Protein AF-0000000082277942 (afdb_homodimer)

Nearest PDB structures (foldseek):
  8jg7-assembly1_E  TM=9.351E-01  e=1.694E-49  Arabidopsis thaliana
  8jij-assembly1_A-2  TM=9.578E-01  e=2.338E-48  Camellia sinensis
  8jik-assembly1_A-2  TM=9.596E-01  e=1.525E-47  Camellia sinensis
  7erv-assembly1_A-2  TM=9.373E-01  e=4.997E-37  Photobacterium phosphoreum
  7eru-assembly1_A-2  TM=9.383E-01  e=1.460E-35  Photobacterium phosphoreum

InterPro domains:
  IPR002129 Pyridoxal phosphate-dependent decarboxylase, major domain [PF00282] (257-456)
  IPR051151 Group II amino acid decarboxylase [PTHR46101] (115-521)

Foldseek 3Di:
DDPPPPDPDDPDDDDDPPPPPDPDDPDDDPPDDDDDDDDDPDDPPPDPPDDPDDPDDPDDDPPDPDDDDPDDDPPVPPPPPPVVVVVVPPPPPVCQFDQPVCLVFLVLQLLPFDDPVNLVVLDQDPVLVVCQDPLQVDDDPDPVSVVVHDDPVSNVVSVVSVCSQQSNQAFAAQFFSSGHDPVCVVVVVFPAWDFFFLVDDDPDDRYQSVLFVVLLVVLQVLQPHDPPFKGKGKFQALLQLLLLQVVLQCLLFVQEEEEEEPQADCSNVVSCVVSVHHYDHAYADLLREGDLVRVLVVCLVPVVGFYEYEFECQGSFRGDGYDPVSNVVSCVVSVPDLSRYAYEYRCAACSLLQSLDPPRDRDHVVDSHFKYKYWCRGQLNDPGTMIMIMGGVVSLVVSCVVVCVVVDSRSGDPRIDRRSSSVRSSVSCVSCDPVNSSSQSSSLLSLLVVLVVLCVVLPWQWDHDNSFSKIKTFDQPDVVLCSSNVWDDDQGITITRRGSSDGNSSSVVNSVVSSVSCVVPNGDDAPDCPGSSVSSPDCSRVDPPDDD/DDPPPPPPDDDPDDDPDDDCPDDDDPDDDDDDDDDDDDDDDDDDPPDPPDDPDDPDDDDDDPPDDPPDDPDDDPPVPPPPPPVVVVVVPPPPPVCQFDQPVCLVFLPLQLLPFDDPVNLVVLDQDPVLVVCQDPLQVDDDPDPVSVVVHDDPVSNVVSVVSVCSQQSNQAFAAQFFNSGHDPVCVVVVVFPAWDFFFLVDDDPDDRYQSVLFVVLLVVLQVVQPHDPPFKGKGKFQALLQLLLLQVVLQCLLFVQEEEEEEPQADCSNVVSCVVSVHHYDHAYADLQREGDLVRVLVVCLVPVVGFYEYEFECQGSFRGDGYDPVSNVVSCVVSVPDLSRYAYEYRCQACSLQQSLDPPRDRDHVVDSHFKYKYWCRGQLNDPGTMIMIMGGPVSLVVSCVVCCVVVDSRSGDPRIDRRSSSVRSSVSCVSCDPVNSSSQSSSLLSLLVLLVVLCVVLPWQWDHDNSFSKIKTFDQPDVVLCSSNVWDDDQGITITRRGSSDGNSSSVVNSVVSSVSCVVPNGDDAPDCPGSSVSSPDCSRVDPPDDD

Structure (mmCIF, N/CA/C/O backbone):
data_AF-0000000082277942-model_v1
#
loop_
_entity.id
_entity.type
_entity.pdbx_description
1 polymer 'Histidine decarboxylase'
#
loop_
_atom_site.group_PDB
_atom_site.id
_atom_site.type_symbol
_atom_site.label_atom_id
_atom_site.label_alt_id
_atom_site.label_comp_id
_atom_site.label_asym_id
_atom_site.label_entity_id
_atom_site.label_seq_id
_atom_site.pdbx_PDB_ins_code
_atom_site.Cartn_x
_atom_site.Cartn_y
_atom_site.Cartn_z
_atom_site.occupancy
_atom_site.B_iso_or_equiv
_atom_site.auth_seq_id
_atom_site.auth_comp_id
_atom_site.auth_asym_id
_atom_site.auth_atom_id
_atom_site.pdbx_PDB_model_num
ATOM 1 N N . MET A 1 1 ? 43.969 -21.328 -6.621 1 18.58 1 MET A N 1
ATOM 2 C CA . MET A 1 1 ? 42.906 -22.328 -6.828 1 18.58 1 MET A CA 1
ATOM 3 C C . MET A 1 1 ? 42.5 -22.953 -5.504 1 18.58 1 MET A C 1
ATOM 5 O O . MET A 1 1 ? 41.625 -23.828 -5.477 1 18.58 1 MET A O 1
ATOM 9 N N . PRO A 1 2 ? 43.094 -22.75 -4.332 1 21.66 2 PRO A N 1
ATOM 10 C CA . PRO A 1 2 ? 43.031 -23.688 -3.207 1 21.66 2 PRO A CA 1
ATOM 11 C C . PRO A 1 2 ? 41.656 -23.734 -2.551 1 21.66 2 PRO A C 1
ATOM 13 O O . PRO A 1 2 ? 41 -22.688 -2.4 1 21.66 2 PRO A O 1
ATOM 16 N N . ILE A 1 3 ? 40.938 -24.953 -2.627 1 21.59 3 ILE A N 1
ATOM 17 C CA . ILE A 1 3 ? 39.656 -25.609 -2.438 1 21.59 3 ILE A CA 1
ATOM 18 C C . ILE A 1 3 ? 39.344 -25.719 -0.945 1 21.59 3 ILE A C 1
ATOM 20 O O . ILE A 1 3 ? 40 -26.484 -0.23 1 21.59 3 ILE A O 1
ATOM 24 N N . MET A 1 4 ? 39.25 -24.578 -0.197 1 21.27 4 MET A N 1
ATOM 25 C CA . MET A 1 4 ? 39.125 -24.594 1.259 1 21.27 4 MET A CA 1
ATOM 26 C C . MET A 1 4 ? 37.938 -25.453 1.711 1 21.27 4 MET A C 1
ATOM 28 O O . MET A 1 4 ? 36.812 -25.25 1.246 1 21.27 4 MET A O 1
ATOM 32 N N . SER A 1 5 ? 38.156 -26.75 2.18 1 19.95 5 SER A N 1
ATOM 33 C CA . SER A 1 5 ? 37.469 -27.953 2.631 1 19.95 5 SER A CA 1
ATOM 34 C C . SER A 1 5 ? 36.594 -27.672 3.857 1 19.95 5 SER A C 1
ATOM 36 O O . SER A 1 5 ? 37.125 -27.359 4.934 1 19.95 5 SER A O 1
ATOM 38 N N . PHE A 1 6 ? 35.469 -26.875 3.744 1 20.92 6 PHE A N 1
ATOM 39 C CA . PHE A 1 6 ? 34.5 -26.469 4.762 1 20.92 6 PHE A CA 1
ATOM 40 C C . PHE A 1 6 ? 33.875 -27.672 5.445 1 20.92 6 PHE A C 1
ATOM 42 O O . PHE A 1 6 ? 33.375 -28.578 4.781 1 20.92 6 PHE A O 1
ATOM 49 N N . SER A 1 7 ? 34.406 -28.109 6.668 1 18.55 7 SER A N 1
ATOM 50 C CA . SER A 1 7 ? 34.188 -29.234 7.559 1 18.55 7 SER A CA 1
ATOM 51 C C . SER A 1 7 ? 32.75 -29.312 8.023 1 18.55 7 SER A C 1
ATOM 53 O O . SER A 1 7 ? 32.219 -28.359 8.609 1 18.55 7 SER A O 1
ATOM 55 N N . TRP A 1 8 ? 31.797 -30.188 7.461 1 17.86 8 TRP A N 1
ATOM 56 C CA . TRP A 1 8 ? 30.391 -30.562 7.406 1 17.86 8 TRP A CA 1
ATOM 57 C C . TRP A 1 8 ? 29.922 -31.125 8.742 1 17.86 8 TRP A C 1
ATOM 59 O O . TRP A 1 8 ? 28.719 -31.312 8.961 1 17.86 8 TRP A O 1
ATOM 69 N N . GLN A 1 9 ? 30.812 -31.594 9.703 1 16.83 9 GLN A N 1
ATOM 70 C CA . GLN A 1 9 ? 30.406 -32.875 10.242 1 16.83 9 GLN A CA 1
ATOM 71 C C . GLN A 1 9 ? 29.281 -32.719 11.258 1 16.83 9 GLN A C 1
ATOM 73 O O . GLN A 1 9 ? 28.531 -33.688 11.508 1 16.83 9 GLN A O 1
ATOM 78 N N . ARG A 1 10 ? 29.219 -31.766 12.195 1 18.59 10 ARG A N 1
ATOM 79 C CA . ARG A 1 10 ? 28.969 -32.281 13.539 1 18.59 10 ARG A CA 1
ATOM 80 C C . ARG A 1 10 ? 27.484 -32.594 13.742 1 18.59 10 ARG A C 1
ATOM 82 O O . ARG A 1 10 ? 26.812 -31.922 14.531 1 18.59 10 ARG A O 1
ATOM 89 N N . LEU A 1 11 ? 26.656 -32.812 12.734 1 17.61 11 LEU A N 1
ATOM 90 C CA . LEU A 1 11 ? 25.234 -32.562 12.938 1 17.61 11 LEU A CA 1
ATOM 91 C C . LEU A 1 11 ? 24.609 -33.625 13.812 1 17.61 11 LEU A C 1
ATOM 93 O O . LEU A 1 11 ? 23.406 -33.594 14.078 1 17.61 11 LEU A O 1
ATOM 97 N N . PHE A 1 12 ? 25.281 -34.844 13.977 1 17.38 12 PHE A N 1
ATOM 98 C CA . PHE A 1 12 ? 24.328 -35.906 13.93 1 17.38 12 PHE A CA 1
ATOM 99 C C . PHE A 1 12 ? 23.469 -35.938 15.195 1 17.38 12 PHE A C 1
ATOM 101 O O . PHE A 1 12 ? 22.25 -36 15.125 1 17.38 12 PHE A O 1
ATOM 108 N N . GLN A 1 13 ? 24 -36.469 16.453 1 16.55 13 GLN A N 1
ATOM 109 C CA . GLN A 1 13 ? 23.438 -37.719 16.938 1 16.55 13 GLN A CA 1
ATOM 110 C C . GLN A 1 13 ? 22.25 -37.469 17.859 1 16.55 13 GLN A C 1
ATOM 112 O O . GLN A 1 13 ? 21.219 -38.156 17.734 1 16.55 13 GLN A O 1
ATOM 117 N N . GLU A 1 14 ? 22.375 -36.906 19.125 1 18.05 14 GLU A N 1
ATOM 118 C CA . GLU A 1 14 ? 21.969 -37.812 20.203 1 18.05 14 GLU A CA 1
ATOM 119 C C . GLU A 1 14 ? 20.453 -37.844 20.344 1 18.05 14 GLU A C 1
ATOM 121 O O . GLU A 1 14 ? 19.75 -36.938 19.906 1 18.05 14 GLU A O 1
ATOM 126 N N . PRO A 1 15 ? 19.922 -38.719 21.375 1 17.92 15 PRO A N 1
ATOM 127 C CA . PRO A 1 15 ? 18.891 -39.75 21.656 1 17.92 15 PRO A CA 1
ATOM 128 C C . PRO A 1 15 ? 17.562 -39.125 22.078 1 17.92 15 PRO A C 1
ATOM 130 O O . PRO A 1 15 ? 17.5 -37.938 22.438 1 17.92 15 PRO A O 1
ATOM 133 N N . PHE A 1 16 ? 16.547 -39.875 22.078 1 18.89 16 PHE A N 1
ATOM 134 C CA . PHE A 1 16 ? 15.094 -40.031 22.109 1 18.89 16 PHE A CA 1
ATOM 135 C C . PHE A 1 16 ? 14.547 -39.688 23.5 1 18.89 16 PHE A C 1
ATOM 137 O O . PHE A 1 16 ? 13.352 -39.844 23.75 1 18.89 16 PHE A O 1
ATOM 144 N N . GLY A 1 17 ? 15.336 -38.812 24.312 1 16.94 17 GLY A N 1
ATOM 145 C CA . GLY A 1 17 ? 14.945 -39.094 25.672 1 16.94 17 GLY A CA 1
ATOM 146 C C . GLY A 1 17 ? 13.445 -39 25.906 1 16.94 17 GLY A C 1
ATOM 147 O O . GLY A 1 17 ? 12.734 -38.344 25.141 1 16.94 17 GLY A O 1
ATOM 148 N N . THR A 1 18 ? 12.914 -39.906 26.672 1 18.59 18 THR A N 1
ATOM 149 C CA . THR A 1 18 ? 11.719 -40.625 27.141 1 18.59 18 THR A CA 1
ATOM 150 C C . THR A 1 18 ? 10.805 -39.656 27.906 1 18.59 18 THR A C 1
ATOM 152 O O . THR A 1 18 ? 11.125 -39.281 29.031 1 18.59 18 THR A O 1
ATOM 155 N N . LEU A 1 19 ? 10.68 -38.406 27.328 1 17.08 19 LEU A N 1
ATOM 156 C CA . LEU A 1 19 ? 10.055 -37.5 28.281 1 17.08 19 LEU A CA 1
ATOM 157 C C . LEU A 1 19 ? 8.758 -38.094 28.828 1 17.08 19 LEU A C 1
ATOM 159 O O . LEU A 1 19 ? 7.871 -38.469 28.062 1 17.08 19 LEU A O 1
ATOM 163 N N . THR A 1 20 ? 8.883 -38.688 30 1 17.78 20 THR A N 1
ATOM 164 C CA . THR A 1 20 ? 7.98 -39.406 30.891 1 17.78 20 THR A CA 1
ATOM 165 C C . THR A 1 20 ? 6.77 -38.531 31.234 1 17.78 20 THR A C 1
ATOM 167 O O . THR A 1 20 ? 6.91 -37.469 31.844 1 17.78 20 THR A O 1
ATOM 170 N N . VAL A 1 21 ? 6.023 -38.188 30.203 1 17.78 21 VAL A N 1
ATOM 171 C CA . VAL A 1 21 ? 4.945 -37.25 30.469 1 17.78 21 VAL A CA 1
ATOM 172 C C . VAL A 1 21 ? 4.066 -37.781 31.609 1 17.78 21 VAL A C 1
ATOM 174 O O . VAL A 1 21 ? 3.557 -38.875 31.562 1 17.78 21 VAL A O 1
ATOM 177 N N . PRO A 1 22 ? 4.391 -37.281 32.719 1 17.12 22 PRO A N 1
ATOM 178 C CA . PRO A 1 22 ? 3.768 -37.75 33.969 1 17.12 22 PRO A CA 1
ATOM 179 C C . PRO A 1 22 ? 2.242 -37.781 33.906 1 17.12 22 PRO A C 1
ATOM 181 O O . PRO A 1 22 ? 1.652 -37.062 33.094 1 17.12 22 PRO A O 1
ATOM 184 N N . VAL A 1 23 ? 1.701 -38.844 34.375 1 18.73 23 VAL A N 1
ATOM 185 C CA . VAL A 1 23 ? 0.407 -39.531 34.469 1 18.73 23 VAL A CA 1
ATOM 186 C C . VAL A 1 23 ? -0.547 -38.656 35.312 1 18.73 23 VAL A C 1
ATOM 188 O O . VAL A 1 23 ? -0.674 -38.875 36.531 1 18.73 23 VAL A O 1
ATOM 191 N N . VAL A 1 24 ? -0.475 -37.281 35 1 15.62 24 VAL A N 1
ATOM 192 C CA . VAL A 1 24 ? -1.139 -36.594 36.094 1 15.62 24 VAL A CA 1
ATOM 193 C C . VAL A 1 24 ? -2.504 -37.219 36.375 1 15.62 24 VAL A C 1
ATOM 195 O O . VAL A 1 24 ? -3.152 -37.719 35.469 1 15.62 24 VAL A O 1
ATOM 198 N N . LYS A 1 25 ? -2.854 -37.156 37.625 1 16.44 25 LYS A N 1
ATOM 199 C CA . LYS A 1 25 ? -3.691 -37.656 38.688 1 16.44 25 LYS A CA 1
ATOM 200 C C . LYS A 1 25 ? -5.141 -37.219 38.531 1 16.44 25 LYS A C 1
ATOM 202 O O . LYS A 1 25 ? -5.934 -37.312 39.469 1 16.44 25 LYS A O 1
ATOM 207 N N . ARG A 1 26 ? -5.613 -37.062 37.156 1 16.31 26 ARG A N 1
ATOM 208 C CA . ARG A 1 26 ? -6.824 -36.25 37.25 1 16.31 26 ARG A CA 1
ATOM 209 C C . ARG A 1 26 ? -7.797 -36.844 38.25 1 16.31 26 ARG A C 1
ATOM 211 O O . ARG A 1 26 ? -8.016 -38.031 38.281 1 16.31 26 ARG A O 1
ATOM 218 N N . GLY A 1 27 ? -7.938 -36.094 39.281 1 16.28 27 GLY A N 1
ATOM 219 C CA . GLY A 1 27 ? -8.711 -36.188 40.531 1 16.28 27 GLY A CA 1
ATOM 220 C C . GLY A 1 27 ? -10.18 -36.469 40.281 1 16.28 27 GLY A C 1
ATOM 221 O O . GLY A 1 27 ? -10.695 -36.219 39.188 1 16.28 27 GLY A O 1
ATOM 222 N N . HIS A 1 28 ? -10.789 -37.281 41.094 1 16.86 28 HIS A N 1
ATOM 223 C CA . HIS A 1 28 ? -11.953 -38.125 41.344 1 16.86 28 HIS A CA 1
ATOM 224 C C . HIS A 1 28 ? -13.227 -37.281 41.438 1 16.86 28 HIS A C 1
ATOM 226 O O . HIS A 1 28 ? -14.32 -37.844 41.531 1 16.86 28 HIS A O 1
ATOM 232 N N . SER A 1 29 ? -13.133 -35.875 41.375 1 16.64 29 SER A N 1
ATOM 233 C CA . SER A 1 29 ? -14.148 -35.469 42.312 1 16.64 29 SER A CA 1
ATOM 234 C C . SER A 1 29 ? -15.547 -35.875 41.875 1 16.64 29 SER A C 1
ATOM 236 O O . SER A 1 29 ? -15.812 -35.938 40.656 1 16.64 29 SER A O 1
ATOM 238 N N . THR A 1 30 ? -16.359 -36.375 42.781 1 17.94 30 THR A N 1
ATOM 239 C CA . THR A 1 30 ? -17.594 -37.094 43.031 1 17.94 30 THR A CA 1
ATOM 240 C C . THR A 1 30 ? -18.812 -36.25 42.688 1 17.94 30 THR A C 1
ATOM 242 O O . THR A 1 30 ? -19.953 -36.656 42.969 1 17.94 30 THR A O 1
ATOM 245 N N . LEU A 1 31 ? -18.766 -35.438 41.625 1 17.06 31 LEU A N 1
ATOM 246 C CA . LEU A 1 31 ? -19.844 -34.469 41.625 1 17.06 31 LEU A CA 1
ATOM 247 C C . LEU A 1 31 ? -21.203 -35.156 41.688 1 17.06 31 LEU A C 1
ATOM 249 O O . LEU A 1 31 ? -21.422 -36.156 41 1 17.06 31 LEU A O 1
ATOM 253 N N . ALA A 1 32 ? -22 -34.781 42.656 1 17.83 32 ALA A N 1
ATOM 254 C CA . ALA A 1 32 ? -23.266 -35.219 43.25 1 17.83 32 ALA A CA 1
ATOM 255 C C . ALA A 1 32 ? -24.406 -35.125 42.25 1 17.83 32 ALA A C 1
ATOM 257 O O . ALA A 1 32 ? -24.375 -34.312 41.344 1 17.83 32 ALA A O 1
ATOM 258 N N . PRO A 1 33 ? -25.438 -35.969 42.312 1 18.19 33 PRO A N 1
ATOM 259 C CA . PRO A 1 33 ? -26.484 -36.531 41.469 1 18.19 33 PRO A CA 1
ATOM 260 C C . PRO A 1 33 ? -27.609 -35.531 41.188 1 18.19 33 PRO A C 1
ATOM 262 O O . PRO A 1 33 ? -28.547 -35.844 40.438 1 18.19 33 PRO A O 1
ATOM 265 N N . SER A 1 34 ? -27.359 -34.188 41.25 1 16.97 34 SER A N 1
ATOM 266 C CA . SER A 1 34 ? -28.625 -33.594 41.656 1 16.97 34 SER A CA 1
ATOM 267 C C . SER A 1 34 ? -29.734 -33.875 40.656 1 16.97 34 SER A C 1
ATOM 269 O O . SER A 1 34 ? -29.469 -34 39.438 1 16.97 34 SER A O 1
ATOM 271 N N . ASN A 1 35 ? -30.984 -34.125 41.125 1 16.84 35 ASN A N 1
ATOM 272 C CA . ASN A 1 35 ? -32.281 -34.75 40.906 1 16.84 35 ASN A CA 1
ATOM 273 C C . ASN A 1 35 ? -33.031 -34.094 39.75 1 16.84 35 ASN A C 1
ATOM 275 O O . ASN A 1 35 ? -33.094 -34.656 38.656 1 16.84 35 ASN A O 1
ATOM 279 N N . ASP A 1 36 ? -34.156 -33.344 40 1 17.12 36 ASP A N 1
ATOM 280 C CA . ASP A 1 36 ? -35.562 -33.719 39.812 1 17.12 36 ASP A CA 1
ATOM 281 C C . ASP A 1 36 ? -36.156 -33 38.625 1 17.12 36 ASP A C 1
ATOM 283 O O . ASP A 1 36 ? -37.25 -33.312 38.156 1 17.12 36 ASP A O 1
ATOM 287 N N . SER A 1 37 ? -35.562 -31.797 38.188 1 18.14 37 SER A N 1
ATOM 288 C CA . SER A 1 37 ? -36.625 -30.828 37.906 1 18.14 37 SER A CA 1
ATOM 289 C C . SER A 1 37 ? -37.375 -31.156 36.625 1 18.14 37 SER A C 1
ATOM 291 O O . SER A 1 37 ? -36.781 -31.062 35.531 1 18.14 37 SER A O 1
ATOM 293 N N . ASP A 1 38 ? -38.375 -32.062 36.625 1 17.42 38 ASP A N 1
ATOM 294 C CA . ASP A 1 38 ? -39.125 -32.75 35.594 1 17.42 38 ASP A CA 1
ATOM 295 C C . ASP A 1 38 ? -39.75 -31.75 34.625 1 17.42 38 ASP A C 1
ATOM 297 O O . ASP A 1 38 ? -39.594 -31.875 33.406 1 17.42 38 ASP A O 1
ATOM 301 N N . SER A 1 39 ? -41 -31.203 34.969 1 17.45 39 SER A N 1
ATOM 302 C CA . SER A 1 39 ? -42.25 -31.562 34.344 1 17.45 39 SER A CA 1
ATOM 303 C C . SER A 1 39 ? -42.625 -30.562 33.25 1 17.45 39 SER A C 1
ATOM 305 O O . SER A 1 39 ? -43.219 -30.938 32.219 1 17.45 39 SER A O 1
ATOM 307 N N . GLU A 1 40 ? -42.594 -29.203 33.5 1 18.27 40 GLU A N 1
ATOM 308 C CA . GLU A 1 40 ? -43.844 -28.484 33.281 1 18.27 40 GLU A CA 1
ATOM 309 C C . GLU A 1 40 ? -43.969 -28.078 31.812 1 18.27 40 GLU A C 1
ATOM 311 O O . GLU A 1 40 ? -44.781 -27.219 31.469 1 18.27 40 GLU A O 1
ATOM 316 N N . ASP A 1 41 ? -43.156 -28.578 30.875 1 18.53 41 ASP A N 1
ATOM 317 C CA . ASP A 1 41 ? -43.062 -27.734 29.688 1 18.53 41 ASP A CA 1
ATOM 318 C C . ASP A 1 41 ? -44.312 -27.828 28.844 1 18.53 41 ASP A C 1
ATOM 320 O O . ASP A 1 41 ? -44.25 -27.672 27.609 1 18.53 41 ASP A O 1
ATOM 324 N N . GLU A 1 42 ? -45.438 -28.312 29.438 1 17.84 42 GLU A N 1
ATOM 325 C CA . GLU A 1 42 ? -46.5 -28.797 28.562 1 17.84 42 GLU A CA 1
ATOM 326 C C . GLU A 1 42 ? -46.812 -27.797 27.453 1 17.84 42 GLU A C 1
ATOM 328 O O . GLU A 1 42 ? -46.875 -28.156 26.281 1 17.84 42 GLU A O 1
ATOM 333 N N . GLU A 1 43 ? -47.812 -26.875 27.781 1 18.14 43 GLU A N 1
ATOM 334 C CA . GLU A 1 43 ? -49.125 -26.688 27.141 1 18.14 43 GLU A CA 1
ATOM 335 C C . GLU A 1 43 ? -49.031 -25.688 26 1 18.14 43 GLU A C 1
ATOM 337 O O . GLU A 1 43 ? -49.844 -25.703 25.094 1 18.14 43 GLU A O 1
ATOM 342 N N . GLU A 1 44 ? -48.125 -24.656 26.156 1 18.84 44 GLU A N 1
ATOM 343 C CA . GLU A 1 44 ? -48.656 -23.453 25.531 1 18.84 44 GLU A CA 1
ATOM 344 C C . GLU A 1 44 ? -48.625 -23.547 24.016 1 18.84 44 GLU A C 1
ATOM 346 O O . GLU A 1 44 ? -47.75 -22.969 23.375 1 18.84 44 GLU A O 1
ATOM 351 N N . ILE A 1 45 ? -48.594 -24.797 23.422 1 18.8 45 ILE A N 1
ATOM 352 C CA . ILE A 1 45 ? -48.375 -25.016 21.984 1 18.8 45 ILE A CA 1
ATOM 353 C C . ILE A 1 45 ? -49.469 -24.266 21.203 1 18.8 45 ILE A C 1
ATOM 355 O O . ILE A 1 45 ? -49.219 -23.812 20.078 1 18.8 45 ILE A O 1
ATOM 359 N N . LEU A 1 46 ? -50.781 -24.406 21.719 1 18.36 46 LEU A N 1
ATOM 360 C CA . LEU A 1 46 ? -51.875 -24.641 20.781 1 18.36 46 LEU A CA 1
ATOM 361 C C . LEU A 1 46 ? -52.156 -23.375 19.984 1 18.36 46 LEU A C 1
ATOM 363 O O . LEU A 1 46 ? -52.5 -23.453 18.797 1 18.36 46 LEU A O 1
ATOM 367 N N . GLN A 1 47 ? -52.219 -22.172 20.719 1 18.06 47 GLN A N 1
ATOM 368 C CA . GLN A 1 47 ? -53.25 -21.25 20.328 1 18.06 47 GLN A CA 1
ATOM 369 C C . GLN A 1 47 ? -52.969 -20.609 18.969 1 18.06 47 GLN A C 1
ATOM 371 O O . GLN A 1 47 ? -53.656 -19.672 18.547 1 18.06 47 GLN A O 1
ATOM 376 N N . ALA A 1 48 ? -51.812 -20.875 18.328 1 17.98 48 ALA A N 1
ATOM 377 C CA . ALA A 1 48 ? -51.5 -19.984 17.219 1 17.98 48 ALA A CA 1
ATOM 378 C C . ALA A 1 48 ? -52.5 -20.156 16.078 1 17.98 48 ALA A C 1
ATOM 380 O O . ALA A 1 48 ? -52.156 -19.906 14.914 1 17.98 48 ALA A O 1
ATOM 381 N N . GLN A 1 49 ? -53.656 -20.859 16.312 1 17.22 49 GLN A N 1
ATOM 382 C CA . GLN A 1 49 ? -54.562 -21.266 15.227 1 17.22 49 GLN A CA 1
ATOM 383 C C . GLN A 1 49 ? -55 -20.062 14.383 1 17.22 49 GLN A C 1
ATOM 385 O O . GLN A 1 49 ? -55.344 -20.219 13.211 1 17.22 49 GLN A O 1
ATOM 390 N N . LYS A 1 50 ? -55.5 -18.953 15.172 1 18.12 50 LYS A N 1
ATOM 391 C CA . LYS A 1 50 ? -56.75 -18.359 14.719 1 18.12 50 LYS A CA 1
ATOM 392 C C . LYS A 1 50 ? -56.625 -17.797 13.305 1 18.12 50 LYS A C 1
ATOM 394 O O . LYS A 1 50 ? -57.469 -18.047 12.445 1 18.12 50 LYS A O 1
ATOM 399 N N . ASP A 1 51 ? -56.219 -16.547 13.156 1 17.83 51 ASP A N 1
ATOM 400 C CA . ASP A 1 51 ? -57.062 -15.617 12.398 1 17.83 51 ASP A CA 1
ATOM 401 C C . ASP A 1 51 ? -56.719 -15.672 10.906 1 17.83 51 ASP A C 1
ATOM 403 O O . ASP A 1 51 ? -57.094 -14.773 10.148 1 17.83 51 ASP A O 1
ATOM 407 N N . VAL A 1 52 ? -55.938 -16.625 10.43 1 18.45 52 VAL A N 1
ATOM 408 C CA . VAL A 1 52 ? -55.469 -16.422 9.062 1 18.45 52 VAL A CA 1
ATOM 409 C C . VAL A 1 52 ? -56.625 -16.516 8.094 1 18.45 52 VAL A C 1
ATOM 411 O O . VAL A 1 52 ? -56.438 -16.594 6.883 1 18.45 52 VAL A O 1
ATOM 414 N N . VAL A 1 53 ? -57.938 -16.594 8.641 1 17.47 53 VAL A N 1
ATOM 415 C CA . VAL A 1 53 ? -58.906 -17.172 7.73 1 17.47 53 VAL A CA 1
ATOM 416 C C . VAL A 1 53 ? -59 -16.344 6.457 1 17.47 53 VAL A C 1
ATOM 418 O O . VAL A 1 53 ? -59.062 -16.891 5.352 1 17.47 53 VAL A O 1
ATOM 421 N N . ASN A 1 54 ? -59.375 -15.047 6.633 1 16.77 54 ASN A N 1
ATOM 422 C CA . ASN A 1 54 ? -60.562 -14.664 5.879 1 16.77 54 ASN A CA 1
ATOM 423 C C . ASN A 1 54 ? -60.281 -14.555 4.387 1 16.77 54 ASN A C 1
ATOM 425 O O . ASN A 1 54 ? -61.188 -14.641 3.564 1 16.77 54 ASN A O 1
ATOM 429 N N . LEU A 1 55 ? -59.25 -13.664 4.062 1 18.28 55 LEU A N 1
ATOM 430 C CA . LEU A 1 55 ? -59.656 -12.859 2.916 1 18.28 55 LEU A CA 1
ATOM 431 C C . LEU A 1 55 ? -59.75 -13.727 1.662 1 18.28 55 LEU A C 1
ATOM 433 O O . LEU A 1 55 ? -58.75 -14.227 1.157 1 18.28 55 LEU A O 1
ATOM 437 N N . GLN A 1 56 ? -60.844 -14.469 1.446 1 16.42 56 GLN A N 1
ATOM 438 C CA . GLN A 1 56 ? -61.406 -15.445 0.513 1 16.42 56 GLN A CA 1
ATOM 439 C C . GLN A 1 56 ? -61.188 -15.008 -0.933 1 16.42 56 GLN A C 1
ATOM 441 O O . GLN A 1 56 ? -60.656 -15.766 -1.751 1 16.42 56 GLN A O 1
ATOM 446 N N . ARG A 1 57 ? -62.344 -14.383 -1.575 1 17.23 57 ARG A N 1
ATOM 447 C CA . ARG A 1 57 ? -63.156 -14.875 -2.672 1 17.23 57 ARG A CA 1
ATOM 448 C C . ARG A 1 57 ? -62.688 -14.328 -4.012 1 17.23 57 ARG A C 1
ATOM 450 O O . ARG A 1 57 ? -63.188 -14.711 -5.066 1 17.23 57 ARG A O 1
ATOM 457 N N . LEU A 1 58 ? -62.125 -13.094 -4.023 1 18.41 58 LEU A N 1
ATOM 458 C CA . LEU A 1 58 ? -62.562 -12.352 -5.195 1 18.41 58 LEU A CA 1
ATOM 459 C C . LEU A 1 58 ? -62.125 -13.039 -6.48 1 18.41 58 LEU A C 1
ATOM 461 O O . LEU A 1 58 ? -60.938 -12.992 -6.836 1 18.41 58 LEU A O 1
ATOM 465 N N . ASN A 1 59 ? -62.719 -14.25 -6.852 1 17.19 59 ASN A N 1
ATOM 466 C CA . ASN A 1 59 ? -62.406 -15.297 -7.82 1 17.19 59 ASN A CA 1
ATOM 467 C C . ASN A 1 59 ? -62.438 -14.766 -9.25 1 17.19 59 ASN A C 1
ATOM 469 O O . ASN A 1 59 ? -61.75 -15.289 -10.125 1 17.19 59 ASN A O 1
ATOM 473 N N . THR A 1 60 ? -63.625 -14.008 -9.648 1 16.83 60 THR A N 1
ATOM 474 C CA . THR A 1 60 ? -64.375 -14.609 -10.742 1 16.83 60 THR A CA 1
ATOM 475 C C . THR A 1 60 ? -63.625 -14.453 -12.062 1 16.83 60 THR A C 1
ATOM 477 O O . THR A 1 60 ? -63.406 -15.438 -12.789 1 16.83 60 THR A O 1
ATOM 480 N N . PRO A 1 61 ? -64.125 -13.414 -12.922 1 18.72 61 PRO A N 1
ATOM 481 C CA . PRO A 1 61 ? -64.75 -13.664 -14.242 1 18.72 61 PRO A CA 1
ATOM 482 C C . PRO A 1 61 ? -63.688 -13.672 -15.352 1 18.72 61 PRO A C 1
ATOM 484 O O . PRO A 1 61 ? -64 -14.008 -16.5 1 18.72 61 PRO A O 1
ATOM 487 N N . LEU A 1 62 ? -62.594 -12.953 -15.117 1 19.11 62 LEU A N 1
ATOM 488 C CA . LEU A 1 62 ? -62.094 -12.336 -16.344 1 19.11 62 LEU A CA 1
ATOM 489 C C . LEU A 1 62 ? -61.688 -13.391 -17.359 1 19.11 62 LEU A C 1
ATOM 491 O O . LEU A 1 62 ? -60.562 -13.93 -17.297 1 19.11 62 LEU A O 1
ATOM 495 N N . GLN A 1 63 ? -62.5 -14.461 -17.531 1 18.16 63 GLN A N 1
ATOM 496 C CA . GLN A 1 63 ? -62.219 -15.664 -18.297 1 18.16 63 GLN A CA 1
ATOM 497 C C . GLN A 1 63 ? -61.875 -15.328 -19.734 1 18.16 63 GLN A C 1
ATOM 499 O O . GLN A 1 63 ? -60.969 -15.922 -20.312 1 18.16 63 GLN A O 1
ATOM 504 N N . HIS A 1 64 ? -62.844 -14.648 -20.453 1 18.94 64 HIS A N 1
ATOM 505 C CA . HIS A 1 64 ? -63.312 -15.188 -21.719 1 18.94 64 HIS A CA 1
ATOM 506 C C . HIS A 1 64 ? -62.281 -14.938 -22.828 1 18.94 64 HIS A C 1
ATOM 508 O O . HIS A 1 64 ? -62.219 -15.672 -23.812 1 18.94 64 HIS A O 1
ATOM 514 N N . HIS A 1 65 ? -61.969 -13.648 -23.031 1 20.92 65 HIS A N 1
ATOM 515 C CA . HIS A 1 65 ? -61.781 -13.242 -24.406 1 20.92 65 HIS A CA 1
ATOM 516 C C . HIS A 1 65 ? -60.594 -13.977 -25.047 1 20.92 65 HIS A C 1
ATOM 518 O O . HIS A 1 65 ? -59.438 -13.773 -24.641 1 20.92 65 HIS A O 1
ATOM 524 N N . GLN A 1 66 ? -60.75 -15.273 -25.609 1 18.84 66 GLN A N 1
ATOM 525 C CA . GLN A 1 66 ? -60.25 -16.578 -26.047 1 18.84 66 GLN A CA 1
ATOM 526 C C . GLN A 1 66 ? -59.156 -16.438 -27.078 1 18.84 66 GLN A C 1
ATOM 528 O O . GLN A 1 66 ? -58.062 -16.984 -26.922 1 18.84 66 GLN A O 1
ATOM 533 N N . GLN A 1 67 ? -59.406 -16.859 -28.516 1 18.53 67 GLN A N 1
ATOM 534 C CA . GLN A 1 67 ? -59.062 -17.953 -29.422 1 18.53 67 GLN A CA 1
ATOM 535 C C . GLN A 1 67 ? -58.031 -17.5 -30.453 1 18.53 67 GLN A C 1
ATOM 537 O O . GLN A 1 67 ? -57.125 -18.234 -30.781 1 18.53 67 GLN A O 1
ATOM 542 N N . GLN A 1 68 ? -58.438 -16.531 -31.391 1 20.95 68 GLN A N 1
ATOM 543 C CA . GLN A 1 68 ? -58.344 -16.734 -32.844 1 20.95 68 GLN A CA 1
ATOM 544 C C . GLN A 1 68 ? -56.938 -16.531 -33.312 1 20.95 68 GLN A C 1
ATOM 546 O O . GLN A 1 68 ? -56.531 -17.078 -34.344 1 20.95 68 GLN A O 1
ATOM 551 N N . PHE A 1 69 ? -56.344 -15.438 -32.938 1 22.52 69 PHE A N 1
ATOM 552 C CA . PHE A 1 69 ? -55.469 -14.852 -33.938 1 22.52 69 PHE A CA 1
ATOM 553 C C . PHE A 1 69 ? -54.219 -15.695 -34.125 1 22.52 69 PHE A C 1
ATOM 555 O O . PHE A 1 69 ? -53.25 -15.242 -34.75 1 22.52 69 PHE A O 1
ATOM 562 N N . PHE A 1 70 ? -54.094 -16.906 -33.5 1 21.86 70 PHE A N 1
ATOM 563 C CA . PHE A 1 70 ? -52.781 -17.484 -33.438 1 21.86 70 PHE A CA 1
ATOM 564 C C . PHE A 1 70 ? -52.344 -17.969 -34.812 1 21.86 70 PHE A C 1
ATOM 566 O O . PHE A 1 70 ? -51.312 -18.625 -34.969 1 21.86 70 PHE A O 1
ATOM 573 N N . LYS A 1 71 ? -53.375 -18.172 -35.75 1 21.92 71 LYS A N 1
ATOM 574 C CA . LYS A 1 71 ? -53.156 -19.328 -36.594 1 21.92 71 LYS A CA 1
ATOM 575 C C . LYS A 1 71 ? -51.906 -19.156 -37.438 1 21.92 71 LYS A C 1
ATOM 577 O O . LYS A 1 71 ? -51.156 -20.109 -37.625 1 21.92 71 LYS A O 1
ATOM 582 N N . ASN A 1 72 ? -51.969 -18.25 -38.344 1 21.94 72 ASN A N 1
ATOM 583 C CA . ASN A 1 72 ? -51.531 -18.688 -39.656 1 21.94 72 ASN A CA 1
ATOM 584 C C . ASN A 1 72 ? -50.031 -18.812 -39.75 1 21.94 72 ASN A C 1
ATOM 586 O O . ASN A 1 72 ? -49.5 -19.531 -40.625 1 21.94 72 ASN A O 1
ATOM 590 N N . HIS A 1 73 ? -49.281 -17.672 -39.531 1 23.88 73 HIS A N 1
ATOM 591 C CA . HIS A 1 73 ? -48.125 -17.625 -40.406 1 23.88 73 HIS A CA 1
ATOM 592 C C . HIS A 1 73 ? -47.031 -18.578 -39.938 1 23.88 73 HIS A C 1
ATOM 594 O O . HIS A 1 73 ? -46.719 -18.609 -38.75 1 23.88 73 HIS A O 1
ATOM 600 N N . PRO A 1 74 ? -46.75 -19.734 -40.562 1 22.77 74 PRO A N 1
ATOM 601 C CA . PRO A 1 74 ? -45.875 -20.828 -40.156 1 22.77 74 PRO A CA 1
ATOM 602 C C . PRO A 1 74 ? -44.469 -20.359 -39.844 1 22.77 74 PRO A C 1
ATOM 604 O O . PRO A 1 74 ? -43.781 -19.859 -40.719 1 22.77 74 PRO A O 1
ATOM 607 N N . ILE A 1 75 ? -44.219 -19.406 -38.906 1 26.86 75 ILE A N 1
ATOM 608 C CA . ILE A 1 75 ? -42.875 -18.875 -38.906 1 26.86 75 ILE A CA 1
ATOM 609 C C . ILE A 1 75 ? -41.875 -20.031 -38.781 1 26.86 75 ILE A C 1
ATOM 611 O O . ILE A 1 75 ? -41.969 -20.844 -37.875 1 26.86 75 ILE A O 1
ATOM 615 N N . ASP A 1 76 ? -41.344 -20.516 -39.906 1 25.33 76 ASP A N 1
ATOM 616 C CA . ASP A 1 76 ? -40.375 -21.609 -39.938 1 25.33 76 ASP A CA 1
ATOM 617 C C . ASP A 1 76 ? -39.281 -21.406 -38.906 1 25.33 76 ASP A C 1
ATOM 619 O O . ASP A 1 76 ? -38.562 -20.391 -38.938 1 25.33 76 ASP A O 1
ATOM 623 N N . PRO A 1 77 ? -39.375 -21.844 -37.688 1 26.55 77 PRO A N 1
ATOM 624 C CA . PRO A 1 77 ? -38.5 -21.562 -36.531 1 26.55 77 PRO A CA 1
ATOM 625 C C . PRO A 1 77 ? -37.062 -22 -36.781 1 26.55 77 PRO A C 1
ATOM 627 O O . PRO A 1 77 ? -36.312 -22.203 -35.844 1 26.55 77 PRO A O 1
ATOM 630 N N . THR A 1 78 ? -36.688 -22.312 -38.031 1 26.72 78 THR A N 1
ATOM 631 C CA . THR A 1 78 ? -35.438 -23.047 -38 1 26.72 78 THR A CA 1
ATOM 632 C C . THR A 1 78 ? -34.312 -22.203 -37.375 1 26.72 78 THR A C 1
ATOM 634 O O . THR A 1 78 ? -34 -21.125 -37.875 1 26.72 78 THR A O 1
ATOM 637 N N . PRO A 1 79 ? -34.219 -22.25 -36.156 1 27.77 79 PRO A N 1
ATOM 638 C CA . PRO A 1 79 ? -33.25 -21.312 -35.594 1 27.77 79 PRO A CA 1
ATOM 639 C C . PRO A 1 79 ? -31.891 -21.344 -36.312 1 27.77 79 PRO A C 1
ATOM 641 O O . PRO A 1 79 ? -31.5 -22.375 -36.844 1 27.77 79 PRO A O 1
ATOM 644 N N . PRO A 1 80 ? -31.516 -20.266 -37 1 28.64 80 PRO A N 1
ATOM 645 C CA . PRO A 1 80 ? -30.25 -20.391 -37.719 1 28.64 80 PRO A CA 1
ATOM 646 C C . PRO A 1 80 ? -29.141 -21.031 -36.875 1 28.64 80 PRO A C 1
ATOM 648 O O . PRO A 1 80 ? -29.188 -20.969 -35.656 1 28.64 80 PRO A O 1
ATOM 651 N N . SER A 1 81 ? -28.594 -22.188 -37.344 1 25.75 81 SER A N 1
ATOM 652 C CA . SER A 1 81 ? -27.531 -22.969 -36.719 1 25.75 81 SER A CA 1
ATOM 653 C C . SER A 1 81 ? -26.375 -22.062 -36.281 1 25.75 81 SER A C 1
ATOM 655 O O . SER A 1 81 ? -25.703 -21.453 -37.094 1 25.75 81 SER A O 1
ATOM 657 N N . SER A 1 82 ? -26.594 -21.281 -35.281 1 27.48 82 SER A N 1
ATOM 658 C CA . SER A 1 82 ? -25.703 -20.344 -34.625 1 27.48 82 SER A CA 1
ATOM 659 C C . SER A 1 82 ? -24.344 -20.969 -34.344 1 27.48 82 SER A C 1
ATOM 661 O O . SER A 1 82 ? -23.578 -20.469 -33.531 1 27.48 82 SER A O 1
ATOM 663 N N . ASN A 1 83 ? -24.141 -22.172 -35 1 26.47 83 ASN A N 1
ATOM 664 C CA . ASN A 1 83 ? -22.906 -22.906 -34.688 1 26.47 83 ASN A CA 1
ATOM 665 C C . ASN A 1 83 ? -21.672 -22.109 -35.094 1 26.47 83 ASN A C 1
ATOM 667 O O . ASN A 1 83 ? -20.547 -22.625 -35.031 1 26.47 83 ASN A O 1
ATOM 671 N N . SER A 1 84 ? -21.891 -21.125 -35.969 1 27.16 84 SER A N 1
ATOM 672 C CA . SER A 1 84 ? -20.688 -20.641 -36.656 1 27.16 84 SER A CA 1
ATOM 673 C C . SER A 1 84 ? -19.766 -19.906 -35.688 1 27.16 84 SER A C 1
ATOM 675 O O . SER A 1 84 ? -18.594 -19.656 -36.031 1 27.16 84 SER A O 1
ATOM 677 N N . ILE A 1 85 ? -20.359 -19.297 -34.719 1 28.42 85 ILE A N 1
ATOM 678 C CA . ILE A 1 85 ? -19.438 -18.438 -33.969 1 28.42 85 ILE A CA 1
ATOM 679 C C . ILE A 1 85 ? -18.484 -19.281 -33.156 1 28.42 85 ILE A C 1
ATOM 681 O O . ILE A 1 85 ? -17.453 -18.797 -32.688 1 28.42 85 ILE A O 1
ATOM 685 N N . LEU A 1 86 ? -18.906 -20.562 -32.844 1 28.84 86 LEU A N 1
ATOM 686 C CA . LEU A 1 86 ? -18.031 -21.453 -32.094 1 28.84 86 LEU A CA 1
ATOM 687 C C . LEU A 1 86 ? -16.875 -21.953 -32.969 1 28.84 86 LEU A C 1
ATOM 689 O O . LEU A 1 86 ? -15.914 -22.547 -32.469 1 28.84 86 LEU A O 1
ATOM 693 N N . ASP A 1 87 ? -17.109 -22.062 -34.281 1 27.44 87 ASP A N 1
ATOM 694 C CA . ASP A 1 87 ? -16.109 -22.672 -35.156 1 27.44 87 ASP A CA 1
ATOM 695 C C . ASP A 1 87 ? -14.836 -21.812 -35.188 1 27.44 87 ASP A C 1
ATOM 697 O O . ASP A 1 87 ? -13.742 -22.328 -35.438 1 27.44 87 ASP A O 1
ATOM 701 N N . ASP A 1 88 ? -15.055 -20.516 -35.281 1 28.78 88 ASP A N 1
ATOM 702 C CA . ASP A 1 88 ? -13.836 -19.75 -35.5 1 28.78 88 ASP A CA 1
ATOM 703 C C . ASP A 1 88 ? -12.914 -19.797 -34.281 1 28.78 88 ASP A C 1
ATOM 705 O O . ASP A 1 88 ? -11.844 -19.188 -34.281 1 28.78 88 ASP A O 1
ATOM 709 N N . LEU A 1 89 ? -13.453 -20.203 -33.188 1 29.62 89 LEU A N 1
ATOM 710 C CA . LEU A 1 89 ? -12.555 -20.328 -32.031 1 29.62 89 LEU A CA 1
ATOM 711 C C . LEU A 1 89 ? -11.719 -21.594 -32.125 1 29.62 89 LEU A C 1
ATOM 713 O O . LEU A 1 89 ? -11.242 -22.109 -31.125 1 29.62 89 LEU A O 1
ATOM 717 N N . THR A 1 90 ? -11.789 -22.359 -33.25 1 27.41 90 THR A N 1
ATOM 718 C CA . THR A 1 90 ? -10.859 -23.484 -33.344 1 27.41 90 THR A CA 1
ATOM 719 C C . THR A 1 90 ? -9.414 -23 -33.219 1 27.41 90 THR A C 1
ATOM 721 O O . THR A 1 90 ? -8.875 -22.422 -34.156 1 27.41 90 THR A O 1
ATOM 724 N N . PHE A 1 91 ? -8.992 -22.641 -32.094 1 29.64 91 PHE A N 1
ATOM 725 C CA . PHE A 1 91 ? -7.59 -22.422 -31.781 1 29.64 91 PHE A CA 1
ATOM 726 C C . PHE A 1 91 ? -6.734 -23.578 -32.281 1 29.64 91 PHE A C 1
ATOM 728 O O . PHE A 1 91 ? -6.887 -24.719 -31.844 1 29.64 91 PHE A O 1
ATOM 735 N N . SER A 1 92 ? -6.434 -23.688 -33.625 1 28.73 92 SER A N 1
ATOM 736 C CA . SER A 1 92 ? -5.492 -24.703 -34.125 1 28.73 92 SER A CA 1
ATOM 737 C C . SER A 1 92 ? -4.289 -24.812 -33.188 1 28.73 92 SER A C 1
ATOM 739 O O . SER A 1 92 ? -3.783 -23.812 -32.688 1 28.73 92 SER A O 1
ATOM 741 N N . ARG A 1 93 ? -3.998 -26 -32.594 1 32.72 93 ARG A N 1
ATOM 742 C CA . ARG A 1 93 ? -2.871 -26.484 -31.797 1 32.72 93 ARG A CA 1
ATOM 743 C C . ARG A 1 93 ? -1.558 -25.891 -32.281 1 32.72 93 ARG A C 1
ATOM 745 O O . ARG A 1 93 ? -0.538 -25.969 -31.609 1 32.72 93 ARG A O 1
ATOM 752 N N . GLN A 1 94 ? -1.487 -25.594 -33.594 1 26.91 94 GLN A N 1
ATOM 753 C CA . GLN A 1 94 ? -0.208 -25.109 -34.094 1 26.91 94 GLN A CA 1
ATOM 754 C C . GLN A 1 94 ? 0.091 -23.703 -33.594 1 26.91 94 GLN A C 1
ATOM 756 O O . GLN A 1 94 ? 1.205 -23.203 -33.75 1 26.91 94 GLN A O 1
ATOM 761 N N . LYS A 1 95 ? -0.945 -22.906 -33.25 1 31.94 95 LYS A N 1
ATOM 762 C CA . LYS A 1 95 ? -0.595 -21.547 -32.844 1 31.94 95 LYS A CA 1
ATOM 763 C C . LYS A 1 95 ? -0.392 -21.453 -31.344 1 31.94 95 LYS A C 1
ATOM 765 O O . LYS A 1 95 ? -0.707 -20.438 -30.734 1 31.94 95 LYS A O 1
ATOM 770 N N . ALA A 1 96 ? -0.263 -22.391 -30.547 1 29.48 96 ALA A N 1
ATOM 771 C CA . ALA A 1 96 ? 0.277 -22.562 -29.203 1 29.48 96 ALA A CA 1
ATOM 772 C C . ALA A 1 96 ? 1.672 -21.953 -29.094 1 29.48 96 ALA A C 1
ATOM 774 O O . ALA A 1 96 ? 2.512 -22.141 -29.969 1 29.48 96 ALA A O 1
ATOM 775 N N . GLY A 1 97 ? 1.821 -20.75 -28.312 1 34.12 97 GLY A N 1
ATOM 776 C CA . GLY A 1 97 ? 3.033 -20 -28.031 1 34.12 97 GLY A CA 1
ATOM 777 C C . GLY A 1 97 ? 2.967 -18.562 -28.516 1 34.12 97 GLY A C 1
ATOM 778 O O . GLY A 1 97 ? 3.922 -17.812 -28.344 1 34.12 97 GLY A O 1
ATOM 779 N N . THR A 1 98 ? 2.105 -18.438 -29.469 1 33.84 98 THR A N 1
ATOM 780 C CA . THR A 1 98 ? 2.072 -17.062 -29.953 1 33.84 98 THR A CA 1
ATOM 781 C C . THR A 1 98 ? 1.157 -16.203 -29.078 1 33.84 98 THR A C 1
ATOM 783 O O . THR A 1 98 ? 0.037 -16.609 -28.766 1 33.84 98 THR A O 1
ATOM 786 N N . PRO A 1 99 ? 1.769 -15.25 -28.5 1 39.38 99 PRO A N 1
ATOM 787 C CA . PRO A 1 99 ? 0.923 -14.359 -27.719 1 39.38 99 PRO A CA 1
ATOM 788 C C . PRO A 1 99 ? -0.335 -13.922 -28.453 1 39.38 99 PRO A C 1
ATOM 790 O O . PRO A 1 99 ? -0.356 -13.922 -29.688 1 39.38 99 PRO A O 1
ATOM 793 N N . SER A 1 100 ? -1.488 -14.039 -27.969 1 37 100 SER A N 1
ATOM 794 C CA . SER A 1 100 ? -2.756 -13.602 -28.547 1 37 100 SER A CA 1
ATOM 795 C C . SER A 1 100 ? -2.592 -12.305 -29.328 1 37 100 SER A C 1
ATOM 797 O O . SER A 1 100 ? -1.791 -11.445 -28.938 1 37 100 SER A O 1
ATOM 799 N N . PRO A 1 101 ? -2.881 -12.5 -30.609 1 34.81 101 PRO A N 1
ATOM 800 C CA . PRO A 1 101 ? -2.848 -11.258 -31.391 1 34.81 101 PRO A CA 1
ATOM 801 C C . PRO A 1 101 ? -3.4 -10.062 -30.625 1 34.81 101 PRO A C 1
ATOM 803 O O . PRO A 1 101 ? -3.189 -8.914 -31.016 1 34.81 101 PRO A O 1
ATOM 806 N N . TRP A 1 102 ? -4.379 -10.445 -29.953 1 32.44 102 TRP A N 1
ATOM 807 C CA . TRP A 1 102 ? -4.832 -9.281 -29.203 1 32.44 102 TRP A CA 1
ATOM 808 C C . TRP A 1 102 ? -3.752 -8.805 -28.234 1 32.44 102 TRP A C 1
ATOM 810 O O . TRP A 1 102 ? -4.039 -8.078 -27.281 1 32.44 102 TRP A O 1
ATOM 820 N N . ALA A 1 103 ? -2.76 -9.719 -28.188 1 40.78 103 ALA A N 1
ATOM 821 C CA . ALA A 1 103 ? -1.663 -9.086 -27.469 1 40.78 103 ALA A CA 1
ATOM 822 C C . ALA A 1 103 ? -1.689 -7.57 -27.641 1 40.78 103 ALA A C 1
ATOM 824 O O . ALA A 1 103 ? -1.074 -7.039 -28.562 1 40.78 103 ALA A O 1
ATOM 825 N N . VAL A 1 104 ? -2.799 -7.141 -27.656 1 41.59 104 VAL A N 1
ATOM 826 C CA . VAL A 1 104 ? -3.131 -5.727 -27.797 1 41.59 104 VAL A CA 1
ATOM 827 C C . VAL A 1 104 ? -2.09 -4.879 -27.078 1 41.59 104 VAL A C 1
ATOM 829 O O . VAL A 1 104 ? -1.727 -3.797 -27.547 1 41.59 104 VAL A O 1
ATOM 832 N N . PHE A 1 105 ? -1.54 -5.242 -25.797 1 51.94 105 PHE A N 1
ATOM 833 C CA . PHE A 1 105 ? -1.089 -4.078 -25.047 1 51.94 105 PHE A CA 1
ATOM 834 C C . PHE A 1 105 ? 0.385 -4.207 -24.672 1 51.94 105 PHE A C 1
ATOM 836 O O . PHE A 1 105 ? 0.72 -4.633 -23.562 1 51.94 105 PHE A O 1
ATOM 843 N N . ASP A 1 106 ? 1.076 -4.934 -25.734 1 58.56 106 ASP A N 1
ATOM 844 C CA . ASP A 1 106 ? 2.504 -4.805 -25.453 1 58.56 106 ASP A CA 1
ATOM 845 C C . ASP A 1 106 ? 3.053 -3.484 -25.984 1 58.56 106 ASP A C 1
ATOM 847 O O . ASP A 1 106 ? 3.604 -3.438 -27.094 1 58.56 106 ASP A O 1
ATOM 851 N N . ALA A 1 107 ? 2.873 -2.57 -25.266 1 49.62 107 ALA A N 1
ATOM 852 C CA . ALA A 1 107 ? 3.166 -1.222 -25.734 1 49.62 107 ALA A CA 1
ATOM 853 C C . ALA A 1 107 ? 4.672 -0.995 -25.844 1 49.62 107 ALA A C 1
ATOM 855 O O . ALA A 1 107 ? 5.117 -0.098 -26.562 1 49.62 107 ALA A O 1
ATOM 856 N N . TRP A 1 108 ? 5.406 -1.968 -25.172 1 53.41 108 TRP A N 1
ATOM 857 C CA . TRP A 1 108 ? 6.832 -1.653 -25.203 1 53.41 108 TRP A CA 1
ATOM 858 C C . TRP A 1 108 ? 7.645 -2.869 -25.625 1 53.41 108 TRP A C 1
ATOM 860 O O . TRP A 1 108 ? 8.875 -2.883 -25.5 1 53.41 108 TRP A O 1
ATOM 870 N N . GLY A 1 109 ? 6.938 -3.82 -26.172 1 61.16 109 GLY A N 1
ATOM 871 C CA . GLY A 1 109 ? 7.613 -4.926 -26.844 1 61.16 109 GLY A CA 1
ATOM 872 C C . GLY A 1 109 ? 8.164 -5.957 -25.875 1 61.16 109 GLY A C 1
ATOM 873 O O . GLY A 1 109 ? 9.195 -6.578 -26.141 1 61.16 109 GLY A O 1
ATOM 874 N N . ALA A 1 110 ? 7.543 -6.121 -24.797 1 64.81 110 ALA A N 1
ATOM 875 C CA . ALA A 1 110 ? 8.031 -7.078 -23.797 1 64.81 110 ALA A CA 1
ATOM 876 C C . ALA A 1 110 ? 7.953 -8.508 -24.328 1 64.81 110 ALA A C 1
ATOM 878 O O . ALA A 1 110 ? 8.766 -9.359 -23.969 1 64.81 110 ALA A O 1
ATOM 879 N N . GLY A 1 111 ? 7.078 -8.742 -25.25 1 65.5 111 GLY A N 1
ATOM 880 C CA . GLY A 1 111 ? 6.895 -10.078 -25.797 1 65.5 111 GLY A CA 1
ATOM 881 C C . GLY A 1 111 ? 7.723 -10.336 -27.047 1 65.5 111 GLY A C 1
ATOM 882 O O . GLY A 1 111 ? 7.688 -11.43 -27.609 1 65.5 111 GLY A O 1
ATOM 883 N N . ASN A 1 112 ? 8.516 -9.312 -27.375 1 65.56 112 ASN A N 1
ATOM 884 C CA . ASN A 1 112 ? 9.297 -9.438 -28.609 1 65.56 112 ASN A CA 1
ATOM 885 C C . ASN A 1 112 ? 10.438 -10.438 -28.453 1 65.56 112 ASN A C 1
ATOM 887 O O . ASN A 1 112 ? 10.906 -10.68 -27.344 1 65.56 112 ASN A O 1
ATOM 891 N N . GLU A 1 113 ? 10.727 -11.039 -29.609 1 71.81 113 GLU A N 1
ATOM 892 C CA . GLU A 1 113 ? 11.891 -11.922 -29.641 1 71.81 113 GLU A CA 1
ATOM 893 C C . GLU A 1 113 ? 13.172 -11.156 -29.328 1 71.81 113 GLU A C 1
ATOM 895 O O . GLU A 1 113 ? 13.32 -10 -29.734 1 71.81 113 GLU A O 1
ATOM 900 N N . ILE A 1 114 ? 13.906 -11.758 -28.484 1 69.25 114 ILE A N 1
ATOM 901 C CA . ILE A 1 114 ? 15.195 -11.164 -28.141 1 69.25 114 ILE A CA 1
ATOM 902 C C . ILE A 1 114 ? 16.203 -11.414 -29.266 1 69.25 114 ILE A C 1
ATOM 904 O O . ILE A 1 114 ? 16.547 -12.555 -29.547 1 69.25 114 ILE A O 1
ATOM 908 N N . THR A 1 115 ? 16.344 -10.438 -30.109 1 63.25 115 THR A N 1
ATOM 909 C CA . THR A 1 115 ? 17.359 -10.586 -31.156 1 63.25 115 THR A CA 1
ATOM 910 C C . THR A 1 115 ? 18.719 -10.117 -30.641 1 63.25 115 THR A C 1
ATOM 912 O O . THR A 1 115 ? 18.797 -9.383 -29.656 1 63.25 115 THR A O 1
ATOM 915 N N . ALA A 1 116 ? 19.75 -10.781 -31.172 1 53.94 116 ALA A N 1
ATOM 916 C CA . ALA A 1 116 ? 21.109 -10.391 -30.797 1 53.94 116 ALA A CA 1
ATOM 917 C C . ALA A 1 116 ? 21.281 -8.875 -30.844 1 53.94 116 ALA A C 1
ATOM 919 O O . ALA A 1 116 ? 21.938 -8.289 -29.984 1 53.94 116 ALA A O 1
ATOM 920 N N . ASN A 1 117 ? 20.75 -8.312 -31.766 1 49.75 117 ASN A N 1
ATOM 921 C CA . ASN A 1 117 ? 20.828 -6.863 -31.922 1 49.75 117 ASN A CA 1
ATOM 922 C C . ASN A 1 117 ? 20.109 -6.129 -30.797 1 49.75 117 ASN A C 1
ATOM 924 O O . ASN A 1 117 ? 20.578 -5.09 -30.328 1 49.75 117 ASN A O 1
ATOM 928 N N . GLU A 1 118 ? 19.094 -6.699 -30.359 1 57.41 118 GLU A N 1
ATOM 929 C CA . GLU A 1 118 ? 18.344 -6.062 -29.281 1 57.41 118 GLU A CA 1
ATOM 930 C C . GLU A 1 118 ? 19.094 -6.141 -27.953 1 57.41 118 GLU A C 1
ATOM 932 O O . GLU A 1 118 ? 19.047 -5.199 -27.156 1 57.41 118 GLU A O 1
ATOM 937 N N . LEU A 1 119 ? 19.719 -7.207 -27.859 1 57.84 119 LEU A N 1
ATOM 938 C CA . LEU A 1 119 ? 20.5 -7.379 -26.656 1 57.84 119 LEU A CA 1
ATOM 939 C C . LEU A 1 119 ? 21.656 -6.387 -26.609 1 57.84 119 LEU A C 1
ATOM 941 O O . LEU A 1 119 ? 22.016 -5.871 -25.547 1 57.84 119 LEU A O 1
ATOM 945 N N . LEU A 1 120 ? 22.266 -6.242 -27.75 1 49.47 120 LEU A N 1
ATOM 946 C CA . LEU A 1 120 ? 23.391 -5.309 -27.844 1 49.47 120 LEU A CA 1
ATOM 947 C C . LEU A 1 120 ? 22.906 -3.871 -27.703 1 49.47 120 LEU A C 1
ATOM 949 O O . LEU A 1 120 ? 23.594 -3.047 -27.078 1 49.47 120 LEU A O 1
ATOM 953 N N . HIS A 1 121 ? 21.859 -3.59 -28.25 1 51.91 121 HIS A N 1
ATOM 954 C CA . HIS A 1 121 ? 21.328 -2.229 -28.25 1 51.91 121 HIS A CA 1
ATOM 955 C C . HIS A 1 121 ? 20.875 -1.814 -26.859 1 51.91 121 HIS A C 1
ATOM 957 O O . HIS A 1 121 ? 20.828 -0.623 -26.547 1 51.91 121 HIS A O 1
ATOM 963 N N . HIS A 1 122 ? 20.719 -2.787 -26.031 1 61.09 122 HIS A N 1
ATOM 964 C CA . HIS A 1 122 ? 20.156 -2.375 -24.75 1 61.09 122 HIS A CA 1
ATOM 965 C C . HIS A 1 122 ? 21.234 -2.34 -23.656 1 61.09 122 HIS A C 1
ATOM 967 O O . HIS A 1 122 ? 20.922 -2.24 -22.469 1 61.09 122 HIS A O 1
ATOM 973 N N . THR A 1 123 ? 22.484 -2.326 -24.188 1 70.62 123 THR A N 1
ATOM 974 C CA . THR A 1 123 ? 23.531 -2.189 -23.172 1 70.62 123 THR A CA 1
ATOM 975 C C . THR A 1 123 ? 23.656 -0.738 -22.719 1 70.62 123 THR A C 1
ATOM 977 O O . THR A 1 123 ? 23.734 0.17 -23.547 1 70.62 123 THR A O 1
ATOM 980 N N . LEU A 1 124 ? 23.594 -0.601 -21.469 1 84.19 124 LEU A N 1
ATOM 981 C CA . LEU A 1 124 ? 23.734 0.734 -20.906 1 84.19 124 LEU A CA 1
ATOM 982 C C . LEU A 1 124 ? 25.156 1.248 -21.047 1 84.19 124 LEU A C 1
ATOM 984 O O . LEU A 1 124 ? 26.109 0.544 -20.703 1 84.19 124 LEU A O 1
ATOM 988 N N . SER A 1 125 ? 25.359 2.424 -21.641 1 88.31 125 SER A N 1
ATOM 989 C CA . SER A 1 125 ? 26.672 3.055 -21.688 1 88.31 125 SER A CA 1
ATOM 990 C C . SER A 1 125 ? 27.219 3.332 -20.297 1 88.31 125 SER A C 1
ATOM 992 O O . SER A 1 125 ? 26.469 3.33 -19.312 1 88.31 125 SER A O 1
ATOM 994 N N . HIS A 1 126 ? 28.453 3.463 -20.266 1 90.06 126 HIS A N 1
ATOM 995 C CA . HIS A 1 126 ? 29.078 3.826 -19 1 90.06 126 HIS A CA 1
ATOM 996 C C . HIS A 1 126 ? 28.531 5.141 -18.469 1 90.06 126 HIS A C 1
ATOM 998 O O . HIS A 1 126 ? 28.297 5.281 -17.266 1 90.06 126 HIS A O 1
ATOM 1004 N N . ASP A 1 127 ? 28.344 6.016 -19.391 1 92.12 127 ASP A N 1
ATOM 1005 C CA . ASP A 1 127 ? 27.797 7.312 -19.016 1 92.12 127 ASP A CA 1
ATOM 1006 C C . ASP A 1 127 ? 26.406 7.164 -18.406 1 92.12 127 ASP A C 1
ATOM 1008 O O . ASP A 1 127 ? 26.062 7.844 -17.438 1 92.12 127 ASP A O 1
ATOM 1012 N N . ASP A 1 128 ? 25.609 6.328 -18.984 1 93.38 128 ASP A N 1
ATOM 1013 C CA . ASP A 1 128 ? 24.281 6.082 -18.453 1 93.38 128 ASP A CA 1
ATOM 1014 C C . ASP A 1 128 ? 24.344 5.414 -17.078 1 93.38 128 ASP A C 1
ATOM 1016 O O . ASP A 1 128 ? 23.547 5.738 -16.188 1 93.38 128 ASP A O 1
ATOM 1020 N N . GLN A 1 129 ? 25.25 4.562 -16.906 1 93 129 GLN A N 1
ATOM 1021 C CA . GLN A 1 129 ? 25.406 3.855 -15.641 1 93 129 GLN A CA 1
ATOM 1022 C C . GLN A 1 129 ? 25.797 4.812 -14.516 1 93 129 GLN A C 1
ATOM 1024 O O . GLN A 1 129 ? 25.297 4.703 -13.398 1 93 129 GLN A O 1
ATOM 1029 N N . VAL A 1 130 ? 26.625 5.703 -14.797 1 94.06 130 VAL A N 1
ATOM 1030 C CA . VAL A 1 130 ? 27.109 6.664 -13.805 1 94.06 130 VAL A CA 1
ATOM 1031 C C . VAL A 1 130 ? 25.953 7.547 -13.336 1 94.06 130 VAL A C 1
ATOM 1033 O O . VAL A 1 130 ? 25.891 7.93 -12.164 1 94.06 130 VAL A O 1
ATOM 1036 N N . LYS A 1 131 ? 25.031 7.805 -14.203 1 96.19 131 LYS A N 1
ATOM 1037 C CA . LYS A 1 131 ? 23.906 8.688 -13.906 1 96.19 131 LYS A CA 1
ATOM 1038 C C . LYS A 1 131 ? 22.891 8 -13 1 96.19 131 LYS A C 1
ATOM 1040 O O . LYS A 1 131 ? 22.016 8.656 -12.438 1 96.19 131 LYS A O 1
ATOM 1045 N N . LEU A 1 132 ? 23.047 6.711 -12.836 1 96.19 132 LEU A N 1
ATOM 1046 C CA . LEU A 1 132 ? 22.078 5.965 -12.039 1 96.19 132 LEU A CA 1
ATOM 1047 C C . LEU A 1 132 ? 22.672 5.543 -10.703 1 96.19 132 LEU A C 1
ATOM 1049 O O . LEU A 1 132 ? 22.031 4.836 -9.922 1 96.19 132 LEU A O 1
ATOM 1053 N N . THR A 1 133 ? 23.906 6.027 -10.406 1 95.38 133 THR A N 1
ATOM 1054 C CA . THR A 1 133 ? 24.547 5.727 -9.133 1 95.38 133 THR A CA 1
ATOM 1055 C C . THR A 1 133 ? 23.891 6.5 -7.996 1 95.38 133 THR A C 1
ATOM 1057 O O . THR A 1 133 ? 23.188 7.484 -8.234 1 95.38 133 THR A O 1
ATOM 1060 N N . GLU A 1 134 ? 24.141 6.062 -6.801 1 93.12 134 GLU A N 1
ATOM 1061 C CA . GLU A 1 134 ? 23.594 6.711 -5.609 1 93.12 134 GLU A CA 1
ATOM 1062 C C . GLU A 1 134 ? 24.016 8.18 -5.539 1 93.12 134 GLU A C 1
ATOM 1064 O O . GLU A 1 134 ? 23.234 9.031 -5.121 1 93.12 134 GLU A O 1
ATOM 1069 N N . GLN A 1 135 ? 25.203 8.438 -5.898 1 94.31 135 GLN A N 1
ATOM 1070 C CA . GLN A 1 135 ? 25.734 9.797 -5.863 1 94.31 135 GLN A CA 1
ATOM 1071 C C . GLN A 1 135 ? 25.031 10.68 -6.898 1 94.31 135 GLN A C 1
ATOM 1073 O O . GLN A 1 135 ? 24.766 11.852 -6.633 1 94.31 135 GLN A O 1
ATOM 1078 N N . ALA A 1 136 ? 24.781 10.102 -8.008 1 96.69 136 ALA A N 1
ATOM 1079 C CA . ALA A 1 136 ? 24.188 10.875 -9.102 1 96.69 136 ALA A CA 1
ATOM 1080 C C . ALA A 1 136 ? 22.734 11.219 -8.805 1 96.69 136 ALA A C 1
ATOM 1082 O O . ALA A 1 136 ? 22.266 12.305 -9.141 1 96.69 136 ALA A O 1
ATOM 1083 N N . VAL A 1 137 ? 21.984 10.273 -8.188 1 98 137 VAL A N 1
ATOM 1084 C CA . VAL A 1 137 ? 20.547 10.477 -8.023 1 98 137 VAL A CA 1
ATOM 1085 C C . VAL A 1 137 ? 20.281 11.172 -6.695 1 98 137 VAL A C 1
ATOM 1087 O O . VAL A 1 137 ? 19.125 11.398 -6.332 1 98 137 VAL A O 1
ATOM 1090 N N . LYS A 1 138 ? 21.297 11.562 -5.988 1 97.5 138 LYS A N 1
ATOM 1091 C CA . LYS A 1 138 ? 21.156 12.227 -4.695 1 97.5 138 LYS A CA 1
ATOM 1092 C C . LYS A 1 138 ? 20.266 13.461 -4.809 1 97.5 138 LYS A C 1
ATOM 1094 O O . LYS A 1 138 ? 20.25 14.133 -5.836 1 97.5 138 LYS A O 1
ATOM 1099 N N . ILE A 1 139 ? 19.5 13.742 -3.742 1 98 139 ILE A N 1
ATOM 1100 C CA . ILE A 1 139 ? 18.672 14.945 -3.682 1 98 139 ILE A CA 1
ATOM 1101 C C . ILE A 1 139 ? 19.438 16.062 -2.98 1 98 139 ILE A C 1
ATOM 1103 O O . ILE A 1 139 ? 19.703 15.984 -1.778 1 98 139 ILE A O 1
ATOM 1107 N N . PRO A 1 140 ? 19.734 17.078 -3.686 1 96.19 140 PRO A N 1
ATOM 1108 C CA . PRO A 1 140 ? 20.516 18.156 -3.084 1 96.19 140 PRO A CA 1
ATOM 1109 C C . PRO A 1 140 ? 19.719 18.938 -2.037 1 96.19 140 PRO A C 1
ATOM 1111 O O . PRO A 1 140 ? 18.531 19.188 -2.217 1 96.19 140 PRO A O 1
ATOM 1114 N N . MET A 1 141 ? 20.406 19.344 -0.974 1 94.19 141 MET A N 1
ATOM 1115 C CA . MET A 1 141 ? 19.75 20.125 0.075 1 94.19 141 MET A CA 1
ATOM 1116 C C . MET A 1 141 ? 20.203 21.578 0.025 1 94.19 141 MET A C 1
ATOM 1118 O O . MET A 1 141 ? 19.547 22.453 0.596 1 94.19 141 MET A O 1
ATOM 1122 N N . VAL A 1 142 ? 21.359 21.781 -0.617 1 92.44 142 VAL A N 1
ATOM 1123 C CA . VAL A 1 142 ? 21.891 23.141 -0.771 1 92.44 142 VAL A CA 1
ATOM 1124 C C . VAL A 1 142 ? 22.266 23.391 -2.23 1 92.44 142 VAL A C 1
ATOM 1126 O O . VAL A 1 142 ? 22.422 22.438 -3.006 1 92.44 142 VAL A O 1
ATOM 1129 N N . GLU A 1 143 ? 22.438 24.578 -2.602 1 89.06 143 GLU A N 1
ATOM 1130 C CA . GLU A 1 143 ? 22.688 24.969 -3.986 1 89.06 143 GLU A CA 1
ATOM 1131 C C . GLU A 1 143 ? 24.016 24.406 -4.492 1 89.06 143 GLU A C 1
ATOM 1133 O O . GLU A 1 143 ? 24.125 24.016 -5.656 1 89.06 143 GLU A O 1
ATOM 1138 N N . LYS A 1 144 ? 24.953 24.312 -3.65 1 90.31 144 LYS A N 1
ATOM 1139 C CA . LYS A 1 144 ? 26.266 23.797 -4.039 1 90.31 144 LYS A CA 1
ATOM 1140 C C . LYS A 1 144 ? 26.172 22.344 -4.473 1 90.31 144 LYS A C 1
ATOM 1142 O O . LYS A 1 144 ? 26.859 21.922 -5.406 1 90.31 144 LYS A O 1
ATOM 1147 N N . GLU A 1 145 ? 25.344 21.594 -3.781 1 91.69 145 GLU A N 1
ATOM 1148 C CA . GLU A 1 145 ? 25.141 20.188 -4.121 1 91.69 145 GLU A CA 1
ATOM 1149 C C . GLU A 1 145 ? 24.422 20.047 -5.457 1 91.69 145 GLU A C 1
ATOM 1151 O O . GLU A 1 145 ? 24.641 19.078 -6.188 1 91.69 145 GLU A O 1
ATOM 1156 N N . ARG A 1 146 ? 23.609 21 -5.797 1 90.06 146 ARG A N 1
ATOM 1157 C CA . ARG A 1 146 ? 22.797 20.953 -7.016 1 90.06 146 ARG A CA 1
ATOM 1158 C C . ARG A 1 146 ? 23.688 20.984 -8.258 1 90.06 146 ARG A C 1
ATOM 1160 O O . ARG A 1 146 ? 23.391 20.344 -9.258 1 90.06 146 ARG A O 1
ATOM 1167 N N . HIS A 1 147 ? 24.766 21.609 -8.156 1 90.19 147 HIS A N 1
ATOM 1168 C CA . HIS A 1 147 ? 25.672 21.766 -9.297 1 90.19 147 HIS A CA 1
ATOM 1169 C C . HIS A 1 147 ? 26.547 20.547 -9.484 1 90.19 147 HIS A C 1
ATOM 1171 O O . HIS A 1 147 ? 27.188 20.391 -10.531 1 90.19 147 HIS A O 1
ATOM 1177 N N . THR A 1 148 ? 26.469 19.625 -8.555 1 91.81 148 THR A N 1
ATOM 1178 C CA . THR A 1 148 ? 27.375 18.484 -8.602 1 91.81 148 THR A CA 1
ATOM 1179 C C . THR A 1 148 ? 26.656 17.234 -9.094 1 91.81 148 THR A C 1
ATOM 1181 O O . THR A 1 148 ? 27.266 16.188 -9.305 1 91.81 148 THR A O 1
ATOM 1184 N N . VAL A 1 149 ? 25.359 17.359 -9.273 1 94.94 149 VAL A N 1
ATOM 1185 C CA . VAL A 1 149 ? 24.609 16.188 -9.68 1 94.94 149 VAL A CA 1
ATOM 1186 C C . VAL A 1 149 ? 23.984 16.406 -11.055 1 94.94 149 VAL A C 1
ATOM 1188 O O . VAL A 1 149 ? 23.703 17.547 -11.43 1 94.94 149 VAL A O 1
ATOM 1191 N N . PRO A 1 150 ? 23.734 15.328 -11.852 1 96 150 PRO A N 1
ATOM 1192 C CA . PRO A 1 150 ? 23.109 15.477 -13.164 1 96 150 PRO A CA 1
ATOM 1193 C C . PRO A 1 150 ? 21.672 15.977 -13.078 1 96 150 PRO A C 1
ATOM 1195 O O . PRO A 1 150 ? 21.031 15.844 -12.031 1 96 150 PRO A O 1
ATOM 1198 N N . ALA A 1 151 ? 21.234 16.562 -14.25 1 95.31 151 ALA A N 1
ATOM 1199 C CA . ALA A 1 151 ? 19.859 17.016 -14.352 1 95.31 151 ALA A CA 1
ATOM 1200 C C . ALA A 1 151 ? 18.891 15.844 -14.32 1 95.31 151 ALA A C 1
ATOM 1202 O O . ALA A 1 151 ? 19.234 14.734 -14.75 1 95.31 151 ALA A O 1
ATOM 1203 N N . GLU A 1 152 ? 17.656 16.062 -13.781 1 96 152 GLU A N 1
ATOM 1204 C CA . GLU A 1 152 ? 16.641 15.008 -13.656 1 96 152 GLU A CA 1
ATOM 1205 C C . GLU A 1 152 ? 16.359 14.352 -15 1 96 152 GLU A C 1
ATOM 1207 O O . GLU A 1 152 ? 16.25 13.125 -15.094 1 96 152 GLU A O 1
ATOM 1212 N N . SER A 1 153 ? 16.25 15.141 -16.062 1 96.44 153 SER A N 1
ATOM 1213 C CA . SER A 1 153 ? 15.922 14.609 -17.391 1 96.44 153 SER A CA 1
ATOM 1214 C C . SER A 1 153 ? 16.984 13.633 -17.875 1 96.44 153 SER A C 1
ATOM 1216 O O . SER A 1 153 ? 16.672 12.633 -18.516 1 96.44 153 SER A O 1
ATOM 1218 N N . ASP A 1 154 ? 18.266 13.945 -17.562 1 96.88 154 ASP A N 1
ATOM 1219 C CA . ASP A 1 154 ? 19.359 13.062 -17.953 1 96.88 154 ASP A CA 1
ATOM 1220 C C . ASP A 1 154 ? 19.297 11.734 -17.203 1 96.88 154 ASP A C 1
ATOM 1222 O O . ASP A 1 154 ? 19.531 10.672 -17.766 1 96.88 154 ASP A O 1
ATOM 1226 N N . ILE A 1 155 ? 19.047 11.844 -15.969 1 98 155 ILE A N 1
ATOM 1227 C CA . ILE A 1 155 ? 18.922 10.656 -15.133 1 98 155 ILE A CA 1
ATOM 1228 C C . ILE A 1 155 ? 17.766 9.797 -15.617 1 98 155 ILE A C 1
ATOM 1230 O O . ILE A 1 155 ? 17.891 8.578 -15.75 1 98 155 ILE A O 1
ATOM 1234 N N . LEU A 1 156 ? 16.609 10.414 -15.922 1 98.06 156 LEU A N 1
ATOM 1235 C CA . LEU A 1 156 ? 15.398 9.711 -16.344 1 98.06 156 LEU A CA 1
ATOM 1236 C C . LEU A 1 156 ? 15.602 9.031 -17.688 1 98.06 156 LEU A C 1
ATOM 1238 O O . LEU A 1 156 ? 15.07 7.949 -17.938 1 98.06 156 LEU A O 1
ATOM 1242 N N . HIS A 1 157 ? 16.391 9.688 -18.547 1 97 157 HIS A N 1
ATOM 1243 C CA . HIS A 1 157 ? 16.703 9.078 -19.828 1 97 157 HIS A CA 1
ATOM 1244 C C . HIS A 1 157 ? 17.531 7.809 -19.641 1 97 157 HIS A C 1
ATOM 1246 O O . HIS A 1 157 ? 17.234 6.785 -20.266 1 97 157 HIS A O 1
ATOM 1252 N N . ALA A 1 158 ? 18.547 7.906 -18.828 1 96.81 158 ALA A N 1
ATOM 1253 C CA . ALA A 1 158 ? 19.359 6.73 -18.516 1 96.81 158 ALA A CA 1
ATOM 1254 C C . ALA A 1 158 ? 18.531 5.645 -17.844 1 96.81 158 ALA A C 1
ATOM 1256 O O . ALA A 1 158 ? 18.688 4.457 -18.141 1 96.81 158 ALA A O 1
ATOM 1257 N N . TYR A 1 159 ? 17.672 6.016 -16.969 1 97.44 159 TYR A N 1
ATOM 1258 C CA . TYR A 1 159 ? 16.797 5.098 -16.25 1 97.44 159 TYR A CA 1
ATOM 1259 C C . TYR A 1 159 ? 15.844 4.395 -17.203 1 97.44 159 TYR A C 1
ATOM 1261 O O . TYR A 1 159 ? 15.586 3.193 -17.062 1 97.44 159 TYR A O 1
ATOM 1269 N N . ASP A 1 160 ? 15.242 5.102 -18.141 1 95.81 160 ASP A N 1
ATOM 1270 C CA . ASP A 1 160 ? 14.367 4.52 -19.156 1 95.81 160 ASP A CA 1
ATOM 1271 C C . ASP A 1 160 ? 15.086 3.42 -19.922 1 95.81 160 ASP A C 1
ATOM 1273 O O . ASP A 1 160 ? 14.516 2.35 -20.156 1 95.81 160 ASP A O 1
ATOM 1277 N N . LYS A 1 161 ? 16.328 3.648 -20.297 1 92.62 161 LYS A N 1
ATOM 1278 C CA . LYS A 1 161 ? 17.125 2.656 -21.016 1 92.62 161 LYS A CA 1
ATOM 1279 C C . LYS A 1 161 ? 17.375 1.43 -20.141 1 92.62 161 LYS A C 1
ATOM 1281 O O . LYS A 1 161 ? 17.297 0.296 -20.609 1 92.62 161 LYS A O 1
ATOM 1286 N N . PHE A 1 162 ? 17.703 1.734 -18.969 1 93.38 162 PHE A N 1
ATOM 1287 C CA . PHE A 1 162 ? 17.953 0.661 -18.016 1 93.38 162 PHE A CA 1
ATOM 1288 C C . PHE A 1 162 ? 16.734 -0.232 -17.875 1 93.38 162 PHE A C 1
ATOM 1290 O O . PHE A 1 162 ? 16.844 -1.459 -17.938 1 93.38 162 PHE A O 1
ATOM 1297 N N . LEU A 1 163 ? 15.508 0.343 -17.672 1 93.69 163 LEU A N 1
ATOM 1298 C CA . LEU A 1 163 ? 14.273 -0.41 -17.469 1 93.69 163 LEU A CA 1
ATOM 1299 C C . LEU A 1 163 ? 13.914 -1.197 -18.719 1 93.69 163 LEU A C 1
ATOM 1301 O O . LEU A 1 163 ? 13.367 -2.301 -18.641 1 93.69 163 LEU A O 1
ATOM 1305 N N . GLN A 1 164 ? 14.148 -0.609 -19.828 1 89.5 164 GLN A N 1
ATOM 1306 C CA . GLN A 1 164 ? 13.891 -1.313 -21.094 1 89.5 164 GLN A CA 1
ATOM 1307 C C . GLN A 1 164 ? 14.719 -2.59 -21.188 1 89.5 164 GLN A C 1
ATOM 1309 O O . GLN A 1 164 ? 14.203 -3.648 -21.547 1 89.5 164 GLN A O 1
ATOM 1314 N N . GLN A 1 165 ? 15.953 -2.434 -20.844 1 87.81 165 GLN A N 1
ATOM 1315 C CA . GLN A 1 165 ? 16.859 -3.578 -20.875 1 87.81 165 GLN A CA 1
ATOM 1316 C C . GLN A 1 165 ? 16.422 -4.664 -19.906 1 87.81 165 GLN A C 1
ATOM 1318 O O . GLN A 1 165 ? 16.359 -5.844 -20.266 1 87.81 165 GLN A O 1
ATOM 1323 N N . ARG A 1 166 ? 16.094 -4.297 -18.734 1 90.12 166 ARG A N 1
ATOM 1324 C CA . ARG A 1 166 ? 15.773 -5.262 -17.688 1 90.12 166 ARG A CA 1
ATOM 1325 C C . ARG A 1 166 ? 14.406 -5.895 -17.922 1 90.12 166 ARG A C 1
ATOM 1327 O O . ARG A 1 166 ? 14.18 -7.047 -17.547 1 90.12 166 ARG A O 1
ATOM 1334 N N . SER A 1 167 ? 13.492 -5.207 -18.578 1 88.94 167 SER A N 1
ATOM 1335 C CA . SER A 1 167 ? 12.156 -5.719 -18.844 1 88.94 167 SER A CA 1
ATOM 1336 C C . SER A 1 167 ? 12.18 -6.742 -19.984 1 88.94 167 SER A C 1
ATOM 1338 O O . SER A 1 167 ? 11.289 -7.594 -20.062 1 88.94 167 SER A O 1
ATOM 1340 N N . THR A 1 168 ? 13.148 -6.711 -20.766 1 85.38 168 THR A N 1
ATOM 1341 C CA . THR A 1 168 ? 13.227 -7.582 -21.938 1 85.38 168 THR A CA 1
ATOM 1342 C C . THR A 1 168 ? 13.672 -8.984 -21.531 1 85.38 168 THR A C 1
ATOM 1344 O O . THR A 1 168 ? 13.203 -9.977 -22.094 1 85.38 168 THR A O 1
ATOM 1347 N N . VAL A 1 169 ? 14.57 -9.078 -20.594 1 87.5 169 VAL A N 1
ATOM 1348 C CA . VAL A 1 169 ? 15.102 -10.359 -20.156 1 87.5 169 VAL A CA 1
ATOM 1349 C C . VAL A 1 169 ? 14.703 -10.609 -18.703 1 87.5 169 VAL A C 1
ATOM 1351 O O . VAL A 1 169 ? 15.422 -10.227 -17.781 1 87.5 169 VAL A O 1
ATOM 1354 N N . HIS A 1 170 ? 13.602 -11.195 -18.547 1 88.62 170 HIS A N 1
ATOM 1355 C CA . HIS A 1 170 ? 13.023 -11.422 -17.219 1 88.62 170 HIS A CA 1
ATOM 1356 C C . HIS A 1 170 ? 12.195 -12.703 -17.203 1 88.62 170 HIS A C 1
ATOM 1358 O O . HIS A 1 170 ? 11.219 -12.836 -17.953 1 88.62 170 HIS A O 1
ATOM 1364 N N . LEU A 1 171 ? 12.586 -13.656 -16.25 1 93.38 171 LEU A N 1
ATOM 1365 C CA . LEU A 1 171 ? 11.852 -14.914 -16.234 1 93.38 171 LEU A CA 1
ATOM 1366 C C . LEU A 1 171 ? 11.57 -15.352 -14.789 1 93.38 171 LEU A C 1
ATOM 1368 O O . LEU A 1 171 ? 10.805 -16.297 -14.562 1 93.38 171 LEU A O 1
ATOM 1372 N N . GLY A 1 172 ? 12.07 -14.641 -13.844 1 92.69 172 GLY A N 1
ATOM 1373 C CA . GLY A 1 172 ? 12.078 -15.18 -12.5 1 92.69 172 GLY A CA 1
ATOM 1374 C C . GLY A 1 172 ? 10.922 -14.68 -11.648 1 92.69 172 GLY A C 1
ATOM 1375 O O . GLY A 1 172 ? 10.656 -15.219 -10.57 1 92.69 172 GLY A O 1
ATOM 1376 N N . TYR A 1 173 ? 10.18 -13.703 -12.047 1 93.44 173 TYR A N 1
ATOM 1377 C CA . TYR A 1 173 ? 9.148 -13.086 -11.219 1 93.44 173 TYR A CA 1
ATOM 1378 C C . TYR A 1 173 ? 7.816 -13.047 -11.953 1 93.44 173 TYR A C 1
ATOM 1380 O O . TYR A 1 173 ? 7.777 -12.977 -13.188 1 93.44 173 TYR A O 1
ATOM 1388 N N . PRO A 1 174 ? 6.738 -13.109 -11.188 1 95.38 174 PRO A N 1
ATOM 1389 C CA . PRO A 1 174 ? 5.414 -13.328 -11.773 1 95.38 174 PRO A CA 1
ATOM 1390 C C . PRO A 1 174 ? 4.766 -12.031 -12.258 1 95.38 174 PRO A C 1
ATOM 1392 O O . PRO A 1 174 ? 3.625 -11.734 -11.891 1 95.38 174 PRO A O 1
ATOM 1395 N N . TYR A 1 175 ? 5.426 -11.367 -13.18 1 93.81 175 TYR A N 1
ATOM 1396 C CA . TYR A 1 175 ? 4.871 -10.109 -13.648 1 93.81 175 TYR A CA 1
ATOM 1397 C C . TYR A 1 175 ? 4.516 -10.18 -15.125 1 93.81 175 TYR A C 1
ATOM 1399 O O . TYR A 1 175 ? 5.367 -10.484 -15.961 1 93.81 175 TYR A O 1
ATOM 1407 N N . ASN A 1 176 ? 3.223 -9.922 -15.359 1 93.88 176 ASN A N 1
ATOM 1408 C CA . ASN A 1 176 ? 2.746 -9.766 -16.719 1 93.88 176 ASN A CA 1
ATOM 1409 C C . ASN A 1 176 ? 3.15 -8.414 -17.312 1 93.88 176 ASN A C 1
ATOM 1411 O O . ASN A 1 176 ? 2.67 -7.375 -16.859 1 93.88 176 ASN A O 1
ATOM 1415 N N . LEU A 1 177 ? 3.982 -8.453 -18.312 1 90.12 177 LEU A N 1
ATOM 1416 C CA . LEU A 1 177 ? 4.484 -7.215 -18.891 1 90.12 177 LEU A CA 1
ATOM 1417 C C . LEU A 1 177 ? 3.775 -6.902 -20.203 1 90.12 177 LEU A C 1
ATOM 1419 O O . LEU A 1 177 ? 4.125 -5.938 -20.891 1 90.12 177 LEU A O 1
ATOM 1423 N N . MET A 1 178 ? 2.773 -7.715 -20.453 1 87.94 178 MET A N 1
ATOM 1424 C CA . MET A 1 178 ? 2.006 -7.531 -21.688 1 87.94 178 MET A CA 1
ATOM 1425 C C . MET A 1 178 ? 0.783 -6.656 -21.438 1 87.94 178 MET A C 1
ATOM 1427 O O . MET A 1 178 ? -0.332 -7.164 -21.297 1 87.94 178 MET A O 1
ATOM 1431 N N . TYR A 1 179 ? 0.979 -5.355 -21.438 1 87.56 179 TYR A N 1
ATOM 1432 C CA . TYR A 1 179 ? -0.118 -4.406 -21.266 1 87.56 179 TYR A CA 1
ATOM 1433 C C . TYR A 1 179 ? 0.216 -3.064 -21.906 1 87.56 179 TYR A C 1
ATOM 1435 O O . TYR A 1 179 ? 1.389 -2.746 -22.109 1 87.56 179 TYR A O 1
ATOM 1443 N N . ASP A 1 180 ? -0.816 -2.357 -22.25 1 90.12 180 ASP A N 1
ATOM 1444 C CA . ASP A 1 180 ? -0.735 -0.991 -22.766 1 90.12 180 ASP A CA 1
ATOM 1445 C C . ASP A 1 180 ? -1.749 -0.087 -22.062 1 90.12 180 ASP A C 1
ATOM 1447 O O . ASP A 1 180 ? -2.947 -0.158 -22.344 1 90.12 180 ASP A O 1
ATOM 1451 N N . HIS A 1 181 ? -1.258 0.767 -21.25 1 94.12 181 HIS A N 1
ATOM 1452 C CA . HIS A 1 181 ? -2.125 1.657 -20.484 1 94.12 181 HIS A CA 1
ATOM 1453 C C . HIS A 1 181 ? -1.921 3.111 -20.891 1 94.12 181 HIS A C 1
ATOM 1455 O O . HIS A 1 181 ? -2.113 4.023 -20.078 1 94.12 181 HIS A O 1
ATOM 1461 N N . GLN A 1 182 ? -1.523 3.377 -22.062 1 92.44 182 GLN A N 1
ATOM 1462 C CA . GLN A 1 182 ? -1.189 4.719 -22.531 1 92.44 182 GLN A CA 1
ATOM 1463 C C . GLN A 1 182 ? -2.359 5.676 -22.328 1 92.44 182 GLN A C 1
ATOM 1465 O O . GLN A 1 182 ? -2.158 6.848 -21.984 1 92.44 182 GLN A O 1
ATOM 1470 N N . GLU A 1 183 ? -3.572 5.23 -22.531 1 94.25 183 GLU A N 1
ATOM 1471 C CA . GLU A 1 183 ? -4.762 6.066 -22.391 1 94.25 183 GLU A CA 1
ATOM 1472 C C . GLU A 1 183 ? -4.922 6.578 -20.969 1 94.25 183 GLU A C 1
ATOM 1474 O O . GLU A 1 183 ? -5.637 7.551 -20.719 1 94.25 183 GLU A O 1
ATOM 1479 N N . LEU A 1 184 ? -4.238 5.906 -20.047 1 96.94 184 LEU A N 1
ATOM 1480 C CA . LEU A 1 184 ? -4.453 6.227 -18.641 1 96.94 184 LEU A CA 1
ATOM 1481 C C . LEU A 1 184 ? -3.342 7.121 -18.109 1 96.94 184 LEU A C 1
ATOM 1483 O O . LEU A 1 184 ? -3.469 7.699 -17.031 1 96.94 184 LEU A O 1
ATOM 1487 N N . PHE A 1 185 ? -2.262 7.332 -18.859 1 95.06 185 PHE A N 1
ATOM 1488 C CA . PHE A 1 185 ? -1.063 7.984 -18.344 1 95.06 185 PHE A CA 1
ATOM 1489 C C . PHE A 1 185 ? -1.385 9.383 -17.844 1 95.06 185 PHE A C 1
ATOM 1491 O O . PHE A 1 185 ? -0.896 9.789 -16.781 1 95.06 185 PHE A O 1
ATOM 1498 N N . SER A 1 186 ? -2.266 10.078 -18.484 1 92.88 186 SER A N 1
ATOM 1499 C CA . SER A 1 186 ? -2.521 11.477 -18.172 1 92.88 186 SER A CA 1
ATOM 1500 C C . SER A 1 186 ? -3.305 11.625 -16.875 1 92.88 186 SER A C 1
ATOM 1502 O O . SER A 1 186 ? -3.346 12.711 -16.281 1 92.88 186 SER A O 1
ATOM 1504 N N . PHE A 1 187 ? -3.918 10.602 -16.406 1 95.94 187 PHE A N 1
ATOM 1505 C CA . PHE A 1 187 ? -4.676 10.68 -15.156 1 95.94 187 PHE A CA 1
ATOM 1506 C C . PHE A 1 187 ? -3.742 10.828 -13.961 1 95.94 187 PHE A C 1
ATOM 1508 O O . PHE A 1 187 ? -4.184 11.18 -12.867 1 95.94 187 PHE A O 1
ATOM 1515 N N . MET A 1 188 ? -2.412 10.656 -14.188 1 94.56 188 MET A N 1
ATOM 1516 C CA . MET A 1 188 ? -1.426 10.859 -13.133 1 94.56 188 MET A CA 1
ATOM 1517 C C . MET A 1 188 ? -1.343 12.336 -12.742 1 94.56 188 MET A C 1
ATOM 1519 O O . MET A 1 188 ? -0.726 12.68 -11.734 1 94.56 188 MET A O 1
ATOM 1523 N N . LYS A 1 189 ? -2.016 13.172 -13.445 1 93 189 LYS A N 1
ATOM 1524 C CA . LYS A 1 189 ? -2.035 14.586 -13.078 1 93 189 LYS A CA 1
ATOM 1525 C C . LYS A 1 189 ? -2.992 14.836 -11.914 1 93 189 LYS A C 1
ATOM 1527 O O . LYS A 1 189 ? -2.945 15.898 -11.281 1 93 189 LYS A O 1
ATOM 1532 N N . TYR A 1 190 ? -3.867 13.844 -11.617 1 94.31 190 TYR A N 1
ATOM 1533 C CA . TYR A 1 190 ? -4.832 13.977 -10.531 1 94.31 190 TYR A CA 1
ATOM 1534 C C . TYR A 1 190 ? -4.391 13.18 -9.312 1 94.31 190 TYR A C 1
ATOM 1536 O O . TYR A 1 190 ? -3.779 12.117 -9.445 1 94.31 190 TYR A O 1
ATOM 1544 N N . SER A 1 191 ? -4.656 13.695 -8.133 1 94.69 191 SER A N 1
ATOM 1545 C CA . SER A 1 191 ? -4.453 12.953 -6.887 1 94.69 191 SER A CA 1
ATOM 1546 C C . SER A 1 191 ? -5.625 12.023 -6.602 1 94.69 191 SER A C 1
ATOM 1548 O O . SER A 1 191 ? -6.43 12.281 -5.703 1 94.69 191 SER A O 1
ATOM 1550 N N . ILE A 1 192 ? -5.707 10.945 -7.359 1 96.69 192 ILE A N 1
ATOM 1551 C CA . ILE A 1 192 ? -6.828 10.023 -7.238 1 96.69 192 ILE A CA 1
ATOM 1552 C C . ILE A 1 192 ? -6.633 9.125 -6.02 1 96.69 192 ILE A C 1
ATOM 1554 O O . ILE A 1 192 ? -5.723 8.289 -5.996 1 96.69 192 ILE A O 1
ATOM 1558 N N . ASN A 1 193 ? -7.426 9.297 -5.016 1 95.38 193 ASN A N 1
ATOM 1559 C CA . ASN A 1 193 ? -7.32 8.578 -3.748 1 95.38 193 ASN A CA 1
ATOM 1560 C C . ASN A 1 193 ? -8.656 7.977 -3.332 1 95.38 193 ASN A C 1
ATOM 1562 O O . ASN A 1 193 ? -9.656 8.688 -3.209 1 95.38 193 ASN A O 1
ATOM 1566 N N . ASN A 1 194 ? -8.711 6.656 -3.195 1 94.88 194 ASN A N 1
ATOM 1567 C CA . ASN A 1 194 ? -9.898 5.984 -2.662 1 94.88 194 ASN A CA 1
ATOM 1568 C C . ASN A 1 194 ? -9.82 5.848 -1.144 1 94.88 194 ASN A C 1
ATOM 1570 O O . ASN A 1 194 ? -9.219 4.906 -0.628 1 94.88 194 ASN A O 1
ATOM 1574 N N . LEU A 1 195 ? -10.531 6.656 -0.475 1 91.12 195 LEU A N 1
ATOM 1575 C CA . LEU A 1 195 ? -10.461 6.715 0.981 1 91.12 195 LEU A CA 1
ATOM 1576 C C . LEU A 1 195 ? -11.414 5.711 1.617 1 91.12 195 LEU A C 1
ATOM 1578 O O . LEU A 1 195 ? -12.594 5.664 1.269 1 91.12 195 LEU A O 1
ATOM 1582 N N . GLY A 1 196 ? -10.922 4.863 2.424 1 87.88 196 GLY A N 1
ATOM 1583 C CA . GLY A 1 196 ? -11.734 4.016 3.277 1 87.88 196 GLY A CA 1
ATOM 1584 C C . GLY A 1 196 ? -12.492 2.945 2.51 1 87.88 196 GLY A C 1
ATOM 1585 O O . GLY A 1 196 ? -11.945 2.332 1.59 1 87.88 196 GLY A O 1
ATOM 1586 N N . ASP A 1 197 ? -13.734 2.697 2.943 1 90.25 197 ASP A N 1
ATOM 1587 C CA . ASP A 1 197 ? -14.594 1.646 2.418 1 90.25 197 ASP A CA 1
ATOM 1588 C C . ASP A 1 197 ? -15.117 2.006 1.029 1 90.25 197 ASP A C 1
ATOM 1590 O O . ASP A 1 197 ? -15.711 3.072 0.841 1 90.25 197 ASP A O 1
ATOM 1594 N N . PRO A 1 198 ? -14.93 1.105 0.1 1 92.44 198 PRO A N 1
ATOM 1595 C CA . PRO A 1 198 ? -15.352 1.424 -1.265 1 92.44 198 PRO A CA 1
ATOM 1596 C C . PRO A 1 198 ? -16.859 1.621 -1.382 1 92.44 198 PRO A C 1
ATOM 1598 O O . PRO A 1 198 ? -17.328 2.238 -2.34 1 92.44 198 PRO A O 1
ATOM 1601 N N . TYR A 1 199 ? -17.609 1.165 -0.404 1 90.62 199 TYR A N 1
ATOM 1602 C CA . TYR A 1 199 ? -19.078 1.175 -0.509 1 90.62 199 TYR A CA 1
ATOM 1603 C C . TYR A 1 199 ? -19.672 2.312 0.308 1 90.62 199 TYR A C 1
ATOM 1605 O O . TYR A 1 199 ? -20.891 2.488 0.34 1 90.62 199 TYR A O 1
ATOM 1613 N N . VAL A 1 200 ? -18.812 3.076 0.923 1 83.25 200 VAL A N 1
ATOM 1614 C CA . VAL A 1 200 ? -19.266 4.227 1.703 1 83.25 200 VAL A CA 1
ATOM 1615 C C . VAL A 1 200 ? -18.719 5.512 1.09 1 83.25 200 VAL A C 1
ATOM 1617 O O . VAL A 1 200 ? -17.5 5.688 0.991 1 83.25 200 VAL A O 1
ATOM 1620 N N . ALA A 1 201 ? -19.609 6.336 0.696 1 76.06 201 ALA A N 1
ATOM 1621 C CA . ALA A 1 201 ? -19.219 7.57 0.02 1 76.06 201 ALA A CA 1
ATOM 1622 C C . ALA A 1 201 ? -18.594 8.555 1.002 1 76.06 201 ALA A C 1
ATOM 1624 O O . ALA A 1 201 ? -19.062 8.695 2.135 1 76.06 201 ALA A O 1
ATOM 1625 N N . GLY A 1 202 ? -17.453 9.094 0.639 1 78.5 202 GLY A N 1
ATOM 1626 C CA . GLY A 1 202 ? -16.844 10.211 1.365 1 78.5 202 GLY A CA 1
ATOM 1627 C C . GLY A 1 202 ? -17.016 11.539 0.654 1 78.5 202 GLY A C 1
ATOM 1628 O O . GLY A 1 202 ? -17.688 11.625 -0.374 1 78.5 202 GLY A O 1
ATOM 1629 N N . ASN A 1 203 ? -16.453 12.57 1.277 1 84.81 203 ASN A N 1
ATOM 1630 C CA . ASN A 1 203 ? -16.594 13.906 0.713 1 84.81 203 ASN A CA 1
ATOM 1631 C C . ASN A 1 203 ? -15.461 14.234 -0.248 1 84.81 203 ASN A C 1
ATOM 1633 O O . ASN A 1 203 ? -15.531 15.211 -0.996 1 84.81 203 ASN A O 1
ATOM 1637 N N . TYR A 1 204 ? -14.469 13.391 -0.22 1 89.75 204 TYR A N 1
ATOM 1638 C CA . TYR A 1 204 ? -13.398 13.594 -1.191 1 89.75 204 TYR A CA 1
ATOM 1639 C C . TYR A 1 204 ? -13.844 13.164 -2.586 1 89.75 204 TYR A C 1
ATOM 1641 O O . TYR A 1 204 ? -14.164 12 -2.811 1 89.75 204 TYR A O 1
ATOM 1649 N N . GLY A 1 205 ? -13.742 14.031 -3.52 1 90.12 205 GLY A N 1
ATOM 1650 C CA . GLY A 1 205 ? -14.383 13.797 -4.805 1 90.12 205 GLY A CA 1
ATOM 1651 C C . GLY A 1 205 ? -13.422 13.305 -5.867 1 90.12 205 GLY A C 1
ATOM 1652 O O . GLY A 1 205 ? -13.844 12.867 -6.941 1 90.12 205 GLY A O 1
ATOM 1653 N N . VAL A 1 206 ? -12.164 13.375 -5.648 1 93.5 206 VAL A N 1
ATOM 1654 C CA . VAL A 1 206 ? -11.18 12.906 -6.617 1 93.5 206 VAL A CA 1
ATOM 1655 C C . VAL A 1 206 ? -10.812 11.461 -6.32 1 93.5 206 VAL A C 1
ATOM 1657 O O . VAL A 1 206 ? -9.719 11.172 -5.828 1 93.5 206 VAL A O 1
ATOM 1660 N N . HIS A 1 207 ? -11.766 10.57 -6.652 1 94.88 207 HIS A N 1
ATOM 1661 C CA . HIS A 1 207 ? -11.633 9.148 -6.363 1 94.88 207 HIS A CA 1
ATOM 1662 C C . HIS A 1 207 ? -11.992 8.305 -7.582 1 94.88 207 HIS A C 1
ATOM 1664 O O . HIS A 1 207 ? -12.445 8.836 -8.602 1 94.88 207 HIS A O 1
ATOM 1670 N N . SER A 1 208 ? -11.703 7 -7.496 1 97.56 208 SER A N 1
ATOM 1671 C CA . SER A 1 208 ? -12.047 6.035 -8.539 1 97.56 208 SER A CA 1
ATOM 1672 C C . SER A 1 208 ? -12.875 4.887 -7.977 1 97.56 208 SER A C 1
ATOM 1674 O O . SER A 1 208 ? -12.711 3.734 -8.383 1 97.56 208 SER A O 1
ATOM 1676 N N . ARG A 1 209 ? -13.75 5.141 -7.059 1 95.69 209 ARG A N 1
ATOM 1677 C CA . ARG A 1 209 ? -14.492 4.121 -6.328 1 95.69 209 ARG A CA 1
ATOM 1678 C C . ARG A 1 209 ? -15.383 3.316 -7.266 1 95.69 209 ARG A C 1
ATOM 1680 O O . ARG A 1 209 ? -15.562 2.109 -7.078 1 95.69 209 ARG A O 1
ATOM 1687 N N . GLN A 1 210 ? -16.016 3.996 -8.266 1 96.81 210 GLN A N 1
ATOM 1688 C CA . GLN A 1 210 ? -16.891 3.271 -9.188 1 96.81 210 GLN A CA 1
ATOM 1689 C C . GLN A 1 210 ? -16.125 2.199 -9.945 1 96.81 210 GLN A C 1
ATOM 1691 O O . GLN A 1 210 ? -16.641 1.105 -10.188 1 96.81 210 GLN A O 1
ATOM 1696 N N . PHE A 1 211 ? -14.906 2.523 -10.344 1 98.44 211 PHE A N 1
ATOM 1697 C CA . PHE A 1 211 ? -14.062 1.545 -11.016 1 98.44 211 PHE A CA 1
ATOM 1698 C C . PHE A 1 211 ? -13.633 0.445 -10.055 1 98.44 211 PHE A C 1
ATOM 1700 O O . PHE A 1 211 ? -13.562 -0.727 -10.43 1 98.44 211 PHE A O 1
ATOM 1707 N N . GLU A 1 212 ? -13.328 0.868 -8.805 1 98.19 212 GLU A N 1
ATOM 1708 C CA . GLU A 1 212 ? -12.969 -0.094 -7.766 1 98.19 212 GLU A CA 1
ATOM 1709 C C . GLU A 1 212 ? -14.094 -1.104 -7.539 1 98.19 212 GLU A C 1
ATOM 1711 O O . GLU A 1 212 ? -13.852 -2.312 -7.496 1 98.19 212 GLU A O 1
ATOM 1716 N N . CYS A 1 213 ? -15.266 -0.638 -7.414 1 97.69 213 CYS A N 1
ATOM 1717 C CA . CYS A 1 213 ? -16.422 -1.507 -7.191 1 97.69 213 CYS A CA 1
ATOM 1718 C C . CYS A 1 213 ? -16.641 -2.436 -8.375 1 97.69 213 CYS A C 1
ATOM 1720 O O . CYS A 1 213 ? -17 -3.598 -8.203 1 97.69 213 CYS A O 1
ATOM 1722 N N . ALA A 1 214 ? -16.438 -1.919 -9.578 1 98.5 214 ALA A N 1
ATOM 1723 C CA . ALA A 1 214 ? -16.562 -2.754 -10.773 1 98.5 214 ALA A CA 1
ATOM 1724 C C . ALA A 1 214 ? -15.555 -3.891 -10.75 1 98.5 214 ALA A C 1
ATOM 1726 O O . ALA A 1 214 ? -15.867 -5.02 -11.133 1 98.5 214 ALA A O 1
ATOM 1727 N N . VAL A 1 215 ? -14.336 -3.604 -10.312 1 98.75 215 VAL A N 1
ATOM 1728 C CA . VAL A 1 215 ? -13.281 -4.609 -10.227 1 98.75 215 VAL A CA 1
ATOM 1729 C C . VAL A 1 215 ? -13.664 -5.676 -9.211 1 98.75 215 VAL A C 1
ATOM 1731 O O . VAL A 1 215 ? -13.539 -6.875 -9.477 1 98.75 215 VAL A O 1
ATOM 1734 N N . ILE A 1 216 ? -14.141 -5.246 -8.062 1 98.44 216 ILE A N 1
ATOM 1735 C CA . ILE A 1 216 ? -14.547 -6.172 -7.012 1 98.44 216 ILE A CA 1
ATOM 1736 C C . ILE A 1 216 ? -15.68 -7.062 -7.516 1 98.44 216 ILE A C 1
ATOM 1738 O O . ILE A 1 216 ? -15.656 -8.281 -7.32 1 98.44 216 ILE A O 1
ATOM 1742 N N . ASP A 1 217 ? -16.609 -6.438 -8.188 1 98.19 217 ASP A N 1
ATOM 1743 C CA . ASP A 1 217 ? -17.734 -7.172 -8.734 1 98.19 217 ASP A CA 1
ATOM 1744 C C . ASP A 1 217 ? -17.281 -8.211 -9.75 1 98.19 217 ASP A C 1
ATOM 1746 O O . ASP A 1 217 ? -17.812 -9.32 -9.797 1 98.19 217 ASP A O 1
ATOM 1750 N N . PHE A 1 218 ? -16.406 -7.887 -10.578 1 98.38 218 PHE A N 1
ATOM 1751 C CA . PHE A 1 218 ? -15.883 -8.82 -11.57 1 98.38 218 PHE A CA 1
ATOM 1752 C C . PHE A 1 218 ? -15.359 -10.086 -10.891 1 98.38 218 PHE A C 1
ATOM 1754 O O . PHE A 1 218 ? -15.711 -11.195 -11.281 1 98.38 218 PHE A O 1
ATOM 1761 N N . PHE A 1 219 ? -14.555 -9.938 -9.859 1 98.75 219 PHE A N 1
ATOM 1762 C CA . PHE A 1 219 ? -13.938 -11.086 -9.195 1 98.75 219 PHE A CA 1
ATOM 1763 C C . PHE A 1 219 ? -14.977 -11.867 -8.391 1 98.75 219 PHE A C 1
ATOM 1765 O O . PHE A 1 219 ? -14.898 -13.094 -8.297 1 98.75 219 PHE A O 1
ATOM 1772 N N . ALA A 1 220 ? -15.891 -11.117 -7.754 1 98.56 220 ALA A N 1
ATOM 1773 C CA . ALA A 1 220 ? -16.969 -11.797 -7.059 1 98.56 220 ALA A CA 1
ATOM 1774 C C . ALA A 1 220 ? -17.734 -12.719 -8.008 1 98.56 220 ALA A C 1
ATOM 1776 O O . ALA A 1 220 ? -18.047 -13.859 -7.656 1 98.56 220 ALA A O 1
ATOM 1777 N N . ARG A 1 221 ? -18 -12.242 -9.195 1 97.75 221 ARG A N 1
ATOM 1778 C CA . ARG A 1 221 ? -18.703 -13.039 -10.195 1 97.75 221 ARG A CA 1
ATOM 1779 C C . ARG A 1 221 ? -17.828 -14.18 -10.703 1 97.75 221 ARG A C 1
ATOM 1781 O O . ARG A 1 221 ? -18.297 -15.305 -10.875 1 97.75 221 ARG A O 1
ATOM 1788 N N . LEU A 1 222 ? -16.594 -13.875 -10.93 1 97.88 222 LEU A N 1
ATOM 1789 C CA . LEU A 1 222 ? -15.641 -14.883 -11.398 1 97.88 222 LEU A CA 1
ATOM 1790 C C . LEU A 1 222 ? -15.594 -16.062 -10.445 1 97.88 222 LEU A C 1
ATOM 1792 O O . LEU A 1 222 ? -15.492 -17.219 -10.883 1 97.88 222 LEU A O 1
ATOM 1796 N N . TRP A 1 223 ? -15.656 -15.75 -9.141 1 98.06 223 TRP A N 1
ATOM 1797 C CA . TRP A 1 223 ? -15.539 -16.797 -8.125 1 98.06 223 TRP A CA 1
ATOM 1798 C C . TRP A 1 223 ? -16.906 -17.172 -7.574 1 98.06 223 TRP A C 1
ATOM 1800 O O . TRP A 1 223 ? -17.016 -17.75 -6.488 1 98.06 223 TRP A O 1
ATOM 1810 N N . LYS A 1 224 ? -17.984 -16.797 -8.234 1 97.69 224 LYS A N 1
ATOM 1811 C CA . LYS A 1 224 ? -19.359 -17.297 -8.117 1 97.69 224 LYS A CA 1
ATOM 1812 C C . LYS A 1 224 ? -19.969 -16.906 -6.777 1 97.69 224 LYS A C 1
ATOM 1814 O O . LYS A 1 224 ? -20.625 -17.719 -6.125 1 97.69 224 LYS A O 1
ATOM 1819 N N . MET A 1 225 ? -19.672 -15.734 -6.375 1 97.81 225 MET A N 1
ATOM 1820 C CA . MET A 1 225 ? -20.359 -15.219 -5.195 1 97.81 225 MET A CA 1
ATOM 1821 C C . MET A 1 225 ? -21.75 -14.703 -5.559 1 97.81 225 MET A C 1
ATOM 1823 O O . MET A 1 225 ? -21.969 -14.18 -6.656 1 97.81 225 MET A O 1
ATOM 1827 N N . GLU A 1 226 ? -22.672 -14.828 -4.605 1 95.81 226 GLU A N 1
ATOM 1828 C CA . GLU A 1 226 ? -24 -14.266 -4.793 1 95.81 226 GLU A CA 1
ATOM 1829 C C . GLU A 1 226 ? -23.969 -12.742 -4.715 1 95.81 226 GLU A C 1
ATOM 1831 O O . GLU A 1 226 ? -23.203 -12.172 -3.945 1 95.81 226 GLU A O 1
ATOM 1836 N N . PRO A 1 227 ? -24.891 -12.156 -5.477 1 93.19 227 PRO A N 1
ATOM 1837 C CA . PRO A 1 227 ? -24.969 -10.695 -5.391 1 93.19 227 PRO A CA 1
ATOM 1838 C C . PRO A 1 227 ? -25.219 -10.195 -3.969 1 93.19 227 PRO A C 1
ATOM 1840 O O . PRO A 1 227 ? -25.984 -10.812 -3.221 1 93.19 227 PRO A O 1
ATOM 1843 N N . ASP A 1 228 ? -24.547 -9.18 -3.508 1 92.06 228 ASP A N 1
ATOM 1844 C CA . ASP A 1 228 ? -24.703 -8.469 -2.242 1 92.06 228 ASP A CA 1
ATOM 1845 C C . ASP A 1 228 ? -24.203 -9.32 -1.072 1 92.06 228 ASP A C 1
ATOM 1847 O O . ASP A 1 228 ? -24.484 -9.016 0.088 1 92.06 228 ASP A O 1
ATOM 1851 N N . SER A 1 229 ? -23.547 -10.43 -1.374 1 96.75 229 SER A N 1
ATOM 1852 C CA . SER A 1 229 ? -23.047 -11.297 -0.309 1 96.75 229 SER A CA 1
ATOM 1853 C C . SER A 1 229 ? -21.547 -11.086 -0.081 1 96.75 229 SER A C 1
ATOM 1855 O O . SER A 1 229 ? -20.938 -11.766 0.753 1 96.75 229 SER A O 1
ATOM 1857 N N . TYR A 1 230 ? -21 -10.188 -0.809 1 97.88 230 TYR A N 1
ATOM 1858 C CA . TYR A 1 230 ? -19.547 -10.039 -0.761 1 97.88 230 TYR A CA 1
ATOM 1859 C C . TYR A 1 230 ? -19.156 -8.617 -0.384 1 97.88 230 TYR A C 1
ATOM 1861 O O . TYR A 1 230 ? -19.969 -7.691 -0.503 1 97.88 230 TYR A O 1
ATOM 1869 N N . TRP A 1 231 ? -18.016 -8.531 0.143 1 96.88 231 TRP A N 1
ATOM 1870 C CA . TRP A 1 231 ? -17.328 -7.281 0.418 1 96.88 231 TRP A CA 1
ATOM 1871 C C . TRP A 1 231 ? -15.852 -7.375 0.03 1 96.88 231 TRP A C 1
ATOM 1873 O O . TRP A 1 231 ? -15.242 -8.445 0.142 1 96.88 231 TRP A O 1
ATOM 1883 N N . GLY A 1 232 ? -15.328 -6.352 -0.492 1 97.56 232 GLY A N 1
ATOM 1884 C CA . GLY A 1 232 ? -13.914 -6.336 -0.832 1 97.56 232 GLY A CA 1
ATOM 1885 C C . GLY A 1 232 ? -13.398 -4.949 -1.173 1 97.56 232 GLY A C 1
ATOM 1886 O O . GLY A 1 232 ? -14.141 -3.971 -1.104 1 97.56 232 GLY A O 1
ATOM 1887 N N . TYR A 1 233 ? -12.125 -4.836 -1.485 1 97.56 233 TYR A N 1
ATOM 1888 C CA . TYR A 1 233 ? -11.516 -3.592 -1.938 1 97.56 233 TYR A CA 1
ATOM 1889 C C . TYR A 1 233 ? -10.227 -3.867 -2.703 1 97.56 233 TYR A C 1
ATOM 1891 O O . TYR A 1 233 ? -9.719 -4.992 -2.697 1 97.56 233 TYR A O 1
ATOM 1899 N N . VAL A 1 234 ? -9.797 -2.885 -3.5 1 98.44 234 VAL A N 1
ATOM 1900 C CA . VAL A 1 234 ? -8.508 -2.953 -4.188 1 98.44 234 VAL A CA 1
ATOM 1901 C C . VAL A 1 234 ? -7.383 -2.648 -3.205 1 98.44 234 VAL A C 1
ATOM 1903 O O . VAL A 1 234 ? -7.387 -1.604 -2.549 1 98.44 234 VAL A O 1
ATOM 1906 N N . THR A 1 235 ? -6.488 -3.602 -3.092 1 98.19 235 THR A N 1
ATOM 1907 C CA . THR A 1 235 ? -5.402 -3.521 -2.117 1 98.19 235 THR A CA 1
ATOM 1908 C C . THR A 1 235 ? -4.133 -2.988 -2.768 1 98.19 235 THR A C 1
ATOM 1910 O O . THR A 1 235 ? -4.062 -2.855 -3.992 1 98.19 235 THR A O 1
ATOM 1913 N N . THR A 1 236 ? -3.16 -2.699 -1.925 1 97.5 236 THR A N 1
ATOM 1914 C CA . THR A 1 236 ? -1.881 -2.18 -2.396 1 97.5 236 THR A CA 1
ATOM 1915 C C . THR A 1 236 ? -1.027 -3.299 -2.986 1 97.5 236 THR A C 1
ATOM 1917 O O . THR A 1 236 ? -0.086 -3.039 -3.738 1 97.5 236 THR A O 1
ATOM 1920 N N . SER A 1 237 ? -1.289 -4.516 -2.613 1 96.62 237 SER A N 1
ATOM 1921 C CA . SER A 1 237 ? -0.586 -5.691 -3.117 1 96.62 237 SER A CA 1
ATOM 1922 C C . SER A 1 237 ? -1.282 -6.977 -2.688 1 96.62 237 SER A C 1
ATOM 1924 O O . SER A 1 237 ? -2.268 -6.938 -1.945 1 96.62 237 SER A O 1
ATOM 1926 N N . GLY A 1 238 ? -0.704 -8.078 -3.195 1 96.5 238 GLY A N 1
ATOM 1927 C CA . GLY A 1 238 ? -1.183 -9.367 -2.713 1 96.5 238 GLY A CA 1
ATOM 1928 C C . GLY A 1 238 ? -0.968 -9.562 -1.225 1 96.5 238 GLY A C 1
ATOM 1929 O O . GLY A 1 238 ? -1.78 -10.203 -0.555 1 96.5 238 GLY A O 1
ATOM 1930 N N . THR A 1 239 ? 0.073 -9.008 -0.709 1 96.69 239 THR A N 1
ATOM 1931 C CA . THR A 1 239 ? 0.373 -9.086 0.716 1 96.69 239 THR A CA 1
ATOM 1932 C C . THR A 1 239 ? -0.749 -8.461 1.541 1 96.69 239 THR A C 1
ATOM 1934 O O . THR A 1 239 ? -1.188 -9.039 2.539 1 96.69 239 THR A O 1
ATOM 1937 N N . GLU A 1 240 ? -1.203 -7.32 1.117 1 97.94 240 GLU A N 1
ATOM 1938 C CA . GLU A 1 240 ? -2.297 -6.703 1.862 1 97.94 240 GLU A CA 1
ATOM 1939 C C . GLU A 1 240 ? -3.557 -7.566 1.806 1 97.94 240 GLU A C 1
ATOM 1941 O O . GLU A 1 240 ? -4.32 -7.617 2.771 1 97.94 240 GLU A O 1
ATOM 1946 N N . GLY A 1 241 ? -3.775 -8.203 0.66 1 98.38 241 GLY A N 1
ATOM 1947 C CA . GLY A 1 241 ? -4.898 -9.125 0.579 1 98.38 241 GLY A CA 1
ATOM 1948 C C . GLY A 1 241 ? -4.828 -10.234 1.606 1 98.38 241 GLY A C 1
ATOM 1949 O O . GLY A 1 241 ? -5.828 -10.555 2.25 1 98.38 241 GLY A O 1
ATOM 1950 N N . ASN A 1 242 ? -3.656 -10.828 1.78 1 98.44 242 ASN A N 1
ATOM 1951 C CA . ASN A 1 242 ? -3.455 -11.875 2.777 1 98.44 242 ASN A CA 1
ATOM 1952 C C . ASN A 1 242 ? -3.58 -11.328 4.195 1 98.44 242 ASN A C 1
ATOM 1954 O O . ASN A 1 242 ? -4.215 -11.953 5.051 1 98.44 242 ASN A O 1
ATOM 1958 N N . LEU A 1 243 ? -2.988 -10.148 4.391 1 98.31 243 LEU A N 1
ATOM 1959 C CA . LEU A 1 243 ? -3.08 -9.531 5.711 1 98.31 243 LEU A CA 1
ATOM 1960 C C . LEU A 1 243 ? -4.535 -9.289 6.094 1 98.31 243 LEU A C 1
ATOM 1962 O O . LEU A 1 243 ? -4.945 -9.594 7.215 1 98.31 243 LEU A O 1
ATOM 1966 N N . HIS A 1 244 ? -5.266 -8.773 5.191 1 97.75 244 HIS A N 1
ATOM 1967 C CA . HIS A 1 244 ? -6.66 -8.453 5.488 1 97.75 244 HIS A CA 1
ATOM 1968 C C . HIS A 1 244 ? -7.477 -9.727 5.715 1 97.75 244 HIS A C 1
ATOM 1970 O O . HIS A 1 244 ? -8.289 -9.781 6.641 1 97.75 244 HIS A O 1
ATOM 1976 N N . GLY A 1 245 ? -7.316 -10.703 4.812 1 98.44 245 GLY A N 1
ATOM 1977 C CA . GLY A 1 245 ? -8.047 -11.953 4.969 1 98.44 245 GLY A CA 1
ATOM 1978 C C . GLY A 1 245 ? -7.789 -12.633 6.297 1 98.44 245 GLY A C 1
ATOM 1979 O O . GLY A 1 245 ? -8.727 -13.086 6.957 1 98.44 245 GLY A O 1
ATOM 1980 N N . ILE A 1 246 ? -6.57 -12.672 6.727 1 98.62 246 ILE A N 1
ATOM 1981 C CA . ILE A 1 246 ? -6.195 -13.336 7.969 1 98.62 246 ILE A CA 1
ATOM 1982 C C . ILE A 1 246 ? -6.637 -12.484 9.164 1 98.62 246 ILE A C 1
ATOM 1984 O O . ILE A 1 246 ? -7.059 -13.023 10.188 1 98.62 246 ILE A O 1
ATOM 1988 N N . LEU A 1 247 ? -6.531 -11.164 9.008 1 97.5 247 LEU A N 1
ATOM 1989 C CA . LEU A 1 247 ? -7.027 -10.281 10.055 1 97.5 247 LEU A CA 1
ATOM 1990 C C . LEU A 1 247 ? -8.516 -10.516 10.297 1 97.5 247 LEU A C 1
ATOM 1992 O O . LEU A 1 247 ? -8.961 -10.586 11.445 1 97.5 247 LEU A O 1
ATOM 1996 N N . LEU A 1 248 ? -9.242 -10.57 9.211 1 96.88 248 LEU A N 1
ATOM 1997 C CA . LEU A 1 248 ? -10.68 -10.82 9.305 1 96.88 248 LEU A CA 1
ATOM 1998 C C . LEU A 1 248 ? -10.953 -12.133 10.031 1 96.88 248 LEU A C 1
ATOM 2000 O O . LEU A 1 248 ? -11.836 -12.203 10.891 1 96.88 248 LEU A O 1
ATOM 2004 N N . ALA A 1 249 ? -10.203 -13.164 9.688 1 98.25 249 ALA A N 1
ATOM 2005 C CA . ALA A 1 249 ? -10.336 -14.461 10.336 1 98.25 249 ALA A CA 1
ATOM 2006 C C . ALA A 1 249 ? -10.047 -14.359 11.828 1 98.25 249 ALA A C 1
ATOM 2008 O O . ALA A 1 249 ? -10.797 -14.891 12.656 1 98.25 249 ALA A O 1
ATOM 2009 N N . ARG A 1 250 ? -8.984 -13.68 12.18 1 97.44 250 ARG A N 1
ATOM 2010 C CA . ARG A 1 250 ? -8.562 -13.523 13.562 1 97.44 250 ARG A CA 1
ATOM 2011 C C . ARG A 1 250 ? -9.609 -12.758 14.367 1 97.44 250 ARG A C 1
ATOM 2013 O O . ARG A 1 250 ? -9.859 -13.078 15.531 1 97.44 250 ARG A O 1
ATOM 2020 N N . GLU A 1 251 ? -10.133 -11.727 13.773 1 95.25 251 GLU A N 1
ATOM 2021 C CA . GLU A 1 251 ? -11.156 -10.938 14.469 1 95.25 251 GLU A CA 1
ATOM 2022 C C . GLU A 1 251 ? -12.438 -11.75 14.648 1 95.25 251 GLU A C 1
ATOM 2024 O O . GLU A 1 251 ? -13.148 -11.578 15.648 1 95.25 251 GLU A O 1
ATOM 2029 N N . CYS A 1 252 ? -12.766 -12.602 13.727 1 95.81 252 CYS A N 1
ATOM 2030 C CA . CYS A 1 252 ? -13.922 -13.484 13.844 1 95.81 252 CYS A CA 1
ATOM 2031 C C . CYS A 1 252 ? -13.672 -14.594 14.852 1 95.81 252 CYS A C 1
ATOM 2033 O O . CYS A 1 252 ? -14.602 -15.07 15.508 1 95.81 252 CYS A O 1
ATOM 2035 N N . HIS A 1 253 ? -12.422 -15.039 14.938 1 97.19 253 HIS A N 1
ATOM 2036 C CA . HIS A 1 253 ? -11.992 -16.094 15.852 1 97.19 253 HIS A CA 1
ATOM 2037 C C . HIS A 1 253 ? -10.758 -15.656 16.641 1 97.19 253 HIS A C 1
ATOM 2039 O O . HIS A 1 253 ? -9.656 -16.156 16.391 1 97.19 253 HIS A O 1
ATOM 2045 N N . PRO A 1 254 ? -10.922 -14.82 17.656 1 95.81 254 PRO A N 1
ATOM 2046 C CA . PRO A 1 254 ? -9.789 -14.203 18.344 1 95.81 254 PRO A CA 1
ATOM 2047 C C . PRO A 1 254 ? -8.828 -15.227 18.938 1 95.81 254 PRO A C 1
ATOM 2049 O O . PRO A 1 254 ? -7.637 -14.953 19.078 1 95.81 254 PRO A O 1
ATOM 2052 N N . ASP A 1 255 ? -9.297 -16.438 19.25 1 97.56 255 ASP A N 1
ATOM 2053 C CA . ASP A 1 255 ? -8.445 -17.469 19.844 1 97.56 255 ASP A CA 1
ATOM 2054 C C . ASP A 1 255 ? -8.102 -18.562 18.828 1 97.56 255 ASP A C 1
ATOM 2056 O O . ASP A 1 255 ? -7.645 -19.641 19.188 1 97.56 255 ASP A O 1
ATOM 2060 N N . GLY A 1 256 ? -8.336 -18.266 17.578 1 98.56 256 GLY A N 1
ATOM 2061 C CA . GLY A 1 256 ? -8.086 -19.25 16.531 1 98.56 256 GLY A CA 1
ATOM 2062 C C . GLY A 1 256 ? -6.605 -19.5 16.297 1 98.56 256 GLY A C 1
ATOM 2063 O O . GLY A 1 256 ? -5.777 -18.609 16.531 1 98.56 256 GLY A O 1
ATOM 2064 N N . ILE A 1 257 ? -6.32 -20.703 15.805 1 98.88 257 ILE A N 1
ATOM 2065 C CA . ILE A 1 257 ? -4.969 -21.078 15.414 1 98.88 257 ILE A CA 1
ATOM 2066 C C . ILE A 1 257 ? -4.844 -21.031 13.891 1 98.88 257 ILE A C 1
ATOM 2068 O O . ILE A 1 257 ? -5.695 -21.547 13.172 1 98.88 257 ILE A O 1
ATOM 2072 N N . LEU A 1 258 ? -3.795 -20.344 13.367 1 98.88 258 LEU A N 1
ATOM 2073 C CA . LEU A 1 258 ? -3.537 -20.266 11.938 1 98.88 258 LEU A CA 1
ATOM 2074 C C . LEU A 1 258 ? -2.746 -21.484 11.461 1 98.88 258 LEU A C 1
ATOM 2076 O O . LEU A 1 258 ? -1.666 -21.766 11.984 1 98.88 258 LEU A O 1
ATOM 2080 N N . TYR A 1 259 ? -3.316 -22.266 10.594 1 98.88 259 TYR A N 1
ATOM 2081 C CA . TYR A 1 259 ? -2.65 -23.375 9.938 1 98.88 259 TYR A CA 1
ATOM 2082 C C . TYR A 1 259 ? -2.266 -23.016 8.508 1 98.88 259 TYR A C 1
ATOM 2084 O O . TYR A 1 259 ? -3.098 -22.516 7.742 1 98.88 259 TYR A O 1
ATOM 2092 N N . THR A 1 260 ? -1.02 -23.219 8.141 1 98.44 260 THR A N 1
ATOM 2093 C CA . THR A 1 260 ? -0.575 -22.953 6.781 1 98.44 260 THR A CA 1
ATOM 2094 C C . THR A 1 260 ? 0.6 -23.844 6.406 1 98.44 260 THR A C 1
ATOM 2096 O O . THR A 1 260 ? 1.261 -24.422 7.281 1 98.44 260 THR A O 1
ATOM 2099 N N . SER A 1 261 ? 0.796 -23.969 5.098 1 97.25 261 SER A N 1
ATOM 2100 C CA . SER A 1 261 ? 1.96 -24.688 4.582 1 97.25 261 SER A CA 1
ATOM 2101 C C . SER A 1 261 ? 3.256 -23.969 4.949 1 97.25 261 SER A C 1
ATOM 2103 O O . SER A 1 261 ? 3.293 -22.734 5.016 1 97.25 261 SER A O 1
ATOM 2105 N N . GLN A 1 262 ? 4.312 -24.781 5.098 1 94.44 262 GLN A N 1
ATOM 2106 C CA . GLN A 1 262 ? 5.637 -24.219 5.332 1 94.44 262 GLN A CA 1
ATOM 2107 C C . GLN A 1 262 ? 6.137 -23.453 4.109 1 94.44 262 GLN A C 1
ATOM 2109 O O . GLN A 1 262 ? 7.055 -22.641 4.211 1 94.44 262 GLN A O 1
ATOM 2114 N N . GLU A 1 263 ? 5.504 -23.688 2.99 1 92.56 263 GLU A N 1
ATOM 2115 C CA . GLU A 1 263 ? 5.988 -23.078 1.755 1 92.56 263 GLU A CA 1
ATOM 2116 C C . GLU A 1 263 ? 5.066 -21.938 1.297 1 92.56 263 GLU A C 1
ATOM 2118 O O . GLU A 1 263 ? 5.156 -21.484 0.154 1 92.56 263 GLU A O 1
ATOM 2123 N N . THR A 1 264 ? 4.184 -21.531 2.246 1 95.62 264 THR A N 1
ATOM 2124 C CA . THR A 1 264 ? 3.312 -20.406 1.943 1 95.62 264 THR A CA 1
ATOM 2125 C C . THR A 1 264 ? 4.117 -19.109 1.808 1 95.62 264 THR A C 1
ATOM 2127 O O . THR A 1 264 ? 5.266 -19.047 2.256 1 95.62 264 THR A O 1
ATOM 2130 N N . HIS A 1 265 ? 3.59 -18.156 1.09 1 94 265 HIS A N 1
ATOM 2131 C CA . HIS A 1 265 ? 4.203 -16.844 0.97 1 94 265 HIS A CA 1
ATOM 2132 C C . HIS A 1 265 ? 4.473 -16.234 2.342 1 94 265 HIS A C 1
ATOM 2134 O O . HIS A 1 265 ? 3.66 -16.375 3.258 1 94 265 HIS A O 1
ATOM 2140 N N . TYR A 1 266 ? 5.508 -15.562 2.516 1 91.44 266 TYR A N 1
ATOM 2141 C CA . TYR A 1 266 ? 5.984 -15.07 3.803 1 91.44 266 TYR A CA 1
ATOM 2142 C C . TYR A 1 266 ? 4.988 -14.102 4.422 1 91.44 266 TYR A C 1
ATOM 2144 O O . TYR A 1 266 ? 5.008 -13.867 5.633 1 91.44 266 TYR A O 1
ATOM 2152 N N . SER A 1 267 ? 4.113 -13.477 3.617 1 94.56 267 SER A N 1
ATOM 2153 C CA . SER A 1 267 ? 3.127 -12.531 4.145 1 94.56 267 SER A CA 1
ATOM 2154 C C . SER A 1 267 ? 2.18 -13.219 5.125 1 94.56 267 SER A C 1
ATOM 2156 O O . SER A 1 267 ? 1.64 -12.57 6.023 1 94.56 267 SER A O 1
ATOM 2158 N N . VAL A 1 268 ? 1.978 -14.484 4.988 1 96.5 268 VAL A N 1
ATOM 2159 C CA . VAL A 1 268 ? 1.104 -15.227 5.895 1 96.5 268 VAL A CA 1
ATOM 2160 C C . VAL A 1 268 ? 1.771 -15.359 7.262 1 96.5 268 VAL A C 1
ATOM 2162 O O . VAL A 1 268 ? 1.118 -15.203 8.297 1 96.5 268 VAL A O 1
ATOM 2165 N N . PHE A 1 269 ? 3.02 -15.648 7.273 1 94.25 269 PHE A N 1
ATOM 2166 C CA . PHE A 1 269 ? 3.771 -15.727 8.523 1 94.25 269 PHE A CA 1
ATOM 2167 C C . PHE A 1 269 ? 3.867 -14.352 9.18 1 94.25 269 PHE A C 1
ATOM 2169 O O . PHE A 1 269 ? 3.805 -14.242 10.406 1 94.25 269 PHE A O 1
ATOM 2176 N N . LYS A 1 270 ? 4 -13.344 8.359 1 93.25 270 LYS A N 1
ATOM 2177 C CA . LYS A 1 270 ? 3.961 -11.977 8.875 1 93.25 270 LYS A CA 1
ATOM 2178 C C . LYS A 1 270 ? 2.639 -11.695 9.586 1 93.25 270 LYS A C 1
ATOM 2180 O O . LYS A 1 270 ? 2.621 -11.086 10.656 1 93.25 270 LYS A O 1
ATOM 2185 N N . ALA A 1 271 ? 1.604 -12.07 8.969 1 96.5 271 ALA A N 1
ATOM 2186 C CA . ALA A 1 271 ? 0.285 -11.852 9.555 1 96.5 271 ALA A CA 1
ATOM 2187 C C . ALA A 1 271 ? 0.192 -12.477 10.945 1 96.5 271 ALA A C 1
ATOM 2189 O O . ALA A 1 271 ? -0.284 -11.836 11.891 1 96.5 271 ALA A O 1
ATOM 2190 N N . ALA A 1 272 ? 0.655 -13.711 11.062 1 96.81 272 ALA A N 1
ATOM 2191 C CA . ALA A 1 272 ? 0.62 -14.398 12.352 1 96.81 272 ALA A CA 1
ATOM 2192 C C . ALA A 1 272 ? 1.415 -13.633 13.406 1 96.81 272 ALA A C 1
ATOM 2194 O O . ALA A 1 272 ? 0.965 -13.477 14.547 1 96.81 272 ALA A O 1
ATOM 2195 N N . ARG A 1 273 ? 2.537 -13.195 13 1 94.19 273 ARG A N 1
ATOM 2196 C CA . ARG A 1 273 ? 3.414 -12.453 13.906 1 94.19 273 ARG A CA 1
ATOM 2197 C C . ARG A 1 273 ? 2.807 -11.109 14.281 1 94.19 273 ARG A C 1
ATOM 2199 O O . ARG A 1 273 ? 2.746 -10.75 15.453 1 94.19 273 ARG A O 1
ATOM 2206 N N . TYR A 1 274 ? 2.395 -10.383 13.258 1 95.75 274 TYR A N 1
ATOM 2207 C CA . TYR A 1 274 ? 1.833 -9.055 13.484 1 95.75 274 TYR A CA 1
ATOM 2208 C C . TYR A 1 274 ? 0.615 -9.125 14.398 1 95.75 274 TYR A C 1
ATOM 2210 O O . TYR A 1 274 ? 0.479 -8.328 15.32 1 95.75 274 TYR A O 1
ATOM 2218 N N . TYR A 1 275 ? -0.24 -10.117 14.164 1 97.38 275 TYR A N 1
ATOM 2219 C CA . TYR A 1 275 ? -1.535 -10.172 14.836 1 97.38 275 TYR A CA 1
ATOM 2220 C C . TYR A 1 275 ? -1.469 -11.039 16.078 1 97.38 275 TYR A C 1
ATOM 2222 O O . TYR A 1 275 ? -2.496 -11.32 16.703 1 97.38 275 TYR A O 1
ATOM 2230 N N . ARG A 1 276 ? -0.255 -11.531 16.484 1 97.31 276 ARG A N 1
ATOM 2231 C CA . ARG A 1 276 ? -0.018 -12.375 17.641 1 97.31 276 ARG A CA 1
ATOM 2232 C C . ARG A 1 276 ? -0.96 -13.57 17.656 1 97.31 276 ARG A C 1
ATOM 2234 O O . ARG A 1 276 ? -1.654 -13.82 18.641 1 97.31 276 ARG A O 1
ATOM 2241 N N . MET A 1 277 ? -0.86 -14.312 16.578 1 98.12 277 MET A N 1
ATOM 2242 C CA . MET A 1 277 ? -1.656 -15.531 16.438 1 98.12 277 MET A CA 1
ATOM 2243 C C . MET A 1 277 ? -0.811 -16.766 16.719 1 98.12 277 MET A C 1
ATOM 2245 O O . MET A 1 277 ? 0.396 -16.766 16.469 1 98.12 277 MET A O 1
ATOM 2249 N N . ASP A 1 278 ? -1.513 -17.781 17.281 1 98.25 278 ASP A N 1
ATOM 2250 C CA . ASP A 1 278 ? -0.869 -19.078 17.281 1 98.25 278 ASP A CA 1
ATOM 2251 C C . ASP A 1 278 ? -0.776 -19.656 15.867 1 98.25 278 ASP A C 1
ATOM 2253 O O . ASP A 1 278 ? -1.735 -19.578 15.094 1 98.25 278 ASP A O 1
ATOM 2257 N N . LEU A 1 279 ? 0.405 -20.156 15.555 1 98.31 279 LEU A N 1
ATOM 2258 C CA . LEU A 1 279 ? 0.682 -20.594 14.195 1 98.31 279 LEU A CA 1
ATOM 2259 C C . LEU A 1 279 ? 1.153 -22.047 14.18 1 98.31 279 LEU A C 1
ATOM 2261 O O . LEU A 1 279 ? 1.959 -22.453 15.023 1 98.31 279 LEU A O 1
ATOM 2265 N N . ARG A 1 280 ? 0.554 -22.844 13.328 1 98.56 280 ARG A N 1
ATOM 2266 C CA . ARG A 1 280 ? 1.05 -24.172 13 1 98.56 280 ARG A CA 1
ATOM 2267 C C . ARG A 1 280 ? 1.496 -24.25 11.539 1 98.56 280 ARG A C 1
ATOM 2269 O O . ARG A 1 280 ? 0.664 -24.266 10.633 1 98.56 280 ARG A O 1
ATOM 2276 N N . SER A 1 281 ? 2.76 -24.266 11.352 1 97.5 281 SER A N 1
ATOM 2277 C CA . SER A 1 281 ? 3.346 -24.422 10.023 1 97.5 281 SER A CA 1
ATOM 2278 C C . SER A 1 281 ? 3.461 -25.891 9.633 1 97.5 281 SER A C 1
ATOM 2280 O O . SER A 1 281 ? 4.262 -26.625 10.211 1 97.5 281 SER A O 1
ATOM 2282 N N . ILE A 1 282 ? 2.768 -26.297 8.617 1 98.5 282 ILE A N 1
ATOM 2283 C CA . ILE A 1 282 ? 2.623 -27.703 8.258 1 98.5 282 ILE A CA 1
ATOM 2284 C C . ILE A 1 282 ? 3.623 -28.062 7.156 1 98.5 282 ILE A C 1
ATOM 2286 O O . ILE A 1 282 ? 3.709 -27.375 6.141 1 98.5 282 ILE A O 1
ATOM 2290 N N . PRO A 1 283 ? 4.359 -29.125 7.301 1 96.5 283 PRO A N 1
ATOM 2291 C CA . PRO A 1 283 ? 5.238 -29.578 6.219 1 96.5 283 PRO A CA 1
ATOM 2292 C C . PRO A 1 283 ? 4.484 -29.828 4.914 1 96.5 283 PRO A C 1
ATOM 2294 O O . PRO A 1 283 ? 3.254 -29.906 4.914 1 96.5 283 PRO A O 1
ATOM 2297 N N . THR A 1 284 ? 5.277 -29.969 3.863 1 94.94 284 THR A N 1
ATOM 2298 C CA . THR A 1 284 ? 4.664 -30.078 2.545 1 94.94 284 THR A CA 1
ATOM 2299 C C . THR A 1 284 ? 4.93 -31.438 1.927 1 94.94 284 THR A C 1
ATOM 2301 O O . THR A 1 284 ? 5.848 -32.156 2.342 1 94.94 284 THR A O 1
ATOM 2304 N N . LEU A 1 285 ? 4.023 -31.844 1.026 1 91.75 285 LEU A N 1
ATOM 2305 C CA . LEU A 1 285 ? 4.316 -32.938 0.1 1 91.75 285 LEU A CA 1
ATOM 2306 C C . LEU A 1 285 ? 5.441 -32.531 -0.852 1 91.75 285 LEU A C 1
ATOM 2308 O O . LEU A 1 285 ? 5.789 -31.359 -0.966 1 91.75 285 LEU A O 1
ATOM 2312 N N . PRO A 1 286 ? 6.066 -33.438 -1.533 1 83.69 286 PRO A N 1
ATOM 2313 C CA . PRO A 1 286 ? 7.223 -33.156 -2.383 1 83.69 286 PRO A CA 1
ATOM 2314 C C . PRO A 1 286 ? 6.914 -32.125 -3.465 1 83.69 286 PRO A C 1
ATOM 2316 O O . PRO A 1 286 ? 7.781 -31.328 -3.832 1 83.69 286 PRO A O 1
ATOM 2319 N N . MET A 1 287 ? 5.637 -32.094 -3.863 1 86.25 287 MET A N 1
ATOM 2320 C CA . MET A 1 287 ? 5.297 -31.203 -4.965 1 86.25 287 MET A CA 1
ATOM 2321 C C . MET A 1 287 ? 4.934 -29.812 -4.449 1 86.25 287 MET A C 1
ATOM 2323 O O . MET A 1 287 ? 4.703 -28.906 -5.234 1 86.25 287 MET A O 1
ATOM 2327 N N . GLY A 1 288 ? 4.887 -29.703 -3.184 1 92.44 288 GLY A N 1
ATOM 2328 C CA . GLY A 1 288 ? 4.746 -28.359 -2.621 1 92.44 288 GLY A CA 1
ATOM 2329 C C . GLY A 1 288 ? 3.406 -28.141 -1.941 1 92.44 288 GLY A C 1
ATOM 2330 O O . GLY A 1 288 ? 3.24 -27.188 -1.184 1 92.44 288 GLY A O 1
ATOM 2331 N N . GLU A 1 289 ? 2.453 -29.031 -2.115 1 96.06 289 GLU A N 1
ATOM 2332 C CA . GLU A 1 289 ? 1.172 -28.953 -1.421 1 96.06 289 GLU A CA 1
ATOM 2333 C C . GLU A 1 289 ? 1.339 -29.203 0.076 1 96.06 289 GLU A C 1
ATOM 2335 O O . GLU A 1 289 ? 2.258 -29.906 0.496 1 96.06 289 GLU A O 1
ATOM 2340 N N . ILE A 1 290 ? 0.427 -28.688 0.776 1 98 290 ILE A N 1
ATOM 2341 C CA . ILE A 1 290 ? 0.412 -28.938 2.211 1 98 290 ILE A CA 1
ATOM 2342 C C . ILE A 1 290 ? 0.263 -30.438 2.465 1 98 290 ILE A C 1
ATOM 2344 O O . ILE A 1 290 ? -0.407 -31.141 1.703 1 98 290 ILE A O 1
ATOM 2348 N N . ASN A 1 291 ? 1.007 -30.953 3.48 1 98.31 291 ASN A N 1
ATOM 2349 C CA . ASN A 1 291 ? 0.809 -32.344 3.869 1 98.31 291 ASN A CA 1
ATOM 2350 C C . ASN A 1 291 ? -0.529 -32.531 4.574 1 98.31 291 ASN A C 1
ATOM 2352 O O . ASN A 1 291 ? -0.682 -32.156 5.742 1 98.31 291 ASN A O 1
ATOM 2356 N N . TYR A 1 292 ? -1.418 -33.219 3.936 1 98.5 292 TYR A N 1
ATOM 2357 C CA . TYR A 1 292 ? -2.797 -33.312 4.398 1 98.5 292 TYR A CA 1
ATOM 2358 C C . TYR A 1 292 ? -2.891 -34.156 5.656 1 98.5 292 TYR A C 1
ATOM 2360 O O . TYR A 1 292 ? -3.686 -33.875 6.555 1 98.5 292 TYR A O 1
ATOM 2368 N N . ASP A 1 293 ? -2.092 -35.188 5.758 1 98.5 293 ASP A N 1
ATOM 2369 C CA . ASP A 1 293 ? -2.102 -36.031 6.949 1 98.5 293 ASP A CA 1
ATOM 2370 C C . ASP A 1 293 ? -1.609 -35.281 8.172 1 98.5 293 ASP A C 1
ATOM 2372 O O . ASP A 1 293 ? -2.188 -35.375 9.258 1 98.5 293 ASP A O 1
ATOM 2376 N N . LEU A 1 294 ? -0.614 -34.531 7.941 1 98.75 294 LEU A N 1
ATOM 2377 C CA . LEU A 1 294 ? -0.056 -33.75 9.039 1 98.75 294 LEU A CA 1
ATOM 2378 C C . LEU A 1 294 ? -0.994 -32.625 9.438 1 98.75 294 LEU A C 1
ATOM 2380 O O . LEU A 1 294 ? -1.096 -32.281 10.617 1 98.75 294 LEU A O 1
ATOM 2384 N N . LEU A 1 295 ? -1.654 -32.062 8.461 1 98.81 295 LEU A N 1
ATOM 2385 C CA . LEU A 1 295 ? -2.672 -31.047 8.758 1 98.81 295 LEU A CA 1
ATOM 2386 C C . LEU A 1 295 ? -3.787 -31.656 9.609 1 98.81 295 LEU A C 1
ATOM 2388 O O . LEU A 1 295 ? -4.203 -31.062 10.609 1 98.81 295 LEU A O 1
ATOM 2392 N N . ALA A 1 296 ? -4.242 -32.812 9.227 1 98.81 296 ALA A N 1
ATOM 2393 C CA . ALA A 1 296 ? -5.301 -33.5 9.969 1 98.81 296 ALA A CA 1
ATOM 2394 C C . ALA A 1 296 ? -4.871 -33.75 11.406 1 98.81 296 ALA A C 1
ATOM 2396 O O . ALA A 1 296 ? -5.66 -33.562 12.336 1 98.81 296 ALA A O 1
ATOM 2397 N N . GLN A 1 297 ? -3.674 -34.188 11.555 1 98.75 297 GLN A N 1
ATOM 2398 C CA . GLN A 1 297 ? -3.15 -34.469 12.883 1 98.75 297 GLN A CA 1
ATOM 2399 C C . GLN A 1 297 ? -3.104 -33.219 13.758 1 98.75 297 GLN A C 1
ATOM 2401 O O . GLN A 1 297 ? -3.494 -33.281 14.93 1 98.75 297 GLN A O 1
ATOM 2406 N N . GLU A 1 298 ? -2.604 -32.156 13.172 1 98.69 298 GLU A N 1
ATOM 2407 C CA . GLU A 1 298 ? -2.49 -30.922 13.93 1 98.69 298 GLU A CA 1
ATOM 2408 C C . GLU A 1 298 ? -3.865 -30.375 14.305 1 98.69 298 GLU A C 1
ATOM 2410 O O . GLU A 1 298 ? -4.055 -29.859 15.414 1 98.69 298 GLU A O 1
ATOM 2415 N N . LEU A 1 299 ? -4.785 -30.453 13.391 1 98.75 299 LEU A N 1
ATOM 2416 C CA . LEU A 1 299 ? -6.152 -30.016 13.656 1 98.75 299 LEU A CA 1
ATOM 2417 C C . LEU A 1 299 ? -6.781 -30.844 14.773 1 98.75 299 LEU A C 1
ATOM 2419 O O . LEU A 1 299 ? -7.465 -30.297 15.641 1 98.75 299 LEU A O 1
ATOM 2423 N N . ASP A 1 300 ? -6.539 -32.125 14.734 1 98.5 300 ASP A N 1
ATOM 2424 C CA . ASP A 1 300 ? -7.098 -33.031 15.742 1 98.5 300 ASP A CA 1
ATOM 2425 C C . ASP A 1 300 ? -6.539 -32.719 17.125 1 98.5 300 ASP A C 1
ATOM 2427 O O . ASP A 1 300 ? -7.27 -32.75 18.125 1 98.5 300 ASP A O 1
ATOM 2431 N N . ARG A 1 301 ? -5.312 -32.406 17.203 1 98.19 301 ARG A N 1
ATOM 2432 C CA . ARG A 1 301 ? -4.633 -32.125 18.469 1 98.19 301 ARG A CA 1
ATOM 2433 C C . ARG A 1 301 ? -5.145 -30.828 19.094 1 98.19 301 ARG A C 1
ATOM 2435 O O . ARG A 1 301 ? -5.047 -30.641 20.297 1 98.19 301 ARG A O 1
ATOM 2442 N N . ASN A 1 302 ? -5.688 -29.922 18.234 1 98.19 302 ASN A N 1
ATOM 2443 C CA . ASN A 1 302 ? -6.074 -28.594 18.703 1 98.19 302 ASN A CA 1
ATOM 2444 C C . ASN A 1 302 ? -7.562 -28.328 18.484 1 98.19 302 ASN A C 1
ATOM 2446 O O . ASN A 1 302 ? -7.957 -27.219 18.141 1 98.19 302 ASN A O 1
ATOM 2450 N N . ARG A 1 303 ? -8.391 -29.297 18.703 1 95.62 303 ARG A N 1
ATOM 2451 C CA . ARG A 1 303 ? -9.812 -29.234 18.375 1 95.62 303 ARG A CA 1
ATOM 2452 C C . ARG A 1 303 ? -10.539 -28.219 19.266 1 95.62 303 ARG A C 1
ATOM 2454 O O . ARG A 1 303 ? -11.633 -27.766 18.938 1 95.62 303 ARG A O 1
ATOM 2461 N N . ASP A 1 304 ? -9.977 -27.875 20.344 1 96.56 304 ASP A N 1
ATOM 2462 C CA . ASP A 1 304 ? -10.602 -26.969 21.281 1 96.56 304 ASP A CA 1
ATOM 2463 C C . ASP A 1 304 ? -10.547 -25.516 20.781 1 96.56 304 ASP A C 1
ATOM 2465 O O . ASP A 1 304 ? -11.258 -24.656 21.281 1 96.56 304 ASP A O 1
ATOM 2469 N N . TYR A 1 305 ? -9.75 -25.25 19.797 1 98.25 305 TYR A N 1
ATOM 2470 C CA . TYR A 1 305 ? -9.586 -23.906 19.25 1 98.25 305 TYR A CA 1
ATOM 2471 C C . TYR A 1 305 ? -10.141 -23.828 17.828 1 98.25 305 TYR A C 1
ATOM 2473 O O . TYR A 1 305 ? -10.039 -24.781 17.062 1 98.25 305 TYR A O 1
ATOM 2481 N N . PRO A 1 306 ? -10.734 -22.641 17.484 1 98.69 306 PRO A N 1
ATOM 2482 C CA . PRO A 1 306 ? -11.133 -22.484 16.094 1 98.69 306 PRO A CA 1
ATOM 2483 C C . PRO A 1 306 ? -9.953 -22.609 15.125 1 98.69 306 PRO A C 1
ATOM 2485 O O . PRO A 1 306 ? -8.828 -22.25 15.469 1 98.69 306 PRO A O 1
ATOM 2488 N N . ALA A 1 307 ? -10.258 -23.125 13.945 1 98.88 307 ALA A N 1
ATOM 2489 C CA . ALA A 1 307 ? -9.227 -23.344 12.945 1 98.88 307 ALA A CA 1
ATOM 2490 C C . ALA A 1 307 ? -9.266 -22.266 11.867 1 98.88 307 ALA A C 1
ATOM 2492 O O . ALA A 1 307 ? -10.297 -22.062 11.227 1 98.88 307 ALA A O 1
ATOM 2493 N N . ILE A 1 308 ? -8.227 -21.547 11.719 1 98.94 308 ILE A N 1
ATOM 2494 C CA . ILE A 1 308 ? -8.023 -20.641 10.594 1 98.94 308 ILE A CA 1
ATOM 2495 C C . ILE A 1 308 ? -7.016 -21.25 9.617 1 98.94 308 ILE A C 1
ATOM 2497 O O . ILE A 1 308 ? -5.859 -21.484 9.969 1 98.94 308 ILE A O 1
ATOM 2501 N N . ILE A 1 309 ? -7.418 -21.531 8.391 1 98.94 309 ILE A N 1
ATOM 2502 C CA . ILE A 1 309 ? -6.578 -22.281 7.457 1 98.94 309 ILE A CA 1
ATOM 2503 C C . ILE A 1 309 ? -6.27 -21.406 6.238 1 98.94 309 ILE A C 1
ATOM 2505 O O . ILE A 1 309 ? -7.184 -20.922 5.574 1 98.94 309 ILE A O 1
ATOM 2509 N N . ASN A 1 310 ? -5.012 -21.188 5.973 1 98.88 310 ASN A N 1
ATOM 2510 C CA . ASN A 1 310 ? -4.582 -20.609 4.707 1 98.88 310 ASN A CA 1
ATOM 2511 C C . ASN A 1 310 ? -4.363 -21.672 3.643 1 98.88 310 ASN A C 1
ATOM 2513 O O . ASN A 1 310 ? -3.576 -22.594 3.84 1 98.88 310 ASN A O 1
ATOM 2517 N N . VAL A 1 311 ? -5.055 -21.562 2.582 1 98.75 311 VAL A N 1
ATOM 2518 C CA . VAL A 1 311 ? -4.938 -22.453 1.44 1 98.75 311 VAL A CA 1
ATOM 2519 C C . VAL A 1 311 ? -4.18 -21.766 0.312 1 98.75 311 VAL A C 1
ATOM 2521 O O . VAL A 1 311 ? -4.586 -20.703 -0.153 1 98.75 311 VAL A O 1
ATOM 2524 N N . ASN A 1 312 ? -3.096 -22.359 -0.127 1 98.25 312 ASN A N 1
ATOM 2525 C CA . ASN A 1 312 ? -2.314 -21.781 -1.212 1 98.25 312 ASN A CA 1
ATOM 2526 C C . ASN A 1 312 ? -2.883 -22.156 -2.576 1 98.25 312 ASN A C 1
ATOM 2528 O O . ASN A 1 312 ? -2.984 -23.328 -2.908 1 98.25 312 ASN A O 1
ATOM 2532 N N . ILE A 1 313 ? -3.301 -21.188 -3.293 1 97.81 313 ILE A N 1
ATOM 2533 C CA . ILE A 1 313 ? -3.594 -21.359 -4.711 1 97.81 313 ILE A CA 1
ATOM 2534 C C . ILE A 1 313 ? -2.391 -20.922 -5.543 1 97.81 313 ILE A C 1
ATOM 2536 O O . ILE A 1 313 ? -2.436 -19.891 -6.215 1 97.81 313 ILE A O 1
ATOM 2540 N N . GLY A 1 314 ? -1.347 -21.766 -5.543 1 96.12 314 GLY A N 1
ATOM 2541 C CA . GLY A 1 314 ? -0.051 -21.453 -6.117 1 96.12 314 GLY A CA 1
ATOM 2542 C C . GLY A 1 314 ? 0.954 -20.953 -5.094 1 96.12 314 GLY A C 1
ATOM 2543 O O . GLY A 1 314 ? 0.989 -19.766 -4.777 1 96.12 314 GLY A O 1
ATOM 2544 N N . THR A 1 315 ? 1.806 -21.844 -4.609 1 93.62 315 THR A N 1
ATOM 2545 C CA . THR A 1 315 ? 2.893 -21.406 -3.74 1 93.62 315 THR A CA 1
ATOM 2546 C C . THR A 1 315 ? 3.922 -20.609 -4.523 1 93.62 315 THR A C 1
ATOM 2548 O O . THR A 1 315 ? 4.031 -20.75 -5.742 1 93.62 315 THR A O 1
ATOM 2551 N N . THR A 1 316 ? 4.66 -19.766 -3.889 1 87.12 316 THR A N 1
ATOM 2552 C CA . THR A 1 316 ? 5.535 -18.781 -4.504 1 87.12 316 THR A CA 1
ATOM 2553 C C . THR A 1 316 ? 6.648 -19.453 -5.297 1 87.12 316 THR A C 1
ATOM 2555 O O . THR A 1 316 ? 6.98 -19.031 -6.402 1 87.12 316 THR A O 1
ATOM 2558 N N . VAL A 1 317 ? 7.172 -20.516 -4.789 1 89.5 317 VAL A N 1
ATOM 2559 C CA . VAL A 1 317 ? 8.383 -21.078 -5.371 1 89.5 317 VAL A CA 1
ATOM 2560 C C . VAL A 1 317 ? 8.016 -22.203 -6.332 1 89.5 317 VAL A C 1
ATOM 2562 O O . VAL A 1 317 ? 8.5 -22.25 -7.465 1 89.5 317 VAL A O 1
ATOM 2565 N N . LYS A 1 318 ? 7.078 -23.031 -5.938 1 93.06 318 LYS A N 1
ATOM 2566 C CA . LYS A 1 318 ? 6.82 -24.25 -6.711 1 93.06 318 LYS A CA 1
ATOM 2567 C C . LYS A 1 318 ? 5.516 -24.125 -7.492 1 93.06 318 LYS A C 1
ATOM 2569 O O . LYS A 1 318 ? 5.246 -24.938 -8.383 1 93.06 318 LYS A O 1
ATOM 2574 N N . GLY A 1 319 ? 4.734 -23.156 -7.176 1 95.69 319 GLY A N 1
ATOM 2575 C CA . GLY A 1 319 ? 3.447 -23.031 -7.836 1 95.69 319 GLY A CA 1
ATOM 2576 C C . GLY A 1 319 ? 2.482 -24.156 -7.488 1 95.69 319 GLY A C 1
ATOM 2577 O O . GLY A 1 319 ? 1.652 -24.547 -8.312 1 95.69 319 GLY A O 1
ATOM 2578 N N . ALA A 1 320 ? 2.619 -24.688 -6.32 1 95.69 320 ALA A N 1
ATOM 2579 C CA . ALA A 1 320 ? 1.748 -25.781 -5.898 1 95.69 320 ALA A CA 1
ATOM 2580 C C . ALA A 1 320 ? 0.387 -25.25 -5.449 1 95.69 320 ALA A C 1
ATOM 2582 O O . ALA A 1 320 ? 0.304 -24.219 -4.777 1 95.69 320 ALA A O 1
ATOM 2583 N N . VAL A 1 321 ? -0.647 -25.953 -5.844 1 97.19 321 VAL A N 1
ATOM 2584 C CA . VAL A 1 321 ? -2.008 -25.609 -5.441 1 97.19 321 VAL A CA 1
ATOM 2585 C C . VAL A 1 321 ? -2.512 -26.609 -4.414 1 97.19 321 VAL A C 1
ATOM 2587 O O . VAL A 1 321 ? -2.627 -27.812 -4.707 1 97.19 321 VAL A O 1
ATOM 2590 N N . ASP A 1 322 ? -2.801 -26.141 -3.174 1 97.69 322 ASP A N 1
ATOM 2591 C CA . ASP A 1 322 ? -3.389 -27.016 -2.166 1 97.69 322 ASP A CA 1
ATOM 2592 C C . ASP A 1 322 ? -4.762 -27.516 -2.607 1 97.69 322 ASP A C 1
ATOM 2594 O O . ASP A 1 322 ? -5.535 -26.766 -3.209 1 97.69 322 ASP A O 1
ATOM 2598 N N . ASN A 1 323 ? -5.039 -28.75 -2.305 1 97.06 323 ASN A N 1
ATOM 2599 C CA . ASN A 1 323 ? -6.328 -29.344 -2.65 1 97.06 323 ASN A CA 1
ATOM 2600 C C . ASN A 1 323 ? -7.41 -28.953 -1.643 1 97.06 323 ASN A C 1
ATOM 2602 O O . ASN A 1 323 ? -7.531 -29.578 -0.586 1 97.06 323 ASN A O 1
ATOM 2606 N N . LEU A 1 324 ? -8.219 -27.969 -1.98 1 98.06 324 LEU A N 1
ATOM 2607 C CA . LEU A 1 324 ? -9.258 -27.453 -1.102 1 98.06 324 LEU A CA 1
ATOM 2608 C C . LEU A 1 324 ? -10.25 -28.547 -0.72 1 98.06 324 LEU A C 1
ATOM 2610 O O . LEU A 1 324 ? -10.695 -28.609 0.428 1 98.06 324 LEU A O 1
ATOM 2614 N N . ASP A 1 325 ? -10.602 -29.422 -1.637 1 97.62 325 ASP A N 1
ATOM 2615 C CA . ASP A 1 325 ? -11.562 -30.484 -1.369 1 97.62 325 ASP A CA 1
ATOM 2616 C C . ASP A 1 325 ? -11.039 -31.453 -0.303 1 97.62 325 ASP A C 1
ATOM 2618 O O . ASP A 1 325 ? -11.789 -31.891 0.565 1 97.62 325 ASP A O 1
ATOM 2622 N N . ARG A 1 326 ? -9.766 -31.75 -0.365 1 97.88 326 ARG A N 1
ATOM 2623 C CA . ARG A 1 326 ? -9.172 -32.625 0.638 1 97.88 326 ARG A CA 1
ATOM 2624 C C . ARG A 1 326 ? -9.18 -31.953 2.014 1 97.88 326 ARG A C 1
ATOM 2626 O O . ARG A 1 326 ? -9.406 -32.625 3.025 1 97.88 326 ARG A O 1
ATOM 2633 N N . ILE A 1 327 ? -8.93 -30.688 2.068 1 98.69 327 ILE A N 1
ATOM 2634 C CA . ILE A 1 327 ? -8.945 -29.953 3.326 1 98.69 327 ILE A CA 1
ATOM 2635 C C . ILE A 1 327 ? -10.359 -29.953 3.908 1 98.69 327 ILE A C 1
ATOM 2637 O O . ILE A 1 327 ? -10.539 -30.172 5.105 1 98.69 327 ILE A O 1
ATOM 2641 N N . LEU A 1 328 ? -11.344 -29.734 3.053 1 98.5 328 LEU A N 1
ATOM 2642 C CA . LEU A 1 328 ? -12.734 -29.734 3.492 1 98.5 328 LEU A CA 1
ATOM 2643 C C . LEU A 1 328 ? -13.148 -31.109 3.986 1 98.5 328 LEU A C 1
ATOM 2645 O O . LEU A 1 328 ? -13.898 -31.234 4.957 1 98.5 328 LEU A O 1
ATOM 2649 N N . GLU A 1 329 ? -12.625 -32.156 3.324 1 98.5 329 GLU A N 1
ATOM 2650 C CA . GLU A 1 329 ? -12.883 -33.531 3.76 1 98.5 329 GLU A CA 1
ATOM 2651 C C . GLU A 1 329 ? -12.305 -33.781 5.148 1 98.5 329 GLU A C 1
ATOM 2653 O O . GLU A 1 329 ? -12.93 -34.469 5.973 1 98.5 329 GLU A O 1
ATOM 2658 N N . ILE A 1 330 ? -11.133 -33.281 5.406 1 98.81 330 ILE A N 1
ATOM 2659 C CA . ILE A 1 330 ? -10.484 -33.438 6.703 1 98.81 330 ILE A CA 1
ATOM 2660 C C . ILE A 1 330 ? -11.328 -32.781 7.785 1 98.81 330 ILE A C 1
ATOM 2662 O O . ILE A 1 330 ? -11.562 -33.344 8.844 1 98.81 330 ILE A O 1
ATOM 2666 N N . LEU A 1 331 ? -11.797 -31.547 7.539 1 98.69 331 LEU A N 1
ATOM 2667 C CA . LEU A 1 331 ? -12.625 -30.812 8.492 1 98.69 331 LEU A CA 1
ATOM 2668 C C . LEU A 1 331 ? -13.914 -31.578 8.789 1 98.69 331 LEU A C 1
ATOM 2670 O O . LEU A 1 331 ? -14.352 -31.641 9.945 1 98.69 331 LEU A O 1
ATOM 2674 N N . THR A 1 332 ? -14.5 -32.188 7.785 1 98.38 332 THR A N 1
ATOM 2675 C CA . THR A 1 332 ? -15.711 -32.969 7.941 1 98.38 332 THR A CA 1
ATOM 2676 C C . THR A 1 332 ? -15.43 -34.25 8.75 1 98.38 332 THR A C 1
ATOM 2678 O O . THR A 1 332 ? -16.188 -34.562 9.664 1 98.38 332 THR A O 1
ATOM 2681 N N . ALA A 1 333 ? -14.359 -34.875 8.406 1 98.38 333 ALA A N 1
ATOM 2682 C CA . ALA A 1 333 ? -14 -36.125 9.086 1 98.38 333 ALA A CA 1
ATOM 2683 C C . ALA A 1 333 ? -13.742 -35.906 10.57 1 98.38 333 ALA A C 1
ATOM 2685 O O . ALA A 1 333 ? -14.031 -36.75 11.398 1 98.38 333 ALA A O 1
ATOM 2686 N N . LEU A 1 334 ? -13.227 -34.719 10.883 1 98.31 334 LEU A N 1
ATOM 2687 C CA . LEU A 1 334 ? -12.914 -34.375 12.266 1 98.31 334 LEU A CA 1
ATOM 2688 C C . LEU A 1 334 ? -14.117 -33.75 12.961 1 98.31 334 LEU A C 1
ATOM 2690 O O . LEU A 1 334 ? -14.031 -33.344 14.125 1 98.31 334 LEU A O 1
ATOM 2694 N N . ASP A 1 335 ? -15.242 -33.594 12.273 1 97.69 335 ASP A N 1
ATOM 2695 C CA . ASP A 1 335 ? -16.484 -33.062 12.789 1 97.69 335 ASP A CA 1
ATOM 2696 C C . ASP A 1 335 ? -16.297 -31.641 13.32 1 97.69 335 ASP A C 1
ATOM 2698 O O . ASP A 1 335 ? -16.766 -31.312 14.414 1 97.69 335 ASP A O 1
ATOM 2702 N N . ILE A 1 336 ? -15.484 -30.875 12.633 1 98.19 336 ILE A N 1
ATOM 2703 C CA . ILE A 1 336 ? -15.336 -29.453 12.977 1 98.19 336 ILE A CA 1
ATOM 2704 C C . ILE A 1 336 ? -16.469 -28.656 12.336 1 98.19 336 ILE A C 1
ATOM 2706 O O . ILE A 1 336 ? -16.578 -28.594 11.109 1 98.19 336 ILE A O 1
ATOM 2710 N N . PRO A 1 337 ? -17.266 -28.016 13.078 1 97.44 337 PRO A N 1
ATOM 2711 C CA . PRO A 1 337 ? -18.406 -27.328 12.492 1 97.44 337 PRO A CA 1
ATOM 2712 C C . PRO A 1 337 ? -18.016 -26.062 11.75 1 97.44 337 PRO A C 1
ATOM 2714 O O . PRO A 1 337 ? -16.984 -25.453 12.039 1 97.44 337 PRO A O 1
ATOM 2717 N N . ARG A 1 338 ? -18.875 -25.562 10.914 1 97.5 338 ARG A N 1
ATOM 2718 C CA . ARG A 1 338 ? -18.625 -24.438 10.008 1 97.5 338 ARG A CA 1
ATOM 2719 C C . ARG A 1 338 ? -18.297 -23.172 10.789 1 97.5 338 ARG A C 1
ATOM 2721 O O . ARG A 1 338 ? -17.469 -22.375 10.352 1 97.5 338 ARG A O 1
ATOM 2728 N N . GLU A 1 339 ? -18.859 -23.031 11.914 1 96.5 339 GLU A N 1
ATOM 2729 C CA . GLU A 1 339 ? -18.703 -21.812 12.703 1 96.5 339 GLU A CA 1
ATOM 2730 C C . GLU A 1 339 ? -17.359 -21.781 13.438 1 96.5 339 GLU A C 1
ATOM 2732 O O . GLU A 1 339 ? -16.969 -20.766 13.984 1 96.5 339 GLU A O 1
ATOM 2737 N N . ARG A 1 340 ? -16.625 -22.875 13.281 1 97.94 340 ARG A N 1
ATOM 2738 C CA . ARG A 1 340 ? -15.406 -22.984 14.062 1 97.94 340 ARG A CA 1
ATOM 2739 C C . ARG A 1 340 ? -14.18 -23.031 13.156 1 97.94 340 ARG A C 1
ATOM 2741 O O . ARG A 1 340 ? -13.07 -23.297 13.625 1 97.94 340 ARG A O 1
ATOM 2748 N N . TYR A 1 341 ? -14.383 -22.812 11.93 1 98.56 341 TYR A N 1
ATOM 2749 C CA . TYR A 1 341 ? -13.211 -22.672 11.078 1 98.56 341 TYR A CA 1
ATOM 2750 C C . TYR A 1 341 ? -13.383 -21.547 10.078 1 98.56 341 TYR A C 1
ATOM 2752 O O . TYR A 1 341 ? -14.508 -21.078 9.836 1 98.56 341 TYR A O 1
ATOM 2760 N N . HIS A 1 342 ? -12.344 -21.016 9.602 1 98.81 342 HIS A N 1
ATOM 2761 C CA . HIS A 1 342 ? -12.211 -19.953 8.602 1 98.81 342 HIS A CA 1
ATOM 2762 C C . HIS A 1 342 ? -11.156 -20.312 7.562 1 98.81 342 HIS A C 1
ATOM 2764 O O . HIS A 1 342 ? -10.031 -20.688 7.914 1 98.81 342 HIS A O 1
ATOM 2770 N N . ILE A 1 343 ? -11.555 -20.25 6.289 1 98.94 343 ILE A N 1
ATOM 2771 C CA . ILE A 1 343 ? -10.602 -20.609 5.238 1 98.94 343 ILE A CA 1
ATOM 2772 C C . ILE A 1 343 ? -10.266 -19.359 4.414 1 98.94 343 ILE A C 1
ATOM 2774 O O . ILE A 1 343 ? -11.156 -18.734 3.828 1 98.94 343 ILE A O 1
ATOM 2778 N N . HIS A 1 344 ? -9.047 -18.969 4.41 1 98.94 344 HIS A N 1
ATOM 2779 C CA . HIS A 1 344 ? -8.5 -17.938 3.523 1 98.94 344 HIS A CA 1
ATOM 2780 C C . HIS A 1 344 ? -7.734 -18.578 2.361 1 98.94 344 HIS A C 1
ATOM 2782 O O . HIS A 1 344 ? -6.922 -19.469 2.564 1 98.94 344 HIS A O 1
ATOM 2788 N N . CYS A 1 345 ? -8 -18.109 1.176 1 98.88 345 CYS A N 1
ATOM 2789 C CA . CYS A 1 345 ? -7.297 -18.594 -0.01 1 98.88 345 CYS A CA 1
ATOM 2790 C C . CYS A 1 345 ? -6.328 -17.547 -0.531 1 98.88 345 CYS A C 1
ATOM 2792 O O . CYS A 1 345 ? -6.746 -16.469 -0.98 1 98.88 345 CYS A O 1
ATOM 2794 N N . ASP A 1 346 ? -5.027 -17.859 -0.438 1 98.69 346 ASP A N 1
ATOM 2795 C CA . ASP A 1 346 ? -4.012 -17.016 -1.077 1 98.69 346 ASP A CA 1
ATOM 2796 C C . ASP A 1 346 ? -3.836 -17.406 -2.547 1 98.69 346 ASP A C 1
ATOM 2798 O O . ASP A 1 346 ? -3.15 -18.375 -2.863 1 98.69 346 ASP A O 1
ATOM 2802 N N . GLY A 1 347 ? -4.434 -16.594 -3.393 1 98.25 347 GLY A N 1
ATOM 2803 C CA . GLY A 1 347 ? -4.34 -16.812 -4.824 1 98.25 347 GLY A CA 1
ATOM 2804 C C . GLY A 1 347 ? -3.684 -15.664 -5.57 1 98.25 347 GLY A C 1
ATOM 2805 O O . GLY A 1 347 ? -4.16 -15.25 -6.625 1 98.25 347 GLY A O 1
ATOM 2806 N N . ALA A 1 348 ? -2.578 -15.141 -5.035 1 97.56 348 ALA A N 1
ATOM 2807 C CA . ALA A 1 348 ? -1.947 -13.938 -5.582 1 97.56 348 ALA A CA 1
ATOM 2808 C C . ALA A 1 348 ? -1.716 -14.078 -7.086 1 97.56 348 ALA A C 1
ATOM 2810 O O . ALA A 1 348 ? -2.031 -13.172 -7.855 1 97.56 348 ALA A O 1
ATOM 2811 N N . LEU A 1 349 ? -1.25 -15.172 -7.527 1 97 349 LEU A N 1
ATOM 2812 C CA . LEU A 1 349 ? -1 -15.367 -8.953 1 97 349 LEU A CA 1
ATOM 2813 C C . LEU A 1 349 ? -2.084 -16.234 -9.578 1 97 349 LEU A C 1
ATOM 2815 O O . LEU A 1 349 ? -2.779 -15.789 -10.5 1 97 349 LEU A O 1
ATOM 2819 N N . PHE A 1 350 ? -2.51 -17.328 -9.008 1 97.12 350 PHE A N 1
ATOM 2820 C CA . PHE A 1 350 ? -3.24 -18.375 -9.703 1 97.12 350 PHE A CA 1
ATOM 2821 C C . PHE A 1 350 ? -4.742 -18.203 -9.516 1 97.12 350 PHE A C 1
ATOM 2823 O O . PHE A 1 350 ? -5.535 -18.828 -10.227 1 97.12 350 PHE A O 1
ATOM 2830 N N . ALA A 1 351 ? -5.148 -17.391 -8.586 1 96.88 351 ALA A N 1
ATOM 2831 C CA . ALA A 1 351 ? -6.594 -17.266 -8.391 1 96.88 351 ALA A CA 1
ATOM 2832 C C . ALA A 1 351 ? -7.273 -16.734 -9.648 1 96.88 351 ALA A C 1
ATOM 2834 O O . ALA A 1 351 ? -8.422 -17.094 -9.938 1 96.88 351 ALA A O 1
ATOM 2835 N N . LEU A 1 352 ? -6.582 -15.93 -10.352 1 97.25 352 LEU A N 1
ATOM 2836 C CA . LEU A 1 352 ? -7.125 -15.43 -11.609 1 97.25 352 LEU A CA 1
ATOM 2837 C C . LEU A 1 352 ? -6.973 -16.469 -12.719 1 97.25 352 LEU A C 1
ATOM 2839 O O . LEU A 1 352 ? -7.695 -16.422 -13.719 1 97.25 352 LEU A O 1
ATOM 2843 N N . MET A 1 353 ? -6.125 -17.438 -12.602 1 97.56 353 MET A N 1
ATOM 2844 C CA . MET A 1 353 ? -5.812 -18.406 -13.648 1 97.56 353 MET A CA 1
ATOM 2845 C C . MET A 1 353 ? -6.715 -19.625 -13.539 1 97.56 353 MET A C 1
ATOM 2847 O O . MET A 1 353 ? -7.164 -20.156 -14.555 1 97.56 353 MET A O 1
ATOM 2851 N N . MET A 1 354 ? -7.074 -20.031 -12.383 1 97.06 354 MET A N 1
ATOM 2852 C CA . MET A 1 354 ? -7.668 -21.328 -12.062 1 97.06 354 MET A CA 1
ATOM 2853 C C . MET A 1 354 ? -8.969 -21.547 -12.828 1 97.06 354 MET A C 1
ATOM 2855 O O . MET A 1 354 ? -9.219 -22.625 -13.359 1 97.06 354 MET A O 1
ATOM 2859 N N . PRO A 1 355 ? -9.758 -20.5 -12.93 1 96.31 355 PRO A N 1
ATOM 2860 C CA . PRO A 1 355 ? -11.023 -20.703 -13.625 1 96.31 355 PRO A CA 1
ATOM 2861 C C . PRO A 1 355 ? -10.836 -21.062 -15.102 1 96.31 355 PRO A C 1
ATOM 2863 O O . PRO A 1 355 ? -11.773 -21.547 -15.75 1 96.31 355 PRO A O 1
ATOM 2866 N N . PHE A 1 356 ? -9.641 -20.875 -15.641 1 96.12 356 PHE A N 1
ATOM 2867 C CA . PHE A 1 356 ? -9.453 -21 -17.078 1 96.12 356 PHE A CA 1
ATOM 2868 C C . PHE A 1 356 ? -8.539 -22.172 -17.406 1 96.12 356 PHE A C 1
ATOM 2870 O O . PHE A 1 356 ? -8.219 -22.406 -18.578 1 96.12 356 PHE A O 1
ATOM 2877 N N . ILE A 1 357 ? -8.102 -22.828 -16.406 1 94.81 357 ILE A N 1
ATOM 2878 C CA . ILE A 1 357 ? -7.273 -24.016 -16.594 1 94.81 357 ILE A CA 1
ATOM 2879 C C . ILE A 1 357 ? -8.164 -25.25 -16.734 1 94.81 357 ILE A C 1
ATOM 2881 O O . ILE A 1 357 ? -8.992 -25.516 -15.859 1 94.81 357 ILE A O 1
ATOM 2885 N N . ASP A 1 358 ? -7.918 -26 -17.719 1 87.44 358 ASP A N 1
ATOM 2886 C CA . ASP A 1 358 ? -8.727 -27.188 -17.984 1 87.44 358 ASP A CA 1
ATOM 2887 C C . ASP A 1 358 ? -8.562 -28.219 -16.859 1 87.44 358 ASP A C 1
ATOM 2889 O O . ASP A 1 358 ? -7.449 -28.469 -16.406 1 87.44 358 ASP A O 1
ATOM 2893 N N . ASN A 1 359 ? -9.664 -28.75 -16.375 1 86.12 359 ASN A N 1
ATOM 2894 C CA . ASN A 1 359 ? -9.719 -29.828 -15.391 1 86.12 359 ASN A CA 1
ATOM 2895 C C . ASN A 1 359 ? -9.211 -29.375 -14.023 1 86.12 359 ASN A C 1
ATOM 2897 O O . ASN A 1 359 ? -8.922 -30.203 -13.164 1 86.12 359 ASN A O 1
ATOM 2901 N N . ALA A 1 360 ? -8.984 -28.109 -13.93 1 91.94 360 ALA A N 1
ATOM 2902 C CA . ALA A 1 360 ? -8.617 -27.609 -12.609 1 91.94 360 ALA A CA 1
ATOM 2903 C C . ALA A 1 360 ? -9.781 -27.75 -11.633 1 91.94 360 ALA A C 1
ATOM 2905 O O . ALA A 1 360 ? -10.938 -27.531 -12 1 91.94 360 ALA A O 1
ATOM 2906 N N . PRO A 1 361 ? -9.414 -28.109 -10.406 1 91.31 361 PRO A N 1
ATOM 2907 C CA . PRO A 1 361 ? -10.484 -28.125 -9.406 1 91.31 361 PRO A CA 1
ATOM 2908 C C . PRO A 1 361 ? -11.086 -26.734 -9.18 1 91.31 361 PRO A C 1
ATOM 2910 O O . PRO A 1 361 ? -10.391 -25.719 -9.305 1 91.31 361 PRO A O 1
ATOM 2913 N N . GLU A 1 362 ? -12.328 -26.766 -8.828 1 90.88 362 GLU A N 1
ATOM 2914 C CA . GLU A 1 362 ? -13.023 -25.5 -8.602 1 90.88 362 GLU A CA 1
ATOM 2915 C C . GLU A 1 362 ? -12.586 -24.859 -7.293 1 90.88 362 GLU A C 1
ATOM 2917 O O . GLU A 1 362 ? -12.555 -25.516 -6.246 1 90.88 362 GLU A O 1
ATOM 2922 N N . ILE A 1 363 ? -12.203 -23.703 -7.398 1 93.44 363 ILE A N 1
ATOM 2923 C CA . ILE A 1 363 ? -11.977 -22.844 -6.242 1 93.44 363 ILE A CA 1
ATOM 2924 C C . ILE A 1 363 ? -12.859 -21.609 -6.324 1 93.44 363 ILE A C 1
ATOM 2926 O O . ILE A 1 363 ? -12.586 -20.688 -7.102 1 93.44 363 ILE A O 1
ATOM 2930 N N . SER A 1 364 ? -13.938 -21.594 -5.574 1 96.69 364 SER A N 1
ATOM 2931 C CA . SER A 1 364 ? -14.914 -20.516 -5.582 1 96.69 364 SER A CA 1
ATOM 2932 C C . SER A 1 364 ? -15.664 -20.422 -4.254 1 96.69 364 SER A C 1
ATOM 2934 O O . SER A 1 364 ? -15.5 -21.281 -3.391 1 96.69 364 SER A O 1
ATOM 2936 N N . PHE A 1 365 ? -16.469 -19.438 -4.121 1 98.06 365 PHE A N 1
ATOM 2937 C CA . PHE A 1 365 ? -17.203 -19.203 -2.885 1 98.06 365 PHE A CA 1
ATOM 2938 C C . PHE A 1 365 ? -18.469 -20.062 -2.834 1 98.06 365 PHE A C 1
ATOM 2940 O O . PHE A 1 365 ? -19.25 -19.969 -1.884 1 98.06 365 PHE A O 1
ATOM 2947 N N . GLN A 1 366 ? -18.641 -20.938 -3.855 1 97.12 366 GLN A N 1
ATOM 2948 C CA . GLN A 1 366 ? -19.625 -22 -3.717 1 97.12 366 GLN A CA 1
ATOM 2949 C C . GLN A 1 366 ? -19.203 -23.031 -2.68 1 97.12 366 GLN A C 1
ATOM 2951 O O . GLN A 1 366 ? -20.031 -23.75 -2.139 1 97.12 366 GLN A O 1
ATOM 2956 N N . LYS A 1 367 ? -17.969 -23.125 -2.492 1 97.69 367 LYS A N 1
ATOM 2957 C CA . LYS A 1 367 ? -17.391 -23.875 -1.381 1 97.69 367 LYS A CA 1
ATOM 2958 C C . LYS A 1 367 ? -17.266 -23.016 -0.131 1 97.69 367 LYS A C 1
ATOM 2960 O O . LYS A 1 367 ? -17.359 -21.781 -0.209 1 97.69 367 LYS A O 1
ATOM 2965 N N . PRO A 1 368 ? -17.156 -23.641 1.05 1 97.94 368 PRO A N 1
ATOM 2966 C CA . PRO A 1 368 ? -17.156 -22.859 2.289 1 97.94 368 PRO A CA 1
ATOM 2967 C C . PRO A 1 368 ? -15.828 -22.188 2.572 1 97.94 368 PRO A C 1
ATOM 2969 O O . PRO A 1 368 ? -15.273 -22.328 3.664 1 97.94 368 PRO A O 1
ATOM 2972 N N . ILE A 1 369 ? -15.367 -21.406 1.646 1 98.56 369 ILE A N 1
ATOM 2973 C CA . ILE A 1 369 ? -14.227 -20.531 1.883 1 98.56 369 ILE A CA 1
ATOM 2974 C C . ILE A 1 369 ? -14.703 -19.156 2.324 1 98.56 369 ILE A C 1
ATOM 2976 O O . ILE A 1 369 ? -15.859 -18.797 2.09 1 98.56 369 ILE A O 1
ATOM 2980 N N . ASP A 1 370 ? -13.812 -18.391 2.963 1 98.81 370 ASP A N 1
ATOM 2981 C CA . ASP A 1 370 ? -14.281 -17.188 3.646 1 98.81 370 ASP A CA 1
ATOM 2982 C C . ASP A 1 370 ? -13.656 -15.93 3.035 1 98.81 370 ASP A C 1
ATOM 2984 O O . ASP A 1 370 ? -14.258 -14.852 3.08 1 98.81 370 ASP A O 1
ATOM 2988 N N . SER A 1 371 ? -12.484 -15.992 2.523 1 98.75 371 SER A N 1
ATOM 2989 C CA . SER A 1 371 ? -11.82 -14.867 1.882 1 98.75 371 SER A CA 1
ATOM 2990 C C . SER A 1 371 ? -10.82 -15.336 0.835 1 98.75 371 SER A C 1
ATOM 2992 O O . SER A 1 371 ? -10.336 -16.469 0.896 1 98.75 371 SER A O 1
ATOM 2994 N N . MET A 1 372 ? -10.586 -14.508 -0.147 1 98.62 372 MET A N 1
ATOM 2995 C CA . MET A 1 372 ? -9.625 -14.781 -1.216 1 98.62 372 MET A CA 1
ATOM 2996 C C . MET A 1 372 ? -8.867 -13.516 -1.604 1 98.62 372 MET A C 1
ATOM 2998 O O . MET A 1 372 ? -9.445 -12.43 -1.654 1 98.62 372 MET A O 1
ATOM 3002 N N . ALA A 1 373 ? -7.562 -13.68 -1.831 1 98.62 373 ALA A N 1
ATOM 3003 C CA . ALA A 1 373 ? -6.707 -12.578 -2.273 1 98.62 373 ALA A CA 1
ATOM 3004 C C . ALA A 1 373 ? -6.125 -12.859 -3.654 1 98.62 373 ALA A C 1
ATOM 3006 O O . ALA A 1 373 ? -5.754 -13.992 -3.961 1 98.62 373 ALA A O 1
ATOM 3007 N N . VAL A 1 374 ? -6.062 -11.836 -4.492 1 98.62 374 VAL A N 1
ATOM 3008 C CA . VAL A 1 374 ? -5.453 -11.938 -5.812 1 98.62 374 VAL A CA 1
ATOM 3009 C C . VAL A 1 374 ? -4.652 -10.672 -6.113 1 98.62 374 VAL A C 1
ATOM 3011 O O . VAL A 1 374 ? -5 -9.586 -5.652 1 98.62 374 VAL A O 1
ATOM 3014 N N . SER A 1 375 ? -3.545 -10.82 -6.816 1 98.25 375 SER A N 1
ATOM 3015 C CA . SER A 1 375 ? -2.73 -9.672 -7.211 1 98.25 375 SER A CA 1
ATOM 3016 C C . SER A 1 375 ? -3.143 -9.148 -8.586 1 98.25 375 SER A C 1
ATOM 3018 O O . SER A 1 375 ? -3.465 -9.93 -9.484 1 98.25 375 SER A O 1
ATOM 3020 N N . GLY A 1 376 ? -3.109 -7.848 -8.695 1 97.94 376 GLY A N 1
ATOM 3021 C CA . GLY A 1 376 ? -3.391 -7.227 -9.977 1 97.94 376 GLY A CA 1
ATOM 3022 C C . GLY A 1 376 ? -2.15 -7.027 -10.828 1 97.94 376 GLY A C 1
ATOM 3023 O O . GLY A 1 376 ? -2.24 -6.953 -12.055 1 97.94 376 GLY A O 1
ATOM 3024 N N . HIS A 1 377 ? -0.979 -6.98 -10.211 1 97.06 377 HIS A N 1
ATOM 3025 C CA . HIS A 1 377 ? 0.249 -6.68 -10.938 1 97.06 377 HIS A CA 1
ATOM 3026 C C . HIS A 1 377 ? 0.976 -7.961 -11.344 1 97.06 377 HIS A C 1
ATOM 3028 O O . HIS A 1 377 ? 2.145 -7.914 -11.734 1 97.06 377 HIS A O 1
ATOM 3034 N N . LYS A 1 378 ? 0.371 -9.086 -11.133 1 97.19 378 LYS A N 1
ATOM 3035 C CA . LYS A 1 378 ? 0.943 -10.359 -11.57 1 97.19 378 LYS A CA 1
ATOM 3036 C C . LYS A 1 378 ? 0.297 -10.836 -12.867 1 97.19 378 LYS A C 1
ATOM 3038 O O . LYS A 1 378 ? 0.541 -10.266 -13.93 1 97.19 378 LYS A O 1
ATOM 3043 N N . MET A 1 379 ? -0.699 -11.68 -12.812 1 97.12 379 MET A N 1
ATOM 3044 C CA . MET A 1 379 ? -1.282 -12.258 -14.016 1 97.12 379 MET A CA 1
ATOM 3045 C C . MET A 1 379 ? -1.984 -11.188 -14.852 1 97.12 379 MET A C 1
ATOM 3047 O O . MET A 1 379 ? -1.897 -11.203 -16.078 1 97.12 379 MET A O 1
ATOM 3051 N N . LEU A 1 380 ? -2.686 -10.281 -14.211 1 96.69 380 LEU A N 1
ATOM 3052 C CA . LEU A 1 380 ? -3.48 -9.289 -14.922 1 96.69 380 LEU A CA 1
ATOM 3053 C C . LEU A 1 380 ? -2.58 -8.297 -15.648 1 96.69 380 LEU A C 1
ATOM 305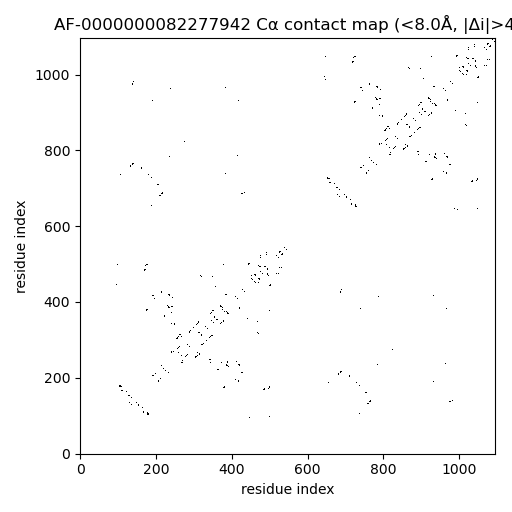5 O O . LEU A 1 380 ? -2.895 -7.867 -16.766 1 96.69 380 LEU A O 1
ATOM 3059 N N . GLY A 1 381 ? -1.537 -7.926 -15.039 1 95 381 GLY A N 1
ATOM 3060 C CA . GLY A 1 381 ? -0.606 -7.012 -15.68 1 95 381 GLY A CA 1
ATOM 3061 C C . GLY A 1 381 ? -0.903 -5.555 -15.375 1 95 381 GLY A C 1
ATOM 3062 O O . GLY A 1 381 ? -1.297 -4.801 -16.266 1 95 381 GLY A O 1
ATOM 3063 N N . CYS A 1 382 ? -0.682 -5.098 -14.227 1 95.56 382 CYS A N 1
ATOM 3064 C CA . CYS A 1 382 ? -0.71 -3.695 -13.836 1 95.56 382 CYS A CA 1
ATOM 3065 C C . CYS A 1 382 ? 0.69 -3.193 -13.5 1 95.56 382 CYS A C 1
ATOM 3067 O O . CYS A 1 382 ? 1.513 -3.941 -12.969 1 95.56 382 CYS A O 1
ATOM 3069 N N . PRO A 1 383 ? 0.983 -1.928 -13.789 1 95.44 383 PRO A N 1
ATOM 3070 C CA . PRO A 1 383 ? 2.357 -1.435 -13.672 1 95.44 383 PRO A CA 1
ATOM 3071 C C . PRO A 1 383 ? 2.758 -1.147 -12.227 1 95.44 383 PRO A C 1
ATOM 3073 O O . PRO A 1 383 ? 3.93 -0.874 -11.945 1 95.44 383 PRO A O 1
ATOM 3076 N N . MET A 1 384 ? 1.854 -1.138 -11.297 1 97.19 384 MET A N 1
ATOM 3077 C CA . MET A 1 384 ? 2.145 -0.962 -9.875 1 97.19 384 MET A CA 1
ATOM 3078 C C . MET A 1 384 ? 1.552 -2.102 -9.055 1 97.19 384 MET A C 1
ATOM 3080 O O . MET A 1 384 ? 0.543 -2.693 -9.445 1 97.19 384 MET A O 1
ATOM 3084 N N . PRO A 1 385 ? 2.219 -2.398 -7.922 1 97.44 385 PRO A N 1
ATOM 3085 C CA . PRO A 1 385 ? 1.597 -3.414 -7.07 1 97.44 385 PRO A CA 1
ATOM 3086 C C . PRO A 1 385 ? 0.162 -3.064 -6.684 1 97.44 385 PRO A C 1
ATOM 3088 O O . PRO A 1 385 ? -0.123 -1.916 -6.332 1 97.44 385 PRO A O 1
ATOM 3091 N N . CYS A 1 386 ? -0.682 -3.971 -6.781 1 98.38 386 CYS A N 1
ATOM 3092 C CA . CYS A 1 386 ? -2.092 -3.875 -6.418 1 98.38 386 CYS A CA 1
ATOM 3093 C C . CYS A 1 386 ? -2.727 -5.258 -6.328 1 98.38 386 CYS A C 1
ATOM 3095 O O . CYS A 1 386 ? -2.102 -6.258 -6.688 1 98.38 386 CYS A O 1
ATOM 3097 N N . GLY A 1 387 ? -3.881 -5.352 -5.812 1 98.38 387 GLY A N 1
ATOM 3098 C CA . GLY A 1 387 ? -4.613 -6.602 -5.664 1 98.38 387 GLY A CA 1
ATOM 3099 C C . GLY A 1 387 ? -6.055 -6.402 -5.23 1 98.38 387 GLY A C 1
ATOM 3100 O O . GLY A 1 387 ? -6.559 -5.277 -5.242 1 98.38 387 GLY A O 1
ATOM 3101 N N . VAL A 1 388 ? -6.727 -7.48 -4.988 1 98.75 388 VAL A N 1
ATOM 3102 C CA . VAL A 1 388 ? -8.102 -7.477 -4.488 1 98.75 388 VAL A CA 1
ATOM 3103 C C . VAL A 1 388 ? -8.211 -8.398 -3.281 1 98.75 388 VAL A C 1
ATOM 3105 O O . VAL A 1 388 ? -7.699 -9.523 -3.299 1 98.75 388 VAL A O 1
ATOM 3108 N N . ALA A 1 389 ? -8.719 -7.898 -2.23 1 98.56 389 ALA A N 1
ATOM 3109 C CA . ALA A 1 389 ? -9.195 -8.719 -1.117 1 98.56 389 ALA A CA 1
ATOM 3110 C C . ALA A 1 389 ? -10.711 -8.891 -1.172 1 98.56 389 ALA A C 1
ATOM 3112 O O . ALA A 1 389 ? -11.453 -7.91 -1.2 1 98.56 389 ALA A O 1
ATOM 3113 N N . LEU A 1 390 ? -11.156 -10.094 -1.247 1 98.62 390 LEU A N 1
ATOM 3114 C CA . LEU A 1 390 ? -12.586 -10.406 -1.33 1 98.62 390 LEU A CA 1
ATOM 3115 C C . LEU A 1 390 ? -13 -11.336 -0.198 1 98.62 390 LEU A C 1
ATOM 3117 O O . LEU A 1 390 ? -12.32 -12.328 0.078 1 98.62 390 LEU A O 1
ATOM 3121 N N . SER A 1 391 ? -14.047 -11.016 0.508 1 98.38 391 SER A N 1
ATOM 3122 C CA . SER A 1 391 ? -14.531 -11.812 1.627 1 98.38 391 SER A CA 1
ATOM 3123 C C . SER A 1 391 ? -16.047 -11.875 1.641 1 98.38 391 SER A C 1
ATOM 3125 O O . SER A 1 391 ? -16.719 -11.078 0.982 1 98.38 391 SER A O 1
ATOM 3127 N N . ARG A 1 392 ? -16.594 -12.836 2.346 1 98.19 392 ARG A N 1
ATOM 3128 C CA . ARG A 1 392 ? -18.016 -12.844 2.631 1 98.19 392 ARG A CA 1
ATOM 3129 C C . ARG A 1 392 ? -18.406 -11.633 3.473 1 98.19 392 ARG A C 1
ATOM 3131 O O . ARG A 1 392 ? -17.781 -11.344 4.484 1 98.19 392 ARG A O 1
ATOM 3138 N N . LYS A 1 393 ? -19.422 -10.984 3.047 1 96.44 393 LYS A N 1
ATOM 3139 C CA . LYS A 1 393 ? -19.875 -9.734 3.656 1 96.44 393 LYS A CA 1
ATOM 3140 C C . LYS A 1 393 ? -20.219 -9.938 5.129 1 96.44 393 LYS A C 1
ATOM 3142 O O . LYS A 1 393 ? -20 -9.047 5.953 1 96.44 393 LYS A O 1
ATOM 3147 N N . GLU A 1 394 ? -20.734 -11.023 5.488 1 94.94 394 GLU A N 1
ATOM 3148 C CA . GLU A 1 394 ? -21.172 -11.312 6.848 1 94.94 394 GLU A CA 1
ATOM 3149 C C . GLU A 1 394 ? -20.016 -11.227 7.84 1 94.94 394 GLU A C 1
ATOM 3151 O O . GLU A 1 394 ? -20.203 -10.805 8.984 1 94.94 394 GLU A O 1
ATOM 3156 N N . HIS A 1 395 ? -18.828 -11.672 7.426 1 94.75 395 HIS A N 1
ATOM 3157 C CA . HIS A 1 395 ? -17.688 -11.602 8.312 1 94.75 395 HIS A CA 1
ATOM 3158 C C . HIS A 1 395 ? -17.281 -10.156 8.594 1 94.75 395 HIS A C 1
ATOM 3160 O O . HIS A 1 395 ? -16.906 -9.82 9.719 1 94.75 395 HIS A O 1
ATOM 3166 N N . VAL A 1 396 ? -17.344 -9.336 7.555 1 92.31 396 VAL A N 1
ATOM 3167 C CA . VAL A 1 396 ? -17 -7.922 7.68 1 92.31 396 VAL A CA 1
ATOM 3168 C C . VAL A 1 396 ? -18 -7.215 8.586 1 92.31 396 VAL A C 1
ATOM 3170 O O . VAL A 1 396 ? -17.609 -6.422 9.445 1 92.31 396 VAL A O 1
ATOM 3173 N N . GLU A 1 397 ? -19.203 -7.477 8.391 1 89.31 397 GLU A N 1
ATOM 3174 C CA . GLU A 1 397 ? -20.266 -6.887 9.211 1 89.31 397 GLU A CA 1
ATOM 3175 C C . GLU A 1 397 ? -20.109 -7.293 10.672 1 89.31 397 GLU A C 1
ATOM 3177 O O . GLU A 1 397 ? -20.328 -6.48 11.57 1 89.31 397 GLU A O 1
ATOM 3182 N N . LYS A 1 398 ? -19.766 -8.477 10.875 1 86.75 398 LYS A N 1
ATOM 3183 C CA . LYS A 1 398 ? -19.562 -8.984 12.227 1 86.75 398 LYS A CA 1
ATOM 3184 C C . LYS A 1 398 ? -18.438 -8.227 12.93 1 86.75 398 LYS A C 1
ATOM 3186 O O . LYS A 1 398 ? -18.562 -7.867 14.102 1 86.75 398 LYS A O 1
ATOM 3191 N N . VAL A 1 399 ? -17.406 -7.988 12.211 1 84.56 399 VAL A N 1
ATOM 3192 C CA . VAL A 1 399 ? -16.234 -7.332 12.789 1 84.56 399 VAL A CA 1
ATOM 3193 C C . VAL A 1 399 ? -16.531 -5.855 13.016 1 84.56 399 VAL A C 1
ATOM 3195 O O . VAL A 1 399 ? -16.109 -5.277 14.023 1 84.56 399 VAL A O 1
ATOM 3198 N N . GLU A 1 400 ? -17.203 -5.207 12.094 1 77.5 400 GLU A N 1
ATOM 3199 C CA . GLU A 1 400 ? -17.578 -3.805 12.242 1 77.5 400 GLU A CA 1
ATOM 3200 C C . GLU A 1 400 ? -18.469 -3.596 13.461 1 77.5 400 GLU A C 1
ATOM 3202 O O . GLU A 1 400 ? -18.359 -2.574 14.141 1 77.5 400 GLU A O 1
ATOM 3207 N N . GLN A 1 401 ? -19.281 -4.395 13.641 1 63.25 401 GLN A N 1
ATOM 3208 C CA . GLN A 1 401 ? -20.203 -4.309 14.773 1 63.25 401 GLN A CA 1
ATOM 3209 C C . GLN A 1 401 ? -19.438 -4.406 16.094 1 63.25 401 GLN A C 1
ATOM 3211 O O . GLN A 1 401 ? -19.812 -3.775 17.094 1 63.25 401 GLN A O 1
ATOM 3216 N N . HIS A 1 402 ? -18.438 -5.082 15.961 1 58.75 402 HIS A N 1
ATOM 3217 C CA . HIS A 1 402 ? -17.656 -5.273 17.172 1 58.75 402 HIS A CA 1
ATOM 3218 C C . HIS A 1 402 ? -16.766 -4.062 17.453 1 58.75 402 HIS A C 1
ATOM 3220 O O . HIS A 1 402 ? -16.5 -3.734 18.609 1 58.75 402 HIS A O 1
ATOM 3226 N N . ILE A 1 403 ? -16.344 -3.355 16.328 1 53.62 403 ILE A N 1
ATOM 3227 C CA . ILE A 1 403 ? -15.375 -2.275 16.469 1 53.62 403 ILE A CA 1
ATOM 3228 C C . ILE A 1 403 ? -16.094 -0.96 16.75 1 53.62 403 ILE A C 1
ATOM 3230 O O . ILE A 1 403 ? -15.516 -0.029 17.297 1 53.62 403 ILE A O 1
ATOM 3234 N N . ASP A 1 404 ? -17.297 -0.651 16.203 1 48.84 404 ASP A N 1
ATOM 3235 C CA . ASP A 1 404 ? -18.016 0.617 16.328 1 48.84 404 ASP A CA 1
ATOM 3236 C C . ASP A 1 404 ? -17.625 1.344 17.609 1 48.84 404 ASP A C 1
ATOM 3238 O O . ASP A 1 404 ? -17.844 2.549 17.75 1 48.84 404 ASP A O 1
ATOM 3242 N N . TYR A 1 405 ? -17 0.689 18.406 1 40.44 405 TYR A N 1
ATOM 3243 C CA . TYR A 1 405 ? -16.656 1.558 19.516 1 40.44 405 TYR A CA 1
ATOM 3244 C C . TYR A 1 405 ? -15.68 2.65 19.094 1 40.44 405 TYR A C 1
ATOM 3246 O O . TYR A 1 405 ? -15.523 3.66 19.781 1 40.44 405 TYR A O 1
ATOM 3254 N N . LEU A 1 406 ? -15.039 2.441 17.953 1 43.34 406 LEU A N 1
ATOM 3255 C CA . LEU A 1 406 ? -13.977 3.396 17.656 1 43.34 406 LEU A CA 1
ATOM 3256 C C . LEU A 1 406 ? -14.414 4.391 16.594 1 43.34 406 LEU A C 1
ATOM 3258 O O . LEU A 1 406 ? -13.625 5.227 16.156 1 43.34 406 LEU A O 1
ATOM 3262 N N . ASN A 1 407 ? -15.672 4.613 16.328 1 42.69 407 ASN A N 1
ATOM 3263 C CA . ASN A 1 407 ? -16.25 5.609 15.43 1 42.69 407 ASN A CA 1
ATOM 3264 C C . ASN A 1 407 ? -15.57 5.605 14.062 1 42.69 407 ASN A C 1
ATOM 3266 O O . ASN A 1 407 ? -15.453 6.652 13.422 1 42.69 407 ASN A O 1
ATOM 3270 N N . THR A 1 408 ? -14.68 4.695 13.758 1 46.56 408 THR A N 1
ATOM 3271 C CA . THR A 1 408 ? -14.07 4.77 12.438 1 46.56 408 THR A CA 1
ATOM 3272 C C . THR A 1 408 ? -14.516 3.596 11.57 1 46.56 408 THR A C 1
ATOM 3274 O O . THR A 1 408 ? -14.461 2.443 12.008 1 46.56 408 THR A O 1
ATOM 3277 N N . ASN A 1 409 ? -15.516 3.797 10.664 1 50.38 409 ASN A N 1
ATOM 3278 C CA . ASN A 1 409 ? -15.867 2.76 9.695 1 50.38 409 ASN A CA 1
ATOM 3279 C C . ASN A 1 409 ? -14.695 2.404 8.797 1 50.38 409 ASN A C 1
ATOM 3281 O O . ASN A 1 409 ? -14.836 2.357 7.57 1 50.38 409 ASN A O 1
ATOM 3285 N N . ASP A 1 410 ? -13.469 2.287 9.289 1 62.53 410 ASP A N 1
ATOM 3286 C CA . ASP A 1 410 ? -12.422 2.004 8.32 1 62.53 410 ASP A CA 1
ATOM 3287 C C . ASP A 1 410 ? -12.148 0.504 8.227 1 62.53 410 ASP A C 1
ATOM 3289 O O . ASP A 1 410 ? -11.367 -0.039 9.016 1 62.53 410 ASP A O 1
A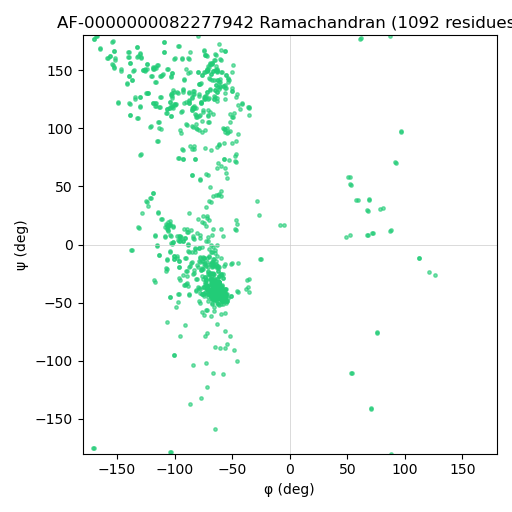TOM 3293 N N . THR A 1 411 ? -12.695 -0.102 7.27 1 78.56 411 THR A N 1
ATOM 3294 C CA . THR A 1 411 ? -12.734 -1.529 6.969 1 78.56 411 THR A CA 1
ATOM 3295 C C . THR A 1 411 ? -11.492 -1.957 6.203 1 78.56 411 THR A C 1
ATOM 3297 O O . THR A 1 411 ? -11.117 -3.131 6.223 1 78.56 411 THR A O 1
ATOM 3300 N N . THR A 1 412 ? -10.773 -0.993 5.676 1 90.06 412 THR A N 1
ATOM 3301 C CA . THR A 1 412 ? -9.562 -1.331 4.938 1 90.06 412 THR A CA 1
ATOM 3302 C C . THR A 1 412 ? -8.328 -1.134 5.805 1 90.06 412 THR A C 1
ATOM 3304 O O . THR A 1 412 ? -8.375 -0.434 6.82 1 90.06 412 THR A O 1
ATOM 3307 N N . ILE A 1 413 ? -7.246 -1.724 5.48 1 93.56 413 ILE A N 1
ATOM 3308 C CA . ILE A 1 413 ? -6.047 -1.657 6.309 1 93.56 413 ILE A CA 1
ATOM 3309 C C . ILE A 1 413 ? -5.383 -0.29 6.148 1 93.56 413 ILE A C 1
ATOM 3311 O O . ILE A 1 413 ? -5.02 0.349 7.141 1 93.56 413 ILE A O 1
ATOM 3315 N N . MET A 1 414 ? -5.246 0.294 4.984 1 92.69 414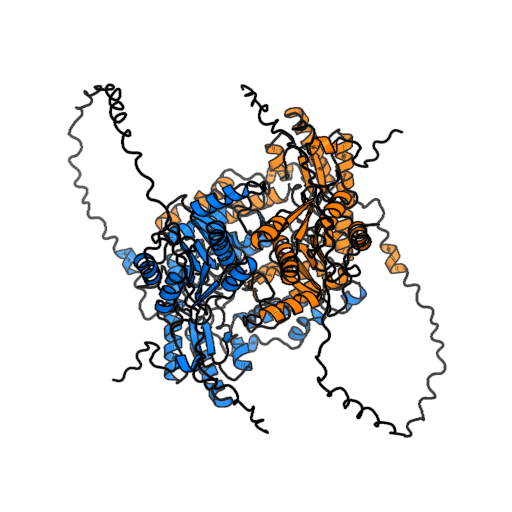 MET A N 1
ATOM 3316 C CA . MET A 1 414 ? -4.391 1.448 4.723 1 92.69 414 MET A CA 1
ATOM 3317 C C . MET A 1 414 ? -5.191 2.746 4.793 1 92.69 414 MET A C 1
ATOM 3319 O O . MET A 1 414 ? -4.617 3.822 4.965 1 92.69 414 MET A O 1
ATOM 3323 N N . GLY A 1 415 ? -6.445 2.793 4.695 1 88.94 415 GLY A N 1
ATOM 3324 C CA . GLY A 1 415 ? -7.238 4.012 4.66 1 88.94 415 GLY A CA 1
ATOM 3325 C C . GLY A 1 415 ? -7.168 4.73 3.324 1 88.94 415 GLY A C 1
ATOM 3326 O O . GLY A 1 415 ? -8.039 4.547 2.469 1 88.94 415 GLY A O 1
ATOM 3327 N N . SER A 1 416 ? -5.941 5.453 3.096 1 93.19 416 SER A N 1
ATOM 3328 C CA . SER A 1 416 ? -5.66 5.969 1.76 1 93.19 416 SER A CA 1
ATOM 3329 C C . SER A 1 416 ? -5.195 4.855 0.824 1 93.19 416 SER A C 1
ATOM 3331 O O . SER A 1 416 ? -4.234 4.145 1.125 1 93.19 416 SER A O 1
ATOM 3333 N N . ARG A 1 417 ? -5.93 4.742 -0.228 1 95.56 417 ARG A N 1
ATOM 3334 C CA . ARG A 1 417 ? -5.602 3.689 -1.186 1 95.56 417 ARG A CA 1
ATOM 3335 C C . ARG A 1 417 ? -5.418 4.262 -2.586 1 95.56 417 ARG A C 1
ATOM 3337 O O . ARG A 1 417 ? -6.047 5.262 -2.941 1 95.56 417 ARG A O 1
ATOM 3344 N N . ASN A 1 418 ? -4.594 3.641 -3.352 1 98 418 ASN A N 1
ATOM 3345 C CA . ASN A 1 418 ? -4.207 4.129 -4.672 1 98 418 ASN A CA 1
ATOM 3346 C C . ASN A 1 418 ? -5.359 4.012 -5.668 1 98 418 ASN A C 1
ATOM 3348 O O . ASN A 1 418 ? -5.625 2.926 -6.191 1 98 418 ASN A O 1
ATOM 3352 N N . GLY A 1 419 ? -5.961 5.168 -5.973 1 97.88 419 GLY A N 1
ATOM 3353 C CA . GLY A 1 419 ? -7.062 5.164 -6.922 1 97.88 419 GLY A CA 1
ATOM 3354 C C . GLY A 1 419 ? -6.637 4.793 -8.328 1 97.88 419 GLY A C 1
ATOM 3355 O O . GLY A 1 419 ? -7.453 4.328 -9.133 1 97.88 419 GLY A O 1
ATOM 3356 N N . GLN A 1 420 ? -5.355 5.02 -8.703 1 97.88 420 GLN A N 1
ATOM 3357 C CA . GLN A 1 420 ? -4.832 4.609 -10 1 97.88 420 GLN A CA 1
ATOM 3358 C C . GLN A 1 420 ? -4.898 3.094 -10.164 1 97.88 420 GLN A C 1
ATOM 3360 O O . GLN A 1 420 ? -5.211 2.598 -11.25 1 97.88 420 GLN A O 1
ATOM 3365 N N . ALA A 1 421 ? -4.613 2.385 -9.133 1 98.31 421 ALA A N 1
ATOM 3366 C CA . ALA A 1 421 ? -4.609 0.925 -9.188 1 98.31 421 ALA A CA 1
ATOM 3367 C C . ALA A 1 421 ? -5.973 0.386 -9.602 1 98.31 421 ALA A C 1
ATOM 3369 O O . ALA A 1 421 ? -6.062 -0.5 -10.453 1 98.31 421 ALA A O 1
ATOM 3370 N N . ALA A 1 422 ? -7.035 0.923 -8.984 1 98.5 422 ALA A N 1
ATOM 3371 C CA . ALA A 1 422 ? -8.391 0.504 -9.328 1 98.5 422 ALA A CA 1
ATOM 3372 C C . ALA A 1 422 ? -8.703 0.803 -10.797 1 98.5 422 ALA A C 1
ATOM 3374 O O . ALA A 1 422 ? -9.297 -0.024 -11.492 1 98.5 422 ALA A O 1
ATOM 3375 N N . LEU A 1 423 ? -8.297 1.972 -11.219 1 98.62 423 LEU A N 1
ATOM 3376 C CA . LEU A 1 423 ? -8.531 2.395 -12.594 1 98.62 423 LEU A CA 1
ATOM 3377 C C . LEU A 1 423 ? -7.793 1.494 -13.57 1 98.62 423 LEU A C 1
ATOM 3379 O O . LEU A 1 423 ? -8.352 1.083 -14.594 1 98.62 423 LEU A O 1
ATOM 3383 N N . TYR A 1 424 ? -6.559 1.173 -13.32 1 98.25 424 TYR A N 1
ATOM 3384 C CA . TYR A 1 424 ? -5.738 0.346 -14.195 1 98.25 424 TYR A CA 1
ATOM 3385 C C . TYR A 1 424 ? -6.258 -1.086 -14.242 1 98.25 424 TYR A C 1
ATOM 3387 O O . TYR A 1 424 ? -6.285 -1.711 -15.305 1 98.25 424 TYR A O 1
ATOM 3395 N N . MET A 1 425 ? -6.637 -1.631 -13.094 1 98.56 425 MET A N 1
ATOM 3396 C CA . MET A 1 425 ? -7.215 -2.971 -13.086 1 98.56 425 MET A CA 1
ATOM 3397 C C . MET A 1 425 ? -8.508 -3.012 -13.891 1 98.56 425 MET A C 1
ATOM 3399 O O . MET A 1 425 ? -8.719 -3.934 -14.68 1 98.56 425 MET A O 1
ATOM 3403 N N . TRP A 1 426 ? -9.328 -1.993 -13.648 1 98.62 426 TRP A N 1
ATOM 3404 C CA . TRP A 1 426 ? -10.578 -1.885 -14.383 1 98.62 426 TRP A CA 1
ATOM 3405 C C . TRP A 1 426 ? -10.336 -1.885 -15.891 1 98.62 426 TRP A C 1
ATOM 3407 O O . TRP A 1 426 ? -10.969 -2.641 -16.625 1 98.62 426 TRP A O 1
ATOM 3417 N N . TYR A 1 427 ? -9.414 -1.067 -16.297 1 97.94 427 TYR A N 1
ATOM 3418 C CA . TYR A 1 427 ? -9.086 -0.904 -17.719 1 97.94 427 TYR A CA 1
ATOM 3419 C C . TYR A 1 427 ? -8.578 -2.209 -18.312 1 97.94 427 TYR A C 1
ATOM 3421 O O . TYR A 1 427 ? -9.023 -2.625 -19.391 1 97.94 427 TYR A O 1
ATOM 3429 N N . SER A 1 428 ? -7.695 -2.891 -17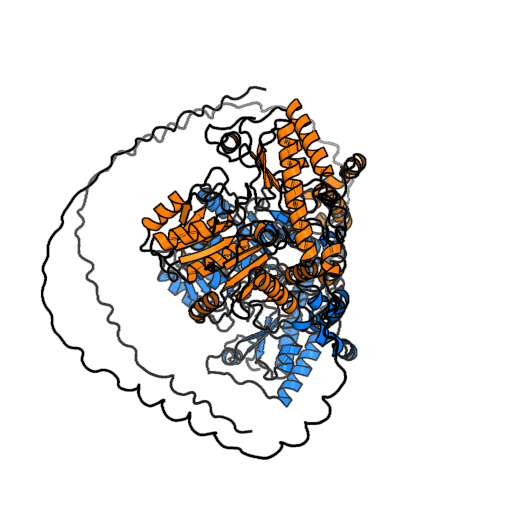.625 1 96.25 428 SER A N 1
ATOM 3430 C CA . SER A 1 428 ? -7.109 -4.137 -18.109 1 96.25 428 SER A CA 1
ATOM 3431 C C . SER A 1 428 ? -8.156 -5.234 -18.219 1 96.25 428 SER A C 1
ATOM 3433 O O . SER A 1 428 ? -8.188 -5.98 -19.203 1 96.25 428 SER A O 1
ATOM 3435 N N . LEU A 1 429 ? -9 -5.328 -17.203 1 97.31 429 LEU A N 1
ATOM 3436 C CA . LEU A 1 429 ? -10.031 -6.363 -17.203 1 97.31 429 LEU A CA 1
ATOM 3437 C C . LEU A 1 429 ? -11.023 -6.141 -18.344 1 97.31 429 LEU A C 1
ATOM 3439 O O . LEU A 1 429 ? -11.445 -7.098 -19 1 97.31 429 LEU A O 1
ATOM 3443 N N . ARG A 1 430 ? -11.391 -4.918 -18.562 1 95.31 430 ARG A N 1
ATOM 3444 C CA . ARG A 1 430 ? -12.336 -4.609 -19.641 1 95.31 430 ARG A CA 1
ATOM 3445 C C . ARG A 1 430 ? -11.711 -4.852 -21 1 95.31 430 ARG A C 1
ATOM 3447 O O . ARG A 1 430 ? -12.367 -5.379 -21.906 1 95.31 430 ARG A O 1
ATOM 3454 N N . LYS A 1 431 ? -10.5 -4.422 -21.141 1 92.69 431 LYS A N 1
ATOM 3455 C CA . LYS A 1 431 ? -9.844 -4.547 -22.438 1 92.69 431 LYS A CA 1
ATOM 3456 C C . LYS A 1 431 ? -9.586 -6.012 -22.797 1 92.69 431 LYS A C 1
ATOM 3458 O O . LYS A 1 431 ? -9.773 -6.426 -23.938 1 92.69 431 LYS A O 1
ATOM 3463 N N . LYS A 1 432 ? -9.172 -6.773 -21.844 1 92.38 432 LYS A N 1
ATOM 3464 C CA . LYS A 1 432 ? -8.891 -8.188 -22.094 1 92.38 432 LYS A CA 1
ATOM 3465 C C . LYS A 1 432 ? -10.18 -8.992 -22.203 1 92.38 432 LYS A C 1
ATOM 3467 O O . LYS A 1 432 ? -10.305 -9.852 -23.078 1 92.38 432 LYS A O 1
ATOM 3472 N N . GLY A 1 433 ? -11.07 -8.68 -21.328 1 92.62 433 GLY A N 1
ATOM 3473 C CA . GLY A 1 433 ? -12.25 -9.523 -21.219 1 92.62 433 GLY A CA 1
ATOM 3474 C C . GLY A 1 433 ? -11.93 -10.953 -20.844 1 92.62 433 GLY A C 1
ATOM 3475 O O . GLY A 1 433 ? -10.766 -11.336 -20.75 1 92.62 433 GLY A O 1
ATOM 3476 N N . ILE A 1 434 ? -12.977 -11.758 -20.672 1 95.06 434 ILE A N 1
ATOM 3477 C CA . ILE A 1 434 ? -12.82 -13.148 -20.266 1 95.06 434 ILE A CA 1
ATOM 3478 C C . ILE A 1 434 ? -12.031 -13.914 -21.328 1 95.06 434 ILE A C 1
ATOM 3480 O O . ILE A 1 434 ? -11.094 -14.648 -21 1 95.06 434 ILE A O 1
ATOM 3484 N N . PRO A 1 435 ? -12.312 -13.703 -22.641 1 93.38 435 PRO A N 1
ATOM 3485 C CA . PRO A 1 435 ? -11.539 -14.43 -23.656 1 93.38 435 PRO A CA 1
ATOM 3486 C C . PRO A 1 435 ? -10.055 -14.078 -23.625 1 93.38 435 PRO A C 1
ATOM 3488 O O . PRO A 1 435 ? -9.203 -14.953 -23.812 1 93.38 435 PRO A O 1
ATOM 3491 N N . GLY A 1 436 ? -9.781 -12.773 -23.438 1 93.19 436 GLY A N 1
ATOM 3492 C CA . GLY A 1 436 ? -8.391 -12.352 -23.375 1 93.19 436 GLY A CA 1
ATOM 3493 C C . GLY A 1 436 ? -7.641 -12.914 -22.188 1 93.19 436 GLY A C 1
ATOM 3494 O O . GLY A 1 436 ? -6.48 -13.312 -22.312 1 93.19 436 GLY A O 1
ATOM 3495 N N . ILE A 1 437 ? -8.281 -13.008 -21.047 1 95.5 437 ILE A N 1
ATOM 3496 C CA . ILE A 1 437 ? -7.68 -13.578 -19.859 1 95.5 437 ILE A CA 1
ATOM 3497 C C . ILE A 1 437 ? -7.426 -15.07 -20.062 1 95.5 437 ILE A C 1
ATOM 3499 O O . ILE A 1 437 ? -6.352 -15.578 -19.734 1 95.5 437 ILE A O 1
ATOM 3503 N N . LYS A 1 438 ? -8.43 -15.758 -20.594 1 95.69 438 LYS A N 1
ATOM 3504 C CA . LYS A 1 438 ? -8.305 -17.188 -20.859 1 95.69 438 LYS A CA 1
ATOM 3505 C C . LYS A 1 438 ? -7.133 -17.469 -21.797 1 95.69 438 LYS A C 1
ATOM 3507 O O . LYS A 1 438 ? -6.352 -18.391 -21.547 1 95.69 438 LYS A O 1
ATOM 3512 N N . ARG A 1 439 ? -6.988 -16.703 -22.812 1 94.5 439 ARG A N 1
ATOM 3513 C CA . ARG A 1 439 ? -5.895 -16.875 -23.766 1 94.5 439 ARG A CA 1
ATOM 3514 C C . ARG A 1 439 ? -4.543 -16.688 -23.094 1 94.5 439 ARG A C 1
ATOM 3516 O O . ARG A 1 439 ? -3.604 -17.438 -23.344 1 94.5 439 ARG A O 1
ATOM 3523 N N . ASP A 1 440 ? -4.449 -15.633 -22.266 1 94.5 440 ASP A N 1
ATOM 3524 C CA . ASP A 1 440 ? -3.209 -15.391 -21.531 1 94.5 440 ASP A CA 1
ATOM 3525 C C . ASP A 1 440 ? -2.85 -16.578 -20.656 1 94.5 440 ASP A C 1
ATOM 3527 O O . ASP A 1 440 ? -1.696 -17.016 -20.625 1 94.5 440 ASP A O 1
ATOM 3531 N N . VAL A 1 441 ? -3.822 -17.094 -19.969 1 96.5 441 VAL A N 1
ATOM 3532 C CA . VAL A 1 441 ? -3.605 -18.188 -19.031 1 96.5 441 VAL A CA 1
ATOM 3533 C C . VAL A 1 441 ? -3.172 -19.438 -19.797 1 96.5 441 VAL A C 1
ATOM 3535 O O . VAL A 1 441 ? -2.195 -20.094 -19.422 1 96.5 441 VAL A O 1
ATOM 3538 N N . MET A 1 442 ? -3.848 -19.766 -20.844 1 95.94 442 MET A N 1
ATOM 3539 C CA . MET A 1 442 ? -3.521 -20.938 -21.656 1 95.94 442 MET A CA 1
ATOM 3540 C C . MET A 1 442 ? -2.117 -20.828 -22.234 1 95.94 442 MET A C 1
ATOM 3542 O O . MET A 1 442 ? -1.369 -21.812 -22.25 1 95.94 442 MET A O 1
ATOM 3546 N N . HIS A 1 443 ? -1.813 -19.656 -22.688 1 94.81 443 HIS A N 1
ATOM 3547 C CA . HIS A 1 443 ? -0.469 -19.406 -23.188 1 94.81 443 HIS A CA 1
ATOM 3548 C C . HIS A 1 443 ? 0.585 -19.703 -22.125 1 94.81 443 HIS A C 1
ATOM 3550 O O . HIS A 1 443 ? 1.589 -20.359 -22.406 1 94.81 443 HIS A O 1
ATOM 3556 N N . CYS A 1 444 ? 0.375 -19.219 -20.938 1 96.56 444 CYS A N 1
ATOM 3557 C CA . CYS A 1 444 ? 1.331 -19.422 -19.859 1 96.56 444 CYS A CA 1
ATOM 3558 C C . CYS A 1 444 ? 1.508 -20.906 -19.562 1 96.56 444 CYS A C 1
ATOM 3560 O O . CYS A 1 444 ? 2.635 -21.375 -19.422 1 96.56 444 CYS A O 1
ATOM 3562 N N . ILE A 1 445 ? 0.412 -21.625 -19.484 1 96.5 445 ILE A N 1
ATOM 3563 C CA . ILE A 1 445 ? 0.435 -23.047 -19.125 1 96.5 445 ILE A CA 1
ATOM 3564 C C . ILE A 1 445 ? 1.146 -23.844 -20.219 1 96.5 445 ILE A C 1
ATOM 3566 O O . ILE A 1 445 ? 2.012 -24.672 -19.922 1 96.5 445 ILE A O 1
ATOM 3570 N N . GLU A 1 446 ? 0.862 -23.594 -21.422 1 96.12 446 GLU A N 1
ATOM 3571 C CA . GLU A 1 446 ? 1.465 -24.297 -22.547 1 96.12 446 GLU A CA 1
ATOM 3572 C C . GLU A 1 446 ? 2.953 -23.984 -22.672 1 96.12 446 GLU A C 1
ATOM 3574 O O . GLU A 1 446 ? 3.764 -24.875 -22.922 1 96.12 446 GLU A O 1
ATOM 3579 N N . THR A 1 447 ? 3.242 -22.734 -22.516 1 96.69 447 THR A N 1
ATOM 3580 C CA . THR A 1 447 ? 4.629 -22.312 -22.625 1 96.69 447 THR A CA 1
ATOM 3581 C C . THR A 1 447 ? 5.461 -22.859 -21.469 1 96.69 447 THR A C 1
ATOM 3583 O O . THR A 1 447 ? 6.637 -23.188 -21.641 1 96.69 447 THR A O 1
ATOM 3586 N N . ALA A 1 448 ? 4.895 -22.969 -20.312 1 97.56 448 ALA A N 1
ATOM 3587 C CA . ALA A 1 448 ? 5.578 -23.594 -19.172 1 97.56 448 ALA A CA 1
ATOM 3588 C C . ALA A 1 448 ? 5.887 -25.062 -19.438 1 97.56 448 ALA A C 1
ATOM 3590 O O . ALA A 1 448 ? 6.969 -25.547 -19.109 1 97.56 448 ALA A O 1
ATOM 3591 N N . ARG A 1 449 ? 4.965 -25.766 -20.047 1 97.12 449 ARG A N 1
ATOM 3592 C CA . ARG A 1 449 ? 5.191 -27.141 -20.438 1 97.12 449 ARG A CA 1
ATOM 3593 C C . ARG A 1 449 ? 6.316 -27.25 -21.453 1 97.12 449 ARG A C 1
ATOM 3595 O O . ARG A 1 449 ? 7.137 -28.172 -21.391 1 97.12 449 ARG A O 1
ATOM 3602 N N . TYR A 1 450 ? 6.25 -26.297 -22.359 1 97.56 450 TYR A N 1
ATOM 3603 C CA . TYR A 1 450 ? 7.316 -26.25 -23.359 1 97.56 450 TYR A CA 1
ATOM 3604 C C . TYR A 1 450 ? 8.68 -26.094 -22.688 1 97.56 450 TYR A C 1
ATOM 3606 O O . TYR A 1 450 ? 9.633 -26.797 -23.047 1 97.56 450 TYR A O 1
ATOM 3614 N N . LEU A 1 451 ? 8.773 -25.234 -21.75 1 98.12 451 LEU A N 1
ATOM 3615 C CA . LEU A 1 451 ? 10.016 -25 -21.016 1 98.12 451 LEU A CA 1
ATOM 3616 C C . LEU A 1 451 ? 10.453 -26.266 -20.281 1 98.12 451 LEU A C 1
ATOM 3618 O O . LEU A 1 451 ? 11.609 -26.672 -20.375 1 98.12 451 LEU A O 1
ATOM 3622 N N . ARG A 1 452 ? 9.555 -26.828 -19.531 1 97.31 452 ARG A N 1
ATOM 3623 C CA . ARG A 1 452 ? 9.875 -28.047 -18.797 1 97.31 452 ARG A CA 1
ATOM 3624 C C . ARG A 1 452 ? 10.398 -29.141 -19.734 1 97.31 452 ARG A C 1
ATOM 3626 O O . ARG A 1 452 ? 11.406 -29.781 -19.422 1 97.31 452 ARG A O 1
ATOM 3633 N N . ASN A 1 453 ? 9.758 -29.328 -20.828 1 97.19 453 ASN A N 1
ATOM 3634 C CA . ASN A 1 453 ? 10.172 -30.344 -21.797 1 97.19 453 ASN A CA 1
ATOM 3635 C C . ASN A 1 453 ? 11.562 -30.047 -22.359 1 97.19 453 ASN A C 1
ATOM 3637 O O . ASN A 1 453 ? 12.383 -30.953 -22.516 1 97.19 453 ASN A O 1
ATOM 3641 N N . LYS A 1 454 ? 11.789 -28.828 -22.672 1 97.38 454 LYS A N 1
ATOM 3642 C CA . LYS A 1 454 ? 13.078 -28.438 -23.234 1 97.38 454 LYS A CA 1
ATOM 3643 C C . LYS A 1 454 ? 14.203 -28.641 -22.219 1 97.38 454 LYS A C 1
ATOM 3645 O O . LYS A 1 454 ? 15.281 -29.109 -22.578 1 97.38 454 LYS A O 1
ATOM 3650 N N . LEU A 1 455 ? 13.984 -28.266 -21.031 1 97.38 455 LEU A N 1
ATOM 3651 C CA . LEU A 1 455 ? 14.969 -28.469 -19.969 1 97.38 455 LEU A CA 1
ATOM 3652 C C . LEU A 1 455 ? 15.258 -29.953 -19.766 1 97.38 455 LEU A C 1
ATOM 3654 O O . LEU A 1 455 ? 16.422 -30.344 -19.625 1 97.38 455 LEU A O 1
ATOM 3658 N N . SER A 1 456 ? 14.25 -30.734 -19.797 1 95.31 456 SER A N 1
ATOM 3659 C CA . SER A 1 456 ? 14.391 -32.188 -19.625 1 95.31 456 SER A CA 1
ATOM 3660 C C . SER A 1 456 ? 15.203 -32.781 -20.75 1 95.31 456 SER A C 1
ATOM 3662 O O . SER A 1 456 ? 16.031 -33.688 -20.531 1 95.31 456 SER A O 1
ATOM 3664 N N . ARG A 1 457 ? 15 -32.344 -21.844 1 96.38 457 ARG A N 1
ATOM 3665 C CA . ARG A 1 457 ? 15.68 -32.875 -23.031 1 96.38 457 ARG A CA 1
ATOM 3666 C C . ARG A 1 457 ? 17.188 -32.625 -22.938 1 96.38 457 ARG A C 1
ATOM 3668 O O . ARG A 1 457 ? 17.984 -33.438 -23.438 1 96.38 457 ARG A O 1
ATOM 3675 N N . VAL A 1 458 ? 17.516 -31.547 -22.312 1 96.38 458 VAL A N 1
ATOM 3676 C CA . VAL A 1 458 ? 18.938 -31.234 -22.266 1 96.38 458 VAL A CA 1
ATOM 3677 C C . VAL A 1 458 ? 19.516 -31.703 -20.938 1 96.38 458 VAL A C 1
ATOM 3679 O O . VAL A 1 458 ? 20.656 -31.391 -20.609 1 96.38 458 VAL A O 1
ATOM 3682 N N . GLY A 1 459 ? 18.75 -32.406 -20.141 1 94 459 GLY A N 1
ATOM 3683 C CA . GLY A 1 459 ? 19.25 -33.062 -18.953 1 94 459 GLY A CA 1
ATOM 3684 C C . GLY A 1 459 ? 19.266 -32.188 -17.719 1 94 459 GLY A C 1
ATOM 3685 O O . GLY A 1 459 ? 19.906 -32.5 -16.719 1 94 459 GLY A O 1
ATOM 3686 N N . ILE A 1 460 ? 18.641 -31.062 -17.781 1 95.25 460 ILE A N 1
ATOM 3687 C CA . ILE A 1 460 ? 18.562 -30.188 -16.609 1 95.25 460 ILE A CA 1
ATOM 3688 C C . ILE A 1 460 ? 17.422 -30.625 -15.711 1 95.25 460 ILE A C 1
ATOM 3690 O O . ILE A 1 460 ? 16.281 -30.797 -16.172 1 95.25 460 ILE A O 1
ATOM 3694 N N . SER A 1 461 ? 17.703 -30.797 -14.438 1 93.62 461 SER A N 1
ATOM 3695 C CA . SER A 1 461 ? 16.672 -31.203 -13.484 1 93.62 461 SER A CA 1
ATOM 3696 C C . SER A 1 461 ? 15.609 -30.109 -13.336 1 93.62 461 SER A C 1
ATOM 3698 O O . SER A 1 461 ? 15.93 -28.953 -13.062 1 93.62 461 SER A O 1
ATOM 3700 N N . CYS A 1 462 ? 14.367 -30.5 -13.555 1 94.62 462 CYS A N 1
ATOM 3701 C CA . CYS A 1 462 ? 13.289 -29.531 -13.43 1 94.62 462 CYS A CA 1
ATOM 3702 C C . CYS A 1 462 ? 11.969 -30.219 -13.133 1 94.62 462 CYS A C 1
ATOM 3704 O O . CYS A 1 462 ? 11.852 -31.438 -13.273 1 94.62 462 CYS A O 1
ATOM 3706 N N . ARG A 1 463 ? 11.039 -29.391 -12.641 1 94.25 463 ARG A N 1
ATOM 3707 C CA . ARG A 1 463 ? 9.695 -29.875 -12.367 1 94.25 463 ARG A CA 1
ATOM 3708 C C . ARG A 1 463 ? 8.656 -28.797 -12.609 1 94.25 463 ARG A C 1
ATOM 3710 O O . ARG A 1 463 ? 8.961 -27.594 -12.484 1 94.25 463 ARG A O 1
ATOM 3717 N N . LEU A 1 464 ? 7.492 -29.234 -12.992 1 96.06 464 LEU A N 1
ATOM 3718 C CA . LEU A 1 464 ? 6.328 -28.391 -13.211 1 96.06 464 LEU A CA 1
ATOM 3719 C C . LEU A 1 464 ? 5.066 -29.047 -12.664 1 96.06 464 LEU A C 1
ATOM 3721 O O . LEU A 1 464 ? 4.727 -30.172 -13.047 1 96.06 464 LEU A O 1
ATOM 3725 N N . ASN A 1 465 ? 4.414 -28.328 -11.727 1 93.5 465 ASN A N 1
ATOM 3726 C CA . ASN A 1 465 ? 3.121 -28.812 -11.258 1 93.5 465 ASN A CA 1
ATOM 3727 C C . ASN A 1 465 ? 2.045 -28.656 -12.328 1 93.5 465 ASN A C 1
ATOM 3729 O O . ASN A 1 465 ? 2.086 -27.734 -13.133 1 93.5 465 ASN A O 1
ATOM 3733 N N . ASP A 1 466 ? 1.052 -29.5 -12.344 1 88.88 466 ASP A N 1
ATOM 3734 C CA . ASP A 1 466 ? 0.056 -29.609 -13.398 1 88.88 466 ASP A CA 1
ATOM 3735 C C . ASP A 1 466 ? -0.73 -28.312 -13.555 1 88.88 466 ASP A C 1
ATOM 3737 O O . ASP A 1 466 ? -1.127 -27.938 -14.664 1 88.88 466 ASP A O 1
ATOM 3741 N N . LEU A 1 467 ? -0.937 -27.641 -12.516 1 92.25 467 LEU A N 1
ATOM 3742 C CA . LEU A 1 467 ? -1.798 -26.453 -12.562 1 92.25 467 LEU A CA 1
ATOM 3743 C C . LEU A 1 467 ? -0.972 -25.172 -12.5 1 92.25 467 LEU A C 1
ATOM 3745 O O . LEU A 1 467 ? -1.51 -24.094 -12.242 1 92.25 467 LEU A O 1
ATOM 3749 N N . SER A 1 468 ? 0.32 -25.328 -12.773 1 95 468 SER A N 1
ATOM 3750 C CA . SER A 1 468 ? 1.215 -24.203 -12.484 1 95 468 SER A CA 1
ATOM 3751 C C . SER A 1 468 ? 1.898 -23.703 -13.75 1 95 468 SER A C 1
ATOM 3753 O O . SER A 1 468 ? 2.008 -24.453 -14.734 1 95 468 SER A O 1
ATOM 3755 N N . SER A 1 469 ? 2.26 -22.438 -13.758 1 96.75 469 SER A N 1
ATOM 3756 C CA . SER A 1 469 ? 3.115 -21.891 -14.797 1 96.75 469 SER A CA 1
ATOM 3757 C C . SER A 1 469 ? 4.531 -21.641 -14.281 1 96.75 469 SER A C 1
ATOM 3759 O O . SER A 1 469 ? 5.32 -20.953 -14.93 1 96.75 469 SER A O 1
ATOM 3761 N N . THR A 1 470 ? 4.801 -22.188 -13.102 1 97.25 470 THR A N 1
ATOM 3762 C CA . THR A 1 470 ? 6.109 -22.016 -12.469 1 97.25 470 THR A CA 1
ATOM 3763 C C . THR A 1 470 ? 6.949 -23.281 -12.648 1 97.25 470 THR A C 1
ATOM 3765 O O . THR A 1 470 ? 6.578 -24.359 -12.164 1 97.25 470 THR A O 1
ATOM 3768 N N . VAL A 1 471 ? 8.062 -23.141 -13.32 1 97.31 471 VAL A N 1
ATOM 3769 C CA . VAL A 1 471 ? 8.984 -24.266 -13.5 1 97.31 471 VAL A CA 1
ATOM 3770 C C . VAL A 1 471 ? 10.141 -24.141 -12.508 1 97.31 471 VAL A C 1
ATOM 3772 O O . VAL A 1 471 ? 10.852 -23.141 -12.5 1 97.31 471 VAL A O 1
ATOM 3775 N N . VAL A 1 472 ? 10.281 -25.172 -11.68 1 96.25 472 VAL A N 1
ATOM 3776 C CA . VAL A 1 472 ? 11.398 -25.234 -10.742 1 96.25 472 VAL A CA 1
ATOM 3777 C C . VAL A 1 472 ? 12.555 -26 -11.367 1 96.25 472 VAL A C 1
ATOM 3779 O O . VAL A 1 472 ? 12.352 -27.047 -12 1 96.25 472 VAL A O 1
ATOM 3782 N N . LEU A 1 473 ? 13.789 -25.469 -11.281 1 96.5 473 LEU A N 1
ATOM 3783 C CA . LEU A 1 473 ? 14.953 -26.125 -11.867 1 96.5 473 LEU A CA 1
ATOM 3784 C C . LEU A 1 473 ? 16.156 -26.016 -10.938 1 96.5 473 LEU A C 1
ATOM 3786 O O . LEU A 1 473 ? 16.125 -25.281 -9.945 1 96.5 473 LEU A O 1
ATOM 3790 N N . GLU A 1 474 ? 17.156 -26.828 -11.258 1 96.19 474 GLU A N 1
ATOM 3791 C CA . GLU A 1 474 ? 18.391 -26.719 -10.492 1 96.19 474 GLU A CA 1
ATOM 3792 C C . GLU A 1 474 ? 18.984 -25.312 -10.633 1 96.19 474 GLU A C 1
ATOM 3794 O O . GLU A 1 474 ? 18.969 -24.734 -11.719 1 96.19 474 GLU A O 1
ATOM 3799 N N . ARG A 1 475 ? 19.406 -24.75 -9.57 1 96.44 475 ARG A N 1
ATOM 3800 C CA . ARG A 1 475 ? 19.969 -23.391 -9.57 1 96.44 475 ARG A CA 1
ATOM 3801 C C . ARG A 1 475 ? 21.25 -23.328 -10.406 1 96.44 475 ARG A C 1
ATOM 3803 O O . ARG A 1 475 ? 22.172 -24.125 -10.203 1 96.44 475 ARG A O 1
ATOM 3810 N N . PRO A 1 476 ? 21.312 -22.391 -11.383 1 96.62 476 PRO A N 1
ATOM 3811 C CA . PRO A 1 476 ? 22.594 -22.203 -12.078 1 96.62 476 PRO A CA 1
ATOM 3812 C C . PRO A 1 476 ? 23.703 -21.719 -11.141 1 96.62 476 PRO A C 1
ATOM 3814 O O . PRO A 1 476 ? 23.438 -20.938 -10.219 1 96.62 476 PRO A O 1
ATOM 3817 N N . LEU A 1 477 ? 24.891 -22.078 -11.414 1 95.81 477 LEU A N 1
ATOM 3818 C CA . LEU A 1 477 ? 26.031 -21.672 -10.602 1 95.81 477 LEU A CA 1
ATOM 3819 C C . LEU A 1 477 ? 26.516 -20.281 -11.008 1 95.81 477 LEU A C 1
ATOM 3821 O O . LEU A 1 477 ? 27.156 -19.594 -10.211 1 95.81 477 LEU A O 1
ATOM 3825 N N . ASP A 1 478 ? 26.25 -19.891 -12.188 1 94.69 478 ASP A N 1
ATOM 3826 C CA . ASP A 1 478 ? 26.703 -18.625 -12.758 1 94.69 478 ASP A CA 1
ATOM 3827 C C . ASP A 1 478 ? 25.812 -17.469 -12.312 1 94.69 478 ASP A C 1
ATOM 3829 O O . ASP A 1 478 ? 24.719 -17.266 -12.852 1 94.69 478 ASP A O 1
ATOM 3833 N N . ASP A 1 479 ? 26.328 -16.609 -11.523 1 91.62 479 ASP A N 1
ATOM 3834 C CA . ASP A 1 479 ? 25.594 -15.469 -11 1 91.62 479 ASP A CA 1
ATOM 3835 C C . ASP A 1 479 ? 25.25 -14.477 -12.109 1 91.62 479 ASP A C 1
ATOM 3837 O O . ASP A 1 479 ? 24.234 -13.789 -12.047 1 91.62 479 ASP A O 1
ATOM 3841 N N . VAL A 1 480 ? 26.125 -14.367 -13.016 1 92.25 480 VAL A N 1
ATOM 3842 C CA . VAL A 1 480 ? 25.891 -13.461 -14.141 1 92.25 480 VAL A CA 1
ATOM 3843 C C . VAL A 1 480 ? 24.641 -13.891 -14.906 1 92.25 480 VAL A C 1
ATOM 3845 O O . VAL A 1 480 ? 23.828 -13.055 -15.297 1 92.25 480 VAL A O 1
ATOM 3848 N N . PHE A 1 481 ? 24.531 -15.25 -15.07 1 94.38 481 PHE A N 1
ATOM 3849 C CA . PHE A 1 481 ? 23.359 -15.805 -15.742 1 94.38 481 PHE A CA 1
ATOM 3850 C C . PHE A 1 481 ? 22.094 -15.547 -14.938 1 94.38 481 PHE A C 1
ATOM 3852 O O . PHE A 1 481 ? 21.062 -15.164 -15.492 1 94.38 481 PHE A O 1
ATOM 3859 N N . ILE A 1 482 ? 22.203 -15.734 -13.648 1 94.12 482 ILE A N 1
ATOM 3860 C CA . ILE A 1 482 ? 21.062 -15.555 -12.75 1 94.12 482 ILE A CA 1
ATOM 3861 C C . ILE A 1 482 ? 20.594 -14.102 -12.805 1 94.12 482 ILE A C 1
ATOM 3863 O O . ILE A 1 482 ? 19.391 -13.844 -12.891 1 94.12 482 ILE A O 1
ATOM 3867 N N . ARG A 1 483 ? 21.469 -13.164 -12.812 1 90.44 483 ARG A N 1
ATOM 3868 C CA . ARG A 1 483 ? 21.125 -11.742 -12.844 1 90.44 483 ARG A CA 1
ATOM 3869 C C . ARG A 1 483 ? 20.578 -11.336 -14.203 1 90.44 483 ARG A C 1
ATOM 3871 O O . ARG A 1 483 ? 19.641 -10.539 -14.289 1 90.44 483 ARG A O 1
ATOM 3878 N N . ARG A 1 484 ? 21.156 -11.898 -15.195 1 90.44 484 ARG A N 1
ATOM 3879 C CA . ARG A 1 484 ? 20.703 -11.578 -16.547 1 90.44 484 ARG A CA 1
ATOM 3880 C C . ARG A 1 484 ? 19.234 -11.938 -16.734 1 90.44 484 ARG A C 1
ATOM 3882 O O . ARG A 1 484 ? 18.438 -11.109 -17.188 1 90.44 484 ARG A O 1
ATOM 3889 N N . TRP A 1 485 ? 18.891 -13.102 -16.297 1 94.38 485 TRP A N 1
ATOM 3890 C CA . TRP A 1 485 ? 17.531 -13.586 -16.516 1 94.38 485 TRP A CA 1
ATOM 3891 C C . TRP A 1 485 ? 16.656 -13.328 -15.305 1 94.38 485 TRP A C 1
ATOM 3893 O O . TRP A 1 485 ? 15.484 -13.711 -15.281 1 94.38 485 TRP A O 1
ATOM 3903 N N . GLN A 1 486 ? 17.219 -12.688 -14.328 1 93.81 486 GLN A N 1
ATOM 3904 C CA . GLN A 1 486 ? 16.516 -12.281 -13.117 1 93.81 486 GLN A CA 1
ATOM 3905 C C . GLN A 1 486 ? 15.797 -13.469 -12.484 1 93.81 486 GLN A C 1
ATOM 3907 O O . GLN A 1 486 ? 14.602 -13.391 -12.172 1 93.81 486 GLN A O 1
ATOM 3912 N N . LEU A 1 487 ? 16.516 -14.547 -12.266 1 94.38 487 LEU A N 1
ATOM 3913 C CA . LEU A 1 487 ? 15.961 -15.758 -11.664 1 94.38 487 LEU A CA 1
ATOM 3914 C C . LEU A 1 487 ? 15.797 -15.586 -10.156 1 94.38 487 LEU A C 1
ATOM 3916 O O . LEU A 1 487 ? 16.625 -14.961 -9.5 1 94.38 487 LEU A O 1
ATOM 3920 N N . ALA A 1 488 ? 14.695 -16.078 -9.703 1 91.06 488 ALA A N 1
ATOM 3921 C CA . ALA A 1 488 ? 14.539 -16.203 -8.258 1 91.06 488 ALA A CA 1
ATOM 3922 C C . ALA A 1 488 ? 15.148 -17.5 -7.758 1 91.06 488 ALA A C 1
ATOM 3924 O O . ALA A 1 488 ? 14.859 -18.578 -8.289 1 91.06 488 ALA A O 1
ATOM 3925 N N . CYS A 1 489 ? 16.016 -17.375 -6.801 1 90.62 489 CYS A N 1
ATOM 3926 C CA . CYS A 1 489 ? 16.734 -18.562 -6.316 1 90.62 489 CYS A CA 1
ATOM 3927 C C . CYS A 1 489 ? 16.469 -18.797 -4.84 1 90.62 489 CYS A C 1
ATOM 3929 O O . CYS A 1 489 ? 16.203 -17.844 -4.094 1 90.62 489 CYS A O 1
ATOM 3931 N N . GLU A 1 490 ? 16.406 -20.016 -4.484 1 87.5 490 GLU A N 1
ATOM 3932 C CA . GLU A 1 490 ? 16.312 -20.484 -3.102 1 87.5 490 GLU A CA 1
ATOM 3933 C C . GLU A 1 490 ? 17.203 -21.703 -2.877 1 87.5 490 GLU A C 1
ATOM 3935 O O . GLU A 1 490 ? 16.906 -22.781 -3.4 1 87.5 490 GLU A O 1
ATOM 3940 N N . GLU A 1 491 ? 18.234 -21.562 -2.129 1 88.88 491 GLU A N 1
ATOM 3941 C CA . GLU A 1 491 ? 19.203 -22.625 -1.886 1 88.88 491 GLU A CA 1
ATOM 3942 C C . GLU A 1 491 ? 19.734 -23.203 -3.197 1 88.88 491 GLU A C 1
ATOM 3944 O O . GLU A 1 491 ? 20.328 -22.484 -3.998 1 88.88 491 GLU A O 1
ATOM 3949 N N . ASP A 1 492 ? 19.344 -24.484 -3.49 1 93.88 492 ASP A N 1
ATOM 3950 C CA . ASP A 1 492 ? 19.953 -25.141 -4.645 1 93.88 492 ASP A CA 1
ATOM 3951 C C . ASP A 1 492 ? 18.969 -25.234 -5.805 1 93.88 492 ASP A C 1
ATOM 3953 O O . ASP A 1 492 ? 19.188 -26 -6.746 1 93.88 492 ASP A O 1
ATOM 3957 N N . ILE A 1 493 ? 17.875 -24.391 -5.703 1 93.88 493 ILE A N 1
ATOM 3958 C CA . ILE A 1 493 ? 16.922 -24.391 -6.805 1 93.88 493 ILE A CA 1
ATOM 3959 C C . ILE A 1 493 ? 16.656 -22.953 -7.262 1 93.88 493 ILE A C 1
ATOM 3961 O O . ILE A 1 493 ? 17.016 -22 -6.562 1 93.88 493 ILE A O 1
ATOM 3965 N N . ALA A 1 494 ? 16.156 -22.828 -8.438 1 95 494 ALA A N 1
ATOM 3966 C CA . ALA A 1 494 ? 15.625 -21.594 -9.016 1 95 494 ALA A CA 1
ATOM 3967 C C . ALA A 1 494 ? 14.266 -21.844 -9.656 1 95 494 ALA A C 1
ATOM 3969 O O . ALA A 1 494 ? 13.836 -22.984 -9.812 1 95 494 ALA A O 1
ATOM 3970 N N . HIS A 1 495 ? 13.586 -20.797 -9.844 1 95.75 495 HIS A N 1
ATOM 3971 C CA . HIS A 1 495 ? 12.336 -21 -10.57 1 95.75 495 HIS A CA 1
ATOM 3972 C C . HIS A 1 495 ? 12.141 -19.938 -11.641 1 95.75 495 HIS A C 1
ATOM 3974 O O . HIS A 1 495 ? 12.695 -18.844 -11.539 1 95.75 495 HIS A O 1
ATOM 3980 N N . VAL A 1 496 ? 11.461 -20.359 -12.664 1 96.69 496 VAL A N 1
ATOM 3981 C CA . VAL A 1 496 ? 10.984 -19.516 -13.75 1 96.69 496 VAL A CA 1
ATOM 3982 C C . VAL A 1 496 ? 9.461 -19.438 -13.711 1 96.69 496 VAL A C 1
ATOM 3984 O O . VAL A 1 496 ? 8.781 -20.469 -13.648 1 96.69 496 VAL A O 1
ATOM 3987 N N . VAL A 1 497 ? 8.977 -18.234 -13.695 1 97.31 497 VAL A N 1
ATOM 3988 C CA . VAL A 1 497 ? 7.531 -18.047 -13.773 1 97.31 497 VAL A CA 1
ATOM 3989 C C . VAL A 1 497 ? 7.145 -17.609 -15.188 1 97.31 497 VAL A C 1
ATOM 3991 O O . VAL A 1 497 ? 7.445 -16.484 -15.602 1 97.31 497 VAL A O 1
ATOM 3994 N N . VAL A 1 498 ? 6.48 -18.5 -15.891 1 97.25 498 VAL A N 1
ATOM 3995 C CA . VAL A 1 498 ? 6.121 -18.219 -17.281 1 97.25 498 VAL A CA 1
ATOM 3996 C C . VAL A 1 498 ? 4.879 -17.328 -17.312 1 97.25 498 VAL A C 1
ATOM 3998 O O . VAL A 1 498 ? 3.777 -17.781 -17 1 97.25 498 VAL A O 1
ATOM 4001 N N . MET A 1 499 ? 5.105 -16.141 -17.703 1 96.38 499 MET A N 1
ATOM 4002 C CA . MET A 1 499 ? 4.055 -15.125 -17.766 1 96.38 499 MET A CA 1
ATOM 4003 C C . MET A 1 499 ? 3.699 -14.812 -19.219 1 96.38 499 MET A C 1
ATOM 4005 O O . MET A 1 499 ? 4.336 -15.32 -20.141 1 96.38 499 MET A O 1
ATOM 4009 N N . PRO A 1 500 ? 2.684 -13.992 -19.453 1 93.62 500 PRO A N 1
ATOM 4010 C CA . PRO A 1 500 ? 2.184 -13.789 -20.812 1 93.62 500 PRO A CA 1
ATOM 4011 C C . PRO A 1 500 ? 3.248 -13.242 -21.75 1 93.62 500 PRO A C 1
ATOM 4013 O O . PRO A 1 500 ? 3.207 -13.508 -22.953 1 93.62 500 PRO A O 1
ATOM 4016 N N . ASN A 1 501 ? 4.223 -12.547 -21.234 1 91.62 501 ASN A N 1
ATOM 4017 C CA . ASN A 1 501 ? 5.246 -11.945 -22.078 1 91.62 501 ASN A CA 1
ATOM 4018 C C . ASN A 1 501 ? 6.336 -12.945 -22.453 1 91.62 501 ASN A C 1
ATOM 4020 O O . ASN A 1 501 ? 7.242 -12.625 -23.219 1 91.62 501 ASN A O 1
ATOM 4024 N N . VAL A 1 502 ? 6.297 -14.156 -21.953 1 93.69 502 VAL A N 1
ATOM 4025 C CA . VAL A 1 502 ? 7.309 -15.172 -22.219 1 93.69 502 VAL A CA 1
ATOM 4026 C C . VAL A 1 502 ? 6.914 -15.992 -23.453 1 93.69 502 VAL A C 1
ATOM 4028 O O . VAL A 1 502 ? 5.859 -16.641 -23.453 1 93.69 502 VAL A O 1
ATOM 4031 N N . THR A 1 503 ? 7.793 -16 -24.422 1 91 503 THR A N 1
ATOM 4032 C CA . THR A 1 503 ? 7.531 -16.703 -25.672 1 91 503 THR A CA 1
ATOM 4033 C C . THR A 1 503 ? 8.414 -17.938 -25.781 1 91 503 THR A C 1
ATOM 4035 O O . THR A 1 503 ? 9.375 -18.094 -25.031 1 91 503 THR A O 1
ATOM 4038 N N . THR A 1 504 ? 8.047 -18.812 -26.734 1 93.25 504 THR A N 1
ATOM 4039 C CA . THR A 1 504 ? 8.875 -19.984 -26.969 1 93.25 504 THR A CA 1
ATOM 4040 C C . THR A 1 504 ? 10.266 -19.578 -27.453 1 93.25 504 THR A C 1
ATOM 4042 O O . THR A 1 504 ? 11.25 -20.266 -27.156 1 93.25 504 THR A O 1
ATOM 4045 N N . GLY A 1 505 ? 10.305 -18.453 -28.188 1 91.06 505 GLY A N 1
ATOM 4046 C CA . GLY A 1 505 ? 11.602 -17.922 -28.594 1 91.06 505 GLY A CA 1
ATOM 4047 C C . GLY A 1 505 ? 12.477 -17.531 -27.422 1 91.06 505 GLY A C 1
ATOM 4048 O O . GLY A 1 505 ? 13.68 -17.797 -27.422 1 91.06 505 GLY A O 1
ATOM 4049 N N . LYS A 1 506 ? 11.883 -16.922 -26.5 1 91.75 506 LYS A N 1
ATOM 4050 C CA . LYS A 1 506 ? 12.609 -16.547 -25.297 1 91.75 506 LYS A CA 1
ATOM 4051 C C . LYS A 1 506 ? 13.07 -17.781 -24.516 1 91.75 506 LYS A C 1
ATOM 4053 O O . LYS A 1 506 ? 14.164 -17.797 -23.953 1 91.75 506 LYS A O 1
ATOM 4058 N N . ILE A 1 507 ? 12.234 -18.766 -24.5 1 95.81 507 ILE A N 1
ATOM 4059 C CA . ILE A 1 507 ? 12.57 -20.016 -23.828 1 95.81 507 ILE A CA 1
ATOM 4060 C C . ILE A 1 507 ? 13.758 -20.688 -24.516 1 95.81 507 ILE A C 1
ATOM 4062 O O . ILE A 1 507 ? 14.68 -21.172 -23.859 1 95.81 507 ILE A O 1
ATOM 4066 N N . ASP A 1 508 ? 13.719 -20.688 -25.797 1 95.19 508 ASP A N 1
ATOM 4067 C CA . ASP A 1 508 ? 14.82 -21.281 -26.547 1 95.19 508 ASP A CA 1
ATOM 4068 C C . ASP A 1 508 ? 16.141 -20.609 -26.219 1 95.19 508 ASP A C 1
ATOM 4070 O O . ASP A 1 508 ? 17.156 -21.281 -26 1 95.19 508 ASP A O 1
ATOM 4074 N N . LEU A 1 509 ? 16.109 -19.328 -26.219 1 93.31 509 LEU A N 1
ATOM 4075 C CA . LEU A 1 509 ? 17.312 -18.578 -25.906 1 93.31 509 LEU A CA 1
ATOM 4076 C C . LEU A 1 509 ? 17.766 -18.844 -24.469 1 93.31 509 LEU A C 1
ATOM 4078 O O . LEU A 1 509 ? 18.953 -19.016 -24.203 1 93.31 509 LEU A O 1
ATOM 4082 N N . PHE A 1 510 ? 16.906 -18.875 -23.578 1 95.69 510 PHE A N 1
ATOM 4083 C CA . PHE A 1 510 ? 17.188 -19.125 -22.172 1 95.69 510 PHE A CA 1
ATOM 4084 C C . PHE A 1 510 ? 17.875 -20.469 -21.969 1 95.69 510 PHE A C 1
ATOM 4086 O O . PHE A 1 510 ? 18.906 -20.562 -21.312 1 95.69 510 PHE A O 1
ATOM 4093 N N . VAL A 1 511 ? 17.25 -21.484 -22.547 1 97.44 511 VAL A N 1
ATOM 4094 C CA . VAL A 1 511 ? 17.766 -22.844 -22.375 1 97.44 511 VAL A CA 1
ATOM 4095 C C . VAL A 1 511 ? 19.141 -22.969 -23.047 1 97.44 511 VAL A C 1
ATOM 4097 O O . VAL A 1 511 ? 20.031 -23.609 -22.5 1 97.44 511 VAL A O 1
ATOM 4100 N N . GLN A 1 512 ? 19.281 -22.344 -24.172 1 96.5 512 GLN A N 1
ATOM 4101 C CA . GLN A 1 512 ? 20.578 -22.344 -24.844 1 96.5 512 GLN A CA 1
ATOM 4102 C C . GLN A 1 512 ? 21.656 -21.734 -23.953 1 96.5 512 GLN A C 1
ATOM 4104 O O . GLN A 1 512 ? 22.719 -22.312 -23.781 1 96.5 512 GLN A O 1
ATOM 4109 N N . GLU A 1 513 ? 21.328 -20.578 -23.406 1 94.94 513 GLU A N 1
ATOM 4110 C CA . GLU A 1 513 ? 22.281 -19.891 -22.547 1 94.94 513 GLU A CA 1
ATOM 4111 C C . GLU A 1 513 ? 22.516 -20.656 -21.25 1 94.94 513 GLU A C 1
ATOM 4113 O O . GLU A 1 513 ? 23.625 -20.641 -20.703 1 94.94 513 GLU A O 1
ATOM 4118 N N . LEU A 1 514 ? 21.531 -21.312 -20.797 1 97.19 514 LEU A N 1
ATOM 4119 C CA . LEU A 1 514 ? 21.656 -22.109 -19.578 1 97.19 514 LEU A CA 1
ATOM 4120 C C . LEU A 1 514 ? 22.625 -23.266 -19.797 1 97.19 514 LEU A C 1
ATOM 4122 O O . LEU A 1 514 ? 23.484 -23.547 -18.953 1 97.19 514 LEU A O 1
ATOM 4126 N N . VAL A 1 515 ? 22.5 -23.922 -20.891 1 97.38 515 VAL A N 1
ATOM 4127 C CA . VAL A 1 515 ? 23.359 -25.062 -21.219 1 97.38 515 VAL A CA 1
ATOM 4128 C C . VAL A 1 515 ? 24.812 -24.578 -21.375 1 97.38 515 VAL A C 1
ATOM 4130 O O . VAL A 1 515 ? 25.734 -25.234 -20.891 1 97.38 515 VAL A O 1
ATOM 4133 N N . GLU A 1 516 ? 24.969 -23.453 -22.016 1 96.5 516 GLU A N 1
ATOM 4134 C CA . GLU A 1 516 ? 26.297 -22.875 -22.172 1 96.5 516 GLU A CA 1
ATOM 4135 C C . GLU A 1 516 ? 26.906 -22.516 -20.828 1 96.5 516 GLU A C 1
ATOM 4137 O O . GLU A 1 516 ? 28.094 -22.75 -20.578 1 96.5 516 GLU A O 1
ATOM 4142 N N . SER A 1 517 ? 26.109 -21.938 -20.031 1 96.06 517 SER A N 1
ATOM 4143 C CA . SER A 1 517 ? 26.547 -21.578 -18.688 1 96.06 517 SER A CA 1
ATOM 4144 C C . SER A 1 517 ? 26.938 -22.812 -17.891 1 96.06 517 SER A C 1
ATOM 4146 O O . SER A 1 517 ? 27.938 -22.812 -17.156 1 96.06 517 SER A O 1
ATOM 4148 N N . ALA A 1 518 ? 26.188 -23.844 -18.031 1 96.06 518 ALA A N 1
ATOM 4149 C CA . ALA A 1 518 ? 26.453 -25.094 -17.312 1 96.06 518 ALA A CA 1
ATOM 4150 C C . ALA A 1 518 ? 27.734 -25.75 -17.797 1 96.06 518 ALA A C 1
ATOM 4152 O O . ALA A 1 518 ? 28.484 -26.328 -17 1 96.06 518 ALA A O 1
ATOM 4153 N N . LYS A 1 519 ? 28.016 -25.641 -19 1 96.31 519 LYS A N 1
ATOM 4154 C CA . LYS A 1 519 ? 29.234 -26.188 -19.562 1 96.31 519 LYS A CA 1
ATOM 4155 C C . LYS A 1 519 ? 30.469 -25.453 -19.031 1 96.31 519 LYS A C 1
ATOM 4157 O O . LYS A 1 519 ? 31.5 -26.062 -18.75 1 96.31 519 LYS A O 1
ATOM 4162 N N . LYS A 1 520 ? 30.266 -24.234 -18.922 1 96 520 LYS A N 1
ATOM 4163 C CA . LYS A 1 520 ? 31.391 -23.375 -18.531 1 96 520 LYS A CA 1
ATOM 4164 C C . LYS A 1 520 ? 31.609 -23.406 -17.031 1 96 520 LYS A C 1
ATOM 4166 O O . LYS A 1 520 ? 32.75 -23.375 -16.562 1 96 520 LYS A O 1
ATOM 4171 N N . ASN A 1 521 ? 30.547 -23.406 -16.25 1 95.94 521 ASN A N 1
ATOM 4172 C CA . ASN A 1 521 ? 30.641 -23.156 -14.812 1 95.94 521 ASN A CA 1
ATOM 4173 C C . ASN A 1 521 ? 30.281 -24.391 -14 1 95.94 521 ASN A C 1
ATOM 4175 O O . ASN A 1 521 ? 30.484 -24.422 -12.781 1 95.94 521 ASN A O 1
ATOM 4179 N N . GLY A 1 522 ? 29.781 -25.406 -14.656 1 95.69 522 GLY A N 1
ATOM 4180 C CA . GLY A 1 522 ? 29.328 -26.594 -13.961 1 95.69 522 GLY A CA 1
ATOM 4181 C C . GLY A 1 522 ? 27.891 -26.5 -13.492 1 95.69 522 GLY A C 1
ATOM 4182 O O . GLY A 1 522 ? 27.203 -25.516 -13.773 1 95.69 522 GLY A O 1
ATOM 4183 N N . ARG A 1 523 ? 27.484 -27.641 -12.852 1 95.69 523 ARG A N 1
ATOM 4184 C CA . ARG A 1 523 ? 26.125 -27.75 -12.352 1 95.69 523 ARG A CA 1
ATOM 4185 C C . ARG A 1 523 ? 26.109 -27.922 -10.836 1 95.69 523 ARG A C 1
ATOM 4187 O O . ARG A 1 523 ? 27.031 -28.5 -10.266 1 95.69 523 ARG A O 1
ATOM 4194 N N . ILE A 1 524 ? 25.031 -27.438 -10.242 1 94 524 ILE A N 1
ATOM 4195 C CA . ILE A 1 524 ? 24.906 -27.5 -8.789 1 94 524 ILE A CA 1
ATOM 4196 C C . ILE A 1 524 ? 24.547 -28.922 -8.359 1 94 524 ILE A C 1
ATOM 4198 O O . ILE A 1 524 ? 23.938 -29.672 -9.125 1 94 524 ILE A O 1
ATOM 4202 N N . ARG A 1 525 ? 25.047 -29.312 -7.23 1 91.56 525 ARG A N 1
ATOM 4203 C CA . ARG A 1 525 ? 24.656 -30.547 -6.574 1 91.56 525 ARG A CA 1
ATOM 4204 C C . ARG A 1 525 ? 23.766 -30.266 -5.363 1 91.56 525 ARG A C 1
ATOM 4206 O O . ARG A 1 525 ? 23.797 -29.172 -4.801 1 91.56 525 ARG A O 1
ATOM 4213 N N . PRO A 1 526 ? 22.891 -31.266 -5.094 1 91.94 526 PRO A N 1
ATOM 4214 C CA . PRO A 1 526 ? 22.094 -31.062 -3.885 1 91.94 526 PRO A CA 1
ATOM 4215 C C . PRO A 1 526 ? 22.938 -30.703 -2.666 1 91.94 526 PRO A C 1
ATOM 4217 O O . PRO A 1 526 ? 23.938 -31.375 -2.383 1 91.94 526 PRO A O 1
ATOM 4220 N N . ILE A 1 527 ? 22.531 -29.688 -1.969 1 89.81 527 ILE A N 1
ATOM 4221 C CA . ILE A 1 527 ? 23.344 -29.172 -0.86 1 89.81 527 ILE A CA 1
ATOM 4222 C C . ILE A 1 527 ? 23.281 -30.156 0.309 1 89.81 527 ILE A C 1
ATOM 4224 O O . ILE A 1 527 ? 24.203 -30.203 1.132 1 89.81 527 ILE A O 1
ATOM 4228 N N . HIS A 1 528 ? 22.25 -30.844 0.466 1 88.38 528 HIS A N 1
ATOM 4229 C CA . HIS A 1 528 ? 22.078 -31.953 1.407 1 88.38 528 HIS A CA 1
ATOM 4230 C C . HIS A 1 528 ? 21.031 -32.938 0.908 1 88.38 528 HIS A C 1
ATOM 4232 O O . HIS A 1 528 ? 20.297 -32.656 -0.042 1 88.38 528 HIS A O 1
ATOM 4238 N N . PRO A 1 529 ? 20.984 -34.062 1.497 1 85.56 529 PRO A N 1
ATOM 4239 C CA . PRO A 1 529 ? 20.109 -35.125 0.971 1 85.56 529 PRO A CA 1
ATOM 4240 C C . PRO A 1 529 ? 18.641 -34.75 0.997 1 85.56 529 PRO A C 1
ATOM 4242 O O . PRO A 1 529 ? 17.844 -35.312 0.239 1 85.56 529 PRO A O 1
ATOM 4245 N N . GLN A 1 530 ? 18.281 -33.812 1.778 1 82.75 530 GLN A N 1
ATOM 4246 C CA . GLN A 1 530 ? 16.875 -33.438 1.889 1 82.75 530 GLN A CA 1
ATOM 4247 C C . GLN A 1 530 ? 16.625 -32.062 1.282 1 82.75 530 GLN A C 1
ATOM 4249 O O . GLN A 1 530 ? 15.594 -31.438 1.53 1 82.75 530 GLN A O 1
ATOM 4254 N N . SER A 1 531 ? 17.594 -31.734 0.404 1 87.12 531 SER A N 1
ATOM 4255 C CA . SER A 1 531 ? 17.438 -30.406 -0.198 1 87.12 531 SER A CA 1
ATOM 4256 C C . SER A 1 531 ? 16.328 -30.391 -1.244 1 87.12 531 SER A C 1
ATOM 4258 O O . SER A 1 531 ? 15.844 -31.453 -1.654 1 87.12 531 SER A O 1
ATOM 4260 N N . GLN A 1 532 ? 15.945 -29.234 -1.656 1 87.12 532 GLN A N 1
ATOM 4261 C CA . GLN A 1 532 ? 14.883 -29.094 -2.645 1 87.12 532 GLN A CA 1
ATOM 4262 C C . GLN A 1 532 ? 15.281 -29.719 -3.979 1 87.12 532 GLN A C 1
ATOM 4264 O O . GLN A 1 532 ? 14.461 -30.328 -4.656 1 87.12 532 GLN A O 1
ATOM 4269 N N . LEU A 1 533 ? 16.547 -29.594 -4.301 1 90.38 533 LEU A N 1
ATOM 4270 C CA . LEU A 1 533 ? 17.031 -30.172 -5.547 1 90.38 533 LEU A CA 1
ATOM 4271 C C . LEU A 1 533 ? 17 -31.703 -5.48 1 90.38 533 LEU A C 1
ATOM 4273 O O . LEU A 1 533 ? 16.641 -32.344 -6.465 1 90.38 533 LEU A O 1
ATOM 4277 N N . ALA A 1 534 ? 17.344 -32.219 -4.312 1 87.5 534 ALA A N 1
ATOM 4278 C CA . ALA A 1 534 ? 17.312 -33.656 -4.133 1 87.5 534 ALA A CA 1
ATOM 4279 C C . ALA A 1 534 ? 15.891 -34.219 -4.324 1 87.5 534 ALA A C 1
ATOM 4281 O O . ALA A 1 534 ? 15.711 -35.312 -4.836 1 87.5 534 ALA A O 1
ATOM 4282 N N . LYS A 1 535 ? 14.969 -33.406 -3.949 1 82.38 535 LYS A N 1
ATOM 4283 C CA . LYS A 1 535 ? 13.57 -33.812 -4.066 1 82.38 535 LYS A CA 1
ATOM 4284 C C . LYS A 1 535 ? 13.094 -33.719 -5.516 1 82.38 535 LYS A C 1
ATOM 4286 O O . LYS A 1 535 ? 12.164 -34.438 -5.914 1 82.38 535 LYS A O 1
ATOM 4291 N N . LEU A 1 536 ? 13.68 -32.875 -6.25 1 81.5 536 LEU A N 1
ATOM 4292 C CA . LEU A 1 536 ? 13.32 -32.688 -7.656 1 81.5 536 LEU A CA 1
ATOM 4293 C C . LEU A 1 536 ? 13.727 -33.906 -8.469 1 81.5 536 LEU A C 1
ATOM 4295 O O . LEU A 1 536 ? 13.07 -34.25 -9.453 1 81.5 536 LEU A O 1
ATOM 4299 N N . GLU A 1 537 ? 14.742 -34.594 -8.078 1 72.62 537 GLU A N 1
ATOM 4300 C CA . GLU A 1 537 ? 15.328 -35.688 -8.836 1 72.62 537 GLU A CA 1
ATOM 4301 C C . GLU A 1 537 ? 14.641 -37.031 -8.516 1 72.62 537 GLU A C 1
ATOM 4303 O O . GLU A 1 537 ? 14.719 -37.969 -9.289 1 72.62 537 GLU A O 1
ATOM 4308 N N . THR A 1 538 ? 13.977 -37.031 -7.398 1 61.53 538 THR A N 1
ATOM 4309 C CA . THR A 1 538 ? 13.336 -38.281 -6.992 1 61.53 538 THR A CA 1
ATOM 4310 C C . THR A 1 538 ? 11.984 -38.438 -7.688 1 61.53 538 THR A C 1
ATOM 4312 O O . THR A 1 538 ? 11.328 -37.469 -8.023 1 61.53 538 THR A O 1
ATOM 4315 N N . ASP A 1 539 ? 11.719 -39.625 -8.266 1 53.09 539 ASP A N 1
ATOM 4316 C CA . ASP A 1 539 ? 10.469 -40 -8.93 1 53.09 539 ASP A CA 1
ATOM 4317 C C . ASP A 1 539 ? 9.266 -39.688 -8.047 1 53.09 539 ASP A C 1
ATOM 4319 O O . ASP A 1 539 ? 8.117 -39.844 -8.469 1 53.09 539 ASP A O 1
ATOM 4323 N N . SER A 1 540 ? 9.531 -39.5 -6.953 1 42.97 540 SER A N 1
ATOM 4324 C CA . SER A 1 540 ? 8.375 -39.25 -6.102 1 42.97 540 SER A CA 1
ATOM 4325 C C . SER A 1 540 ? 7.562 -38.062 -6.605 1 42.97 540 SER A C 1
ATOM 4327 O O . SER A 1 540 ? 6.473 -37.781 -6.102 1 42.97 540 SER A O 1
ATOM 4329 N N . TRP A 1 541 ? 8.312 -37.406 -7.371 1 49.09 541 TRP A N 1
ATOM 4330 C CA . TRP A 1 541 ? 7.566 -36.312 -8.016 1 49.09 541 TRP A CA 1
ATOM 4331 C C . TRP A 1 541 ? 6.82 -36.844 -9.242 1 49.09 541 TRP A C 1
ATOM 4333 O O . TRP A 1 541 ? 7.34 -37.656 -9.984 1 49.09 541 TRP A O 1
ATOM 4343 N N . GLY A 1 542 ? 5.746 -37.375 -9.297 1 40.56 542 GLY A N 1
ATOM 4344 C CA . GLY A 1 542 ? 4.82 -37.938 -10.266 1 40.56 542 GLY A CA 1
ATOM 4345 C C . GLY A 1 542 ? 5.219 -37.688 -11.703 1 40.56 542 GLY A C 1
ATOM 4346 O O . GLY A 1 542 ? 4.383 -37.719 -12.602 1 40.56 542 GLY A O 1
ATOM 4347 N N . GLY A 1 543 ? 6.504 -37.312 -11.977 1 37.19 543 GLY A N 1
ATOM 4348 C CA . GLY A 1 543 ? 6.664 -37.156 -13.414 1 37.19 543 GLY A CA 1
ATOM 4349 C C . GLY A 1 543 ? 6.738 -38.469 -14.148 1 37.19 543 GLY A C 1
ATOM 4350 O O . GLY A 1 543 ? 6.914 -39.531 -13.531 1 37.19 543 GLY A O 1
ATOM 4351 N N . GLU A 1 544 ? 6.266 -38.625 -15.422 1 35.38 544 GLU A N 1
ATOM 4352 C CA . GLU A 1 544 ? 6.348 -39.719 -16.391 1 35.38 544 GLU A CA 1
ATOM 4353 C C . GLU A 1 544 ? 7.766 -40.281 -16.469 1 35.38 544 GLU A C 1
ATOM 4355 O O . GLU A 1 544 ? 8.078 -41.062 -17.391 1 35.38 544 GLU A O 1
ATOM 4360 N N . GLY A 1 545 ? 8.711 -40.188 -15.711 1 32.28 545 GLY A N 1
ATOM 4361 C CA . GLY A 1 545 ? 9.875 -40.969 -16.094 1 32.28 545 GLY A CA 1
ATOM 4362 C C . GLY A 1 545 ? 9.664 -42.469 -15.984 1 32.28 545 GLY A C 1
ATOM 4363 O O . GLY A 1 545 ? 10.625 -43.219 -15.93 1 32.28 545 GLY A O 1
ATOM 4364 N N . SER A 1 546 ? 8.508 -43 -15.57 1 27.7 546 SER A N 1
ATOM 4365 C CA . SER A 1 546 ? 8.531 -44.438 -15.602 1 27.7 546 SER A CA 1
ATOM 4366 C C . SER A 1 546 ? 8.883 -44.969 -16.984 1 27.7 546 SER A C 1
ATOM 4368 O O . SER A 1 546 ? 8.5 -44.375 -18 1 27.7 546 SER A O 1
ATOM 4370 N N . SER A 1 547 ? 9.867 -45.938 -17.141 1 25.38 547 SER A N 1
ATOM 4371 C CA . SER A 1 547 ? 10.344 -46.781 -18.219 1 25.38 547 SER A CA 1
ATOM 4372 C C . SER A 1 547 ? 9.195 -47.25 -19.109 1 25.38 547 SER A C 1
ATOM 4374 O O . SER A 1 547 ? 8.18 -47.75 -18.625 1 25.38 547 SER A O 1
ATOM 4376 N N . LEU A 1 548 ? 9.195 -46.875 -20.438 1 20.55 548 LEU A N 1
ATOM 4377 C CA . LEU A 1 548 ? 9.141 -47.906 -21.469 1 20.55 548 LEU A CA 1
ATOM 4378 C C . LEU A 1 548 ? 10.297 -48.906 -21.312 1 20.55 548 LEU A C 1
ATOM 4380 O O . LEU A 1 548 ? 11.453 -48.5 -21.156 1 20.55 548 LEU A O 1
ATOM 4384 N N . MET B 1 1 ? -43.438 18.641 7.195 1 19.72 1 MET B N 1
ATOM 4385 C CA . MET B 1 1 ? -42.062 19.016 7.531 1 19.72 1 MET B CA 1
ATOM 4386 C C . MET B 1 1 ? -41.75 18.641 8.977 1 19.72 1 MET B C 1
ATOM 4388 O O . MET B 1 1 ? -40.719 19.078 9.516 1 19.72 1 MET B O 1
ATOM 4392 N N . PRO B 1 2 ? -42.5 17.812 9.68 1 21.56 2 PRO B N 1
ATOM 4393 C CA . PRO B 1 2 ? -42.594 17.688 11.133 1 21.56 2 PRO B CA 1
ATOM 4394 C C . PRO B 1 2 ? -41.312 17.109 11.766 1 21.56 2 PRO B C 1
ATOM 4396 O O . PRO B 1 2 ? -40.688 16.234 11.18 1 21.56 2 PRO B O 1
ATOM 4399 N N . ILE B 1 3 ? -40.625 17.984 12.586 1 22.41 3 ILE B N 1
ATOM 4400 C CA . ILE B 1 3 ? -39.375 18.141 13.367 1 22.41 3 ILE B CA 1
ATOM 4401 C C . ILE B 1 3 ? -39.344 17.094 14.469 1 22.41 3 ILE B C 1
ATOM 4403 O O . ILE B 1 3 ? -40.156 17.125 15.398 1 22.41 3 ILE B O 1
ATOM 4407 N N . MET B 1 4 ? -39.25 15.797 14.094 1 21 4 MET B N 1
ATOM 4408 C CA . MET B 1 4 ? -39.375 14.688 15.031 1 21 4 MET B CA 1
ATOM 4409 C C . MET B 1 4 ? -38.375 14.82 16.156 1 21 4 MET B C 1
ATOM 4411 O O . MET B 1 4 ? -37.156 15.008 15.906 1 21 4 MET B O 1
ATOM 4415 N N . SER B 1 5 ? -38.75 15.336 17.391 1 20.19 5 SER B N 1
ATOM 4416 C CA . SER B 1 5 ? -38.25 15.664 18.719 1 20.19 5 SER B CA 1
ATOM 4417 C C . SER B 1 5 ? -37.625 14.453 19.375 1 20.19 5 SER B C 1
ATOM 4419 O O . SER B 1 5 ? -38.281 13.484 19.719 1 20.19 5 SER B O 1
ATOM 4421 N N . PHE B 1 6 ? -36.469 13.953 18.781 1 20.84 6 PHE B N 1
ATOM 4422 C CA . PHE B 1 6 ? -35.75 12.758 19.234 1 20.84 6 PHE B CA 1
ATOM 4423 C C . PHE B 1 6 ? -35.344 12.898 20.703 1 20.84 6 PHE B C 1
ATOM 4425 O O . PHE B 1 6 ? -34.781 13.914 21.094 1 20.84 6 PHE B O 1
ATOM 4432 N N . SER B 1 7 ? -36.125 12.289 21.672 1 18.67 7 SER B N 1
ATOM 4433 C CA . SER B 1 7 ? -36.156 12.203 23.125 1 18.67 7 SER B CA 1
ATOM 4434 C C . SER B 1 7 ? -34.812 11.648 23.656 1 18.67 7 SER B C 1
ATOM 4436 O O . SER B 1 7 ? -34.438 10.523 23.328 1 18.67 7 SER B O 1
ATOM 4438 N N . TRP B 1 8 ? -33.719 12.484 23.938 1 18.25 8 TRP B N 1
ATOM 4439 C CA . TRP B 1 8 ? -32.344 12.43 24.375 1 18.25 8 TRP B CA 1
ATOM 4440 C C . TRP B 1 8 ? -32.219 11.781 25.75 1 18.25 8 TRP B C 1
ATOM 4442 O O . TRP B 1 8 ? -31.109 11.617 26.266 1 18.25 8 TRP B O 1
ATOM 4452 N N . GLN B 1 9 ? -33.312 11.547 26.531 1 16.8 9 GLN B N 1
ATOM 4453 C CA . GLN B 1 9 ? -33.062 11.805 27.953 1 16.8 9 GLN B CA 1
ATOM 4454 C C . GLN B 1 9 ? -32.219 10.703 28.578 1 16.8 9 GLN B C 1
ATOM 4456 O O . GLN B 1 9 ? -31.531 10.938 29.578 1 16.8 9 GLN B O 1
ATOM 4461 N N . ARG B 1 10 ? -32.375 9.406 28.219 1 17.25 10 ARG B N 1
ATOM 4462 C CA . ARG B 1 10 ? -32.531 8.586 29.422 1 17.25 10 ARG B CA 1
ATOM 4463 C C . ARG B 1 10 ? -31.188 8.422 30.125 1 17.25 10 ARG B C 1
ATOM 4465 O O . ARG B 1 10 ? -31.141 8.219 31.344 1 17.25 10 ARG B O 1
ATOM 4472 N N . LEU B 1 11 ? -30.047 8.133 29.406 1 18.06 11 LEU B N 1
ATOM 4473 C CA . LEU B 1 11 ? -29.328 6.984 29.953 1 18.06 11 LEU B CA 1
ATOM 4474 C C . LEU B 1 11 ? -28.359 7.418 31.047 1 18.06 11 LEU B C 1
ATOM 4476 O O . LEU B 1 11 ? -27.156 7.57 30.797 1 18.06 11 LEU B O 1
ATOM 4480 N N . PHE B 1 12 ? -28.625 8.555 31.766 1 18.2 12 PHE B N 1
ATOM 4481 C CA . PHE B 1 12 ? -27.562 9.156 32.562 1 18.2 12 PHE B CA 1
ATOM 4482 C C . PHE B 1 12 ? -27.047 8.18 33.594 1 18.2 12 PHE B C 1
ATOM 4484 O O . PHE B 1 12 ? -25.875 8.195 33.938 1 18.2 12 PHE B O 1
ATOM 4491 N N . GLN B 1 13 ? -27.906 7.445 34.375 1 17.48 13 GLN B N 1
ATOM 4492 C CA . GLN B 1 13 ? -27.703 7.637 35.812 1 17.48 13 GLN B CA 1
ATOM 4493 C C . GLN B 1 13 ? -26.688 6.648 36.344 1 17.48 13 GLN B C 1
ATOM 4495 O O . GLN B 1 13 ? -26.922 6.016 37.375 1 17.48 13 GLN B O 1
ATOM 4500 N N . GLU B 1 14 ? -25.922 5.879 35.562 1 18.78 14 GLU B N 1
ATOM 4501 C CA . GLU B 1 14 ? -25.516 4.77 36.406 1 18.78 14 GLU B CA 1
ATOM 4502 C C . GLU B 1 14 ? -24.609 5.25 37.531 1 18.78 14 GLU B C 1
ATOM 4504 O O . GLU B 1 14 ? -23.781 6.137 37.344 1 18.78 14 GLU B O 1
ATOM 4509 N N . PRO B 1 15 ? -24.938 4.891 38.812 1 17.86 15 PRO B N 1
ATOM 4510 C CA . PRO B 1 15 ? -24.438 5.312 40.125 1 17.86 15 PRO B CA 1
ATOM 4511 C C . PRO B 1 15 ? -22.969 4.98 40.312 1 17.86 15 PRO B C 1
ATOM 4513 O O . PRO B 1 15 ? -22.438 4.078 39.656 1 17.86 15 PRO B O 1
ATOM 4516 N N . PHE B 1 16 ? -22.156 5.898 40.844 1 18.39 16 PHE B N 1
ATOM 4517 C CA . PHE B 1 16 ? -20.766 6.129 41.219 1 18.39 16 PHE B CA 1
ATOM 4518 C C . PHE B 1 16 ? -20.328 5.09 42.25 1 18.39 16 PHE B C 1
ATOM 4520 O O . PHE B 1 16 ? -20.391 5.328 43.469 1 18.39 16 PHE B O 1
ATOM 4527 N N . GLY B 1 17 ? -20.688 3.721 41.969 1 16.95 17 GLY B N 1
ATOM 4528 C CA . GLY B 1 17 ? -20.406 2.975 43.188 1 16.95 17 GLY B CA 1
ATOM 4529 C C . GLY B 1 17 ? -19.031 3.227 43.75 1 16.95 17 GLY B C 1
ATOM 4530 O O . GLY B 1 17 ? -18.141 3.684 43.031 1 16.95 17 GLY B O 1
ATOM 4531 N N . THR B 1 18 ? -18.891 3.021 45.094 1 16.86 18 THR B N 1
ATOM 4532 C CA . THR B 1 18 ? -18.125 3.34 46.312 1 16.86 18 THR B CA 1
ATOM 4533 C C . THR B 1 18 ? -16.734 2.742 46.219 1 16.86 18 THR B C 1
ATOM 4535 O O . THR B 1 18 ? -16.516 1.731 45.562 1 16.86 18 THR B O 1
ATOM 4538 N N . LEU B 1 19 ? -15.758 3.453 46.812 1 17.2 19 LEU B N 1
ATOM 4539 C CA . LEU B 1 19 ? -14.344 3.707 47.031 1 17.2 19 LEU B CA 1
ATOM 4540 C C . LEU B 1 19 ? -13.703 2.57 47.812 1 17.2 19 LEU B C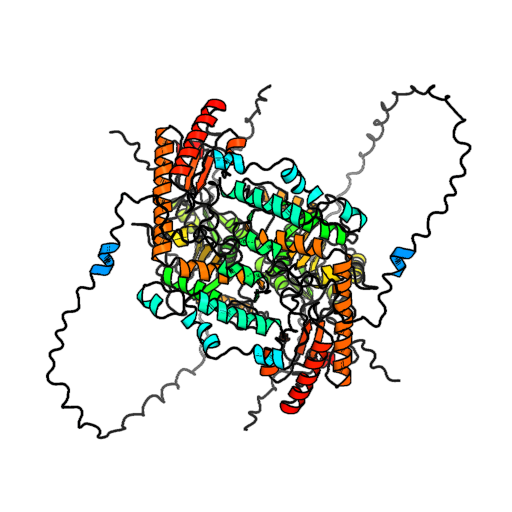 1
ATOM 4542 O O . LEU B 1 19 ? -12.516 2.625 48.156 1 17.2 19 LEU B O 1
ATOM 4546 N N . THR B 1 20 ? -14.109 1.225 47.594 1 16.25 20 THR B N 1
ATOM 4547 C CA . THR B 1 20 ? -13.711 0.482 48.781 1 16.25 20 THR B CA 1
ATOM 4548 C C . THR B 1 20 ? -12.188 0.418 48.906 1 16.25 20 THR B C 1
ATOM 4550 O O . THR B 1 20 ? -11.508 0.033 47.938 1 16.25 20 THR B O 1
ATOM 4553 N N . VAL B 1 21 ? -11.609 1.056 49.875 1 16.89 21 VAL B N 1
ATOM 4554 C CA . VAL B 1 21 ? -10.258 1.438 50.312 1 16.89 21 VAL B CA 1
ATOM 4555 C C . VAL B 1 21 ? -9.5 0.205 50.781 1 16.89 21 VAL B C 1
ATOM 4557 O O . VAL B 1 21 ? -8.289 0.258 51 1 16.89 21 VAL B O 1
ATOM 4560 N N . PRO B 1 22 ? -9.773 -1.066 50.469 1 16.23 22 PRO B N 1
ATOM 4561 C CA . PRO B 1 22 ? -9.336 -1.742 51.688 1 16.23 22 PRO B CA 1
ATOM 4562 C C . PRO B 1 22 ? -7.84 -1.6 51.938 1 16.23 22 PRO B C 1
ATOM 4564 O O . PRO B 1 22 ? -7.07 -1.366 51 1 16.23 22 PRO B O 1
ATOM 4567 N N . VAL B 1 23 ? -7.438 -1.686 53.281 1 16.38 23 VAL B N 1
ATOM 4568 C CA . VAL B 1 23 ? -6.406 -1.31 54.25 1 16.38 23 VAL B CA 1
ATOM 4569 C C . VAL B 1 23 ? -5.199 -2.232 54.094 1 16.38 23 VAL B C 1
ATOM 4571 O O . VAL B 1 23 ? -4.055 -1.77 54.062 1 16.38 23 VAL B O 1
ATOM 4574 N N . VAL B 1 24 ? -5.297 -3.592 54.031 1 14.62 24 VAL B N 1
ATOM 4575 C CA . VAL B 1 24 ? -4.641 -4.121 55.219 1 14.62 24 VAL B CA 1
ATOM 4576 C C . VAL B 1 24 ? -3.125 -4.074 55.062 1 14.62 24 VAL B C 1
ATOM 4578 O O . VAL B 1 24 ? -2.631 -3.912 53.938 1 14.62 24 VAL B O 1
ATOM 4581 N N . LYS B 1 25 ? -2.453 -5.285 55.406 1 15.33 25 LYS B N 1
ATOM 4582 C CA . LYS B 1 25 ? -1.593 -5.758 56.5 1 15.33 25 LYS B CA 1
ATOM 4583 C C . LYS B 1 25 ? -0.128 -5.766 56.062 1 15.33 25 LYS B C 1
ATOM 4585 O O . LYS B 1 25 ? 0.194 -6.156 54.938 1 15.33 25 LYS B O 1
ATOM 4590 N N . ARG B 1 26 ? 0.754 -5.141 56.781 1 15.56 26 ARG B N 1
ATOM 4591 C CA . ARG B 1 26 ? 2.168 -4.781 56.812 1 15.56 26 ARG B CA 1
ATOM 4592 C C . ARG B 1 26 ? 3.047 -6.027 56.875 1 15.56 26 ARG B C 1
ATOM 4594 O O . ARG B 1 26 ? 4.277 -5.93 56.844 1 15.56 26 ARG B O 1
ATOM 4601 N N . GLY B 1 27 ? 2.482 -7.289 56.906 1 14.99 27 GLY B N 1
ATOM 4602 C CA . GLY B 1 27 ? 3.311 -8.008 57.844 1 14.99 27 GLY B CA 1
ATOM 4603 C C . GLY B 1 27 ? 4.77 -8.086 57.438 1 14.99 27 GLY B C 1
ATOM 4604 O O . GLY B 1 27 ? 5.102 -7.863 56.281 1 14.99 27 GLY B O 1
ATOM 4605 N N . HIS B 1 28 ? 5.645 -8.516 58.406 1 16.03 28 HIS B N 1
ATOM 4606 C CA . HIS B 1 28 ? 6.973 -8.469 59.031 1 16.03 28 HIS B CA 1
ATOM 4607 C C . HIS B 1 28 ? 7.941 -9.398 58.281 1 16.03 28 HIS B C 1
ATOM 4609 O O . HIS B 1 28 ? 9.156 -9.219 58.375 1 16.03 28 HIS B O 1
ATOM 4615 N N . SER B 1 29 ? 7.496 -10.477 57.562 1 15.11 29 SER B N 1
ATOM 4616 C CA . SER B 1 29 ? 8.305 -11.594 58.031 1 15.11 29 SER B CA 1
ATOM 4617 C C . SER B 1 29 ? 9.766 -11.438 57.594 1 15.11 29 SER B C 1
ATOM 4619 O O . SER B 1 29 ? 10.055 -10.812 56.562 1 15.11 29 SER B O 1
ATOM 4621 N N . THR B 1 30 ? 10.719 -11.922 58.469 1 16.39 30 THR B N 1
ATOM 4622 C CA . THR B 1 30 ? 12.094 -11.969 58.969 1 16.39 30 THR B CA 1
ATOM 4623 C C . THR B 1 30 ? 12.969 -12.797 58.031 1 16.39 30 THR B C 1
ATOM 4625 O O . THR B 1 30 ? 14.195 -12.711 58.062 1 16.39 30 THR B O 1
ATOM 4628 N N . LEU B 1 31 ? 12.406 -13.703 57.156 1 15.02 31 LEU B N 1
ATOM 4629 C CA . LEU B 1 31 ? 13.219 -14.906 57.219 1 15.02 31 LEU B CA 1
ATOM 4630 C C . LEU B 1 31 ? 14.656 -14.625 56.781 1 15.02 31 LEU B C 1
ATOM 4632 O O . LEU B 1 31 ? 14.898 -13.68 56.031 1 15.02 31 LEU B O 1
ATOM 4636 N N . ALA B 1 32 ? 15.484 -15.75 57 1 15.8 32 ALA B N 1
ATOM 4637 C CA . ALA B 1 32 ? 16.797 -16.219 57.469 1 15.8 32 ALA B CA 1
ATOM 4638 C C . ALA B 1 32 ? 17.828 -16.125 56.344 1 15.8 32 ALA B C 1
ATOM 4640 O O . ALA B 1 32 ? 18.891 -15.523 56.531 1 15.8 32 ALA B O 1
ATOM 4641 N N . PRO B 1 33 ? 18.094 -17.281 55.812 1 15.59 33 PRO B N 1
ATOM 4642 C CA . PRO B 1 33 ? 19.406 -17.859 56.094 1 15.59 33 PRO B CA 1
ATOM 4643 C C . PRO B 1 33 ? 20.422 -17.547 55 1 15.59 33 PRO B C 1
ATOM 4645 O O . PRO B 1 33 ? 21.516 -17.078 55.281 1 15.59 33 PRO B O 1
ATOM 4648 N N . SER B 1 34 ? 20.328 -18.297 53.875 1 15.56 34 SER B N 1
ATOM 4649 C CA . SER B 1 34 ? 21.344 -19.297 53.594 1 15.56 34 SER B CA 1
ATOM 4650 C C . SER B 1 34 ? 22.484 -18.703 52.781 1 15.56 34 SER B C 1
ATOM 4652 O O . SER B 1 34 ? 22.297 -17.734 52.031 1 15.56 34 SER B O 1
ATOM 4654 N N . ASN B 1 35 ? 23.734 -19.266 52.938 1 16.69 35 ASN B N 1
ATOM 4655 C CA . ASN B 1 35 ? 25.188 -19.203 52.875 1 16.69 35 ASN B CA 1
ATOM 4656 C C . ASN B 1 35 ? 25.703 -19.219 51.438 1 16.69 35 ASN B C 1
ATOM 4658 O O . ASN B 1 35 ? 26.703 -18.594 51.125 1 16.69 35 ASN B O 1
ATOM 4662 N N . ASP B 1 36 ? 25.297 -20.297 50.688 1 15.81 36 ASP B N 1
ATOM 4663 C CA . ASP B 1 36 ? 26.391 -21.156 50.219 1 15.81 36 ASP B CA 1
ATOM 4664 C C . ASP B 1 36 ? 27.203 -20.469 49.125 1 15.81 36 ASP B C 1
ATOM 4666 O O . ASP B 1 36 ? 26.891 -19.359 48.719 1 15.81 36 ASP B O 1
ATOM 4670 N N . SER B 1 37 ? 27.25 -21.188 47.969 1 16.08 37 SER B N 1
ATOM 4671 C CA . SER B 1 37 ? 28.375 -21.938 47.406 1 16.08 37 SER B CA 1
ATOM 4672 C C . SER B 1 37 ? 29.078 -21.141 46.344 1 16.08 37 SER B C 1
ATOM 4674 O O . SER B 1 37 ? 30.312 -21.188 46.219 1 16.08 37 SER B O 1
ATOM 4676 N N . ASP B 1 38 ? 28.375 -20.656 45.344 1 16.34 38 ASP B N 1
ATOM 4677 C CA . ASP B 1 38 ? 28.922 -21.156 44.094 1 16.34 38 ASP B CA 1
ATOM 4678 C C . ASP B 1 38 ? 30.141 -20.344 43.656 1 16.34 38 ASP B C 1
ATOM 4680 O O . ASP B 1 38 ? 30.047 -19.125 43.5 1 16.34 38 ASP B O 1
ATOM 4684 N N . SER B 1 39 ? 31.391 -20.844 43.812 1 17.05 39 SER B N 1
ATOM 4685 C CA . SER B 1 39 ? 32.812 -20.609 43.656 1 17.05 39 SER B CA 1
ATOM 4686 C C . SER B 1 39 ? 33.156 -20.141 42.25 1 17.05 39 SER B C 1
ATOM 4688 O O . SER B 1 39 ? 33.875 -19.172 42.062 1 17.05 39 SER B O 1
ATOM 4690 N N . GLU B 1 40 ? 33.219 -21.078 41.25 1 16.83 40 GLU B N 1
ATOM 4691 C CA . GLU B 1 40 ? 34.469 -21.422 40.562 1 16.83 40 GLU B CA 1
ATOM 4692 C C . GLU B 1 40 ? 34.688 -20.547 39.344 1 16.83 40 GLU B C 1
ATOM 4694 O O . GLU B 1 40 ? 35.812 -20.406 38.875 1 16.83 40 GLU B O 1
ATOM 4699 N N . ASP B 1 41 ? 33.625 -20.141 38.625 1 16.28 41 ASP B N 1
ATOM 4700 C CA . ASP B 1 41 ? 33.969 -20.359 37.219 1 16.28 41 ASP B CA 1
ATOM 4701 C C . ASP B 1 41 ? 35.125 -19.469 36.781 1 16.28 41 ASP B C 1
ATOM 4703 O O . ASP B 1 41 ? 35.406 -18.469 37.438 1 16.28 41 ASP B O 1
ATOM 4707 N N . GLU B 1 42 ? 35.219 -19.25 35.406 1 17.75 42 GLU B N 1
ATOM 4708 C CA . GLU B 1 42 ? 36.062 -19.406 34.219 1 17.75 42 GLU B CA 1
ATOM 4709 C C . GLU B 1 42 ? 36.906 -18.141 34 1 17.75 42 GLU B C 1
ATOM 4711 O O . GLU B 1 42 ? 36.406 -17.031 34.156 1 17.75 42 GLU B O 1
ATOM 4716 N N . GLU B 1 43 ? 38.219 -18.281 33.781 1 17.81 43 GLU B N 1
ATOM 4717 C CA . GLU B 1 43 ? 39.625 -17.938 33.594 1 17.81 43 GLU B CA 1
ATOM 4718 C C . GLU B 1 43 ? 39.812 -17 32.406 1 17.81 43 GLU B C 1
ATOM 4720 O O . GLU B 1 43 ? 40.812 -16.281 32.312 1 17.81 43 GLU B O 1
ATOM 4725 N N . GLU B 1 44 ? 39 -17.156 31.266 1 18.45 44 GLU B N 1
ATOM 4726 C CA . GLU B 1 44 ? 39.688 -17.047 29.969 1 18.45 44 GLU B CA 1
ATOM 4727 C C . GLU B 1 44 ? 40 -15.602 29.625 1 18.45 44 GLU B C 1
ATOM 4729 O O . GLU B 1 44 ? 39.375 -15.016 28.75 1 18.45 44 GLU B O 1
ATOM 4734 N N . ILE B 1 45 ? 40.031 -14.641 30.516 1 17.92 45 ILE B N 1
ATOM 4735 C CA . ILE B 1 45 ? 40.094 -13.219 30.188 1 17.92 45 ILE B CA 1
ATOM 4736 C C . ILE B 1 45 ? 41.406 -12.883 29.5 1 17.92 45 ILE B C 1
ATOM 4738 O O . ILE B 1 45 ? 41.594 -11.758 29.031 1 17.92 45 ILE B O 1
ATOM 4742 N N . LEU B 1 46 ? 42.469 -13.633 29.891 1 17.34 46 LEU B N 1
ATOM 4743 C CA . LEU B 1 46 ? 43.75 -12.906 29.984 1 17.34 46 LEU B CA 1
ATOM 4744 C C . LEU B 1 46 ? 44.188 -12.445 28.609 1 17.34 46 LEU B C 1
ATOM 4746 O O . LEU B 1 46 ? 44.75 -11.344 28.484 1 17.34 46 LEU B O 1
ATOM 4750 N N . GLN B 1 47 ? 44.281 -13.391 27.594 1 17.36 47 GLN B N 1
ATOM 4751 C CA . GLN B 1 47 ? 45.469 -13.438 26.75 1 17.36 47 GLN B CA 1
ATOM 4752 C C . GLN B 1 47 ? 45.531 -12.258 25.781 1 17.36 47 GLN B C 1
ATOM 4754 O O . GLN B 1 47 ? 46.469 -12.109 25.016 1 17.36 47 GLN B O 1
ATOM 4759 N N . ALA B 1 48 ? 44.5 -11.422 25.562 1 17.38 48 ALA B N 1
ATOM 4760 C CA . ALA B 1 48 ? 44.469 -10.68 24.297 1 17.38 48 ALA B CA 1
ATOM 4761 C C . ALA B 1 48 ? 45.531 -9.57 24.297 1 17.38 48 ALA B C 1
ATOM 4763 O O . ALA B 1 48 ? 45.25 -8.461 23.844 1 17.38 48 ALA B O 1
ATOM 4764 N N . GLN B 1 49 ? 46.531 -9.523 25.156 1 17.14 49 GLN B N 1
ATOM 4765 C CA . GLN B 1 49 ? 47.438 -8.391 25.328 1 17.14 49 GLN B CA 1
ATOM 4766 C C . GLN B 1 49 ? 48.219 -8.086 24.031 1 17.14 49 GLN B C 1
ATOM 4768 O O . GLN B 1 49 ? 48.781 -7.008 23.875 1 17.14 49 GLN B O 1
ATOM 4773 N N . LYS B 1 50 ? 48.75 -9.188 23.312 1 18.16 50 LYS B N 1
ATOM 4774 C CA . LYS B 1 50 ? 50.094 -9.141 22.766 1 18.16 50 LYS B CA 1
ATOM 4775 C C . LYS B 1 50 ? 50.219 -8.086 21.672 1 18.16 50 LYS B C 1
ATOM 4777 O O . LYS B 1 50 ? 51.25 -7.406 21.562 1 18.16 50 LYS B O 1
ATOM 4782 N N . ASP B 1 51 ? 49.438 -8.078 20.547 1 17.55 51 ASP B N 1
ATOM 4783 C CA . ASP B 1 51 ? 50.125 -7.914 19.266 1 17.55 51 ASP B CA 1
ATOM 4784 C C . ASP B 1 51 ? 50.375 -6.441 18.969 1 17.55 51 ASP B C 1
ATOM 4786 O O . ASP B 1 51 ? 50.688 -6.078 17.844 1 17.55 51 ASP B O 1
ATOM 4790 N N . VAL B 1 52 ? 50.156 -5.422 19.797 1 18.22 52 VAL B N 1
ATOM 4791 C CA . VAL B 1 52 ? 50.031 -4.078 19.234 1 18.22 52 VAL B CA 1
ATOM 4792 C C . VAL B 1 52 ? 51.406 -3.562 18.844 1 18.22 52 VAL B C 1
ATOM 4794 O O . VAL B 1 52 ? 51.562 -2.408 18.438 1 18.22 52 VAL B O 1
ATOM 4797 N N . VAL B 1 53 ? 52.562 -4.199 19.203 1 17.08 53 VAL B N 1
ATOM 4798 C CA . VAL B 1 53 ? 53.719 -3.357 19.453 1 17.08 53 VAL B CA 1
ATOM 4799 C C . VAL B 1 53 ? 54.188 -2.713 18.156 1 17.08 53 VAL B C 1
ATOM 4801 O O . VAL B 1 53 ? 54.5 -1.521 18.125 1 17.08 53 VAL B O 1
ATOM 4804 N N . ASN B 1 54 ? 54.594 -3.52 17.156 1 16.81 54 ASN B N 1
ATOM 4805 C CA . ASN B 1 54 ? 55.938 -3.322 16.656 1 16.81 54 ASN B CA 1
ATOM 4806 C C . ASN B 1 54 ? 56 -2.141 15.688 1 16.81 54 ASN B C 1
ATOM 4808 O O . ASN B 1 54 ? 57.094 -1.77 15.234 1 16.81 54 ASN B O 1
ATOM 4812 N N . LEU B 1 55 ? 54.969 -1.858 14.805 1 17.39 55 LEU B N 1
ATOM 4813 C CA . LEU B 1 55 ? 55.5 -1.51 13.484 1 17.39 55 LEU B CA 1
ATOM 4814 C C . LEU B 1 55 ? 56.125 -0.125 13.508 1 17.39 55 LEU B C 1
ATOM 4816 O O . LEU B 1 55 ? 55.438 0.888 13.516 1 17.39 55 LEU B O 1
ATOM 4820 N N . GLN B 1 56 ? 57.125 0.196 14.258 1 16.56 56 GLN B N 1
ATOM 4821 C CA . GLN B 1 56 ? 57.812 1.454 14.57 1 16.56 56 GLN B CA 1
ATOM 4822 C C . GLN B 1 56 ? 58.312 2.127 13.305 1 16.56 56 GLN B C 1
ATOM 4824 O O . GLN B 1 56 ? 58.188 3.338 13.133 1 16.56 56 GLN B O 1
ATOM 4829 N N . ARG B 1 57 ? 59.438 1.594 12.648 1 17.19 57 ARG B N 1
ATOM 4830 C CA . ARG B 1 57 ? 60.688 2.33 12.492 1 17.19 57 ARG B CA 1
ATOM 4831 C C . ARG B 1 57 ? 60.719 3.094 11.172 1 17.19 57 ARG B C 1
ATOM 4833 O O . ARG B 1 57 ? 61.719 3.758 10.852 1 17.19 57 ARG B O 1
ATOM 4840 N N . LEU B 1 58 ? 60 2.656 10.141 1 17.75 58 LEU B N 1
ATOM 48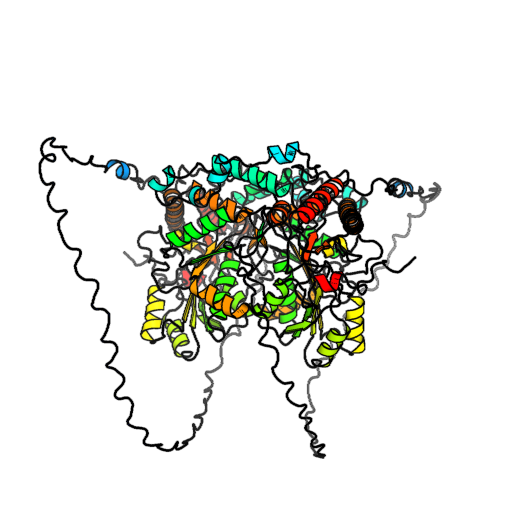41 C CA . LEU B 1 58 ? 60.75 2.863 8.914 1 17.75 58 LEU B CA 1
ATOM 4842 C C . LEU B 1 58 ? 61 4.348 8.672 1 17.75 58 LEU B C 1
ATOM 4844 O O . LEU B 1 58 ? 60.062 5.152 8.695 1 17.75 58 LEU B O 1
ATOM 4848 N N . ASN B 1 59 ? 62.281 4.871 8.508 1 17.19 59 ASN B N 1
ATOM 4849 C CA . ASN B 1 59 ? 63.219 5.965 8.68 1 17.19 59 ASN B CA 1
ATOM 4850 C C . ASN B 1 59 ? 62.938 7.105 7.703 1 17.19 59 ASN B C 1
ATOM 4852 O O . ASN B 1 59 ? 62.844 8.266 8.109 1 17.19 59 ASN B O 1
ATOM 4856 N N . THR B 1 60 ? 63.375 6.984 6.336 1 17.58 60 THR B N 1
ATOM 4857 C CA . THR B 1 60 ? 64.5 7.789 5.809 1 17.58 60 THR B CA 1
ATOM 4858 C C . THR B 1 60 ? 63.969 9.141 5.316 1 17.58 60 THR B C 1
ATOM 4860 O O . THR B 1 60 ? 62.75 9.336 5.172 1 17.58 60 THR B O 1
ATOM 4863 N N . PRO B 1 61 ? 64.5 9.656 4.016 1 19.3 61 PRO B N 1
ATOM 4864 C CA . PRO B 1 61 ? 65.25 10.82 3.623 1 19.3 61 PRO B CA 1
ATOM 4865 C C . PRO B 1 61 ? 64.438 11.969 3.096 1 19.3 61 PRO B C 1
ATOM 4867 O O . PRO B 1 61 ? 64.875 13.102 3 1 19.3 61 PRO B O 1
ATOM 4870 N N . LEU B 1 62 ? 63.25 11.633 2.473 1 19.94 62 LEU B N 1
ATOM 4871 C CA . LEU B 1 62 ? 62.969 12.438 1.292 1 19.94 62 LEU B CA 1
ATOM 4872 C C . LEU B 1 62 ? 62.656 13.875 1.682 1 19.94 62 LEU B C 1
ATOM 4874 O O . LEU B 1 62 ? 61.531 14.18 2.107 1 19.94 62 LEU B O 1
ATOM 4878 N N . GLN B 1 63 ? 63.469 14.547 2.516 1 19.08 63 GLN B N 1
ATOM 4879 C CA . GLN B 1 63 ? 63.25 15.852 3.143 1 19.08 63 GLN B CA 1
ATOM 4880 C C . GLN B 1 63 ? 63.094 16.953 2.094 1 19.08 63 GLN B C 1
ATOM 4882 O O . GLN B 1 63 ? 62.594 18.031 2.395 1 19.08 63 GLN B O 1
ATOM 4887 N N . HIS B 1 64 ? 63.875 16.75 1.003 1 20.16 64 HIS B N 1
ATOM 4888 C CA . HIS B 1 64 ? 64.562 17.969 0.6 1 20.16 64 HIS B CA 1
ATOM 4889 C C . HIS B 1 64 ? 63.562 19.031 0.126 1 20.16 64 HIS B C 1
ATOM 4891 O O . HIS B 1 64 ? 63.625 20.172 0.559 1 20.16 64 HIS B O 1
ATOM 4897 N N . HIS B 1 65 ? 63.281 18.953 -1.153 1 21.47 65 HIS B N 1
ATOM 4898 C CA . HIS B 1 65 ? 63.312 20.094 -2.07 1 21.47 65 HIS B CA 1
ATOM 4899 C C . HIS B 1 65 ? 62.062 20.938 -1.979 1 21.47 65 HIS B C 1
ATOM 4901 O O . HIS B 1 65 ? 61.812 21.797 -2.818 1 21.47 65 HIS B O 1
ATOM 4907 N N . GLN B 1 66 ? 61.219 20.688 -0.996 1 18.84 66 GLN B N 1
ATOM 4908 C CA . GLN B 1 66 ? 59.875 21.266 -1.15 1 18.84 66 GLN B CA 1
ATOM 4909 C C . GLN B 1 66 ? 59.906 22.781 -0.991 1 18.84 66 GLN B C 1
ATOM 4911 O O . GLN B 1 66 ? 58.875 23.422 -0.88 1 18.84 66 GLN B O 1
ATOM 4916 N N . GLN B 1 67 ? 61.188 23.25 -0.802 1 19.81 67 GLN B N 1
ATOM 4917 C CA . GLN B 1 67 ? 61.156 24.547 -0.13 1 19.81 67 GLN B CA 1
ATOM 4918 C C . GLN B 1 67 ? 60.438 25.594 -0.976 1 19.81 67 GLN B C 1
ATOM 4920 O O . GLN B 1 67 ? 59.75 26.469 -0.441 1 19.81 67 GLN B O 1
ATOM 4925 N N . GLN B 1 68 ? 60.906 25.656 -2.25 1 21.86 68 GLN B N 1
ATOM 4926 C CA . GLN B 1 68 ? 61.125 27 -2.781 1 21.86 68 GLN B CA 1
ATOM 4927 C C . GLN B 1 68 ? 59.781 27.703 -3.051 1 21.86 68 GLN B C 1
ATOM 4929 O O . GLN B 1 68 ? 59.719 28.938 -3.08 1 21.86 68 GLN B O 1
ATOM 4934 N N . PHE B 1 69 ? 58.906 26.984 -3.721 1 22.56 69 PHE B N 1
ATOM 4935 C CA . PHE B 1 69 ? 58.094 27.734 -4.66 1 22.56 69 PHE B CA 1
ATOM 4936 C C . PHE B 1 69 ? 57.062 28.594 -3.92 1 22.56 69 PHE B C 1
ATOM 4938 O O . PHE B 1 69 ? 56.156 29.172 -4.535 1 22.56 69 PHE B O 1
ATOM 4945 N N . PHE B 1 70 ? 57.062 28.609 -2.572 1 22.3 70 PHE B N 1
ATOM 4946 C CA . PHE B 1 70 ? 55.812 29.109 -1.967 1 22.3 70 PHE B CA 1
ATOM 4947 C C . PHE B 1 70 ? 55.75 30.641 -2.074 1 22.3 70 PHE B C 1
ATOM 4949 O O . PHE B 1 70 ? 54.938 31.266 -1.399 1 22.3 70 PHE B O 1
ATOM 4956 N N . LYS B 1 71 ? 56.875 31.219 -2.66 1 22.25 71 LYS B N 1
ATOM 4957 C CA . LYS B 1 71 ? 57.062 32.562 -2.156 1 22.25 71 LYS B CA 1
ATOM 4958 C C . LYS B 1 71 ? 55.812 33.406 -2.393 1 22.25 71 LYS B C 1
ATOM 4960 O O . LYS B 1 71 ? 55.281 34.062 -1.472 1 22.25 71 LYS B O 1
ATOM 4965 N N . ASN B 1 72 ? 55.688 34.062 -3.516 1 22.12 72 ASN B N 1
ATOM 4966 C CA . ASN B 1 72 ? 55.438 35.5 -3.549 1 22.12 72 ASN B CA 1
ATOM 4967 C C . ASN B 1 72 ? 53.938 35.781 -3.488 1 22.12 72 ASN B C 1
ATOM 4969 O O . ASN B 1 72 ? 53.5 36.938 -3.383 1 22.12 72 ASN B O 1
ATOM 4973 N N . HIS B 1 73 ? 53.156 34.969 -4.293 1 23.09 73 HIS B N 1
ATOM 4974 C CA . HIS B 1 73 ? 52.031 35.781 -4.734 1 23.09 73 HIS B CA 1
ATOM 4975 C C . HIS B 1 73 ? 51.031 36 -3.598 1 23.09 73 HIS B C 1
ATOM 4977 O O . HIS B 1 73 ? 50.594 35.062 -2.945 1 23.09 73 HIS B O 1
ATOM 4983 N N . PRO B 1 74 ? 51.062 37.125 -2.91 1 22.97 74 PRO B N 1
ATOM 4984 C CA . PRO B 1 74 ? 50.219 37.375 -1.739 1 22.97 74 PRO B CA 1
ATOM 4985 C C . PRO B 1 74 ? 48.719 37.125 -2.018 1 22.97 74 PRO B C 1
ATOM 4987 O O . PRO B 1 74 ? 48.156 37.719 -2.941 1 22.97 74 PRO B O 1
ATOM 4990 N N . ILE B 1 75 ? 48.281 35.844 -2.143 1 27.31 75 ILE B N 1
ATOM 4991 C CA . ILE B 1 75 ? 46.906 35.656 -2.496 1 27.31 75 ILE B CA 1
ATOM 4992 C C . ILE B 1 75 ? 46 36.5 -1.563 1 27.31 75 ILE B C 1
ATOM 4994 O O . ILE B 1 75 ? 46.094 36.344 -0.341 1 27.31 75 ILE B O 1
ATOM 4998 N N . ASP B 1 76 ? 45.781 37.719 -1.932 1 25.53 76 ASP B N 1
ATOM 4999 C CA . ASP B 1 76 ? 44.906 38.594 -1.136 1 25.53 76 ASP B CA 1
ATOM 5000 C C . ASP B 1 76 ? 43.625 37.875 -0.727 1 25.53 76 ASP B C 1
ATOM 5002 O O . ASP B 1 76 ? 42.906 37.375 -1.58 1 25.53 76 ASP B O 1
ATOM 5006 N N . PRO B 1 77 ? 43.531 37.281 0.451 1 27.12 77 PRO B N 1
ATOM 5007 C CA . PRO B 1 77 ? 42.469 36.406 0.953 1 27.12 77 PRO B CA 1
ATOM 5008 C C . PRO B 1 77 ? 41.094 37.062 0.944 1 27.12 77 PRO B C 1
ATOM 5010 O O . PRO B 1 77 ? 40.188 36.625 1.651 1 27.12 77 PRO B O 1
ATOM 5013 N N . THR B 1 78 ? 41 38.25 0.349 1 26.89 78 THR B N 1
ATOM 5014 C CA . THR B 1 78 ? 39.75 38.906 0.76 1 26.89 78 THR B CA 1
ATOM 5015 C C . THR B 1 78 ? 38.531 38.094 0.339 1 26.89 78 THR B C 1
ATOM 5017 O O . THR B 1 78 ? 38.312 37.844 -0.852 1 26.89 78 THR B O 1
ATOM 5020 N N . PRO B 1 79 ? 38.156 37.188 1.122 1 27.83 79 PRO B N 1
ATOM 5021 C CA . PRO B 1 79 ? 37.094 36.344 0.59 1 27.83 79 PRO B CA 1
ATOM 5022 C C . PRO B 1 79 ? 35.938 37.125 0.046 1 27.83 79 PRO B C 1
ATOM 5024 O O . PRO B 1 79 ? 35.625 38.219 0.546 1 27.83 79 PRO B O 1
ATOM 5027 N N . PRO B 1 80 ? 35.719 37.156 -1.267 1 29.02 80 PRO B N 1
ATOM 5028 C CA . PRO B 1 80 ? 34.594 37.969 -1.757 1 29.02 80 PRO B CA 1
ATOM 5029 C C . PRO B 1 80 ? 33.344 37.812 -0.93 1 29.02 80 PRO B C 1
ATOM 5031 O O . PRO B 1 80 ? 33.125 36.75 -0.31 1 29.02 80 PRO B O 1
ATOM 5034 N N . SER B 1 81 ? 32.844 38.906 -0.26 1 25.94 81 SER B N 1
ATOM 5035 C CA . SER B 1 81 ? 31.656 38.969 0.588 1 25.94 81 SER B CA 1
ATOM 5036 C C . SER B 1 81 ? 30.453 38.312 -0.07 1 25.94 81 SER B C 1
ATOM 5038 O O . SER B 1 81 ? 29.969 38.75 -1.104 1 25.94 81 SER B O 1
ATOM 5040 N N . SER B 1 82 ? 30.484 37.031 -0.154 1 27.77 82 SER B N 1
ATOM 5041 C CA . SER B 1 82 ? 29.484 36.125 -0.734 1 27.77 82 SER B CA 1
ATOM 5042 C C . SER B 1 82 ? 28.078 36.469 -0.242 1 27.77 82 SER B C 1
ATOM 5044 O O . SER B 1 82 ? 27.172 35.625 -0.335 1 27.77 82 SER B O 1
ATOM 5046 N N . ASN B 1 83 ? 27.969 37.688 0.387 1 26.61 83 ASN B N 1
ATOM 5047 C CA . ASN B 1 83 ? 26.703 38.031 0.993 1 26.61 83 ASN B CA 1
ATOM 5048 C C . ASN B 1 83 ? 25.594 38.125 -0.052 1 26.61 83 ASN B C 1
ATOM 5050 O O . ASN B 1 83 ? 24.469 38.562 0.256 1 26.61 83 ASN B O 1
ATOM 5054 N N . SER B 1 84 ? 25.969 38.281 -1.299 1 27.47 84 SER B N 1
ATOM 5055 C CA . SER B 1 84 ? 24.969 38.781 -2.238 1 27.47 84 SER B CA 1
ATOM 5056 C C . SER B 1 84 ? 23.875 37.75 -2.467 1 27.47 84 SER B C 1
ATOM 5058 O O . SER B 1 84 ? 22.812 38.062 -2.992 1 27.47 84 SER B O 1
ATOM 5060 N N . ILE B 1 85 ? 24.25 36.5 -2.373 1 28.23 85 ILE B N 1
ATOM 5061 C CA . ILE B 1 85 ? 23.234 35.562 -2.818 1 28.23 85 ILE B CA 1
ATOM 5062 C C . ILE B 1 85 ? 22.094 35.531 -1.801 1 28.23 85 ILE B C 1
ATOM 5064 O O . ILE B 1 85 ? 20.984 35.094 -2.123 1 28.23 85 ILE B O 1
ATOM 5068 N N . LEU B 1 86 ? 22.391 35.938 -0.509 1 29.22 86 LEU B N 1
ATOM 5069 C CA . LEU B 1 86 ? 21.359 35.969 0.518 1 29.22 86 LEU B CA 1
ATOM 5070 C C . LEU B 1 86 ? 20.391 37.125 0.31 1 29.22 86 LEU B C 1
ATOM 5072 O O . LEU B 1 86 ? 19.328 37.188 0.933 1 29.22 86 LEU B O 1
ATOM 5076 N N . ASP B 1 87 ? 20.875 38.25 -0.238 1 27.69 87 ASP B N 1
ATOM 5077 C CA . ASP B 1 87 ? 20.062 39.438 -0.309 1 27.69 87 ASP B CA 1
ATOM 5078 C C . ASP B 1 87 ? 18.844 39.25 -1.21 1 27.69 87 ASP B C 1
ATOM 5080 O O . ASP B 1 87 ? 17.828 39.906 -1.06 1 27.69 87 ASP B O 1
ATOM 5084 N N . ASP B 1 88 ? 19.094 38.594 -2.328 1 28.59 88 ASP B N 1
ATOM 5085 C CA . ASP B 1 88 ? 17.969 38.562 -3.258 1 28.59 88 ASP B CA 1
ATOM 5086 C C . ASP B 1 88 ? 16.812 37.75 -2.699 1 28.59 88 ASP B C 1
ATOM 5088 O O . ASP B 1 88 ? 15.797 37.562 -3.375 1 28.59 88 ASP B O 1
ATOM 5092 N N . LEU B 1 89 ? 17.062 37.031 -1.65 1 29.31 89 LEU B N 1
ATOM 5093 C CA . LEU B 1 89 ? 15.945 36.312 -1.044 1 29.31 89 LEU B CA 1
ATOM 5094 C C . LEU B 1 89 ? 15.086 37.25 -0.205 1 29.31 89 LEU B C 1
ATOM 5096 O O . LEU B 1 89 ? 14.414 36.812 0.731 1 29.31 89 LEU B O 1
ATOM 5100 N N . THR B 1 90 ? 15.297 38.562 -0.233 1 27.78 90 THR B N 1
ATOM 5101 C CA . THR B 1 90 ? 14.336 39.406 0.479 1 27.78 90 THR B CA 1
ATOM 5102 C C . THR B 1 90 ? 12.922 39.188 -0.039 1 27.78 90 THR B C 1
ATOM 5104 O O . THR B 1 90 ? 12.57 39.625 -1.133 1 27.78 90 THR B O 1
ATOM 5107 N N . PHE B 1 91 ? 12.336 38.094 0.283 1 29.52 91 PHE B N 1
ATOM 5108 C CA . PHE B 1 91 ? 10.914 37.844 0.101 1 29.52 91 PHE B CA 1
ATOM 5109 C C . PHE B 1 91 ? 10.086 39.031 0.607 1 29.52 91 PHE B C 1
ATOM 5111 O O . PHE B 1 91 ? 10.102 39.344 1.801 1 29.52 91 PHE B O 1
ATOM 5118 N N . SER B 1 92 ? 9.945 40.188 -0.133 1 28.89 92 SER B N 1
ATOM 5119 C CA . SER B 1 92 ? 9.016 41.25 0.268 1 28.89 92 SER B CA 1
ATOM 5120 C C . SER B 1 92 ? 7.695 40.656 0.754 1 28.89 92 SER B C 1
ATOM 5122 O O . SER B 1 92 ? 7.191 39.688 0.184 1 28.89 92 SER B O 1
ATOM 5124 N N . ARG B 1 93 ? 7.258 40.938 2.02 1 32.59 93 ARG B N 1
ATOM 5125 C CA . ARG B 1 93 ? 6.012 40.656 2.734 1 32.59 93 ARG B CA 1
ATOM 5126 C C . ARG B 1 93 ? 4.812 40.781 1.799 1 32.59 93 ARG B C 1
ATOM 5128 O O . ARG B 1 93 ? 3.721 40.312 2.119 1 32.59 93 ARG B O 1
ATOM 5135 N N . GLN B 1 94 ? 4.91 41.656 0.798 1 26.69 94 GLN B N 1
ATOM 5136 C CA . GLN B 1 94 ? 3.744 41.875 -0.054 1 26.69 94 GLN B CA 1
ATOM 5137 C C . GLN B 1 94 ? 3.473 40.656 -0.927 1 26.69 94 GLN B C 1
ATOM 5139 O O . GLN B 1 94 ? 2.436 40.594 -1.59 1 26.69 94 GLN B O 1
ATOM 5144 N N . LYS B 1 95 ? 4.484 39.875 -1.229 1 31.86 95 LYS B N 1
ATOM 5145 C CA . LYS B 1 95 ? 4.176 38.781 -2.125 1 31.86 95 LYS B CA 1
ATOM 5146 C C . LYS B 1 95 ? 3.732 37.531 -1.339 1 31.86 95 LYS B C 1
ATOM 5148 O O . LYS B 1 95 ? 4.023 36.406 -1.734 1 31.86 95 LYS B O 1
ATOM 5153 N N . ALA B 1 96 ? 3.412 37.5 -0.144 1 27.8 96 ALA B N 1
ATOM 5154 C CA . ALA B 1 96 ? 2.645 36.562 0.692 1 27.8 96 ALA B CA 1
ATOM 5155 C C . ALA B 1 96 ? 1.287 36.25 0.067 1 27.8 96 ALA B C 1
ATOM 5157 O O . ALA B 1 96 ? 0.58 37.156 -0.375 1 27.8 96 ALA B O 1
ATOM 5158 N N . GLY B 1 97 ? 1.099 34.969 -0.546 1 31.98 97 GLY B N 1
ATOM 5159 C CA . GLY B 1 97 ? -0.076 34.406 -1.19 1 31.98 97 GLY B CA 1
ATOM 5160 C C . GLY B 1 97 ? 0.2 33.906 -2.592 1 31.98 97 GLY B C 1
ATOM 5161 O O . GLY B 1 97 ? -0.701 33.375 -3.26 1 31.98 97 GLY B O 1
ATOM 5162 N N . THR B 1 98 ? 1.187 34.531 -3.104 1 32.22 98 THR B N 1
ATOM 5163 C CA . THR B 1 98 ? 1.403 34.062 -4.473 1 32.22 98 THR B CA 1
ATOM 5164 C C . THR B 1 98 ? 2.193 32.75 -4.496 1 32.22 98 THR B C 1
ATOM 5166 O O . THR B 1 98 ? 3.207 32.625 -3.809 1 32.22 98 THR B O 1
ATOM 5169 N N . PRO B 1 99 ? 1.537 31.781 -4.992 1 37.59 99 PRO B N 1
ATOM 5170 C CA . PRO B 1 99 ? 2.279 30.531 -5.102 1 37.59 99 PRO B CA 1
ATOM 5171 C C . PRO B 1 99 ? 3.682 30.719 -5.676 1 37.59 99 PRO B C 1
ATOM 5173 O O . PRO B 1 99 ? 3.941 31.703 -6.359 1 37.59 99 PRO B O 1
ATOM 5176 N N . SER B 1 100 ? 4.688 30.234 -5.094 1 36.19 100 SER B N 1
ATOM 5177 C CA . SER B 1 100 ? 6.055 30.281 -5.605 1 36.19 100 SER B CA 1
ATOM 5178 C C . SER B 1 100 ? 6.074 30.156 -7.129 1 36.19 100 SER B C 1
ATOM 5180 O O . SER B 1 100 ? 5.223 29.5 -7.719 1 36.19 100 SER B O 1
ATOM 5182 N N . PRO B 1 101 ? 6.59 31.25 -7.648 1 33.56 101 PRO B N 1
ATOM 5183 C CA . PRO B 1 101 ? 6.723 31.172 -9.109 1 33.56 101 PRO B CA 1
ATOM 5184 C C . PRO B 1 101 ? 7.098 29.766 -9.578 1 33.56 101 PRO B C 1
ATOM 5186 O O . PRO B 1 101 ? 6.984 29.469 -10.766 1 33.56 101 PRO B O 1
ATOM 5189 N N . TRP B 1 102 ? 7.879 29.25 -8.773 1 32.81 102 TRP B N 1
ATOM 5190 C CA . TRP B 1 102 ? 8.141 27.906 -9.266 1 32.81 102 TRP B CA 1
ATOM 5191 C C . TRP B 1 102 ? 6.871 27.062 -9.227 1 32.81 102 TRP B C 1
ATOM 5193 O O . TRP B 1 102 ? 6.945 25.828 -9.141 1 32.81 102 TRP B O 1
ATOM 5203 N N . ALA B 1 103 ? 5.859 27.672 -8.625 1 41.97 103 ALA B N 1
ATOM 5204 C CA . ALA B 1 103 ? 4.625 26.953 -8.945 1 41.97 103 ALA B CA 1
ATOM 5205 C C . ALA B 1 103 ? 4.742 26.234 -10.281 1 41.97 103 ALA B C 1
ATOM 5207 O O . ALA B 1 103 ? 4.195 26.672 -11.289 1 41.97 103 ALA B O 1
ATOM 5208 N N . VAL B 1 104 ? 5.887 25.969 -10.594 1 41.97 104 VAL B N 1
ATOM 5209 C CA . VAL B 1 104 ? 6.34 25.281 -11.797 1 41.97 104 VAL B CA 1
ATOM 5210 C C . VAL B 1 104 ? 5.453 24.062 -12.055 1 41.97 104 VAL B C 1
ATOM 5212 O O . VAL B 1 104 ? 5.316 23.609 -13.195 1 41.97 104 VAL B O 1
ATOM 5215 N N . PHE B 1 105 ? 4.633 23.578 -11.039 1 53.47 105 PHE B N 1
ATOM 5216 C CA . PHE B 1 105 ? 4.246 22.234 -11.414 1 53.47 105 PHE B CA 1
ATOM 5217 C C . PHE B 1 105 ? 2.732 22.062 -11.336 1 53.47 105 PHE B C 1
ATOM 5219 O O . PHE B 1 105 ? 2.242 21.016 -10.891 1 53.47 105 PHE B O 1
ATOM 5226 N N . ASP B 1 106 ? 2.131 23.375 -11.547 1 59.59 106 ASP B N 1
ATOM 5227 C CA . ASP B 1 106 ? 0.692 23.156 -11.68 1 59.59 106 ASP B CA 1
ATOM 5228 C C . ASP B 1 106 ? 0.314 22.828 -13.117 1 59.59 106 ASP B C 1
ATOM 5230 O O . ASP B 1 106 ? -0.085 23.719 -13.875 1 59.59 106 ASP B O 1
ATOM 5234 N N . ALA B 1 107 ? 0.439 21.703 -13.367 1 49.41 107 ALA B N 1
ATOM 5235 C CA . ALA B 1 107 ? 0.311 21.297 -14.766 1 49.41 107 ALA B CA 1
ATOM 5236 C C . ALA B 1 107 ? -1.146 21.344 -15.219 1 49.41 107 ALA B C 1
ATOM 5238 O O . ALA B 1 107 ? -1.428 21.422 -16.422 1 49.41 107 ALA B O 1
ATOM 5239 N N . TRP B 1 108 ? -2.031 21.406 -14.156 1 55 108 TRP B N 1
ATOM 5240 C CA . TRP B 1 108 ? -3.41 21.328 -14.633 1 55 108 TRP B CA 1
ATOM 5241 C C . TRP B 1 108 ? -4.254 22.438 -14.016 1 55 108 TRP B C 1
ATOM 5243 O O . TRP B 1 108 ? -5.484 22.406 -14.094 1 55 108 TRP B O 1
ATOM 5253 N N . GLY B 1 109 ? -3.557 23.391 -13.445 1 62.78 109 GLY B N 1
ATOM 5254 C CA . GLY B 1 109 ? -4.219 24.625 -13.047 1 62.78 109 GLY B CA 1
ATOM 5255 C C . GLY B 1 109 ? -4.957 24.5 -11.727 1 62.78 109 GLY B C 1
ATOM 5256 O O . GLY B 1 109 ? -5.98 25.156 -11.516 1 62.78 109 GLY B O 1
ATOM 5257 N N . ALA B 1 110 ? -4.484 23.703 -10.867 1 65.88 110 ALA B N 1
ATOM 5258 C CA . ALA B 1 110 ? -5.156 23.516 -9.586 1 65.88 110 ALA B CA 1
ATOM 5259 C C . ALA B 1 110 ? -5.109 24.781 -8.75 1 65.88 110 ALA B C 1
ATOM 5261 O O . ALA B 1 110 ? -6.016 25.047 -7.957 1 65.88 110 ALA B O 1
ATOM 5262 N N . GLY B 1 111 ? -4.141 25.609 -9 1 66.19 111 GLY B N 1
ATOM 5263 C CA . GLY B 1 111 ? -3.98 26.844 -8.227 1 66.19 111 GLY B CA 1
ATOM 5264 C C . GLY B 1 111 ? -4.668 28.031 -8.859 1 66.19 111 GLY B C 1
ATOM 5265 O O . GLY B 1 111 ? -4.648 29.141 -8.305 1 66.19 111 GLY B O 1
ATOM 5266 N N . ASN B 1 112 ? -5.344 27.734 -9.969 1 66.62 112 ASN B N 1
ATOM 5267 C CA . ASN B 1 112 ? -5.973 28.828 -10.688 1 66.62 112 ASN B CA 1
ATOM 5268 C C . ASN B 1 112 ? -7.191 29.375 -9.945 1 66.62 112 ASN B C 1
ATOM 5270 O O . ASN B 1 112 ? -7.812 28.641 -9.164 1 66.62 112 ASN B O 1
ATOM 5274 N N . GLU B 1 113 ? -7.383 30.672 -10.195 1 72.06 113 GLU B N 1
ATOM 5275 C CA . GLU B 1 113 ? -8.586 31.281 -9.641 1 72.06 113 GLU B CA 1
ATOM 5276 C C . GLU B 1 113 ? -9.844 30.656 -10.242 1 72.06 113 GLU B C 1
ATOM 5278 O O . GLU B 1 113 ? -9.859 30.281 -11.414 1 72.06 113 GLU B O 1
ATOM 5283 N N . ILE B 1 114 ? -10.727 30.438 -9.367 1 70.56 114 ILE B N 1
ATOM 5284 C CA . ILE B 1 114 ? -12.008 29.891 -9.797 1 70.56 114 ILE B CA 1
ATOM 5285 C C . ILE B 1 114 ? -12.875 31 -10.391 1 70.56 114 ILE B C 1
ATOM 5287 O O . ILE B 1 114 ? -13.25 31.938 -9.688 1 70.56 114 ILE B O 1
ATOM 5291 N N . THR B 1 115 ? -12.875 31.078 -11.68 1 64 115 THR B N 1
ATOM 5292 C CA . THR B 1 115 ? -13.75 32.062 -12.305 1 64 115 THR B CA 1
ATOM 5293 C C . THR B 1 115 ? -15.133 31.469 -12.555 1 64 115 THR B C 1
ATOM 5295 O O . THR B 1 115 ? -15.297 30.25 -12.562 1 64 115 THR B O 1
ATOM 5298 N N . ALA B 1 116 ? -16.125 32.344 -12.461 1 54.12 116 ALA B N 1
ATOM 5299 C CA . ALA B 1 116 ? -17.5 31.906 -12.734 1 54.12 116 ALA B CA 1
ATOM 5300 C C . ALA B 1 116 ? -17.562 31.047 -14 1 54.12 116 ALA B C 1
ATOM 5302 O O . ALA B 1 116 ? -18.281 30.062 -14.047 1 54.12 116 ALA B O 1
ATOM 5303 N N . ASN B 1 117 ? -16.891 31.422 -14.906 1 50.16 117 ASN B N 1
ATOM 5304 C CA . ASN B 1 117 ? -16.859 30.703 -16.172 1 50.16 117 ASN B CA 1
ATOM 5305 C C . ASN B 1 117 ? -16.25 29.312 -16.016 1 50.16 117 ASN B C 1
ATOM 5307 O O . ASN B 1 117 ? -16.703 28.344 -16.641 1 50.16 117 ASN B O 1
ATOM 5311 N N . GLU B 1 118 ? -15.344 29.234 -15.188 1 57.84 118 GLU B N 1
ATOM 5312 C CA . GLU B 1 118 ? -14.688 27.953 -14.969 1 57.84 118 GLU B CA 1
ATOM 5313 C C . GLU B 1 118 ? -15.602 26.984 -14.227 1 57.84 118 GLU B C 1
ATOM 5315 O O . GLU B 1 118 ? -15.602 25.781 -14.508 1 57.84 118 GLU B O 1
ATOM 5320 N N . LEU B 1 119 ? -16.297 27.578 -13.398 1 58.19 119 LEU B N 1
ATOM 5321 C CA . LEU B 1 119 ? -17.25 26.766 -12.648 1 58.19 119 LEU B CA 1
ATOM 5322 C C . LEU B 1 119 ? -18.328 26.219 -13.57 1 58.19 119 LEU B C 1
ATOM 5324 O O . LEU B 1 119 ? -18.781 25.078 -13.406 1 58.19 119 LEU B O 1
ATOM 5328 N N . LEU B 1 120 ? -18.766 27.062 -14.422 1 49.69 120 LEU B N 1
ATOM 5329 C CA . LEU B 1 120 ? -19.797 26.672 -15.375 1 49.69 120 LEU B CA 1
ATOM 5330 C C . LEU B 1 120 ? -19.25 25.656 -16.375 1 49.69 120 LEU B C 1
ATOM 5332 O O . LEU B 1 120 ? -19.953 24.719 -16.766 1 49.69 120 LEU B O 1
ATOM 5336 N N . HIS B 1 121 ? -18.125 25.875 -16.797 1 52.34 121 HIS B N 1
ATOM 5337 C CA . HIS B 1 121 ? -17.516 25.031 -17.812 1 52.34 121 HIS B CA 1
ATOM 5338 C C . HIS B 1 121 ? -17.203 23.641 -17.266 1 52.34 121 HIS B C 1
ATOM 5340 O O . HIS B 1 121 ? -17.125 22.672 -18.031 1 52.34 121 HIS B O 1
ATOM 5346 N N . HIS B 1 122 ? -17.188 23.531 -15.984 1 61.34 122 HIS B N 1
ATOM 5347 C CA . HIS B 1 122 ? -16.766 22.234 -15.492 1 61.34 122 HIS B CA 1
ATOM 5348 C C . HIS B 1 122 ? -17.969 21.422 -15.008 1 61.34 122 HIS B C 1
ATOM 5350 O O . HIS B 1 122 ? -17.797 20.391 -14.336 1 61.34 122 HIS B O 1
ATOM 5356 N N . THR B 1 123 ? -19.156 21.906 -15.477 1 71.56 123 THR B N 1
ATOM 5357 C CA . THR B 1 123 ? -20.297 21.078 -15.109 1 71.56 123 THR B CA 1
ATOM 5358 C C . THR B 1 123 ? -20.391 19.844 -16.016 1 71.56 123 THR B C 1
ATOM 5360 O O . THR B 1 123 ? -20.281 19.953 -17.234 1 71.56 123 THR B O 1
ATOM 5363 N N . LEU B 1 124 ? -20.5 18.75 -15.375 1 84.38 124 LEU B N 1
ATOM 5364 C CA . LEU B 1 124 ? -20.609 17.5 -16.109 1 84.38 124 LEU B CA 1
ATOM 5365 C C . LEU B 1 124 ? -21.969 17.391 -16.797 1 84.38 124 LEU B C 1
ATOM 5367 O O . LEU B 1 124 ? -23 17.609 -16.156 1 84.38 124 LEU B O 1
ATOM 5371 N N . SER B 1 125 ? -22.016 17.172 -18.109 1 88.5 125 SER B N 1
ATOM 5372 C CA . SER B 1 125 ? -23.266 16.938 -18.812 1 88.5 125 SER B CA 1
ATOM 5373 C C . SER B 1 125 ? -23.969 15.688 -18.281 1 88.5 125 SER B C 1
ATOM 5375 O O . SER B 1 125 ? -23.344 14.859 -17.609 1 88.5 125 SER B O 1
ATOM 5377 N N . HIS B 1 126 ? -25.172 15.656 -18.531 1 90.19 126 HIS B N 1
ATOM 5378 C CA . HIS B 1 126 ? -25.938 14.469 -18.156 1 90.19 126 HIS B CA 1
ATOM 5379 C C . HIS B 1 126 ? -25.375 13.219 -18.812 1 90.19 126 HIS B C 1
ATOM 5381 O O . HIS B 1 126 ? -25.297 12.164 -18.172 1 90.19 126 HIS B O 1
ATOM 5387 N N . ASP B 1 127 ? -25.016 13.414 -20.031 1 92.25 127 ASP B N 1
ATOM 5388 C CA . ASP B 1 127 ? -24.422 12.297 -20.766 1 92.25 127 ASP B CA 1
ATOM 5389 C C . ASP B 1 127 ? -23.141 11.812 -20.094 1 92.25 127 ASP B C 1
ATOM 5391 O O . ASP B 1 127 ? -22.891 10.609 -20.016 1 92.25 127 ASP B O 1
ATOM 5395 N N . ASP B 1 128 ? -22.328 12.727 -19.672 1 93.5 128 ASP B N 1
ATOM 5396 C CA . ASP B 1 128 ? -21.094 12.375 -18.984 1 93.5 128 ASP B CA 1
ATOM 5397 C C . ASP B 1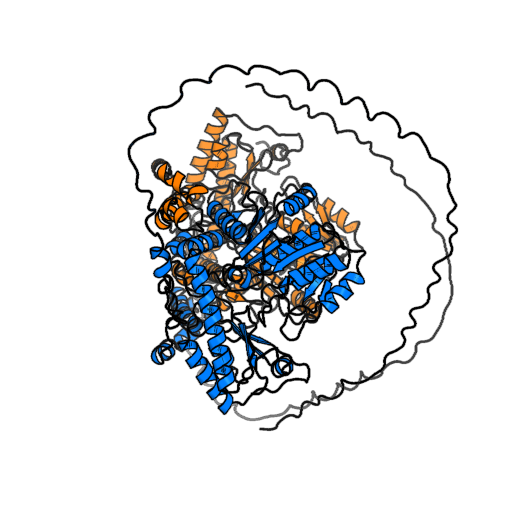 128 ? -21.375 11.695 -17.656 1 93.5 128 ASP B C 1
ATOM 5399 O O . ASP B 1 128 ? -20.688 10.742 -17.281 1 93.5 128 ASP B O 1
ATOM 5403 N N . GLN B 1 129 ? -22.375 12.109 -17 1 93.12 129 GLN B N 1
ATOM 5404 C CA . GLN B 1 129 ? -22.734 11.539 -15.703 1 93.12 129 GLN B CA 1
ATOM 5405 C C . GLN B 1 129 ? -23.203 10.094 -15.852 1 93.12 129 GLN B C 1
ATOM 5407 O O . GLN B 1 129 ? -22.859 9.234 -15.031 1 93.12 129 GLN B O 1
ATOM 5412 N N . VAL B 1 130 ? -23.922 9.828 -16.828 1 94.19 130 VAL B N 1
ATOM 5413 C CA . VAL B 1 130 ? -24.469 8.5 -17.062 1 94.19 130 VAL B CA 1
ATOM 5414 C C . VAL B 1 130 ? -23.328 7.52 -17.344 1 94.19 130 VAL B C 1
ATOM 5416 O O . VAL B 1 130 ? -23.391 6.355 -16.938 1 94.19 130 VAL B O 1
ATOM 5419 N N . LYS B 1 131 ? -22.297 7.992 -17.938 1 96.31 131 LYS B N 1
ATOM 5420 C CA . LYS B 1 131 ? -21.156 7.152 -18.328 1 96.31 131 LYS B CA 1
ATOM 5421 C C . LYS B 1 131 ? -20.312 6.781 -17.109 1 96.31 131 LYS B C 1
ATOM 5423 O O . LYS B 1 131 ? -19.469 5.891 -17.188 1 96.31 131 LYS B O 1
ATOM 5428 N N . LEU B 1 132 ? -20.578 7.441 -16 1 96.31 132 LEU B N 1
ATOM 5429 C CA . LEU B 1 132 ? -19.766 7.199 -14.812 1 96.31 132 LEU B CA 1
ATOM 5430 C C . LEU B 1 132 ? -20.562 6.43 -13.766 1 96.31 132 LEU B C 1
ATOM 5432 O O . LEU B 1 132 ? -20.078 6.199 -12.656 1 96.31 132 LEU B O 1
ATOM 5436 N N . THR B 1 133 ? -21.781 5.969 -14.133 1 95.5 133 THR B N 1
ATOM 5437 C CA . THR B 1 133 ? -22.594 5.18 -13.219 1 95.5 133 THR B CA 1
ATOM 5438 C C . THR B 1 133 ? -22.031 3.768 -13.07 1 95.5 133 THR B C 1
ATOM 5440 O O . THR B 1 133 ? -21.25 3.32 -13.906 1 95.5 133 THR B O 1
ATOM 5443 N N . GLU B 1 134 ? -22.453 3.092 -12.047 1 93.12 134 GLU B N 1
ATOM 5444 C CA . GLU B 1 134 ? -22.031 1.72 -11.789 1 93.12 134 GLU B CA 1
ATOM 5445 C C . GLU B 1 134 ? -22.359 0.808 -12.969 1 93.12 134 GLU B C 1
ATOM 5447 O O . GLU B 1 134 ? -21.594 -0.092 -13.305 1 93.12 134 GLU B O 1
ATOM 5452 N N . GLN B 1 135 ? -23.469 1.016 -13.539 1 94.31 135 GLN B N 1
ATOM 5453 C CA . GLN B 1 135 ? -23.906 0.199 -14.672 1 94.31 135 GLN B CA 1
ATOM 5454 C C . GLN B 1 135 ? -23.031 0.448 -15.898 1 94.31 135 GLN B C 1
ATOM 5456 O O . GLN B 1 135 ? -22.719 -0.485 -16.641 1 94.31 135 GLN B O 1
ATOM 5461 N N . ALA B 1 136 ? -22.688 1.662 -16.062 1 96.75 136 ALA B N 1
ATOM 5462 C CA . ALA B 1 136 ? -21.922 2.027 -17.25 1 96.75 136 ALA B CA 1
ATOM 5463 C C . ALA B 1 136 ? -20.484 1.495 -17.156 1 96.75 136 ALA B C 1
ATOM 5465 O O . ALA B 1 136 ? -19.906 1.072 -18.156 1 96.75 136 ALA B O 1
ATOM 5466 N N . VAL B 1 137 ? -19.891 1.521 -15.945 1 98.06 137 VAL B N 1
ATOM 5467 C CA . VAL B 1 137 ? -18.484 1.176 -15.828 1 98.06 137 VAL B CA 1
ATOM 5468 C C . VAL B 1 137 ? -18.328 -0.32 -15.555 1 98.06 137 VAL B C 1
ATOM 5470 O O . VAL B 1 137 ? -17.219 -0.82 -15.383 1 98.06 137 VAL B O 1
ATOM 5473 N N . LYS B 1 138 ? -19.391 -1.049 -15.578 1 97.5 138 LYS B N 1
ATOM 5474 C CA . LYS B 1 138 ? -19.375 -2.486 -15.32 1 97.5 138 LYS B CA 1
ATOM 5475 C C . LYS B 1 138 ? -18.406 -3.199 -16.25 1 97.5 138 LYS B C 1
ATOM 5477 O O . LYS B 1 138 ? -18.219 -2.793 -17.391 1 97.5 138 LYS B O 1
ATOM 5482 N N . ILE B 1 139 ? -17.766 -4.266 -15.75 1 98 139 ILE B N 1
ATOM 5483 C CA . ILE B 1 139 ? -16.875 -5.094 -16.562 1 98 139 ILE B CA 1
ATOM 5484 C C . ILE B 1 139 ? -17.641 -6.277 -17.125 1 98 139 ILE B C 1
ATOM 5486 O O . ILE B 1 139 ? -18.062 -7.168 -16.391 1 98 139 ILE B O 1
ATOM 5490 N N . PRO B 1 140 ? -17.781 -6.305 -18.391 1 96.25 140 PRO B N 1
ATOM 5491 C CA . PRO B 1 140 ? -18.562 -7.387 -19 1 96.25 140 PRO B CA 1
ATOM 5492 C C . PRO B 1 140 ? -17.875 -8.742 -18.891 1 96.25 140 PRO B C 1
ATOM 5494 O O . PRO B 1 140 ? -16.641 -8.82 -19.047 1 96.25 140 PRO B O 1
ATOM 5497 N N . MET B 1 141 ? -18.641 -9.789 -18.672 1 94.31 141 MET B N 1
ATOM 5498 C CA . MET B 1 141 ? -18.094 -11.133 -18.578 1 94.31 141 MET B CA 1
ATOM 5499 C C . MET B 1 141 ? -18.422 -11.945 -19.828 1 94.31 141 MET B C 1
ATOM 5501 O O . MET B 1 141 ? -17.797 -12.977 -20.094 1 94.31 141 MET B O 1
ATOM 5505 N N . VAL B 1 142 ? -19.484 -11.477 -20.531 1 92.56 142 VAL B N 1
ATOM 5506 C CA . VAL B 1 142 ? -19.891 -12.141 -21.766 1 92.56 142 VAL B CA 1
ATOM 5507 C C . VAL B 1 142 ? -20.062 -11.102 -22.875 1 92.56 142 VAL B C 1
ATOM 5509 O O . VAL B 1 142 ? -20.172 -9.906 -22.594 1 92.56 142 VAL B O 1
ATOM 5512 N N . GLU B 1 143 ? -20.125 -11.523 -24.047 1 89.25 143 GLU B N 1
ATOM 5513 C CA . GLU B 1 143 ? -20.156 -10.648 -25.219 1 89.25 143 GLU B CA 1
ATOM 5514 C C . GLU B 1 143 ? -21.438 -9.82 -25.25 1 89.25 143 GLU B C 1
ATOM 5516 O O . GLU B 1 143 ? -21.422 -8.648 -25.641 1 89.25 143 GLU B O 1
ATOM 5521 N N . LYS B 1 144 ? -22.484 -10.367 -24.812 1 90.5 144 LYS B N 1
ATOM 5522 C CA . LYS B 1 144 ? -23.766 -9.664 -24.797 1 90.5 144 LYS B CA 1
ATOM 5523 C C . LYS B 1 144 ? -23.719 -8.438 -23.891 1 90.5 144 LYS B C 1
ATOM 5525 O O . LYS B 1 144 ? -24.297 -7.402 -24.188 1 90.5 144 LYS B O 1
ATOM 5530 N N . GLU B 1 145 ? -23.047 -8.594 -22.781 1 91.81 145 GLU B N 1
ATOM 5531 C CA . GLU B 1 145 ? -22.891 -7.488 -21.844 1 91.81 145 GLU B CA 1
ATOM 5532 C C . GLU B 1 145 ? -22 -6.387 -22.422 1 91.81 145 GLU B C 1
ATOM 5534 O O . GLU B 1 145 ? -22.188 -5.207 -22.109 1 91.81 145 GLU B O 1
ATOM 5539 N N . ARG B 1 146 ? -21.094 -6.742 -23.266 1 90.12 146 ARG B N 1
ATOM 5540 C CA . ARG B 1 146 ? -20.141 -5.797 -23.844 1 90.12 146 ARG B CA 1
ATOM 5541 C C . ARG B 1 146 ? -20.844 -4.773 -24.734 1 90.12 146 ARG B C 1
ATOM 5543 O O . ARG B 1 146 ? -20.453 -3.607 -24.781 1 90.12 146 ARG B O 1
ATOM 5550 N N . HIS B 1 147 ? -21.906 -5.148 -25.297 1 90.25 147 HIS B N 1
ATOM 5551 C CA . HIS B 1 147 ? -22.625 -4.285 -26.219 1 90.25 147 HIS B CA 1
ATOM 5552 C C . HIS B 1 147 ? -23.562 -3.34 -25.484 1 90.25 147 HIS B C 1
ATOM 5554 O O . HIS B 1 147 ? -24.062 -2.377 -26.062 1 90.25 147 HIS B O 1
ATOM 5560 N N . THR B 1 148 ? -23.672 -3.533 -24.188 1 91.88 148 THR B N 1
ATOM 5561 C CA . THR B 1 148 ? -24.641 -2.748 -23.438 1 91.88 148 THR B CA 1
ATOM 5562 C C . THR B 1 148 ? -23.938 -1.652 -22.641 1 91.88 148 THR B C 1
ATOM 5564 O O . THR B 1 148 ? -24.594 -0.818 -22 1 91.88 148 THR B O 1
ATOM 5567 N N . VAL B 1 149 ? -22.641 -1.67 -22.656 1 95 149 VAL B N 1
ATOM 5568 C CA . VAL B 1 149 ? -21.906 -0.688 -21.859 1 95 149 VAL B CA 1
ATOM 5569 C C . VAL B 1 149 ? -21.094 0.229 -22.781 1 95 149 VAL B C 1
ATOM 5571 O O . VAL B 1 149 ? -20.688 -0.179 -23.875 1 95 149 VAL B O 1
ATOM 5574 N N . PRO B 1 150 ? -20.828 1.506 -22.359 1 96 150 PRO B N 1
ATOM 5575 C CA . PRO B 1 150 ? -20.016 2.418 -23.188 1 96 150 PRO B CA 1
ATOM 5576 C C . PRO B 1 150 ? -18.578 1.954 -23.344 1 96 150 PRO B C 1
ATOM 5578 O O . PRO B 1 150 ? -18.078 1.16 -22.531 1 96 150 PRO B O 1
ATOM 5581 N N . ALA B 1 151 ? -17.953 2.508 -24.453 1 95.31 151 ALA B N 1
ATOM 5582 C CA . ALA B 1 151 ? -16.547 2.223 -24.688 1 95.31 151 ALA B CA 1
ATOM 5583 C C . ALA B 1 151 ? -15.672 2.848 -23.609 1 95.31 151 ALA B C 1
ATOM 5585 O O . ALA B 1 151 ? -16.016 3.881 -23.031 1 95.31 151 ALA B O 1
ATOM 5586 N N . GLU B 1 152 ? -14.5 2.197 -23.297 1 96.12 152 GLU B N 1
ATOM 5587 C CA . GLU B 1 152 ? -13.586 2.666 -22.266 1 96.12 152 GLU B CA 1
ATOM 5588 C C . GLU B 1 152 ? -13.18 4.117 -22.5 1 96.12 152 GLU B C 1
ATOM 5590 O O . GLU B 1 152 ? -13.148 4.922 -21.562 1 96.12 152 GLU B O 1
ATOM 5595 N N . SER B 1 153 ? -12.883 4.492 -23.734 1 96.5 153 SER B N 1
ATOM 5596 C CA . SER B 1 153 ? -12.422 5.84 -24.062 1 96.5 153 SER B CA 1
ATOM 5597 C C . SER B 1 153 ? -13.477 6.883 -23.703 1 96.5 153 SER B C 1
ATOM 5599 O O . SER B 1 153 ? -13.141 7.98 -23.25 1 96.5 153 SER B O 1
ATOM 5601 N N . ASP B 1 154 ? -14.758 6.535 -23.938 1 96.94 154 ASP B N 1
ATOM 5602 C CA . ASP B 1 154 ? -15.852 7.445 -23.609 1 96.94 154 ASP B CA 1
ATOM 5603 C C . ASP B 1 154 ? -15.977 7.633 -22.094 1 96.94 154 ASP B C 1
ATOM 5605 O O . ASP B 1 154 ? -16.203 8.75 -21.625 1 96.94 154 ASP B O 1
ATOM 5609 N N . ILE B 1 155 ? -15.883 6.578 -21.422 1 98 155 ILE B N 1
ATOM 5610 C CA . ILE B 1 155 ? -15.953 6.625 -19.969 1 98 155 ILE B CA 1
ATOM 5611 C C . ILE B 1 155 ? -14.789 7.457 -19.422 1 98 155 ILE B C 1
ATOM 5613 O O . ILE B 1 155 ? -14.977 8.305 -18.547 1 98 155 ILE B O 1
ATOM 5617 N N . LEU B 1 156 ? -13.562 7.246 -19.938 1 98.06 156 LEU B N 1
ATOM 5618 C CA . LEU B 1 156 ? -12.359 7.926 -19.469 1 98.06 156 LEU B CA 1
ATOM 5619 C C . LEU B 1 156 ? -12.438 9.422 -19.766 1 98.06 156 LEU B C 1
ATOM 5621 O O . LEU B 1 156 ? -11.945 10.234 -18.969 1 98.06 156 LEU B O 1
ATOM 5625 N N . HIS B 1 157 ? -13.047 9.75 -20.891 1 97.06 157 HIS B N 1
ATOM 5626 C CA . HIS B 1 157 ? -13.234 11.164 -21.203 1 97.06 157 HIS B CA 1
ATOM 5627 C C . HIS B 1 157 ? -14.156 11.836 -20.188 1 97.06 157 HIS B C 1
ATOM 5629 O O . HIS B 1 157 ? -13.867 12.938 -19.719 1 97.06 157 HIS B O 1
ATOM 5635 N N . ALA B 1 158 ? -15.281 11.195 -19.922 1 96.88 158 ALA B N 1
ATOM 5636 C CA . ALA B 1 158 ? -16.203 11.703 -18.906 1 96.88 158 ALA B CA 1
ATOM 5637 C C . ALA B 1 158 ? -15.531 11.781 -17.531 1 96.88 158 ALA B C 1
ATOM 5639 O O . ALA B 1 158 ? -15.727 12.742 -16.781 1 96.88 158 ALA B O 1
ATOM 5640 N N . TYR B 1 159 ? -14.766 10.805 -17.203 1 97.38 159 TYR B N 1
ATOM 5641 C CA . TYR B 1 159 ? -14.047 10.727 -15.938 1 97.38 159 TYR B CA 1
ATOM 5642 C C . TYR B 1 159 ? -13.031 11.852 -15.812 1 97.38 159 TYR B C 1
ATOM 5644 O O . TYR B 1 159 ? -12.875 12.445 -14.742 1 97.38 159 TYR B O 1
ATOM 5652 N N . ASP B 1 160 ? -12.273 12.133 -16.859 1 95.81 160 ASP B N 1
ATOM 5653 C CA . ASP B 1 160 ? -11.312 13.234 -16.875 1 95.81 160 ASP B CA 1
ATOM 5654 C C . ASP B 1 160 ? -11.992 14.562 -16.562 1 95.81 160 ASP B C 1
ATOM 5656 O O . ASP B 1 160 ? -11.469 15.359 -15.781 1 95.81 160 ASP B O 1
ATOM 5660 N N . LYS B 1 161 ? -13.156 14.797 -17.109 1 92.62 161 LYS B N 1
ATOM 5661 C CA . LYS B 1 161 ? -13.914 16.016 -16.859 1 92.62 161 LYS B CA 1
ATOM 5662 C C . LYS B 1 161 ? -14.367 16.078 -15.398 1 92.62 161 LYS B C 1
ATOM 5664 O O . LYS B 1 161 ? -14.297 17.141 -14.766 1 92.62 161 LYS B O 1
ATOM 5669 N N . PHE B 1 162 ? -14.812 14.992 -14.984 1 93.38 162 PHE B N 1
ATOM 5670 C CA . PHE B 1 162 ? -15.258 14.898 -13.602 1 93.38 162 PHE B CA 1
ATOM 5671 C C . PHE B 1 162 ? -14.125 15.242 -12.641 1 93.38 162 PHE B C 1
ATOM 5673 O O . PHE B 1 162 ? -14.305 16.031 -11.719 1 93.38 162 PHE B O 1
ATOM 5680 N N . LEU B 1 163 ? -12.906 14.648 -12.828 1 93.56 163 LEU B N 1
ATOM 5681 C CA . LEU B 1 163 ? -11.758 14.867 -11.953 1 93.56 163 LEU B CA 1
ATOM 5682 C C . LEU B 1 163 ? -11.289 16.312 -12.023 1 93.56 163 LEU B C 1
ATOM 5684 O O . LEU B 1 163 ? -10.836 16.875 -11.023 1 93.56 163 LEU B O 1
ATOM 5688 N N . GLN B 1 164 ? -11.328 16.859 -13.172 1 89.38 164 GLN B N 1
ATOM 5689 C CA . GLN B 1 164 ? -10.961 18.266 -13.32 1 89.38 164 GLN B CA 1
ATOM 5690 C C . GLN B 1 164 ? -11.852 19.156 -12.469 1 89.38 164 GLN B C 1
ATOM 5692 O O . GLN B 1 164 ? -11.359 20.047 -11.773 1 89.38 164 GLN B O 1
ATOM 5697 N N . GLN B 1 165 ? -13.109 18.875 -12.547 1 87.69 165 GLN B N 1
ATOM 5698 C CA . GLN B 1 165 ? -14.07 19.656 -11.781 1 87.69 165 GLN B CA 1
ATOM 5699 C C . GLN B 1 165 ? -13.836 19.5 -10.281 1 87.69 165 GLN B C 1
ATOM 5701 O O . GLN B 1 165 ? -13.797 20.5 -9.547 1 87.69 165 GLN B O 1
ATOM 5706 N N . ARG B 1 166 ? -13.648 18.328 -9.844 1 90.12 166 ARG B N 1
ATOM 5707 C CA . ARG B 1 166 ? -13.531 18.062 -8.414 1 90.12 166 ARG B CA 1
ATOM 5708 C C . ARG B 1 166 ? -12.188 18.531 -7.871 1 90.12 166 ARG B C 1
ATOM 5710 O O . ARG B 1 166 ? -12.078 18.906 -6.699 1 90.12 166 ARG B O 1
ATOM 5717 N N . SER B 1 167 ? -11.148 18.562 -8.688 1 89.06 167 SER B N 1
ATOM 5718 C CA . SER B 1 167 ? -9.828 19 -8.266 1 89.06 167 SER B CA 1
ATOM 5719 C C . SER B 1 167 ? -9.766 20.531 -8.125 1 89.06 167 SER B C 1
ATOM 5721 O O . SER B 1 167 ? -8.922 21.047 -7.391 1 89.06 167 SER B O 1
ATOM 5723 N N . THR B 1 168 ? -10.617 21.203 -8.742 1 85.38 168 THR B N 1
ATOM 5724 C CA . THR B 1 168 ? -10.602 22.656 -8.75 1 85.38 168 THR B CA 1
ATOM 5725 C C . THR B 1 168 ? -11.172 23.219 -7.449 1 85.38 168 THR B C 1
ATOM 5727 O O . THR B 1 168 ? -10.695 24.234 -6.941 1 85.38 168 THR B O 1
ATOM 5730 N N . VAL B 1 169 ? -12.18 22.594 -6.938 1 87.44 169 VAL B N 1
ATOM 5731 C CA . VAL B 1 169 ? -12.844 23.047 -5.719 1 87.44 169 VAL B CA 1
ATOM 5732 C C . VAL B 1 169 ? -12.648 22.016 -4.609 1 87.44 169 VAL B C 1
ATOM 5734 O O . VAL B 1 169 ? -13.445 21.078 -4.477 1 87.44 169 VAL B O 1
ATOM 5737 N N . HIS B 1 170 ? -11.625 22.172 -3.912 1 88.5 170 HIS B N 1
ATOM 5738 C CA . HIS B 1 170 ? -11.242 21.219 -2.875 1 88.5 170 HIS B CA 1
ATOM 5739 C C . HIS B 1 170 ? -10.5 21.922 -1.737 1 88.5 170 HIS B C 1
ATOM 5741 O O . HIS B 1 170 ? -9.445 22.516 -1.95 1 88.5 170 HIS B O 1
ATOM 5747 N N . LEU B 1 171 ? -11.086 21.781 -0.462 1 93.25 171 LEU B N 1
ATOM 5748 C CA . LEU B 1 171 ? -10.438 22.469 0.649 1 93.25 171 LEU B CA 1
ATOM 5749 C C . LEU B 1 171 ? -10.367 21.562 1.881 1 93.25 171 LEU B C 1
ATOM 5751 O O . LEU B 1 171 ? -9.695 21.906 2.861 1 93.25 171 LEU B O 1
ATOM 5755 N N . GLY B 1 172 ? -10.945 20.422 1.808 1 92.56 172 GLY B N 1
ATOM 5756 C CA . GLY B 1 172 ? -11.156 19.672 3.039 1 92.56 172 GLY B CA 1
ATOM 5757 C C . GLY B 1 172 ? -10.094 18.609 3.289 1 92.56 172 GLY B C 1
ATOM 5758 O O . GLY B 1 172 ? -10 18.078 4.395 1 92.56 172 GLY B O 1
ATOM 5759 N N . TYR B 1 173 ? -9.242 18.297 2.377 1 93.38 173 TYR B N 1
ATOM 5760 C CA . TYR B 1 173 ? -8.289 17.203 2.506 1 93.38 173 TYR B CA 1
ATOM 5761 C C . TYR B 1 173 ? -6.867 17.672 2.217 1 93.38 173 TYR B C 1
ATOM 5763 O O . TYR B 1 173 ? -6.668 18.609 1.438 1 93.38 173 TYR B O 1
ATOM 5771 N N . PRO B 1 174 ? -5.906 17.031 2.857 1 95.31 174 PRO B N 1
ATOM 5772 C CA . PRO B 1 174 ? -4.535 17.547 2.854 1 95.31 174 PRO B CA 1
ATOM 5773 C C . PRO B 1 174 ? -3.746 17.109 1.621 1 95.31 174 PRO B C 1
ATOM 5775 O O . PRO B 1 174 ? -2.646 16.578 1.748 1 95.31 174 PRO B O 1
ATOM 5778 N N . TYR B 1 175 ? -4.242 17.484 0.464 1 93.75 175 TYR B N 1
ATOM 5779 C CA . TYR B 1 175 ? -3.551 17.062 -0.749 1 93.75 175 TYR B CA 1
ATOM 5780 C C . TYR B 1 175 ? -3.012 18.266 -1.518 1 93.75 175 TYR B C 1
ATOM 5782 O O . TYR B 1 175 ? -3.77 19.156 -1.887 1 93.75 175 TYR B O 1
ATOM 5790 N N . ASN B 1 176 ? -1.679 18.203 -1.701 1 93.88 176 ASN B N 1
ATOM 5791 C CA . ASN B 1 176 ? -1.022 19.172 -2.572 1 93.88 176 ASN B CA 1
ATOM 5792 C C . ASN B 1 176 ? -1.263 18.859 -4.047 1 93.88 176 ASN B C 1
ATOM 5794 O O . ASN B 1 176 ? -0.786 17.844 -4.551 1 93.88 176 ASN B O 1
ATOM 5798 N N . LEU B 1 177 ? -1.952 19.75 -4.719 1 90.06 177 LEU B N 1
ATOM 5799 C CA . LEU B 1 177 ? -2.295 19.484 -6.113 1 90.06 177 LEU B CA 1
ATOM 5800 C C . LEU B 1 177 ? -1.404 20.312 -7.047 1 90.06 177 LEU B C 1
ATOM 5802 O O . LEU B 1 177 ? -1.598 20.297 -8.266 1 90.06 177 LEU B O 1
ATOM 5806 N N . MET B 1 178 ? -0.436 20.938 -6.406 1 88 178 MET B N 1
ATOM 5807 C CA . MET B 1 178 ? 0.497 21.75 -7.18 1 88 178 MET B CA 1
ATOM 5808 C C . MET B 1 178 ? 1.727 20.938 -7.578 1 88 178 MET B C 1
ATOM 5810 O O . MET B 1 178 ? 2.785 21.062 -6.957 1 88 178 MET B O 1
ATOM 5814 N N . TYR B 1 179 ? 1.609 20.141 -8.648 1 87.38 179 TYR B N 1
ATOM 5815 C CA . TYR B 1 179 ? 2.73 19.359 -9.156 1 87.38 179 TYR B CA 1
ATOM 5816 C C . TYR B 1 179 ? 2.566 19.078 -10.641 1 87.38 179 TYR B C 1
ATOM 5818 O O . TYR B 1 179 ? 1.453 19.125 -11.172 1 87.38 179 TYR B O 1
ATOM 5826 N N . ASP B 1 180 ? 3.678 18.875 -11.281 1 90.06 180 ASP B N 1
ATOM 5827 C CA . ASP B 1 180 ? 3.75 18.453 -12.672 1 90.06 180 ASP B CA 1
ATOM 5828 C C . ASP B 1 180 ? 4.723 17.281 -12.852 1 90.06 180 ASP B C 1
ATOM 5830 O O . ASP B 1 180 ? 5.938 17.469 -12.805 1 90.06 180 ASP B O 1
ATOM 5834 N N . HIS B 1 181 ? 4.18 16.156 -13.109 1 94.06 181 HIS B N 1
ATOM 5835 C CA . HIS B 1 181 ? 4.996 14.953 -13.258 1 94.06 181 HIS B CA 1
ATOM 5836 C C . HIS B 1 181 ? 4.941 14.422 -14.688 1 94.06 181 HIS B C 1
ATOM 5838 O O . HIS B 1 181 ? 5.086 13.219 -14.906 1 94.06 181 HIS B O 1
ATOM 5844 N N . GLN B 1 182 ? 4.727 15.219 -15.633 1 92.25 182 GLN B N 1
ATOM 5845 C CA . GLN B 1 182 ? 4.543 14.805 -17.016 1 92.25 182 GLN B CA 1
ATOM 5846 C C . GLN B 1 182 ? 5.734 13.984 -17.516 1 92.25 182 GLN B C 1
ATOM 5848 O O . GLN B 1 182 ? 5.562 13.023 -18.266 1 92.25 182 GLN B O 1
ATOM 5853 N N . GLU B 1 183 ? 6.926 14.344 -17.125 1 94.12 183 GLU B N 1
ATOM 5854 C CA . GLU B 1 183 ? 8.141 13.656 -17.547 1 94.12 183 GLU B CA 1
ATOM 5855 C C . GLU B 1 183 ? 8.141 12.203 -17.094 1 94.12 183 GLU B C 1
ATOM 5857 O O . GLU B 1 183 ? 8.875 11.375 -17.641 1 94.12 183 GLU B O 1
ATOM 5862 N N . LEU B 1 184 ? 7.309 11.922 -16.109 1 96.94 184 LEU B N 1
ATOM 5863 C CA . LEU B 1 184 ? 7.359 10.594 -15.5 1 96.94 184 LEU B CA 1
ATOM 5864 C C . LEU B 1 184 ? 6.246 9.703 -16.031 1 96.94 184 LEU B C 1
ATOM 5866 O O . LEU B 1 184 ? 6.266 8.492 -15.836 1 96.94 184 LEU B O 1
ATOM 5870 N N . PHE B 1 185 ? 5.293 10.242 -16.781 1 95.06 185 PHE B N 1
ATOM 5871 C CA . PHE B 1 185 ? 4.082 9.516 -17.156 1 95.06 185 PHE B CA 1
ATOM 5872 C C . PHE B 1 185 ? 4.422 8.242 -17.922 1 95.06 185 PHE B C 1
ATOM 5874 O O . PHE B 1 185 ? 3.826 7.191 -17.688 1 95.06 185 PHE B O 1
ATOM 5881 N N . SER B 1 186 ? 5.418 8.289 -18.75 1 93 186 SER B N 1
ATOM 5882 C CA . SER B 1 186 ? 5.715 7.184 -19.656 1 93 186 SER B CA 1
ATOM 5883 C C . SER B 1 186 ? 6.332 6.008 -18.891 1 93 186 SER B C 1
ATOM 5885 O O . SER B 1 186 ? 6.367 4.887 -19.406 1 93 186 SER B O 1
ATOM 5887 N N . PHE B 1 187 ? 6.82 6.203 -17.719 1 96 187 PHE B N 1
ATOM 5888 C CA . PHE B 1 187 ? 7.414 5.121 -16.953 1 96 187 PHE B CA 1
ATOM 5889 C C . PHE B 1 187 ? 6.348 4.137 -16.484 1 96 187 PHE B C 1
ATOM 5891 O O . PHE B 1 187 ? 6.664 3.025 -16.062 1 96 187 PHE B O 1
ATOM 5898 N N . MET B 1 188 ? 5.047 4.504 -16.641 1 94.69 188 MET B N 1
ATOM 5899 C CA . MET B 1 188 ? 3.947 3.604 -16.312 1 94.69 188 MET B CA 1
ATOM 5900 C C . MET B 1 188 ? 3.908 2.416 -17.266 1 94.69 188 MET B C 1
ATOM 5902 O O . MET B 1 188 ? 3.189 1.444 -17.031 1 94.69 188 MET B O 1
ATOM 5906 N N . LYS B 1 189 ? 4.727 2.422 -18.266 1 93.12 189 LYS B N 1
ATOM 5907 C CA . LYS B 1 189 ? 4.793 1.278 -19.172 1 93.12 189 LYS B CA 1
ATOM 5908 C C . LYS B 1 189 ? 5.602 0.14 -18.547 1 93.12 189 LYS B C 1
ATOM 5910 O O . LYS B 1 189 ? 5.543 -0.997 -19.031 1 93.12 189 LYS B O 1
ATOM 5915 N N . TYR B 1 190 ? 6.363 0.446 -17.484 1 94.38 190 TYR B N 1
ATOM 5916 C CA . TYR B 1 190 ? 7.184 -0.561 -16.828 1 94.38 190 TYR B CA 1
ATOM 5917 C C . TYR B 1 190 ? 6.535 -1.021 -15.523 1 94.38 190 TYR B C 1
ATOM 5919 O O . TYR B 1 190 ? 5.875 -0.235 -14.844 1 94.38 190 TYR B O 1
ATOM 5927 N N . SER B 1 191 ? 6.688 -2.287 -15.195 1 94.81 191 SER B N 1
ATOM 5928 C CA . SER B 1 191 ? 6.281 -2.812 -13.891 1 94.81 191 SER B CA 1
ATOM 5929 C C . SER B 1 191 ? 7.348 -2.551 -12.836 1 94.81 191 SER B C 1
ATOM 5931 O O . SER B 1 191 ? 8.047 -3.475 -12.406 1 94.81 191 SER B O 1
ATOM 5933 N N . ILE B 1 192 ? 7.453 -1.297 -12.422 1 96.81 192 ILE B N 1
ATOM 5934 C CA . ILE B 1 192 ? 8.492 -0.909 -11.469 1 96.81 192 ILE B CA 1
ATOM 5935 C C . ILE B 1 192 ? 8.078 -1.325 -10.062 1 96.81 192 ILE B C 1
ATOM 5937 O O . ILE B 1 192 ? 7.121 -0.785 -9.5 1 96.81 192 ILE B O 1
ATOM 5941 N N . ASN B 1 193 ? 8.742 -2.281 -9.484 1 95.5 193 ASN B N 1
ATOM 5942 C CA . ASN B 1 193 ? 8.43 -2.855 -8.18 1 95.5 193 ASN B CA 1
ATOM 5943 C C . ASN B 1 193 ? 9.656 -2.906 -7.281 1 95.5 193 ASN B C 1
ATOM 5945 O O . ASN B 1 193 ? 10.68 -3.49 -7.648 1 95.5 193 ASN B O 1
ATOM 5949 N N . ASN B 1 194 ? 9.617 -2.223 -6.156 1 95 194 ASN B N 1
ATOM 5950 C CA . ASN B 1 194 ? 10.672 -2.316 -5.148 1 95 194 ASN B CA 1
ATOM 5951 C C . ASN B 1 194 ? 10.398 -3.438 -4.152 1 95 194 ASN B C 1
ATOM 5953 O O . ASN B 1 194 ? 9.672 -3.24 -3.174 1 95 194 ASN B O 1
ATOM 5957 N N . LEU B 1 195 ? 11.07 -4.512 -4.309 1 91.38 195 LEU B N 1
ATOM 5958 C CA . LEU B 1 195 ? 10.805 -5.699 -3.502 1 91.38 195 LEU B CA 1
ATOM 5959 C C . LEU B 1 195 ? 11.609 -5.664 -2.205 1 91.38 195 LEU B C 1
ATOM 5961 O O . LEU B 1 195 ? 12.82 -5.434 -2.225 1 91.38 195 LEU B O 1
ATOM 5965 N N . GLY B 1 196 ? 10.969 -5.77 -1.108 1 88.06 196 GLY B N 1
ATOM 5966 C CA . GLY B 1 196 ? 11.609 -5.992 0.175 1 88.06 196 GLY B CA 1
ATOM 5967 C C . GLY B 1 196 ? 12.383 -4.785 0.671 1 88.06 196 GLY B C 1
ATOM 5968 O O . GLY B 1 196 ? 11.922 -3.65 0.548 1 88.06 196 GLY B O 1
ATOM 5969 N N . ASP B 1 197 ? 13.547 -5.059 1.277 1 90.56 197 ASP B N 1
ATOM 5970 C CA . ASP B 1 197 ? 14.398 -4.062 1.917 1 90.56 197 ASP B CA 1
ATOM 5971 C C . ASP B 1 197 ? 15.117 -3.209 0.878 1 90.56 197 ASP B C 1
ATOM 5973 O O . ASP B 1 197 ? 15.797 -3.736 -0.006 1 90.56 197 ASP B O 1
ATOM 5977 N N . PRO B 1 198 ? 14.992 -1.914 1.021 1 92.5 198 PRO B N 1
ATOM 5978 C CA . PRO B 1 198 ? 15.609 -1.045 0.018 1 92.5 198 PRO B CA 1
ATOM 5979 C C . PRO B 1 198 ? 17.125 -1.171 -0.013 1 92.5 198 PRO B C 1
ATOM 5981 O O . PRO B 1 198 ? 17.766 -0.812 -1.009 1 92.5 198 PRO B O 1
ATOM 5984 N N . TYR B 1 199 ? 17.719 -1.722 1.026 1 90.81 199 TYR B N 1
ATOM 5985 C CA . TYR B 1 199 ? 19.172 -1.741 1.144 1 90.81 199 TYR B CA 1
ATOM 5986 C C . TYR B 1 199 ? 19.734 -3.115 0.795 1 90.81 199 TYR B C 1
ATOM 5988 O O . TYR B 1 199 ? 20.953 -3.326 0.829 1 90.81 199 TYR B O 1
ATOM 5996 N N . VAL B 1 200 ? 18.859 -4.012 0.444 1 83.5 200 VAL B N 1
ATOM 5997 C CA . VAL B 1 200 ? 19.266 -5.352 0.046 1 83.5 200 VAL B CA 1
ATOM 5998 C C . VAL B 1 200 ? 18.891 -5.598 -1.412 1 83.5 200 VAL B C 1
ATOM 6000 O O . VAL B 1 200 ? 17.703 -5.551 -1.767 1 83.5 200 VAL B O 1
ATOM 6003 N N . ALA B 1 201 ? 19.875 -5.836 -2.184 1 76.31 201 ALA B N 1
ATOM 6004 C CA . ALA B 1 201 ? 19.641 -6.012 -3.615 1 76.31 201 ALA B CA 1
ATOM 6005 C C . ALA B 1 201 ? 18.953 -7.348 -3.898 1 76.31 201 ALA B C 1
ATOM 6007 O O . ALA B 1 201 ? 19.281 -8.359 -3.279 1 76.31 201 ALA B O 1
ATOM 6008 N N . GLY B 1 202 ? 17.906 -7.309 -4.691 1 78.75 202 GLY B N 1
ATOM 6009 C CA . GLY B 1 202 ? 17.297 -8.516 -5.219 1 78.75 202 GLY B CA 1
ATOM 6010 C C . GLY B 1 202 ? 17.625 -8.766 -6.68 1 78.75 202 GLY B C 1
ATOM 6011 O O . GLY B 1 202 ? 18.438 -8.047 -7.266 1 78.75 202 GLY B O 1
ATOM 6012 N N . ASN B 1 203 ? 17.062 -9.844 -7.199 1 85.06 203 ASN B N 1
ATOM 6013 C CA . ASN B 1 203 ? 17.375 -10.211 -8.578 1 85.06 203 ASN B CA 1
ATOM 6014 C C . ASN B 1 203 ? 16.391 -9.57 -9.555 1 85.06 203 ASN B C 1
ATOM 6016 O O . ASN B 1 203 ? 16.625 -9.57 -10.766 1 85.06 203 ASN B O 1
ATOM 6020 N N . TYR B 1 204 ? 15.344 -9.023 -9 1 90.12 204 TYR B N 1
ATOM 6021 C CA . TYR B 1 204 ? 14.422 -8.305 -9.875 1 90.12 204 TYR B CA 1
ATOM 6022 C C . TYR B 1 204 ? 15.016 -6.969 -10.312 1 90.12 204 TYR B C 1
ATOM 6024 O O . TYR B 1 204 ? 15.289 -6.102 -9.477 1 90.12 204 TYR B O 1
ATOM 6032 N N . GLY B 1 205 ? 15.094 -6.738 -11.57 1 90.31 205 GLY B N 1
ATOM 6033 C CA . GLY B 1 205 ? 15.875 -5.617 -12.062 1 90.31 205 GLY B CA 1
ATOM 6034 C C . GLY B 1 205 ? 15.039 -4.41 -12.422 1 90.31 205 GLY B C 1
ATOM 6035 O O . GLY B 1 205 ? 15.57 -3.326 -12.672 1 90.31 205 GLY B O 1
ATOM 6036 N N . VAL B 1 206 ? 13.758 -4.547 -12.508 1 93.69 206 VAL B N 1
ATOM 6037 C CA . VAL B 1 206 ? 12.883 -3.426 -12.836 1 93.69 206 VAL B CA 1
ATOM 6038 C C . VAL B 1 206 ? 12.391 -2.764 -11.547 1 93.69 206 VAL B C 1
ATOM 6040 O O . VAL B 1 206 ? 11.227 -2.914 -11.172 1 93.69 206 VAL B O 1
ATOM 6043 N N . HIS B 1 207 ? 13.328 -2.041 -10.922 1 94.94 207 HIS B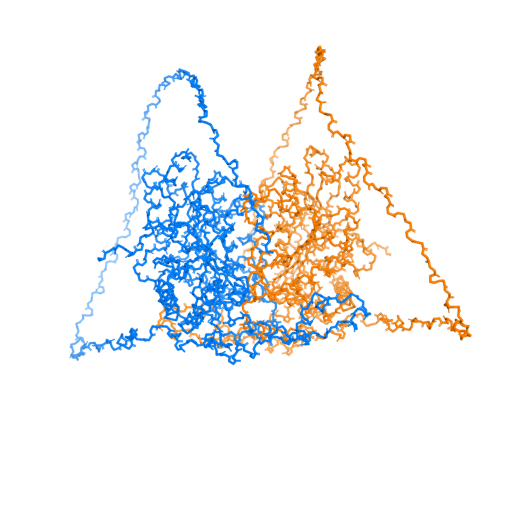 N 1
ATOM 6044 C CA . HIS B 1 207 ? 13.07 -1.403 -9.633 1 94.94 207 HIS B CA 1
ATOM 6045 C C . HIS B 1 207 ? 13.531 0.051 -9.633 1 94.94 207 HIS B C 1
ATOM 6047 O O . HIS B 1 207 ? 14.148 0.51 -10.602 1 94.94 207 HIS B O 1
ATOM 6053 N N . SER B 1 208 ? 13.156 0.797 -8.586 1 97.62 208 SER B N 1
ATOM 6054 C CA . SER B 1 208 ? 13.57 2.184 -8.391 1 97.62 208 SER B CA 1
ATOM 6055 C C . SER B 1 208 ? 14.25 2.375 -7.039 1 97.62 208 SER B C 1
ATOM 6057 O O . SER B 1 208 ? 14.062 3.402 -6.383 1 97.62 208 SER B O 1
ATOM 6059 N N . ARG B 1 209 ? 15 1.426 -6.586 1 95.62 209 ARG B N 1
ATOM 6060 C CA . ARG B 1 209 ? 15.578 1.406 -5.25 1 95.62 209 ARG B CA 1
ATOM 6061 C C . ARG B 1 209 ? 16.531 2.582 -5.047 1 95.62 209 ARG B C 1
ATOM 6063 O O . ARG B 1 209 ? 16.609 3.148 -3.957 1 95.62 209 ARG B O 1
ATOM 6070 N N . GLN B 1 210 ? 17.344 2.934 -6.098 1 96.81 210 GLN B N 1
ATOM 6071 C CA . GLN B 1 210 ? 18.266 4.047 -5.953 1 96.81 210 GLN B CA 1
ATOM 6072 C C . GLN B 1 210 ? 17.531 5.348 -5.652 1 96.81 210 GLN B C 1
ATOM 6074 O O . GLN B 1 210 ? 18 6.164 -4.855 1 96.81 210 GLN B O 1
ATOM 6079 N N . PHE B 1 211 ? 16.406 5.547 -6.305 1 98.44 211 PHE B N 1
ATOM 6080 C CA . PHE B 1 211 ? 15.586 6.723 -6.035 1 98.44 211 PHE B CA 1
ATOM 6081 C C . PHE B 1 211 ? 14.969 6.648 -4.641 1 98.44 211 PHE B C 1
ATOM 6083 O O . PHE B 1 211 ? 14.875 7.66 -3.943 1 98.44 211 PHE B O 1
ATOM 6090 N N . GLU B 1 212 ? 14.539 5.414 -4.273 1 98.19 212 GLU B N 1
ATOM 6091 C CA . GLU B 1 212 ? 13.992 5.191 -2.941 1 98.19 212 GLU B CA 1
ATOM 6092 C C . GLU B 1 212 ? 15.008 5.547 -1.859 1 98.19 212 GLU B C 1
ATOM 6094 O O . GLU B 1 212 ? 14.68 6.258 -0.906 1 98.19 212 GLU B O 1
ATOM 6099 N N . CYS B 1 213 ? 16.188 5.094 -2.006 1 97.69 213 CYS B N 1
ATOM 6100 C CA . CYS B 1 213 ? 17.234 5.363 -1.033 1 97.69 213 CYS B CA 1
ATOM 6101 C C . CYS B 1 213 ? 17.547 6.852 -0.971 1 97.69 213 CYS B C 1
ATOM 6103 O O . CYS B 1 213 ? 17.828 7.387 0.104 1 97.69 213 CYS B O 1
ATOM 6105 N N . ALA B 1 214 ? 17.547 7.512 -2.117 1 98.5 214 ALA B N 1
ATOM 6106 C CA . ALA B 1 214 ? 17.766 8.953 -2.143 1 98.5 214 ALA B CA 1
ATOM 6107 C C . ALA B 1 214 ? 16.688 9.695 -1.357 1 98.5 214 ALA B C 1
ATOM 6109 O O . ALA B 1 214 ? 16.984 10.656 -0.644 1 98.5 214 ALA B O 1
ATOM 6110 N N . VAL B 1 215 ? 15.453 9.25 -1.484 1 98.81 215 VAL B N 1
ATOM 6111 C CA . VAL B 1 215 ? 14.336 9.859 -0.769 1 98.81 215 VAL B CA 1
ATOM 6112 C C . VAL B 1 215 ? 14.516 9.664 0.735 1 98.81 215 VAL B C 1
ATOM 6114 O O . VAL B 1 215 ? 14.352 10.602 1.513 1 98.81 215 VAL B O 1
ATOM 6117 N N . ILE B 1 216 ? 14.867 8.461 1.135 1 98.44 216 ILE B N 1
ATOM 6118 C CA . ILE B 1 216 ? 15.078 8.148 2.545 1 98.44 216 ILE B CA 1
ATOM 6119 C C . ILE B 1 216 ? 16.203 9.016 3.1 1 98.44 216 ILE B C 1
ATOM 6121 O O . ILE B 1 216 ? 16.078 9.586 4.184 1 98.44 216 ILE B O 1
ATOM 6125 N N . ASP B 1 217 ? 17.234 9.117 2.328 1 98.19 217 ASP B N 1
ATOM 6126 C CA . ASP B 1 217 ? 18.391 9.922 2.734 1 98.19 217 ASP B CA 1
ATOM 6127 C C . ASP B 1 217 ? 18 11.391 2.896 1 98.19 217 ASP B C 1
ATOM 6129 O O . ASP B 1 217 ? 18.469 12.055 3.826 1 98.19 217 ASP B O 1
ATOM 6133 N N . PHE B 1 218 ? 17.266 11.906 2.037 1 98.38 218 PHE B N 1
ATOM 6134 C CA . PHE B 1 218 ? 16.812 13.289 2.127 1 98.38 218 PHE B CA 1
ATOM 6135 C C . PHE B 1 218 ? 16.125 13.547 3.465 1 98.38 218 PHE B C 1
ATOM 6137 O O . PHE B 1 218 ? 16.453 14.508 4.16 1 98.38 218 PHE B O 1
ATOM 6144 N N . PHE B 1 219 ? 15.211 12.688 3.855 1 98.69 219 PHE B N 1
ATOM 6145 C CA . PHE B 1 219 ? 14.445 12.891 5.078 1 98.69 219 PHE B CA 1
ATOM 6146 C C . PHE B 1 219 ? 15.312 12.656 6.309 1 98.69 219 PHE B C 1
ATOM 6148 O O . PHE B 1 219 ? 15.148 13.32 7.328 1 98.69 219 PHE B O 1
ATOM 6155 N N . ALA B 1 220 ? 16.188 11.633 6.211 1 98.5 220 ALA B N 1
ATOM 6156 C CA . ALA B 1 220 ? 17.125 11.422 7.305 1 98.5 220 ALA B CA 1
ATOM 6157 C C . ALA B 1 220 ? 17.953 12.688 7.574 1 98.5 220 ALA B C 1
ATOM 6159 O O . ALA B 1 220 ? 18.125 13.078 8.727 1 98.5 220 ALA B O 1
ATOM 6160 N N . ARG B 1 221 ? 18.391 13.32 6.523 1 97.69 221 ARG B N 1
ATOM 6161 C CA . ARG B 1 221 ? 19.156 14.555 6.656 1 97.69 221 ARG B CA 1
ATOM 6162 C C . ARG B 1 221 ? 18.281 15.703 7.148 1 97.69 221 ARG B C 1
ATOM 6164 O O . ARG B 1 221 ? 18.688 16.484 8 1 97.69 221 ARG B O 1
ATOM 6171 N N . LEU B 1 222 ? 17.109 15.773 6.613 1 97.88 222 LEU B N 1
ATOM 6172 C CA . LEU B 1 222 ? 16.172 16.812 7.012 1 97.88 222 LEU B CA 1
ATOM 6173 C C . LEU B 1 222 ? 15.914 16.781 8.516 1 97.88 222 LEU B C 1
ATOM 6175 O O . LEU B 1 222 ? 15.797 17.828 9.156 1 97.88 222 LEU B O 1
ATOM 6179 N N . TRP B 1 223 ? 15.836 15.547 9.047 1 98 223 TRP B N 1
ATOM 6180 C CA . TRP B 1 223 ? 15.523 15.383 10.461 1 98 223 TRP B CA 1
ATOM 6181 C C . TRP B 1 223 ? 16.781 15.078 11.266 1 98 223 TRP B C 1
ATOM 6183 O O . TRP B 1 223 ? 16.703 14.555 12.383 1 98 223 TRP B O 1
ATOM 6193 N N . LYS B 1 224 ? 17.953 15.312 10.711 1 97.62 224 LYS B N 1
ATOM 6194 C CA . LYS B 1 224 ? 19.266 15.43 11.352 1 97.62 224 LYS B CA 1
ATOM 6195 C C . LYS B 1 224 ? 19.734 14.086 11.914 1 97.62 224 LYS B C 1
ATOM 6197 O O . LYS B 1 224 ? 20.234 14.016 13.031 1 97.62 224 LYS B O 1
ATOM 6202 N N . MET B 1 225 ? 19.453 13.078 11.18 1 97.75 225 MET B N 1
ATOM 6203 C CA . MET B 1 225 ? 20.016 11.789 11.562 1 97.75 225 MET B CA 1
ATOM 6204 C C . MET B 1 225 ? 21.469 11.672 11.117 1 97.75 225 MET B C 1
ATOM 6206 O O . MET B 1 225 ? 21.844 12.219 10.078 1 97.75 225 MET B O 1
ATOM 6210 N N . GLU B 1 226 ? 22.234 10.938 11.906 1 95.69 226 GLU B N 1
ATOM 6211 C CA . GLU B 1 226 ? 23.625 10.664 11.516 1 95.69 226 GLU B CA 1
ATOM 6212 C C . GLU B 1 226 ? 23.672 9.68 10.352 1 95.69 226 GLU B C 1
ATOM 6214 O O . GLU B 1 226 ? 22.844 8.773 10.25 1 95.69 226 GLU B O 1
ATOM 6219 N N . PRO B 1 227 ? 24.719 9.852 9.547 1 93.06 227 PRO B N 1
ATOM 6220 C CA . PRO B 1 227 ? 24.875 8.898 8.445 1 93.06 227 PRO B CA 1
ATOM 6221 C C . PRO B 1 227 ? 24.969 7.453 8.93 1 93.06 227 PRO B C 1
ATOM 6223 O O . PRO B 1 227 ? 25.578 7.176 9.961 1 93.06 227 PRO B O 1
ATOM 6226 N N . ASP B 1 228 ? 24.297 6.531 8.297 1 91.94 228 ASP B N 1
ATOM 6227 C CA . ASP B 1 228 ? 24.328 5.086 8.5 1 91.94 228 ASP B CA 1
ATOM 6228 C C . ASP B 1 228 ? 23.641 4.699 9.805 1 91.94 228 ASP B C 1
ATOM 6230 O O . ASP B 1 228 ? 23.797 3.572 10.289 1 91.94 228 ASP B O 1
ATOM 6234 N N . SER B 1 229 ? 22.953 5.66 10.43 1 96.69 229 SER B N 1
ATOM 6235 C CA . SER B 1 229 ? 22.266 5.363 11.688 1 96.69 229 SER B CA 1
ATOM 6236 C C . SER B 1 229 ? 20.781 5.16 11.461 1 96.69 229 SER B C 1
ATOM 6238 O O . SER B 1 229 ? 20.031 4.949 12.422 1 96.69 229 SER B O 1
ATOM 6240 N N . TYR B 1 230 ? 20.391 5.227 10.25 1 97.81 230 TYR B N 1
ATOM 6241 C CA . TYR B 1 230 ? 18.969 5.191 9.977 1 97.81 230 TYR B CA 1
ATOM 6242 C C . TYR B 1 230 ? 18.609 4.059 9.023 1 97.81 230 TYR B C 1
ATOM 6244 O O . TYR B 1 230 ? 19.484 3.541 8.32 1 97.81 230 TYR B O 1
ATOM 6252 N N . TRP B 1 231 ? 17.422 3.666 9.125 1 96.88 231 TRP B N 1
ATOM 6253 C CA . TRP B 1 231 ? 16.781 2.736 8.203 1 96.88 231 TRP B CA 1
ATOM 6254 C C . TRP B 1 231 ? 15.375 3.197 7.859 1 96.88 231 TRP B C 1
ATOM 6256 O O . TRP B 1 231 ? 14.688 3.783 8.695 1 96.88 231 TRP B O 1
ATOM 6266 N N . GLY B 1 232 ? 14.984 3.033 6.656 1 97.56 232 GLY B N 1
ATOM 6267 C CA . GLY B 1 232 ? 13.625 3.383 6.262 1 97.56 232 GLY B CA 1
ATOM 6268 C C . GLY B 1 232 ? 13.25 2.854 4.891 1 97.56 232 GLY B C 1
ATOM 6269 O O . GLY B 1 232 ? 14.047 2.162 4.246 1 97.56 232 GLY B O 1
ATOM 6270 N N . TYR B 1 233 ? 12.039 3.109 4.453 1 97.62 233 TYR B N 1
ATOM 6271 C CA . TYR B 1 233 ? 11.578 2.76 3.115 1 97.62 233 TYR B CA 1
ATOM 6272 C C . TYR B 1 233 ? 10.383 3.619 2.711 1 97.62 233 TYR B C 1
ATOM 6274 O O . TYR B 1 233 ? 9.812 4.324 3.543 1 97.62 233 TYR B O 1
ATOM 6282 N N . VAL B 1 234 ? 10.125 3.686 1.403 1 98.38 234 VAL B N 1
ATOM 6283 C CA . VAL B 1 234 ? 8.945 4.359 0.884 1 98.38 234 VAL B CA 1
ATOM 6284 C C . VAL B 1 234 ? 7.715 3.469 1.078 1 98.38 234 VAL B C 1
ATOM 6286 O O . VAL B 1 234 ? 7.703 2.316 0.638 1 98.38 234 VAL B O 1
ATOM 6289 N N . THR B 1 235 ? 6.754 4.012 1.784 1 98.19 235 THR B N 1
ATOM 6290 C CA . THR B 1 235 ? 5.559 3.26 2.156 1 98.19 235 THR B CA 1
ATOM 6291 C C . THR B 1 235 ? 4.418 3.539 1.183 1 98.19 235 THR B C 1
ATOM 6293 O O . THR B 1 235 ? 4.516 4.441 0.347 1 98.19 235 THR B O 1
ATOM 6296 N N . THR B 1 236 ? 3.371 2.762 1.333 1 97.5 236 THR B N 1
ATOM 6297 C CA . THR B 1 236 ? 2.197 2.906 0.478 1 97.5 236 THR B CA 1
ATOM 6298 C C . THR B 1 236 ? 1.358 4.105 0.911 1 97.5 236 THR B C 1
ATOM 6300 O O . THR B 1 236 ? 0.539 4.605 0.138 1 97.5 236 THR B O 1
ATOM 6303 N N . SER B 1 237 ? 1.497 4.527 2.129 1 96.56 237 SER B N 1
ATOM 6304 C CA . SER B 1 237 ? 0.789 5.68 2.676 1 96.56 237 SER B CA 1
ATOM 6305 C C . SER B 1 237 ? 1.339 6.066 4.043 1 96.56 237 SER B C 1
ATOM 6307 O O . SER B 1 237 ? 2.223 5.395 4.578 1 96.56 237 SER B O 1
ATOM 6309 N N . GLY B 1 238 ? 0.756 7.172 4.543 1 96.5 238 GLY B N 1
ATOM 6310 C CA . GLY B 1 238 ? 1.085 7.531 5.914 1 96.5 238 GLY B CA 1
ATOM 6311 C C . GLY B 1 238 ? 0.667 6.48 6.922 1 96.5 238 GLY B C 1
ATOM 6312 O O . GLY B 1 238 ? 1.343 6.281 7.934 1 96.5 238 GLY B O 1
ATOM 6313 N N . THR B 1 239 ? -0.397 5.801 6.652 1 96.62 239 THR B N 1
ATOM 6314 C CA . THR B 1 239 ? -0.884 4.734 7.52 1 96.62 239 THR B CA 1
ATOM 6315 C C . THR B 1 239 ? 0.158 3.627 7.652 1 96.62 239 THR B C 1
ATOM 6317 O O . THR B 1 239 ? 0.427 3.152 8.758 1 96.62 239 THR B O 1
ATOM 6320 N N . GLU B 1 240 ? 0.738 3.25 6.555 1 97.94 240 GLU B N 1
ATOM 6321 C CA . GLU B 1 240 ? 1.764 2.217 6.648 1 97.94 240 GLU B CA 1
ATOM 6322 C C . GLU B 1 240 ? 2.961 2.697 7.465 1 97.94 240 GLU B C 1
ATOM 6324 O O . GLU B 1 240 ? 3.59 1.913 8.18 1 97.94 240 GLU B O 1
ATOM 6329 N N . GLY B 1 241 ? 3.289 3.982 7.312 1 98.38 241 GLY B N 1
ATOM 6330 C CA . GLY B 1 241 ? 4.348 4.535 8.141 1 98.38 241 GLY B CA 1
ATOM 6331 C C . GLY B 1 241 ? 4.074 4.391 9.633 1 98.38 241 GLY B C 1
ATOM 6332 O O . GLY B 1 241 ? 4.961 4.016 10.398 1 98.38 241 GLY B O 1
ATOM 6333 N N . ASN B 1 242 ? 2.852 4.68 10.047 1 98.44 242 ASN B N 1
ATOM 6334 C CA . ASN B 1 242 ? 2.455 4.535 11.445 1 98.44 242 ASN B CA 1
ATOM 6335 C C . ASN B 1 242 ? 2.43 3.068 11.867 1 98.44 242 ASN B C 1
ATOM 6337 O O . ASN B 1 242 ? 2.906 2.723 12.953 1 98.44 242 ASN B O 1
ATOM 6341 N N . LEU B 1 243 ? 1.892 2.242 10.969 1 98.31 243 LEU B N 1
ATOM 6342 C CA . LEU B 1 243 ? 1.852 0.817 11.281 1 98.31 243 LEU B CA 1
ATOM 6343 C C . LEU B 1 243 ? 3.258 0.269 11.5 1 98.31 243 LEU B C 1
ATOM 6345 O O . LEU B 1 243 ? 3.498 -0.468 12.461 1 98.31 243 LEU B O 1
ATOM 6349 N N . HIS B 1 244 ? 4.133 0.627 10.648 1 97.75 244 HIS B N 1
ATOM 6350 C CA . HIS B 1 244 ? 5.492 0.109 10.75 1 97.75 244 HIS B CA 1
ATOM 6351 C C . HIS B 1 244 ? 6.191 0.637 12 1 97.75 244 HIS B C 1
ATOM 6353 O O . HIS B 1 244 ? 6.871 -0.116 12.703 1 97.75 244 HIS B O 1
ATOM 6359 N N . GLY B 1 245 ? 6.086 1.958 12.227 1 98.38 245 GLY B N 1
ATOM 6360 C CA . GLY B 1 245 ? 6.711 2.539 13.406 1 98.38 245 GLY B CA 1
ATOM 6361 C C . GLY B 1 245 ? 6.238 1.91 14.703 1 98.38 245 GLY B C 1
ATOM 6362 O O . GLY B 1 245 ? 7.051 1.595 15.57 1 98.38 245 GLY B O 1
ATOM 6363 N N . ILE B 1 246 ? 4.98 1.669 14.82 1 98.62 246 ILE B N 1
ATOM 6364 C CA . ILE B 1 246 ? 4.406 1.106 16.047 1 98.62 246 ILE B CA 1
ATOM 6365 C C . ILE B 1 246 ? 4.742 -0.381 16.125 1 98.62 246 ILE B C 1
ATOM 6367 O O . ILE B 1 246 ? 4.992 -0.904 17.219 1 98.62 246 ILE B O 1
ATOM 6371 N N . LEU B 1 247 ? 4.742 -1.047 14.977 1 97.5 247 LEU B N 1
ATOM 6372 C CA . LEU B 1 247 ? 5.152 -2.445 14.961 1 97.5 247 LEU B CA 1
ATOM 6373 C C . LEU B 1 247 ? 6.578 -2.598 15.477 1 97.5 247 LEU B C 1
ATOM 6375 O O . LEU B 1 247 ? 6.863 -3.494 16.281 1 97.5 247 LEU B O 1
ATOM 6379 N N . LEU B 1 248 ? 7.445 -1.746 14.969 1 96.88 248 LEU B N 1
ATOM 6380 C CA . LEU B 1 248 ? 8.836 -1.763 15.414 1 96.88 248 LEU B CA 1
ATOM 6381 C C . LEU B 1 248 ? 8.93 -1.566 16.922 1 96.88 248 LEU B C 1
ATOM 6383 O O . LEU B 1 248 ? 9.688 -2.266 17.594 1 96.88 248 LEU B O 1
ATOM 6387 N N . ALA B 1 249 ? 8.164 -0.619 17.438 1 98.25 249 ALA B N 1
ATOM 6388 C CA . ALA B 1 249 ? 8.125 -0.363 18.875 1 98.25 249 ALA B CA 1
ATOM 6389 C C . ALA B 1 249 ? 7.652 -1.595 19.641 1 98.25 249 ALA B C 1
ATOM 6391 O O . ALA B 1 249 ? 8.258 -1.978 20.641 1 98.25 249 ALA B O 1
ATOM 6392 N N . ARG B 1 250 ? 6.598 -2.217 19.172 1 97.5 250 ARG B N 1
ATOM 6393 C CA . ARG B 1 250 ? 6.008 -3.389 19.812 1 97.5 250 ARG B CA 1
ATOM 6394 C C . ARG B 1 250 ? 6.984 -4.559 19.812 1 97.5 250 ARG B C 1
ATOM 6396 O O . ARG B 1 250 ? 7.066 -5.309 20.797 1 97.5 250 ARG B O 1
ATOM 6403 N N . GLU B 1 251 ? 7.66 -4.734 18.703 1 95.25 251 GLU B N 1
ATOM 6404 C CA . GLU B 1 251 ? 8.625 -5.824 18.625 1 95.25 251 GLU B CA 1
ATOM 6405 C C . GLU B 1 251 ? 9.82 -5.57 19.547 1 95.25 251 GLU B C 1
ATOM 6407 O O . GLU B 1 251 ? 10.406 -6.508 20.094 1 95.25 251 GLU B O 1
ATOM 6412 N N . CYS B 1 252 ? 10.203 -4.336 19.719 1 95.81 252 CYS B N 1
ATOM 6413 C CA . CYS B 1 252 ? 11.281 -3.975 20.625 1 95.81 252 CYS B CA 1
ATOM 6414 C C . CYS B 1 252 ? 10.828 -4.09 22.078 1 95.81 252 CYS B C 1
ATOM 6416 O O . CYS B 1 252 ? 11.633 -4.375 22.969 1 95.81 252 CYS B O 1
ATOM 6418 N N . HIS B 1 253 ? 9.555 -3.793 22.328 1 97.19 253 HIS B N 1
ATOM 6419 C CA . HIS B 1 253 ? 8.938 -3.859 23.656 1 97.19 253 HIS B CA 1
ATOM 6420 C C . HIS B 1 253 ? 7.641 -4.664 23.609 1 97.19 253 HIS B C 1
ATOM 6422 O O . HIS B 1 253 ? 6.551 -4.098 23.719 1 97.19 253 HIS B O 1
ATOM 6428 N N . PRO B 1 254 ? 7.734 -5.992 23.578 1 95.81 254 PRO B N 1
ATOM 6429 C CA . PRO B 1 254 ? 6.562 -6.84 23.344 1 95.81 254 PRO B CA 1
ATOM 6430 C C . PRO B 1 254 ? 5.473 -6.641 24.391 1 95.81 254 PRO B C 1
ATOM 6432 O O . PRO B 1 254 ? 4.289 -6.844 24.094 1 95.81 254 PRO B O 1
ATOM 6435 N N . ASP B 1 255 ? 5.809 -6.188 25.609 1 97.56 255 ASP B N 1
ATOM 6436 C CA . ASP B 1 255 ? 4.824 -5.98 26.656 1 97.56 255 ASP B CA 1
ATOM 6437 C C . ASP B 1 255 ? 4.547 -4.492 26.875 1 97.56 255 ASP B C 1
ATOM 6439 O O . ASP B 1 255 ? 3.977 -4.098 27.891 1 97.56 255 ASP B O 1
ATOM 6443 N N . GLY B 1 256 ? 4.961 -3.693 25.938 1 98.56 256 GLY B N 1
ATOM 6444 C CA . GLY B 1 256 ? 4.781 -2.256 26.062 1 98.56 256 GLY B CA 1
ATOM 6445 C C . GLY B 1 256 ? 3.334 -1.819 25.938 1 98.56 256 GLY B C 1
ATOM 6446 O O . GLY B 1 256 ? 2.539 -2.482 25.266 1 98.56 256 GLY B O 1
ATOM 6447 N N . ILE B 1 257 ? 3.037 -0.681 26.578 1 98.88 257 ILE B N 1
ATOM 6448 C CA . ILE B 1 257 ? 1.726 -0.05 26.453 1 98.88 257 ILE B CA 1
ATOM 6449 C C . ILE B 1 257 ? 1.803 1.132 25.5 1 98.88 257 ILE B C 1
ATOM 6451 O O . ILE B 1 257 ? 2.707 1.965 25.594 1 98.88 257 ILE B O 1
ATOM 6455 N N . LEU B 1 258 ? 0.868 1.201 24.5 1 98.88 258 LEU B N 1
ATOM 6456 C CA . LEU B 1 258 ? 0.806 2.312 23.562 1 98.88 258 LEU B CA 1
ATOM 6457 C C . LEU B 1 258 ? 0.005 3.473 24.141 1 98.88 258 LEU B C 1
ATOM 6459 O O . LEU B 1 258 ? -1.151 3.301 24.531 1 98.88 258 LEU B O 1
ATOM 6463 N N . TYR B 1 259 ? 0.639 4.594 24.328 1 98.94 259 TYR B N 1
ATOM 6464 C CA . TYR B 1 259 ? -0.006 5.84 24.734 1 98.94 259 TYR B CA 1
ATOM 6465 C C . TYR B 1 259 ? -0.177 6.781 23.562 1 98.94 259 TYR B C 1
ATOM 6467 O O . TYR B 1 259 ? 0.776 7.035 22.812 1 98.94 259 TYR B O 1
ATOM 6475 N N . THR B 1 260 ? -1.383 7.27 23.344 1 98.44 260 THR B N 1
ATOM 6476 C CA . THR B 1 260 ? -1.631 8.211 22.25 1 98.44 260 THR B CA 1
ATOM 6477 C C . THR B 1 260 ? -2.805 9.133 22.594 1 98.44 260 THR B C 1
ATOM 6479 O O . THR B 1 260 ? -3.609 8.812 23.469 1 98.44 260 THR B O 1
ATOM 6482 N N . SER B 1 261 ? -2.832 10.258 21.906 1 97.25 261 SER B N 1
ATOM 6483 C CA . SER B 1 261 ? -3.963 11.172 22.016 1 97.25 261 SER B CA 1
ATOM 6484 C C . SER B 1 261 ? -5.246 10.531 21.5 1 97.25 261 SER B C 1
ATOM 6486 O O . SER B 1 261 ? -5.211 9.734 20.547 1 97.25 261 SER B O 1
ATOM 6488 N N . GLN B 1 262 ? -6.367 10.977 22.094 1 94.38 262 GLN B N 1
ATOM 6489 C CA . GLN B 1 262 ? -7.672 10.539 21.609 1 94.38 262 GLN B CA 1
ATOM 6490 C C . GLN B 1 262 ? -7.957 11.086 20.219 1 94.38 262 GLN B C 1
ATOM 6492 O O . GLN B 1 262 ? -8.828 10.57 19.5 1 94.38 262 GLN B O 1
ATOM 6497 N N . GLU B 1 263 ? -7.191 12.062 19.812 1 92.5 263 GLU B N 1
ATOM 6498 C CA . GLU B 1 263 ? -7.469 12.703 18.531 1 92.5 263 GLU B CA 1
ATOM 6499 C C . GLU B 1 263 ? -6.422 12.328 17.484 1 92.5 263 GLU B C 1
ATOM 6501 O O . GLU B 1 263 ? -6.328 12.969 16.438 1 92.5 263 GLU B O 1
ATOM 6506 N N . THR B 1 264 ? -5.652 11.266 17.828 1 95.56 264 THR B N 1
ATOM 6507 C CA . THR B 1 264 ? -4.676 10.766 16.875 1 95.56 264 THR B CA 1
ATOM 6508 C C . THR B 1 264 ? -5.375 10.156 15.664 1 95.56 264 THR B C 1
ATOM 6510 O O . THR B 1 264 ? -6.562 9.828 15.719 1 95.56 264 THR B O 1
ATOM 6513 N N . HIS B 1 265 ? -4.688 10.117 14.539 1 94 265 HIS B N 1
ATOM 6514 C CA . HIS B 1 265 ? -5.195 9.461 13.344 1 94 265 HIS B CA 1
ATOM 6515 C C . HIS B 1 265 ? -5.602 8.023 13.633 1 94 265 HIS B C 1
ATOM 6517 O O . HIS B 1 265 ? -4.926 7.32 14.391 1 94 265 HIS B O 1
ATOM 6523 N N . TYR B 1 266 ? -6.609 7.547 13.07 1 91.38 266 TYR B N 1
ATOM 6524 C CA . TYR B 1 266 ? -7.219 6.258 13.375 1 91.38 266 TYR B CA 1
ATOM 6525 C C . TYR B 1 266 ? -6.246 5.117 13.102 1 91.38 266 TYR B C 1
ATOM 6527 O O . TYR B 1 266 ? -6.406 4.016 13.641 1 91.38 266 TYR B O 1
ATOM 6535 N N . SER B 1 267 ? -5.238 5.316 12.242 1 94.5 267 SER B N 1
ATOM 6536 C CA . SER B 1 267 ? -4.27 4.266 11.93 1 94.5 267 SER B CA 1
ATOM 6537 C C . SER B 1 267 ? -3.506 3.834 13.18 1 94.5 267 SER B C 1
ATOM 6539 O O . SER B 1 267 ? -3.045 2.695 13.266 1 94.5 267 SER B O 1
ATOM 6541 N N . VAL B 1 268 ? -3.363 4.707 14.141 1 96.5 268 VAL B N 1
ATOM 6542 C CA . VAL B 1 268 ? -2.666 4.371 15.375 1 96.5 268 VAL B CA 1
ATOM 6543 C C . VAL B 1 268 ? -3.512 3.408 16.203 1 96.5 268 VAL B C 1
ATOM 6545 O O . VAL B 1 268 ? -2.99 2.445 16.781 1 96.5 268 VAL B O 1
ATOM 6548 N N . PHE B 1 269 ? -4.77 3.656 16.281 1 94.19 269 PHE B N 1
ATOM 6549 C CA . PHE B 1 269 ? -5.684 2.762 16.984 1 94.19 269 PHE B CA 1
ATOM 6550 C C . PHE B 1 269 ? -5.777 1.416 16.266 1 94.19 269 PHE B C 1
ATOM 6552 O O . PHE B 1 269 ? -5.867 0.371 16.922 1 94.19 269 PHE B O 1
ATOM 6559 N N . LYS B 1 270 ? -5.738 1.469 14.961 1 93.25 270 LYS B N 1
ATOM 6560 C CA . LYS B 1 270 ? -5.68 0.232 14.188 1 93.25 270 LYS B CA 1
ATOM 6561 C C . LYS B 1 270 ? -4.445 -0.588 14.555 1 93.25 270 LYS B C 1
ATOM 6563 O O . LYS B 1 270 ? -4.527 -1.809 14.703 1 93.25 270 LYS B O 1
ATOM 6568 N N . ALA B 1 271 ? -3.359 0.06 14.625 1 96.5 271 ALA B N 1
ATOM 6569 C CA . ALA B 1 271 ? -2.119 -0.63 14.969 1 96.5 271 ALA B CA 1
ATOM 6570 C C . ALA B 1 271 ? -2.252 -1.362 16.297 1 96.5 271 ALA B C 1
ATOM 6572 O O . ALA B 1 271 ? -1.863 -2.527 16.422 1 96.5 271 ALA B O 1
ATOM 6573 N N . ALA B 1 272 ? -2.805 -0.672 17.297 1 96.81 272 ALA B N 1
ATOM 6574 C CA . ALA B 1 272 ? -2.984 -1.286 18.609 1 96.81 272 ALA B CA 1
ATOM 6575 C C . ALA B 1 272 ? -3.855 -2.535 18.516 1 96.81 272 ALA B C 1
ATOM 6577 O O . ALA B 1 272 ? -3.551 -3.561 19.125 1 96.81 272 ALA B O 1
ATOM 6578 N N . ARG B 1 273 ? -4.883 -2.408 17.781 1 94.19 273 ARG B N 1
ATOM 6579 C CA . ARG B 1 273 ? -5.82 -3.518 17.609 1 94.19 273 ARG B CA 1
ATOM 6580 C C . ARG B 1 273 ? -5.18 -4.664 16.844 1 94.19 273 ARG B C 1
ATOM 6582 O O . ARG B 1 273 ? -5.25 -5.82 17.266 1 94.19 273 ARG B O 1
ATOM 6589 N N . TYR B 1 274 ? -4.594 -4.316 15.711 1 95.81 274 TYR B N 1
ATOM 6590 C CA . TYR B 1 274 ? -3.982 -5.332 14.867 1 95.81 274 TYR B CA 1
ATOM 6591 C C . TYR B 1 274 ? -2.9 -6.094 15.625 1 95.81 274 TYR B C 1
ATOM 6593 O O . TYR B 1 274 ? -2.834 -7.324 15.555 1 95.81 274 TYR B O 1
ATOM 6601 N N . TYR B 1 275 ? -2.088 -5.371 16.391 1 97.38 275 TYR B N 1
ATOM 6602 C CA . TYR B 1 275 ? -0.896 -5.957 16.984 1 97.38 275 TYR B CA 1
ATOM 6603 C C . TYR B 1 275 ? -1.179 -6.426 18.406 1 97.38 275 TYR B C 1
ATOM 6605 O O . TYR B 1 275 ? -0.261 -6.816 19.141 1 97.38 275 TYR B O 1
ATOM 6613 N N . ARG B 1 276 ? -2.461 -6.363 18.891 1 97.31 276 ARG B N 1
ATOM 6614 C CA . ARG B 1 276 ? -2.9 -6.766 20.219 1 97.31 276 ARG B CA 1
ATOM 6615 C C . ARG B 1 276 ? -2.047 -6.109 21.297 1 97.31 276 ARG B C 1
ATOM 6617 O O . ARG B 1 276 ? -1.502 -6.793 22.172 1 97.31 276 ARG B O 1
ATOM 6624 N N . MET B 1 277 ? -2.057 -4.793 21.234 1 98.12 277 MET B N 1
ATOM 6625 C CA . MET B 1 277 ? -1.332 -4 22.219 1 98.12 277 MET B CA 1
ATOM 6626 C C . MET B 1 277 ? -2.285 -3.426 23.266 1 98.12 277 MET B C 1
ATOM 6628 O O . MET B 1 277 ? -3.449 -3.154 22.969 1 98.12 277 MET B O 1
ATOM 6632 N N . ASP B 1 278 ? -1.726 -3.309 24.484 1 98.25 278 ASP B N 1
ATOM 6633 C CA . ASP B 1 278 ? -2.447 -2.479 25.438 1 98.25 278 ASP B CA 1
ATOM 6634 C C . ASP B 1 278 ? -2.395 -1.006 25.047 1 98.25 278 ASP B C 1
ATOM 6636 O O . ASP B 1 278 ? -1.343 -0.502 24.641 1 98.25 278 ASP B O 1
ATOM 6640 N N . LEU B 1 279 ? -3.562 -0.388 25.094 1 98.31 279 LEU B N 1
ATOM 6641 C CA . LEU B 1 279 ? -3.691 0.979 24.609 1 98.31 279 LEU B CA 1
ATOM 6642 C C . LEU B 1 279 ? -4.246 1.896 25.688 1 98.31 279 LEU B C 1
ATOM 6644 O O . LEU B 1 279 ? -5.18 1.524 26.406 1 98.31 279 LEU B O 1
ATOM 6648 N N . ARG B 1 280 ? -3.594 3.016 25.906 1 98.56 280 ARG B N 1
ATOM 6649 C CA . ARG B 1 280 ? -4.125 4.113 26.703 1 98.56 280 ARG B CA 1
ATOM 6650 C C . ARG B 1 280 ? -4.383 5.344 25.844 1 98.56 280 ARG B C 1
ATOM 6652 O O . ARG B 1 280 ? -3.441 6.02 25.422 1 98.56 280 ARG B O 1
ATOM 6659 N N . SER B 1 281 ? -5.617 5.602 25.578 1 97.44 281 SER B N 1
ATOM 6660 C CA . SER B 1 281 ? -6.035 6.785 24.844 1 97.44 281 SER B CA 1
ATOM 6661 C C . SER B 1 281 ? -6.191 7.988 25.766 1 97.44 281 SER B C 1
ATOM 6663 O O . SER B 1 281 ? -7.102 8.023 26.594 1 97.44 281 SER B O 1
ATOM 6665 N N . ILE B 1 282 ? -5.395 9 25.578 1 98.5 282 ILE B N 1
ATOM 6666 C CA . ILE B 1 282 ? -5.297 10.133 26.5 1 98.5 282 ILE B CA 1
ATOM 6667 C C . ILE B 1 282 ? -6.164 11.281 26 1 98.5 282 ILE B C 1
ATOM 6669 O O . ILE B 1 282 ? -6.07 11.68 24.844 1 98.5 282 ILE B O 1
ATOM 6673 N N . PRO B 1 283 ? -6.984 11.844 26.828 1 96.44 283 PRO B N 1
ATOM 6674 C CA . PRO B 1 283 ? -7.742 13.031 26.438 1 96.44 283 PRO B CA 1
ATOM 6675 C C . PRO B 1 283 ? -6.844 14.18 25.969 1 96.44 283 PRO B C 1
ATOM 6677 O O . PRO B 1 283 ? -5.629 14.141 26.188 1 96.44 283 PRO B O 1
ATOM 6680 N N . THR B 1 284 ? -7.504 15.148 25.344 1 94.94 284 THR B N 1
ATOM 6681 C CA . THR B 1 284 ? -6.73 16.219 24.734 1 94.94 284 THR B CA 1
ATOM 6682 C C . THR B 1 284 ? -6.996 17.547 25.422 1 94.94 284 THR B C 1
ATOM 6684 O O . THR B 1 284 ? -8.008 17.703 26.109 1 94.94 284 THR B O 1
ATOM 6687 N N . LEU B 1 285 ? -6.004 18.453 25.328 1 91.69 285 LEU B N 1
ATOM 6688 C CA . LEU B 1 285 ? -6.246 19.859 25.594 1 91.69 285 LEU B CA 1
ATOM 6689 C C . LEU B 1 285 ? -7.211 20.453 24.578 1 91.69 285 LEU B C 1
ATOM 6691 O O . LEU B 1 285 ? -7.461 19.859 23.531 1 91.69 285 LEU B O 1
ATOM 6695 N N . PRO B 1 286 ? -7.805 21.578 24.812 1 83.69 286 PRO B N 1
ATOM 6696 C CA . PRO B 1 286 ? -8.82 22.156 23.938 1 83.69 286 PRO B CA 1
ATOM 6697 C C . PRO B 1 286 ? -8.305 22.375 22.516 1 83.69 286 PRO B C 1
ATOM 6699 O O . PRO B 1 286 ? -9.062 22.234 21.547 1 83.69 286 PRO B O 1
ATOM 6702 N N . MET B 1 287 ? -6.988 22.594 22.438 1 86.06 287 MET B N 1
ATOM 6703 C CA . MET B 1 287 ? -6.445 22.906 21.109 1 86.06 287 MET B CA 1
ATOM 6704 C C . MET B 1 287 ? -6.078 21.641 20.359 1 86.06 287 MET B C 1
ATOM 6706 O O . MET B 1 287 ? -5.695 21.688 19.188 1 86.06 287 MET B O 1
ATOM 6710 N N . GLY B 1 288 ? -6.176 20.547 21.016 1 92.38 288 GLY B N 1
ATOM 6711 C CA . GLY B 1 288 ? -6.02 19.297 20.312 1 92.38 288 GLY B CA 1
ATOM 6712 C C . GLY B 1 288 ? -4.77 18.531 20.703 1 92.38 288 GLY B C 1
ATOM 6713 O O . GLY B 1 288 ? -4.641 17.344 20.422 1 92.38 288 GLY B O 1
ATOM 6714 N N . GLU B 1 289 ? -3.859 19.156 21.438 1 96 289 GLU B N 1
ATOM 6715 C CA . GLU B 1 289 ? -2.676 18.469 21.953 1 96 289 GLU B CA 1
ATOM 6716 C C . GLU B 1 289 ? -3.049 17.438 23 1 96 289 GLU B C 1
ATOM 6718 O O . GLU B 1 289 ? -4.055 17.594 23.703 1 96 289 GLU B O 1
ATOM 6723 N N . ILE B 1 290 ? -2.203 16.516 23.125 1 97.94 290 ILE B N 1
ATOM 6724 C CA . ILE B 1 290 ? -2.391 15.523 24.188 1 97.94 290 ILE B CA 1
ATOM 6725 C C . ILE B 1 290 ? -2.371 16.219 25.547 1 97.94 290 ILE B C 1
ATOM 6727 O O . ILE B 1 290 ? -1.655 17.203 25.734 1 97.94 290 ILE B O 1
ATOM 6731 N N . ASN B 1 291 ? -3.285 15.766 26.453 1 98.25 291 ASN B N 1
ATOM 6732 C CA . ASN B 1 291 ? -3.232 16.281 27.812 1 98.25 291 ASN B CA 1
ATOM 6733 C C . ASN B 1 291 ? -2.012 15.75 28.562 1 98.25 291 ASN B C 1
ATOM 6735 O O . ASN B 1 291 ? -1.985 14.594 28.984 1 98.25 291 ASN B O 1
ATOM 6739 N N . TYR B 1 292 ? -1.088 16.625 28.828 1 98.5 292 TYR B N 1
ATOM 6740 C CA . TYR B 1 292 ? 0.211 16.219 29.359 1 98.5 292 TYR B CA 1
ATOM 6741 C C . TYR B 1 292 ? 0.086 15.734 30.812 1 98.5 292 TYR B C 1
ATOM 6743 O O . TYR B 1 292 ? 0.777 14.797 31.219 1 98.5 292 TYR B O 1
ATOM 6751 N N . ASP B 1 293 ? -0.785 16.328 31.594 1 98.56 293 ASP B N 1
ATOM 6752 C CA . ASP B 1 293 ? -0.981 15.883 32.969 1 98.56 293 ASP B CA 1
ATOM 6753 C C . ASP B 1 293 ? -1.578 14.484 33.031 1 98.56 293 ASP B C 1
ATOM 6755 O O . ASP B 1 293 ? -1.154 13.648 33.812 1 98.56 293 ASP B O 1
ATOM 6759 N N . LEU B 1 294 ? -2.484 14.281 32.156 1 98.75 294 LEU B N 1
ATOM 6760 C CA . LEU B 1 294 ? -3.129 12.969 32.125 1 98.75 294 LEU B CA 1
ATOM 6761 C C . LEU B 1 294 ? -2.178 11.914 31.578 1 98.75 294 LEU B C 1
ATOM 6763 O O . LEU B 1 294 ? -2.207 10.758 32.031 1 98.75 294 LEU B O 1
ATOM 6767 N N . LEU B 1 295 ? -1.363 12.305 30.625 1 98.81 295 LEU B N 1
ATOM 6768 C CA . LEU B 1 295 ? -0.329 11.391 30.156 1 98.81 295 LEU B CA 1
ATOM 6769 C C . LEU B 1 295 ? 0.625 11.008 31.281 1 98.81 295 LEU B C 1
ATOM 6771 O O . LEU B 1 295 ? 0.942 9.828 31.453 1 98.81 295 LEU B O 1
ATOM 6775 N N . ALA B 1 296 ? 1.052 11.984 32.031 1 98.81 296 ALA B N 1
ATOM 6776 C CA . ALA B 1 296 ? 1.959 11.734 33.156 1 98.81 296 ALA B CA 1
ATOM 6777 C C . ALA B 1 296 ? 1.333 10.781 34.156 1 98.81 296 ALA B C 1
ATOM 6779 O O . ALA B 1 296 ? 2.004 9.883 34.656 1 98.81 296 ALA B O 1
ATOM 6780 N N . GLN B 1 297 ? 0.092 10.992 34.438 1 98.75 297 GLN B N 1
ATOM 6781 C CA . GLN B 1 297 ? -0.618 10.156 35.375 1 98.75 297 GLN B CA 1
ATOM 6782 C C . GLN B 1 297 ? -0.692 8.711 34.906 1 98.75 297 GLN B C 1
ATOM 6784 O O . GLN B 1 297 ? -0.458 7.777 35.688 1 98.75 297 GLN B O 1
ATOM 6789 N N . GLU B 1 298 ? -1.04 8.547 33.625 1 98.69 298 GLU B N 1
ATOM 6790 C CA . GLU B 1 298 ? -1.167 7.203 33.094 1 98.69 298 GLU B CA 1
ATOM 6791 C C . GLU B 1 298 ? 0.182 6.488 33.062 1 98.69 298 GLU B C 1
ATOM 6793 O O . GLU B 1 298 ? 0.263 5.289 33.312 1 98.69 298 GLU B O 1
ATOM 6798 N N . LEU B 1 299 ? 1.198 7.215 32.688 1 98.75 299 LEU B N 1
ATOM 6799 C CA . LEU B 1 299 ? 2.545 6.656 32.688 1 98.75 299 LEU B CA 1
ATOM 6800 C C . LEU B 1 299 ? 2.971 6.234 34.062 1 98.75 299 LEU B C 1
ATOM 6802 O O . LEU B 1 299 ? 3.576 5.176 34.25 1 98.75 299 LEU B O 1
ATOM 6806 N N . ASP B 1 300 ? 2.656 7.059 35.062 1 98.5 300 ASP B N 1
ATOM 6807 C CA . ASP B 1 300 ? 3.02 6.773 36.438 1 98.5 300 ASP B CA 1
ATOM 6808 C C . ASP B 1 300 ? 2.312 5.516 36.938 1 98.5 300 ASP B C 1
ATOM 6810 O O . ASP B 1 300 ? 2.908 4.707 37.656 1 98.5 300 ASP B O 1
ATOM 6814 N N . ARG B 1 301 ? 1.1 5.336 36.562 1 98.19 301 ARG B N 1
ATOM 6815 C CA . ARG B 1 301 ? 0.285 4.207 37 1 98.19 301 ARG B CA 1
ATOM 6816 C C . ARG B 1 301 ? 0.801 2.9 36.406 1 98.19 301 ARG B C 1
ATOM 6818 O O . ARG B 1 301 ? 0.567 1.823 36.969 1 98.19 301 ARG B O 1
ATOM 6825 N N . ASN B 1 302 ? 1.513 3 35.25 1 98.19 302 ASN B N 1
ATOM 6826 C CA . ASN B 1 302 ? 1.918 1.801 34.531 1 98.19 302 ASN B CA 1
ATOM 6827 C C . ASN B 1 302 ? 3.436 1.72 34.375 1 98.19 302 ASN B C 1
ATOM 6829 O O . ASN B 1 302 ? 3.941 1.287 33.344 1 98.19 302 ASN B O 1
ATOM 6833 N N . ARG B 1 303 ? 4.16 2.07 35.375 1 95.69 303 ARG B N 1
ATOM 6834 C CA . ARG B 1 303 ? 5.613 2.197 35.312 1 95.69 303 ARG B CA 1
ATOM 6835 C C . ARG B 1 303 ? 6.277 0.835 35.125 1 95.69 303 ARG B C 1
ATOM 6837 O O . ARG B 1 303 ? 7.434 0.752 34.719 1 95.69 303 ARG B O 1
ATOM 6844 N N . ASP B 1 304 ? 5.609 -0.184 35.406 1 96.56 304 ASP B N 1
ATOM 6845 C CA . ASP B 1 304 ? 6.168 -1.53 35.344 1 96.56 304 ASP B CA 1
ATOM 6846 C C . ASP B 1 304 ? 6.266 -1.994 33.875 1 96.56 304 ASP B C 1
ATOM 6848 O O . ASP B 1 304 ? 6.957 -2.971 33.594 1 96.56 304 ASP B O 1
ATOM 6852 N N . TYR B 1 305 ? 5.617 -1.327 32.969 1 98.25 305 TYR B N 1
ATOM 6853 C CA . TYR B 1 305 ? 5.617 -1.692 31.562 1 98.25 305 TYR B CA 1
ATOM 6854 C C . TYR B 1 305 ? 6.359 -0.652 30.734 1 98.25 305 TYR B C 1
ATOM 6856 O O . TYR B 1 305 ? 6.305 0.543 31.031 1 98.25 305 TYR B O 1
ATOM 6864 N N . PRO B 1 306 ? 7.059 -1.146 29.672 1 98.69 306 PRO B N 1
ATOM 6865 C CA . PRO B 1 306 ? 7.645 -0.157 28.766 1 98.69 306 PRO B CA 1
ATOM 6866 C C . PRO B 1 306 ? 6.598 0.769 28.141 1 98.69 306 PRO B C 1
ATOM 6868 O O . PRO B 1 306 ? 5.457 0.356 27.922 1 98.69 306 PRO B O 1
ATOM 6871 N N . ALA B 1 307 ? 7.027 1.992 27.891 1 98.88 307 ALA B N 1
ATOM 6872 C CA . ALA B 1 307 ? 6.121 2.996 27.344 1 98.88 307 ALA B CA 1
ATOM 6873 C C . ALA B 1 307 ? 6.367 3.199 25.859 1 98.88 307 ALA B C 1
ATOM 6875 O O . ALA B 1 307 ? 7.484 3.516 25.438 1 98.88 307 ALA B O 1
ATOM 6876 N N . ILE B 1 308 ? 5.391 2.939 25.047 1 98.94 308 ILE B N 1
ATOM 6877 C CA . ILE B 1 308 ? 5.391 3.307 23.641 1 98.94 308 ILE B CA 1
ATOM 6878 C C . ILE B 1 308 ? 4.484 4.516 23.422 1 98.94 308 ILE B C 1
ATOM 6880 O O . ILE B 1 308 ? 3.277 4.445 23.656 1 98.94 308 ILE B O 1
ATOM 6884 N N . ILE B 1 309 ? 5.031 5.637 22.969 1 98.94 309 ILE B N 1
ATOM 6885 C CA . ILE B 1 309 ? 4.27 6.883 22.906 1 98.94 309 ILE B CA 1
ATOM 6886 C C . ILE B 1 309 ? 4.18 7.348 21.453 1 98.94 309 ILE B C 1
ATOM 6888 O O . ILE B 1 309 ? 5.199 7.52 20.781 1 98.94 309 ILE B O 1
ATOM 6892 N N . ASN B 1 310 ? 2.977 7.496 20.953 1 98.88 310 ASN B N 1
ATOM 6893 C CA . ASN B 1 310 ? 2.756 8.18 19.672 1 98.88 310 ASN B CA 1
ATOM 6894 C C . ASN B 1 310 ? 2.609 9.688 19.875 1 98.88 310 ASN B C 1
ATOM 6896 O O . ASN B 1 310 ? 1.747 10.141 20.625 1 98.88 310 ASN B O 1
ATOM 6900 N N . VAL B 1 311 ? 3.449 10.422 19.25 1 98.75 311 VAL B N 1
ATOM 6901 C CA . VAL B 1 311 ? 3.424 11.883 19.266 1 98.75 311 VAL B CA 1
ATOM 6902 C C . VAL B 1 311 ? 2.865 12.414 17.953 1 98.75 311 VAL B C 1
ATOM 6904 O O . VAL B 1 311 ? 3.396 12.117 16.875 1 98.75 311 VAL B O 1
ATOM 6907 N N . ASN B 1 312 ? 1.805 13.188 18.031 1 98.19 312 ASN B N 1
ATOM 6908 C CA . ASN B 1 312 ? 1.21 13.75 16.828 1 98.19 312 ASN B CA 1
ATOM 6909 C C . ASN B 1 312 ? 1.924 15.023 16.391 1 98.19 312 ASN B C 1
ATOM 6911 O O . ASN B 1 312 ? 1.995 15.992 17.141 1 98.19 312 ASN B O 1
ATOM 6915 N N . ILE B 1 313 ? 2.486 14.992 15.25 1 97.75 313 ILE B N 1
ATOM 6916 C CA . ILE B 1 313 ? 2.947 16.203 14.578 1 97.75 313 ILE B CA 1
ATOM 6917 C C . ILE B 1 313 ? 1.894 16.672 13.578 1 97.75 313 ILE B C 1
ATOM 6919 O O . ILE B 1 313 ? 2.094 16.578 12.367 1 97.75 313 ILE B O 1
ATOM 6923 N N . GLY B 1 314 ? 0.808 17.25 14.125 1 96 314 GLY B N 1
ATOM 6924 C CA . GLY B 1 314 ? -0.377 17.609 13.359 1 96 314 GLY B CA 1
ATOM 6925 C C . GLY B 1 314 ? -1.473 16.562 13.438 1 96 314 GLY B C 1
ATOM 6926 O O . GLY B 1 314 ? -1.476 15.594 12.672 1 96 314 GLY B O 1
ATOM 6927 N N . THR B 1 315 ? -2.432 16.766 14.32 1 93.5 315 THR B N 1
ATOM 6928 C CA . THR B 1 315 ? -3.592 15.875 14.352 1 93.5 315 THR B CA 1
ATOM 6929 C C . THR B 1 315 ? -4.457 16.078 13.117 1 93.5 315 THR B C 1
ATOM 6931 O O . THR B 1 315 ? -4.422 17.141 12.492 1 93.5 315 THR B O 1
ATOM 6934 N N . THR B 1 316 ? -5.223 15.117 12.734 1 87 316 THR B N 1
ATOM 6935 C CA . THR B 1 316 ? -5.949 15.062 11.477 1 87 316 THR B CA 1
ATOM 6936 C C . THR B 1 316 ? -6.988 16.172 11.398 1 87 316 THR B C 1
ATOM 6938 O O . THR B 1 316 ? -7.152 16.812 10.359 1 87 316 THR B O 1
ATOM 6941 N N . VAL B 1 317 ? -7.637 16.438 12.469 1 89.31 317 VAL B N 1
ATOM 6942 C CA . VAL B 1 317 ? -8.797 17.328 12.43 1 89.31 317 VAL B CA 1
ATOM 6943 C C . VAL B 1 317 ? -8.383 18.734 12.805 1 89.31 317 VAL B C 1
ATOM 6945 O O . VAL B 1 317 ? -8.703 19.703 12.094 1 89.31 317 VAL B O 1
ATOM 6948 N N . LYS B 1 318 ? -7.559 18.859 13.812 1 92.88 318 LYS B N 1
ATOM 6949 C CA . LYS B 1 318 ? -7.285 20.188 14.352 1 92.88 318 LYS B CA 1
ATOM 6950 C C . LYS B 1 318 ? -5.887 20.656 13.969 1 92.88 318 LYS B C 1
ATOM 6952 O O . LYS B 1 318 ? -5.559 21.844 14.125 1 92.88 318 LYS B O 1
ATOM 6957 N N . GLY B 1 319 ? -5.082 19.781 13.484 1 95.56 319 GLY B N 1
ATOM 6958 C CA . GLY B 1 319 ? -3.715 20.156 13.156 1 95.56 319 GLY B CA 1
ATOM 6959 C C . GLY B 1 319 ? -2.875 20.484 14.375 1 95.56 319 GLY B C 1
ATOM 6960 O O . GLY B 1 319 ? -1.973 21.328 14.305 1 95.56 319 GLY B O 1
ATOM 6961 N N . ALA B 1 320 ? -3.195 19.891 15.477 1 95.62 320 ALA B N 1
ATOM 6962 C CA . ALA B 1 320 ? -2.457 20.156 16.703 1 95.62 320 ALA B CA 1
ATOM 6963 C C . ALA B 1 320 ? -1.136 19.391 16.734 1 95.62 320 ALA B C 1
ATOM 6965 O O . ALA B 1 320 ? -1.073 18.234 16.312 1 95.62 320 ALA B O 1
ATOM 6966 N N . VAL B 1 321 ? -0.108 20.047 17.188 1 97.06 321 VAL B N 1
ATOM 6967 C CA . VAL B 1 321 ? 1.208 19.438 17.328 1 97.06 321 VAL B CA 1
ATOM 6968 C C . VAL B 1 321 ? 1.508 19.188 18.797 1 97.06 321 VAL B C 1
ATOM 6970 O O . VAL B 1 321 ? 1.578 20.141 19.594 1 97.06 321 VAL B O 1
ATOM 6973 N N . ASP B 1 322 ? 1.669 17.906 19.188 1 97.62 322 ASP B N 1
ATOM 6974 C CA . ASP B 1 322 ? 2.062 17.594 20.547 1 97.62 322 ASP B CA 1
ATOM 6975 C C . ASP B 1 322 ? 3.449 18.156 20.859 1 97.62 322 ASP B C 1
ATOM 6977 O O . ASP B 1 322 ? 4.34 18.141 20.016 1 97.62 322 ASP B O 1
ATOM 6981 N N . ASN B 1 323 ? 3.598 18.641 22.078 1 97 323 ASN B N 1
ATOM 6982 C CA . ASN B 1 323 ? 4.883 19.188 22.5 1 97 323 ASN B CA 1
ATOM 6983 C C . ASN B 1 323 ? 5.844 18.078 22.938 1 97 323 ASN B C 1
ATOM 6985 O O . ASN B 1 323 ? 5.789 17.609 24.062 1 97 323 ASN B O 1
ATOM 6989 N N . LEU B 1 324 ? 6.758 17.703 22.062 1 98.06 324 LEU B N 1
ATOM 6990 C CA . LEU B 1 324 ? 7.707 16.625 22.297 1 98.06 324 LEU B CA 1
ATOM 6991 C C . LEU B 1 324 ? 8.562 16.922 23.516 1 98.06 324 LEU B C 1
ATOM 6993 O O . LEU B 1 324 ? 8.852 16.016 24.312 1 98.06 324 LEU B O 1
ATOM 6997 N N . ASP B 1 325 ? 8.977 18.156 23.719 1 97.56 325 ASP B N 1
ATOM 6998 C CA . ASP B 1 325 ? 9.828 18.516 24.844 1 97.56 325 ASP B CA 1
ATOM 6999 C C . ASP B 1 325 ? 9.102 18.281 26.172 1 97.56 325 ASP B C 1
ATOM 7001 O O . ASP B 1 325 ? 9.711 17.812 27.141 1 97.56 325 ASP B O 1
ATOM 7005 N N . ARG B 1 326 ? 7.836 18.594 26.219 1 97.88 326 ARG B N 1
ATOM 7006 C CA . ARG B 1 326 ? 7.059 18.375 27.422 1 97.88 326 ARG B CA 1
ATOM 7007 C C . ARG B 1 326 ? 6.93 16.875 27.719 1 97.88 326 ARG B C 1
ATOM 7009 O O . ARG B 1 326 ? 6.98 16.453 28.875 1 97.88 326 ARG B O 1
ATOM 7016 N N . ILE B 1 327 ? 6.762 16.078 26.703 1 98.69 327 ILE B N 1
ATOM 7017 C CA . ILE B 1 327 ? 6.664 14.633 26.859 1 98.69 327 ILE B CA 1
ATOM 7018 C C . ILE B 1 327 ? 7.984 14.078 27.391 1 98.69 327 ILE B C 1
ATOM 7020 O O . ILE B 1 327 ? 7.996 13.25 28.312 1 98.69 327 ILE B O 1
ATOM 7024 N N . LEU B 1 328 ? 9.078 14.555 26.828 1 98.5 328 LEU B N 1
ATOM 7025 C CA . LEU B 1 328 ? 10.398 14.117 27.281 1 98.5 328 LEU B CA 1
ATOM 7026 C C . LEU B 1 328 ? 10.648 14.531 28.719 1 98.5 328 LEU B C 1
ATOM 7028 O O . LEU B 1 328 ? 11.258 13.781 29.5 1 98.5 328 LEU B O 1
ATOM 7032 N N . GLU B 1 329 ? 10.156 15.719 29.109 1 98.44 329 GLU B N 1
ATOM 7033 C CA . GLU B 1 329 ? 10.266 16.188 30.484 1 98.44 329 GLU B CA 1
ATOM 7034 C C . GLU B 1 329 ? 9.492 15.273 31.438 1 98.44 329 GLU B C 1
ATOM 7036 O O . GLU B 1 329 ? 9.961 14.984 32.531 1 98.44 329 GLU B O 1
ATOM 7041 N N . ILE B 1 330 ? 8.336 14.844 31.031 1 98.81 330 ILE B N 1
ATOM 7042 C CA . ILE B 1 330 ? 7.508 13.945 31.844 1 98.81 330 ILE B CA 1
ATOM 7043 C C . ILE B 1 330 ? 8.25 12.625 32.062 1 98.81 330 ILE B C 1
ATOM 7045 O O . ILE B 1 330 ? 8.297 12.117 33.188 1 98.81 330 ILE B O 1
ATOM 7049 N N . LEU B 1 331 ? 8.844 12.062 31 1 98.69 331 LEU B N 1
ATOM 7050 C CA . LEU B 1 331 ? 9.578 10.805 31.094 1 98.69 331 LEU B CA 1
ATOM 7051 C C . LEU B 1 331 ? 10.766 10.938 32.031 1 98.69 331 LEU B C 1
ATOM 7053 O O . LEU B 1 331 ? 11.047 10.031 32.812 1 98.69 331 LEU B O 1
ATOM 7057 N N . THR B 1 332 ? 11.438 12.07 32 1 98.38 332 THR B N 1
ATOM 7058 C CA . THR B 1 332 ? 12.562 12.344 32.875 1 98.38 332 THR B CA 1
ATOM 7059 C C . THR B 1 332 ? 12.102 12.477 34.312 1 98.38 332 THR B C 1
ATOM 7061 O O . THR B 1 332 ? 12.711 11.906 35.219 1 98.38 332 THR B O 1
ATOM 7064 N N . ALA B 1 333 ? 11.039 13.219 34.5 1 98.38 333 ALA B N 1
ATOM 7065 C CA . ALA B 1 333 ? 10.516 13.453 35.844 1 98.38 333 ALA B CA 1
ATOM 7066 C C . ALA B 1 333 ? 10.078 12.148 36.5 1 98.38 333 ALA B C 1
ATOM 7068 O O . ALA B 1 333 ? 10.203 11.984 37.719 1 98.38 333 ALA B O 1
ATOM 7069 N N . LEU B 1 334 ? 9.602 11.219 35.688 1 98.31 334 LEU B N 1
ATOM 7070 C CA . LEU B 1 334 ? 9.133 9.93 36.188 1 98.31 334 LEU B CA 1
ATOM 7071 C C . LEU B 1 334 ? 10.273 8.922 36.25 1 98.31 334 LEU B C 1
ATOM 7073 O O . LEU B 1 334 ? 10.062 7.766 36.625 1 98.31 334 LEU B O 1
ATOM 7077 N N . ASP B 1 335 ? 11.5 9.312 35.875 1 97.69 335 ASP B N 1
ATOM 7078 C CA . ASP B 1 335 ? 12.711 8.484 35.906 1 97.69 335 ASP B CA 1
ATOM 7079 C C . ASP B 1 335 ? 12.531 7.223 35.062 1 97.69 335 ASP B C 1
ATOM 7081 O O . ASP B 1 335 ? 12.875 6.125 35.531 1 97.69 335 ASP B O 1
ATOM 7085 N N . ILE B 1 336 ? 11.859 7.367 33.938 1 98.19 336 ILE B N 1
ATOM 7086 C CA . ILE B 1 336 ? 11.758 6.25 33 1 98.19 336 ILE B CA 1
ATOM 7087 C C . ILE B 1 336 ? 13.016 6.199 32.125 1 98.19 336 ILE B C 1
ATOM 7089 O O . ILE B 1 336 ? 13.281 7.129 31.375 1 98.19 336 ILE B O 1
ATOM 7093 N N . PRO B 1 337 ? 13.75 5.184 32.188 1 97.44 337 PRO B N 1
ATOM 7094 C CA . PRO B 1 337 ? 15.008 5.152 31.438 1 97.44 337 PRO B CA 1
ATOM 7095 C C . PRO B 1 337 ? 14.797 5.004 29.922 1 97.44 337 PRO B C 1
ATOM 7097 O O . PRO B 1 337 ? 13.773 4.477 29.484 1 97.44 337 PRO B O 1
ATOM 7100 N N . ARG B 1 338 ? 15.789 5.32 29.141 1 97.5 338 ARG B N 1
ATOM 7101 C CA . ARG B 1 338 ? 15.734 5.383 27.688 1 97.5 338 ARG B CA 1
ATOM 7102 C C . ARG B 1 338 ? 15.383 4.02 27.094 1 97.5 338 ARG B C 1
ATOM 7104 O O . ARG B 1 338 ? 14.672 3.936 26.094 1 97.5 338 ARG B O 1
ATOM 7111 N N . GLU B 1 339 ? 15.797 2.994 27.703 1 96.5 339 GLU B N 1
ATOM 7112 C CA . GLU B 1 339 ? 15.625 1.643 27.188 1 96.5 339 GLU B CA 1
ATOM 7113 C C . GLU B 1 339 ? 14.203 1.139 27.438 1 96.5 339 GLU B C 1
ATOM 7115 O O . GLU B 1 339 ? 13.797 0.115 26.875 1 96.5 339 GLU B O 1
ATOM 7120 N N . ARG B 1 340 ? 13.43 1.957 28.109 1 97.94 340 ARG B N 1
ATOM 7121 C CA . ARG B 1 340 ? 12.109 1.479 28.516 1 97.94 340 ARG B CA 1
ATOM 7122 C C . ARG B 1 340 ? 11.008 2.307 27.844 1 97.94 340 ARG B C 1
ATOM 7124 O O . ARG B 1 340 ? 9.828 2.168 28.188 1 97.94 340 ARG B O 1
ATOM 7131 N N . TYR B 1 341 ? 11.391 3.131 26.969 1 98.56 341 TYR B N 1
ATOM 7132 C CA . TYR B 1 341 ? 10.344 3.803 26.219 1 98.56 341 TYR B CA 1
ATOM 7133 C C . TYR B 1 341 ? 10.719 3.906 24.734 1 98.56 341 TYR B C 1
ATOM 7135 O O . TYR B 1 341 ? 11.891 3.738 24.375 1 98.56 341 TYR B O 1
ATOM 7143 N N . HIS B 1 342 ? 9.789 4.035 23.906 1 98.81 342 HIS B N 1
ATOM 7144 C CA . HIS B 1 342 ? 9.844 4.199 22.453 1 98.81 342 HIS B CA 1
ATOM 7145 C C . HIS B 1 342 ? 8.914 5.309 21.984 1 98.81 342 HIS B C 1
ATOM 7147 O O . HIS B 1 342 ? 7.738 5.332 22.344 1 98.81 342 HIS B O 1
ATOM 7153 N N . ILE B 1 343 ? 9.477 6.262 21.25 1 98.94 343 ILE B N 1
ATOM 7154 C CA . ILE B 1 343 ? 8.648 7.371 20.781 1 98.94 343 ILE B CA 1
ATOM 7155 C C . ILE B 1 343 ? 8.508 7.301 19.266 1 98.94 343 ILE B C 1
ATOM 7157 O O . ILE B 1 343 ? 9.5 7.328 18.531 1 98.94 343 ILE B O 1
ATOM 7161 N N . HIS B 1 344 ? 7.316 7.145 18.781 1 98.94 344 HIS B N 1
ATOM 7162 C CA . HIS B 1 344 ? 6.957 7.266 17.375 1 98.94 344 HIS B CA 1
ATOM 7163 C C . HIS B 1 344 ? 6.312 8.617 17.078 1 98.94 344 HIS B C 1
ATOM 7165 O O . HIS B 1 344 ? 5.422 9.055 17.812 1 98.94 344 HIS B O 1
ATOM 7171 N N . CYS B 1 345 ? 6.766 9.273 16.062 1 98.88 345 CYS B N 1
ATOM 7172 C CA . CYS B 1 345 ? 6.195 10.547 15.641 1 98.88 345 CYS B CA 1
ATOM 7173 C C . CYS B 1 345 ? 5.371 10.391 14.367 1 98.88 345 CYS B C 1
ATOM 7175 O O . CYS B 1 345 ? 5.914 10.078 13.305 1 98.88 345 CYS B O 1
ATOM 7177 N N . ASP B 1 346 ? 4.055 10.586 14.508 1 98.69 346 ASP B N 1
ATOM 7178 C CA . ASP B 1 346 ? 3.186 10.664 13.336 1 98.69 346 ASP B CA 1
ATOM 7179 C C . ASP B 1 346 ? 3.178 12.07 12.75 1 98.69 346 ASP B C 1
ATOM 7181 O O . ASP B 1 346 ? 2.469 12.953 13.242 1 98.69 346 ASP B O 1
ATOM 7185 N N . GLY B 1 347 ? 3.938 12.219 11.68 1 98.25 347 GLY B N 1
ATOM 7186 C CA . GLY B 1 347 ? 4.016 13.5 11 1 98.25 347 GLY B CA 1
ATOM 7187 C C . GLY B 1 347 ? 3.537 13.438 9.562 1 98.25 347 GLY B C 1
ATOM 7188 O O . GLY B 1 347 ? 4.172 14 8.664 1 98.25 347 GLY B O 1
ATOM 7189 N N . ALA B 1 348 ? 2.406 12.758 9.305 1 97.56 348 ALA B N 1
ATOM 7190 C CA . ALA B 1 348 ? 1.931 12.516 7.945 1 97.56 348 ALA B CA 1
ATOM 7191 C C . ALA B 1 348 ? 1.887 13.812 7.141 1 97.56 348 ALA B C 1
ATOM 7193 O O . ALA B 1 348 ? 2.352 13.852 6 1 97.56 348 ALA B O 1
ATOM 7194 N N . LEU B 1 349 ? 1.41 14.852 7.695 1 97 349 LEU B N 1
ATOM 7195 C CA . LEU B 1 349 ? 1.333 16.125 6.973 1 97 349 LEU B CA 1
ATOM 7196 C C . LEU B 1 349 ? 2.432 17.078 7.434 1 97 349 LEU B C 1
ATOM 7198 O O . LEU B 1 349 ? 3.271 17.484 6.633 1 97 349 LEU B O 1
ATOM 7202 N N . PHE B 1 350 ? 2.703 17.25 8.688 1 97.06 350 PHE B N 1
ATOM 7203 C CA . PHE B 1 350 ? 3.451 18.391 9.203 1 97.06 350 PHE B CA 1
ATOM 7204 C C . PHE B 1 350 ? 4.926 18.047 9.375 1 97.06 350 PHE B C 1
ATOM 7206 O O . PHE B 1 350 ? 5.762 18.922 9.547 1 97.06 350 PHE B O 1
ATOM 7213 N N . ALA B 1 351 ? 5.258 16.781 9.328 1 96.88 351 ALA B N 1
ATOM 7214 C CA . ALA B 1 351 ? 6.668 16.453 9.531 1 96.88 351 ALA B CA 1
ATOM 7215 C C . ALA B 1 351 ? 7.531 17.094 8.445 1 96.88 351 ALA B C 1
ATOM 7217 O O . ALA B 1 351 ? 8.688 17.453 8.695 1 96.88 351 ALA B O 1
ATOM 7218 N N . LEU B 1 352 ? 6.988 17.219 7.301 1 97.19 352 LEU B N 1
ATOM 7219 C CA . LEU B 1 352 ? 7.719 17.875 6.227 1 97.19 352 LEU B CA 1
ATOM 7220 C C . LEU B 1 352 ? 7.641 19.406 6.371 1 97.19 352 LEU B C 1
ATOM 7222 O O . LEU B 1 352 ? 8.484 20.125 5.832 1 97.19 352 LEU B O 1
ATOM 7226 N N . MET B 1 353 ? 6.734 19.938 7.117 1 97.44 353 MET B N 1
ATOM 7227 C CA . MET B 1 353 ? 6.496 21.375 7.227 1 97.44 353 MET B CA 1
ATOM 7228 C C . MET B 1 353 ? 7.301 21.969 8.375 1 97.44 353 MET B C 1
ATOM 7230 O O . MET B 1 353 ? 7.84 23.078 8.258 1 97.44 353 MET B O 1
ATOM 7234 N N . MET B 1 354 ? 7.484 21.266 9.43 1 97 354 MET B N 1
ATOM 7235 C CA . MET B 1 354 ? 7.949 21.766 10.727 1 97 354 MET B CA 1
ATOM 7236 C C . MET B 1 354 ? 9.32 22.406 10.602 1 97 354 MET B C 1
ATOM 7238 O O . MET B 1 354 ? 9.562 23.469 11.18 1 97 354 MET B O 1
ATOM 7242 N N . PRO B 1 355 ? 10.172 21.812 9.812 1 96.25 355 PRO B N 1
ATOM 7243 C CA . PRO B 1 355 ? 11.508 22.422 9.734 1 96.25 355 PRO B CA 1
ATOM 7244 C C . PRO B 1 355 ? 11.484 23.812 9.109 1 96.25 355 PRO B C 1
ATOM 7246 O O . PRO B 1 355 ? 12.461 24.562 9.227 1 96.25 355 PRO B O 1
ATOM 7249 N N . PHE B 1 356 ? 10.383 24.203 8.5 1 96 356 PHE B N 1
ATOM 7250 C CA . PHE B 1 356 ? 10.367 25.438 7.715 1 96 356 PHE B CA 1
ATOM 7251 C C . PHE B 1 356 ? 9.43 26.469 8.344 1 96 356 PHE B C 1
ATOM 7253 O O . PHE B 1 356 ? 9.25 27.562 7.797 1 96 356 PHE B O 1
ATOM 7260 N N . ILE B 1 357 ? 8.828 26.078 9.398 1 94.62 357 ILE B N 1
ATOM 7261 C CA . ILE B 1 357 ? 7.957 27 10.117 1 94.62 357 ILE B CA 1
ATOM 7262 C C . ILE B 1 357 ? 8.773 27.797 11.133 1 94.62 357 ILE B C 1
ATOM 7264 O O . ILE B 1 357 ? 9.461 27.219 11.977 1 94.62 357 ILE B O 1
ATOM 7268 N N . ASP B 1 358 ? 8.609 29.047 11.125 1 87.38 358 ASP B N 1
ATOM 7269 C CA . ASP B 1 358 ? 9.367 29.922 12.023 1 87.38 358 ASP B CA 1
ATOM 7270 C C . ASP B 1 358 ? 9 29.656 13.477 1 87.38 358 ASP B C 1
ATOM 7272 O O . ASP B 1 358 ? 7.816 29.516 13.812 1 87.38 358 ASP B O 1
ATOM 7276 N N . ASN B 1 359 ? 9.977 29.531 14.336 1 86 359 ASN B N 1
ATOM 7277 C CA . ASN B 1 359 ? 9.828 29.391 15.781 1 86 359 ASN B CA 1
ATOM 7278 C C . ASN B 1 359 ? 9.18 28.062 16.156 1 86 359 ASN B C 1
ATOM 7280 O O . ASN B 1 359 ? 8.734 27.875 17.297 1 86 359 ASN B O 1
ATOM 7284 N N . ALA B 1 360 ? 9.039 27.234 15.18 1 91.69 360 ALA B N 1
ATOM 7285 C CA . ALA B 1 360 ? 8.539 25.906 15.523 1 91.69 360 ALA B CA 1
ATOM 7286 C C . ALA B 1 360 ? 9.555 25.141 16.359 1 91.69 360 ALA B C 1
ATOM 7288 O O . ALA B 1 360 ? 10.766 25.234 16.125 1 91.69 360 ALA B O 1
ATOM 7289 N N . PRO B 1 361 ? 9.016 24.406 17.328 1 91.06 361 PRO B N 1
ATOM 7290 C CA . PRO B 1 361 ? 9.945 23.562 18.062 1 91.06 361 PRO B CA 1
ATOM 7291 C C . PRO B 1 361 ? 10.609 22.5 17.172 1 91.06 361 PRO B C 1
ATOM 7293 O O . PRO B 1 361 ? 10 22.047 16.203 1 91.06 361 PRO B O 1
ATOM 7296 N N . GLU B 1 362 ? 11.781 22.156 17.562 1 90.56 362 GLU B N 1
ATOM 7297 C CA . GLU B 1 362 ? 12.531 21.172 16.797 1 90.56 362 GLU B CA 1
ATOM 7298 C C . GLU B 1 362 ? 11.961 19.766 17 1 90.56 362 GLU B C 1
ATOM 7300 O O . GLU B 1 362 ? 11.758 19.328 18.125 1 90.56 362 GLU B O 1
ATOM 7305 N N . ILE B 1 363 ? 11.68 19.172 15.953 1 93.31 363 ILE B N 1
ATOM 7306 C CA . ILE B 1 363 ? 11.352 17.75 15.93 1 93.31 363 ILE B CA 1
ATOM 7307 C C . ILE B 1 363 ? 12.32 17.016 15.008 1 93.31 363 ILE B C 1
ATOM 7309 O O . ILE B 1 363 ? 12.203 17.094 13.781 1 93.31 363 ILE B O 1
ATOM 7313 N N . SER B 1 364 ? 13.289 16.359 15.586 1 96.62 364 SER B N 1
ATOM 7314 C CA . SER B 1 364 ? 14.328 15.648 14.844 1 96.62 364 SER B CA 1
ATOM 7315 C C . SER B 1 364 ? 14.898 14.492 15.656 1 96.62 364 SER B C 1
ATOM 7317 O O . SER B 1 364 ? 14.57 14.336 16.828 1 96.62 364 SER B O 1
ATOM 7319 N N . PHE B 1 365 ? 15.75 13.742 15.055 1 98 365 PHE B N 1
ATOM 7320 C CA . PHE B 1 365 ? 16.328 12.562 15.695 1 98 365 PHE B CA 1
ATOM 7321 C C . PHE B 1 365 ? 17.516 12.961 16.562 1 98 365 PHE B C 1
ATOM 7323 O O . PHE B 1 365 ? 18.172 12.094 17.156 1 98 365 PHE B O 1
ATOM 7330 N N . GLN B 1 366 ? 17.766 14.289 16.688 1 97.06 366 GLN B N 1
ATOM 7331 C CA . GLN B 1 366 ? 18.656 14.75 17.734 1 97.06 366 GLN B CA 1
ATOM 7332 C C . GLN B 1 366 ? 18.031 14.57 19.125 1 97.06 366 GLN B C 1
ATOM 7334 O O . GLN B 1 366 ? 18.734 14.523 20.125 1 97.06 366 GLN B O 1
ATOM 7339 N N . LYS B 1 367 ? 16.781 14.555 19.141 1 97.62 367 LYS B N 1
ATOM 7340 C CA . LYS B 1 367 ? 16.031 14.164 20.328 1 97.62 367 LYS B CA 1
ATOM 7341 C C . LYS B 1 367 ? 15.797 12.656 20.359 1 97.62 367 LYS B C 1
ATOM 7343 O O . LYS B 1 367 ? 15.969 11.977 19.359 1 97.62 367 LYS B O 1
ATOM 7348 N N . PRO B 1 368 ? 15.492 12.109 21.562 1 97.88 368 PRO B N 1
ATOM 7349 C CA . PRO B 1 368 ? 15.391 10.648 21.672 1 97.88 368 PRO B CA 1
ATOM 7350 C C . PRO B 1 368 ? 14.078 10.102 21.125 1 97.88 368 PRO B C 1
ATOM 7352 O O . PRO B 1 368 ? 13.375 9.367 21.828 1 97.88 368 PRO B O 1
ATOM 7355 N N . ILE B 1 369 ? 13.797 10.406 19.906 1 98.56 369 ILE B N 1
ATOM 7356 C CA . ILE B 1 369 ? 12.688 9.766 19.203 1 98.56 369 ILE B CA 1
ATOM 7357 C C . ILE B 1 369 ? 13.195 8.547 18.422 1 98.56 369 ILE B C 1
ATOM 7359 O O . ILE B 1 369 ? 14.391 8.438 18.156 1 98.56 369 ILE B O 1
ATOM 7363 N N . ASP B 1 370 ? 12.273 7.645 18.078 1 98.81 370 ASP B N 1
ATOM 7364 C CA . ASP B 1 370 ? 12.711 6.344 17.594 1 98.81 370 ASP B CA 1
ATOM 7365 C C . ASP B 1 370 ? 12.266 6.113 16.156 1 98.81 370 ASP B C 1
ATOM 7367 O O . ASP B 1 370 ? 12.914 5.391 15.398 1 98.81 370 ASP B O 1
ATOM 7371 N N . SER B 1 371 ? 11.164 6.621 15.742 1 98.75 371 SER B N 1
ATOM 7372 C CA . SER B 1 371 ? 10.656 6.492 14.383 1 98.75 371 SER B CA 1
ATOM 7373 C C . SER B 1 371 ? 9.773 7.676 14.008 1 98.75 371 SER B C 1
ATOM 7375 O O . SER B 1 371 ? 9.219 8.344 14.883 1 98.75 371 SER B O 1
ATOM 7377 N N . MET B 1 372 ? 9.727 7.977 12.734 1 98.62 372 MET B N 1
ATOM 7378 C CA . MET B 1 372 ? 8.906 9.055 12.195 1 98.62 372 MET B CA 1
ATOM 7379 C C . MET B 1 372 ? 8.281 8.656 10.867 1 98.62 372 MET B C 1
ATOM 7381 O O . MET B 1 372 ? 8.93 8 10.047 1 98.62 372 MET B O 1
ATOM 7385 N N . ALA B 1 373 ? 7.004 9.016 10.688 1 98.62 373 ALA B N 1
ATOM 7386 C CA . ALA B 1 373 ? 6.285 8.758 9.445 1 98.62 373 ALA B CA 1
ATOM 7387 C C . ALA B 1 373 ? 5.875 10.062 8.766 1 98.62 373 ALA B C 1
ATOM 7389 O O . ALA B 1 373 ? 5.477 11.016 9.438 1 98.62 373 ALA B O 1
ATOM 7390 N N . VAL B 1 374 ? 5.988 10.125 7.449 1 98.62 374 VAL B N 1
ATOM 7391 C CA . VAL B 1 374 ? 5.551 11.273 6.668 1 98.62 374 VAL B CA 1
ATOM 7392 C C . VAL B 1 374 ? 4.879 10.805 5.379 1 98.62 374 VAL B C 1
ATOM 7394 O O . VAL B 1 374 ? 5.234 9.758 4.836 1 98.62 374 VAL B O 1
ATOM 7397 N N . SER B 1 375 ? 3.869 11.523 4.934 1 98.25 375 SER B N 1
ATOM 7398 C CA . SER B 1 375 ? 3.186 11.195 3.688 1 98.25 375 SER B CA 1
ATOM 7399 C C . SER B 1 375 ? 3.799 11.945 2.508 1 98.25 375 SER B C 1
ATOM 7401 O O . SER B 1 375 ? 4.18 13.109 2.637 1 98.25 375 SER B O 1
ATOM 7403 N N . GLY B 1 376 ? 3.867 11.25 1.404 1 97.94 376 GLY B N 1
ATOM 7404 C CA . GLY B 1 376 ? 4.344 11.875 0.182 1 97.94 376 GLY B CA 1
ATOM 7405 C C . GLY B 1 376 ? 3.236 12.516 -0.634 1 97.94 376 GLY B C 1
ATOM 7406 O O . GLY B 1 376 ? 3.482 13.438 -1.41 1 97.94 376 GLY B O 1
ATOM 7407 N N . HIS B 1 377 ? 1.998 12.07 -0.448 1 97 377 HIS B N 1
ATOM 7408 C CA . HIS B 1 377 ? 0.893 12.547 -1.273 1 97 377 HIS B CA 1
ATOM 7409 C C . HIS B 1 377 ? 0.144 13.688 -0.587 1 97 377 HIS B C 1
ATOM 7411 O O . HIS B 1 377 ? -0.96 14.047 -1.002 1 97 377 HIS B O 1
ATOM 7417 N N . LYS B 1 378 ? 0.649 14.156 0.511 1 97.12 378 LYS B N 1
ATOM 7418 C CA . LYS B 1 378 ? 0.059 15.305 1.192 1 97.12 378 LYS B CA 1
ATOM 7419 C C . LYS B 1 378 ? 0.835 16.578 0.887 1 97.12 378 LYS B C 1
ATOM 7421 O O . LYS B 1 378 ? 0.762 17.109 -0.225 1 97.12 378 LYS B O 1
ATOM 7426 N N . MET B 1 379 ? 1.766 16.984 1.713 1 97.06 379 MET B N 1
ATOM 7427 C CA . MET B 1 379 ? 2.461 18.25 1.536 1 97.06 379 MET B CA 1
ATOM 7428 C C . MET B 1 379 ? 3.334 18.219 0.285 1 97.06 379 MET B C 1
ATOM 7430 O O . MET B 1 379 ? 3.406 19.219 -0.448 1 97.06 379 MET B O 1
ATOM 7434 N N . LEU B 1 380 ? 4 17.125 0.036 1 96.69 380 LEU B N 1
ATOM 7435 C CA . LEU B 1 380 ? 4.941 17.031 -1.075 1 96.69 380 LEU B CA 1
ATOM 7436 C C . LEU B 1 380 ? 4.207 17.078 -2.412 1 96.69 380 LEU B C 1
ATOM 7438 O O . LEU B 1 380 ? 4.688 17.672 -3.373 1 96.69 380 LEU B O 1
ATOM 7442 N N . GLY B 1 381 ? 3.123 16.422 -2.482 1 94.94 381 GLY B N 1
ATOM 7443 C CA . GLY B 1 381 ? 2.338 16.453 -3.707 1 94.94 381 GLY B CA 1
ATOM 7444 C C . GLY B 1 381 ? 2.682 15.32 -4.656 1 94.94 381 GLY B C 1
ATOM 7445 O O . GLY B 1 381 ? 3.195 15.555 -5.754 1 94.94 381 GLY B O 1
ATOM 7446 N N . CYS B 1 382 ? 2.355 14.141 -4.367 1 95.56 382 CYS B N 1
ATOM 7447 C CA . CYS B 1 382 ? 2.42 12.984 -5.25 1 95.56 382 CYS B CA 1
ATOM 7448 C C . CYS B 1 382 ? 1.022 12.508 -5.629 1 95.56 382 CYS B C 1
ATOM 7450 O O . CYS B 1 382 ? 0.095 12.586 -4.824 1 95.56 382 CYS B O 1
ATOM 7452 N N . PRO B 1 383 ? 0.845 11.992 -6.848 1 95.38 383 PRO B N 1
ATOM 7453 C CA . PRO B 1 383 ? -0.5 11.695 -7.34 1 95.38 383 PRO B CA 1
ATOM 7454 C C . PRO B 1 383 ? -1.067 10.398 -6.762 1 95.38 383 PRO B C 1
ATOM 7456 O O . PRO B 1 383 ? -2.25 10.102 -6.941 1 95.38 383 PRO B O 1
ATOM 7459 N N . MET B 1 384 ? -0.28 9.586 -6.121 1 97.12 384 MET B N 1
ATOM 7460 C CA . MET B 1 384 ? -0.738 8.375 -5.453 1 97.12 384 MET B CA 1
ATOM 7461 C C . MET B 1 384 ? -0.333 8.375 -3.982 1 97.12 384 MET B C 1
ATOM 7463 O O . MET B 1 384 ? 0.673 8.984 -3.611 1 97.12 384 MET B O 1
ATOM 7467 N N . PRO B 1 385 ? -1.155 7.684 -3.162 1 97.38 385 PRO B N 1
ATOM 7468 C CA . PRO B 1 385 ? -0.716 7.582 -1.769 1 97.38 385 PRO B CA 1
ATOM 7469 C C . PRO B 1 385 ? 0.677 6.973 -1.632 1 97.38 385 PRO B C 1
ATOM 7471 O O . PRO B 1 385 ? 0.992 5.984 -2.303 1 97.38 385 PRO B O 1
ATOM 7474 N N . CYS B 1 386 ? 1.462 7.543 -0.863 1 98.31 386 CYS B N 1
ATOM 7475 C CA . CYS B 1 386 ? 2.814 7.105 -0.539 1 98.31 386 CYS B CA 1
ATOM 7476 C C . CYS B 1 386 ? 3.34 7.824 0.697 1 98.31 386 CYS B C 1
ATOM 7478 O O . CYS B 1 386 ? 2.703 8.75 1.198 1 98.31 386 CYS B O 1
ATOM 7480 N N . GLY B 1 387 ? 4.414 7.406 1.229 1 98.38 387 GLY B N 1
ATOM 7481 C CA . GLY B 1 387 ? 5.039 7.992 2.402 1 98.38 387 GLY B CA 1
ATOM 7482 C C . GLY B 1 387 ? 6.422 7.438 2.684 1 98.38 387 GLY B C 1
ATOM 7483 O O . GLY B 1 387 ? 7.004 6.746 1.845 1 98.38 387 GLY B O 1
ATOM 7484 N N . VAL B 1 388 ? 6.988 7.852 3.777 1 98.75 388 VAL B N 1
ATOM 7485 C CA . VAL B 1 388 ? 8.281 7.367 4.246 1 98.75 388 VAL B CA 1
ATOM 7486 C C . VAL B 1 388 ? 8.18 6.957 5.715 1 98.75 388 VAL B C 1
ATOM 7488 O O . VAL B 1 388 ? 7.602 7.68 6.527 1 98.75 388 VAL B O 1
ATOM 7491 N N . ALA B 1 389 ? 8.578 5.777 6 1 98.56 389 ALA B N 1
ATOM 7492 C CA . ALA B 1 389 ? 8.852 5.352 7.371 1 98.56 389 ALA B CA 1
ATOM 7493 C C . ALA B 1 389 ? 10.344 5.402 7.676 1 98.56 389 ALA B C 1
ATOM 7495 O O . ALA B 1 389 ? 11.148 4.785 6.973 1 98.56 389 ALA B O 1
ATOM 7496 N N . LEU B 1 390 ? 10.719 6.16 8.648 1 98.62 390 LEU B N 1
ATOM 7497 C CA . LEU B 1 390 ? 12.117 6.324 9.031 1 98.62 390 LEU B CA 1
ATOM 7498 C C . LEU B 1 390 ? 12.32 5.961 10.492 1 98.62 390 LEU B C 1
ATOM 7500 O O . LEU B 1 390 ? 11.547 6.379 11.359 1 98.62 390 LEU B O 1
ATOM 7504 N N . SER B 1 391 ? 13.289 5.133 10.789 1 98.38 391 SER B N 1
ATOM 7505 C CA . SER B 1 391 ? 13.578 4.695 12.156 1 98.38 391 SER B CA 1
ATOM 7506 C C . SER B 1 391 ? 15.078 4.625 12.406 1 98.38 391 SER B C 1
ATOM 7508 O O . SER B 1 391 ? 15.875 4.621 11.469 1 98.38 391 SER B O 1
ATOM 7510 N N . ARG B 1 392 ? 15.445 4.613 13.664 1 98.19 392 ARG B N 1
ATOM 7511 C CA . ARG B 1 392 ? 16.828 4.297 14.023 1 98.19 392 ARG B CA 1
ATOM 7512 C C . ARG B 1 392 ? 17.188 2.875 13.609 1 98.19 392 ARG B C 1
ATOM 7514 O O . ARG B 1 392 ? 16.438 1.934 13.898 1 98.19 392 ARG B O 1
ATOM 7521 N N . LYS B 1 393 ? 18.281 2.752 12.961 1 96.5 393 LYS B N 1
ATOM 7522 C CA . LYS B 1 393 ? 18.719 1.485 12.391 1 96.5 393 LYS B CA 1
ATOM 7523 C C . LYS B 1 393 ? 18.859 0.414 13.469 1 96.5 393 LYS B C 1
ATOM 7525 O O . LYS B 1 393 ? 18.594 -0.764 13.219 1 96.5 393 LYS B O 1
ATOM 7530 N N . GLU B 1 394 ? 19.25 0.75 14.617 1 95 394 GLU B N 1
ATOM 7531 C CA . GLU B 1 394 ? 19.5 -0.187 15.703 1 95 394 GLU B CA 1
ATOM 7532 C C . GLU B 1 394 ? 18.234 -0.952 16.078 1 95 394 GLU B C 1
ATOM 7534 O O . GLU B 1 394 ? 18.297 -2.129 16.438 1 95 394 GLU B O 1
ATOM 7539 N N . HIS B 1 395 ? 17.078 -0.281 16.031 1 94.81 395 HIS B N 1
ATOM 7540 C CA . HIS B 1 395 ? 15.828 -0.951 16.359 1 94.81 395 HIS B CA 1
ATOM 7541 C C . HIS B 1 395 ? 15.492 -2.021 15.32 1 94.81 395 HIS B C 1
ATOM 7543 O O . HIS B 1 395 ? 15 -3.096 15.672 1 94.81 395 HIS B O 1
ATOM 7549 N N . VAL B 1 396 ? 15.75 -1.695 14.062 1 92.44 396 VAL B N 1
ATOM 7550 C CA . VAL B 1 396 ? 15.469 -2.623 12.969 1 92.44 396 VAL B CA 1
ATOM 7551 C C . VAL B 1 396 ? 16.391 -3.836 13.078 1 92.44 396 VAL B C 1
ATOM 7553 O O . VAL B 1 396 ? 15.953 -4.977 12.906 1 92.44 396 VAL B O 1
ATOM 7556 N N . GLU B 1 397 ? 17.609 -3.596 13.312 1 89.31 397 GLU B N 1
ATOM 7557 C CA . GLU B 1 397 ? 18.578 -4.672 13.469 1 89.31 397 GLU B CA 1
ATOM 7558 C C . GLU B 1 397 ? 18.219 -5.578 14.641 1 89.31 397 GLU B C 1
ATOM 7560 O O . GLU B 1 397 ? 18.375 -6.801 14.555 1 89.31 397 GLU B O 1
ATOM 7565 N N . LYS B 1 398 ? 17.781 -4.992 15.648 1 86.81 398 LYS B N 1
ATOM 7566 C CA . LYS B 1 398 ? 17.359 -5.75 16.828 1 86.81 398 LYS B CA 1
ATOM 7567 C C . LYS B 1 398 ? 16.203 -6.695 16.5 1 86.81 398 LYS B C 1
ATOM 7569 O O . LYS B 1 398 ? 16.203 -7.852 16.922 1 86.81 398 LYS B O 1
ATOM 7574 N N . VAL B 1 399 ? 15.289 -6.207 15.75 1 84.5 399 VAL B N 1
ATOM 7575 C CA . VAL B 1 399 ? 14.102 -6.988 15.422 1 84.5 399 VAL B CA 1
ATOM 7576 C C . VAL B 1 399 ? 14.469 -8.086 14.422 1 84.5 399 VAL B C 1
ATOM 7578 O O . VAL B 1 399 ? 13.953 -9.203 14.508 1 84.5 399 VAL B O 1
ATOM 7581 N N . GLU B 1 400 ? 15.281 -7.777 13.445 1 77.44 400 GLU B N 1
ATOM 7582 C CA . GLU B 1 400 ? 15.727 -8.758 12.461 1 77.44 400 GLU B CA 1
ATOM 7583 C C . GLU B 1 400 ? 16.469 -9.914 13.133 1 77.44 400 GLU B C 1
ATOM 7585 O O . GLU B 1 400 ? 16.344 -11.07 12.711 1 77.44 400 GLU B O 1
ATOM 7590 N N . GLN B 1 401 ? 17.203 -9.625 13.969 1 63.19 401 GLN B N 1
ATOM 7591 C CA . GLN B 1 401 ? 17.953 -10.641 14.688 1 63.19 401 GLN B CA 1
ATOM 7592 C C . GLN B 1 401 ? 17.031 -11.586 15.445 1 63.19 401 GLN B C 1
ATOM 7594 O O . GLN B 1 401 ? 17.312 -12.773 15.57 1 63.19 401 GLN B O 1
ATOM 7599 N N . HIS B 1 402 ? 16.016 -11.023 15.766 1 58.34 402 HIS B N 1
ATOM 7600 C CA . HIS B 1 402 ? 15.062 -11.82 16.531 1 58.34 402 HIS B CA 1
ATOM 7601 C C . HIS B 1 402 ? 14.227 -12.711 15.602 1 58.34 402 HIS B C 1
ATOM 7603 O O . HIS B 1 402 ? 13.844 -13.82 15.984 1 58.34 402 HIS B O 1
ATOM 7609 N N . ILE B 1 403 ? 14.016 -12.203 14.328 1 53.53 403 ILE B N 1
ATOM 7610 C CA . ILE B 1 403 ? 13.125 -12.891 13.406 1 53.53 403 ILE B CA 1
ATOM 7611 C C . ILE B 1 403 ? 13.898 -13.953 12.625 1 53.53 403 ILE B C 1
ATOM 7613 O O . ILE B 1 403 ? 13.328 -14.961 12.211 1 53.53 403 ILE B O 1
ATOM 7617 N N . ASP B 1 404 ? 15.156 -13.695 12.117 1 49.09 404 ASP B N 1
ATOM 7618 C CA . ASP B 1 404 ? 15.945 -14.609 11.297 1 49.09 404 ASP B CA 1
ATOM 7619 C C . ASP B 1 404 ? 15.547 -16.062 11.555 1 49.09 404 ASP B C 1
ATOM 7621 O O . ASP B 1 404 ? 15.789 -16.938 10.719 1 49.09 404 ASP B O 1
ATOM 7625 N N . TYR B 1 405 ? 14.852 -16.203 12.523 1 39.94 405 TYR B N 1
ATOM 7626 C CA . TYR B 1 405 ? 14.484 -17.625 12.539 1 39.94 405 TYR B CA 1
ATOM 7627 C C . TYR B 1 405 ? 13.578 -17.953 11.352 1 39.94 405 TYR B C 1
ATOM 7629 O O . TYR B 1 405 ? 13.414 -19.125 11 1 39.94 405 TYR B O 1
ATOM 7637 N N . LEU B 1 406 ? 13.055 -16.906 10.734 1 43 406 LEU B N 1
ATOM 7638 C CA . LEU B 1 406 ? 12.07 -17.234 9.711 1 43 406 LEU B CA 1
ATOM 7639 C C . LEU B 1 406 ? 12.648 -17.031 8.312 1 43 406 LEU B C 1
ATOM 7641 O O . LEU B 1 406 ? 11.938 -17.188 7.312 1 43 406 LEU B O 1
ATOM 7645 N N . ASN B 1 407 ? 13.922 -16.984 8.055 1 42.59 407 ASN B N 1
ATOM 7646 C CA . ASN B 1 407 ? 14.641 -16.938 6.785 1 42.59 407 ASN B CA 1
ATOM 7647 C C . ASN B 1 407 ? 14.117 -15.82 5.891 1 42.59 407 ASN B C 1
ATOM 7649 O O . ASN B 1 407 ? 14.117 -15.945 4.664 1 42.59 407 ASN B O 1
ATOM 7653 N N . THR B 1 408 ? 13.258 -14.953 6.336 1 46.47 408 THR B N 1
ATOM 7654 C CA . THR B 1 408 ? 12.797 -13.922 5.41 1 46.47 408 THR B CA 1
ATOM 7655 C C . THR B 1 408 ? 13.281 -12.547 5.859 1 46.47 408 THR B C 1
ATOM 7657 O O . THR B 1 408 ? 13.133 -12.18 7.027 1 46.47 408 THR B O 1
ATOM 7660 N N . ASN B 1 409 ? 14.391 -11.984 5.234 1 50.38 409 ASN B N 1
ATOM 7661 C CA . ASN B 1 409 ? 14.797 -10.609 5.512 1 50.38 409 ASN B CA 1
ATOM 7662 C C . ASN B 1 409 ? 13.703 -9.617 5.121 1 50.38 409 ASN B C 1
ATOM 7664 O O . ASN B 1 409 ? 13.914 -8.781 4.242 1 50.38 409 ASN B O 1
ATOM 7668 N N . ASP B 1 410 ? 12.422 -9.852 5.406 1 62.28 410 ASP B N 1
ATOM 7669 C CA . ASP B 1 410 ? 11.43 -8.883 4.934 1 62.28 410 ASP B CA 1
ATOM 7670 C C . ASP B 1 410 ? 11.117 -7.848 6.012 1 62.28 410 ASP B C 1
ATOM 7672 O O . ASP B 1 410 ? 10.242 -8.055 6.848 1 62.28 410 ASP B O 1
ATOM 7676 N N . THR B 1 411 ? 11.758 -6.758 5.938 1 78.5 411 THR B N 1
ATOM 7677 C CA . THR B 1 411 ? 11.773 -5.641 6.875 1 78.5 411 THR B CA 1
ATOM 7678 C C . THR B 1 411 ? 10.617 -4.688 6.598 1 78.5 411 THR B C 1
ATOM 7680 O O . THR B 1 411 ? 10.164 -3.977 7.5 1 78.5 411 THR B O 1
ATOM 7683 N N . THR B 1 412 ? 10.031 -4.805 5.441 1 90.38 412 THR B N 1
ATOM 7684 C CA . THR B 1 412 ? 8.906 -3.934 5.121 1 90.38 412 THR B CA 1
ATOM 7685 C C . THR B 1 412 ? 7.578 -4.668 5.312 1 90.38 412 THR B C 1
ATOM 7687 O O . THR B 1 412 ? 7.547 -5.898 5.359 1 90.38 412 THR B O 1
ATOM 7690 N N . ILE B 1 413 ? 6.516 -3.977 5.461 1 93.69 413 ILE B N 1
ATOM 7691 C CA . ILE B 1 413 ? 5.227 -4.602 5.742 1 93.69 413 ILE B CA 1
ATOM 7692 C C . ILE B 1 413 ? 4.68 -5.254 4.477 1 93.69 413 ILE B C 1
ATOM 7694 O O . ILE B 1 413 ? 4.23 -6.402 4.504 1 93.69 413 ILE B O 1
ATOM 7698 N N . MET B 1 414 ? 4.738 -4.672 3.303 1 93 414 MET B N 1
ATOM 7699 C CA . MET B 1 414 ? 4 -5.102 2.119 1 93 414 MET B CA 1
ATOM 7700 C C . MET B 1 414 ? 4.863 -5.992 1.233 1 93 414 MET B C 1
ATOM 7702 O O . MET B 1 414 ? 4.344 -6.742 0.406 1 93 414 MET B O 1
ATOM 7706 N N . GLY B 1 415 ? 6.121 -6.02 1.3 1 89.19 415 GLY B N 1
ATOM 7707 C CA . GLY B 1 415 ? 6.988 -6.781 0.41 1 89.19 415 GLY B CA 1
ATOM 7708 C C . GLY B 1 415 ? 7.133 -6.152 -0.962 1 89.19 415 GLY B C 1
ATOM 7709 O O . GLY B 1 415 ? 8.094 -5.418 -1.216 1 89.19 415 GLY B O 1
ATOM 7710 N N . SER B 1 416 ? 5.996 -6.32 -1.823 1 93.38 416 SER B N 1
ATOM 7711 C CA . SER B 1 416 ? 5.922 -5.551 -3.061 1 93.38 416 SER B CA 1
ATOM 7712 C C . SER B 1 416 ? 5.512 -4.109 -2.789 1 93.38 416 SER B C 1
ATOM 7714 O O . SER B 1 416 ? 4.48 -3.857 -2.164 1 93.38 416 SER B O 1
ATOM 7716 N N . ARG B 1 417 ? 6.363 -3.252 -3.229 1 95.62 417 ARG B N 1
ATOM 7717 C CA . ARG B 1 417 ? 6.098 -1.835 -3 1 95.62 417 ARG B CA 1
ATOM 7718 C C . ARG B 1 417 ? 6.129 -1.053 -4.309 1 95.62 417 ARG B C 1
ATOM 7720 O O . ARG B 1 417 ? 6.867 -1.405 -5.23 1 95.62 417 ARG B O 1
ATOM 7727 N N . ASN B 1 418 ? 5.367 -0.019 -4.379 1 98 418 ASN B N 1
ATOM 7728 C CA . ASN B 1 418 ? 5.188 0.762 -5.598 1 98 418 ASN B CA 1
ATOM 7729 C C . ASN B 1 418 ? 6.445 1.551 -5.945 1 98 418 ASN B C 1
ATOM 7731 O O . ASN B 1 418 ? 6.707 2.604 -5.359 1 98 418 ASN B O 1
ATOM 7735 N N . GLY B 1 419 ? 7.164 1.058 -6.969 1 97.94 419 GLY B N 1
ATOM 7736 C CA . GLY B 1 419 ? 8.375 1.742 -7.383 1 97.94 419 GLY B CA 1
ATOM 7737 C C . GLY B 1 419 ? 8.117 3.111 -7.984 1 97.94 419 GLY B C 1
ATOM 7738 O O . GLY B 1 419 ? 9 3.971 -7.988 1 97.94 419 GLY B O 1
ATOM 7739 N N . GLN B 1 420 ? 6.902 3.352 -8.547 1 97.94 420 GLN B N 1
ATOM 7740 C CA . GLN B 1 420 ? 6.527 4.664 -9.055 1 97.94 420 GLN B CA 1
ATOM 7741 C C . GLN B 1 420 ? 6.52 5.707 -7.938 1 97.94 420 GLN B C 1
ATOM 7743 O O . GLN B 1 420 ? 6.941 6.848 -8.148 1 97.94 420 GLN B O 1
ATOM 7748 N N . ALA B 1 421 ? 6.055 5.324 -6.801 1 98.31 421 ALA B N 1
ATOM 7749 C CA . ALA B 1 421 ? 5.961 6.25 -5.672 1 98.31 421 ALA B CA 1
ATOM 7750 C C . ALA B 1 421 ? 7.328 6.816 -5.312 1 98.31 421 ALA B C 1
ATOM 7752 O O . ALA B 1 421 ? 7.473 8.023 -5.098 1 98.31 421 ALA B O 1
ATOM 7753 N N . ALA B 1 422 ? 8.328 5.934 -5.234 1 98.5 422 ALA B N 1
ATOM 7754 C CA . ALA B 1 422 ? 9.688 6.371 -4.93 1 98.5 422 ALA B CA 1
ATOM 7755 C C . ALA B 1 422 ? 10.211 7.336 -5.992 1 98.5 422 ALA B C 1
ATOM 7757 O O . ALA B 1 422 ? 10.836 8.352 -5.668 1 98.5 422 ALA B O 1
ATOM 7758 N N . LEU B 1 423 ? 9.938 6.996 -7.223 1 98.62 423 LEU B N 1
ATOM 7759 C CA . LEU B 1 423 ? 10.383 7.82 -8.344 1 98.62 423 LEU B CA 1
ATOM 7760 C C . LEU B 1 423 ? 9.719 9.188 -8.305 1 98.62 423 LEU B C 1
ATOM 7762 O O . LEU B 1 423 ? 10.375 10.211 -8.508 1 98.62 423 LEU B O 1
ATOM 7766 N N . TYR B 1 424 ? 8.445 9.258 -8.055 1 98.25 424 TYR B N 1
ATOM 7767 C CA . TYR B 1 424 ? 7.695 10.508 -8.023 1 98.25 424 TYR B CA 1
ATOM 7768 C C . TYR B 1 424 ? 8.117 11.375 -6.848 1 98.25 424 TYR B C 1
ATOM 7770 O O . TYR B 1 424 ? 8.242 12.594 -6.977 1 98.25 424 TYR B O 1
ATOM 7778 N N . MET B 1 425 ? 8.312 10.766 -5.684 1 98.56 425 MET B N 1
ATOM 7779 C CA . MET B 1 425 ? 8.805 11.531 -4.539 1 98.56 425 MET B CA 1
ATOM 7780 C C . MET B 1 425 ? 10.18 12.117 -4.82 1 98.56 425 MET B C 1
ATOM 7782 O O . MET B 1 425 ? 10.438 13.281 -4.527 1 98.56 425 MET B O 1
ATOM 7786 N N . TRP B 1 426 ? 11.023 11.25 -5.387 1 98.69 426 TRP B N 1
ATOM 7787 C CA . TRP B 1 426 ? 12.367 11.688 -5.75 1 98.69 426 TRP B CA 1
ATOM 7788 C C . TRP B 1 426 ? 12.32 12.906 -6.672 1 98.69 426 TRP B C 1
ATOM 7790 O O . TRP B 1 426 ? 12.992 13.906 -6.426 1 98.69 426 TRP B O 1
ATOM 7800 N N . TYR B 1 427 ? 11.508 12.797 -7.684 1 97.88 427 TYR B N 1
ATOM 7801 C CA . TYR B 1 427 ? 11.383 13.844 -8.688 1 97.88 427 TYR B CA 1
ATOM 7802 C C . TYR B 1 427 ? 10.867 15.141 -8.07 1 97.88 427 TYR B C 1
ATOM 7804 O O . TYR B 1 427 ? 11.422 16.219 -8.32 1 97.88 427 TYR B O 1
ATOM 7812 N N . SER B 1 428 ? 9.867 15.062 -7.234 1 96.19 428 SER B N 1
ATOM 7813 C CA . SER B 1 428 ? 9.266 16.234 -6.602 1 96.19 428 SER B CA 1
ATOM 7814 C C . SER B 1 428 ? 10.25 16.922 -5.66 1 96.19 428 SER B C 1
ATOM 7816 O O . SER B 1 428 ? 10.359 18.141 -5.645 1 96.19 428 SER B O 1
ATOM 7818 N N . LEU B 1 429 ? 10.953 16.109 -4.887 1 97.38 429 LEU B N 1
ATOM 7819 C CA . LEU B 1 429 ? 11.906 16.672 -3.932 1 97.38 429 LEU B CA 1
ATOM 7820 C C . LEU B 1 429 ? 13.047 17.375 -4.656 1 97.38 429 LEU B C 1
ATOM 7822 O O . LEU B 1 429 ? 13.484 18.453 -4.23 1 97.38 429 LEU B O 1
ATOM 7826 N N . ARG B 1 430 ? 13.516 16.797 -5.711 1 95.31 430 ARG B N 1
ATOM 7827 C CA . ARG B 1 430 ? 14.609 17.391 -6.469 1 95.31 430 ARG B CA 1
ATOM 7828 C C . ARG B 1 430 ? 14.156 18.672 -7.164 1 95.31 430 ARG B C 1
ATOM 7830 O O . ARG B 1 430 ? 14.891 19.656 -7.195 1 95.31 430 ARG B O 1
ATOM 7837 N N . LYS B 1 431 ? 13 18.594 -7.746 1 92.56 431 LYS B N 1
ATOM 7838 C CA . LYS B 1 431 ? 12.508 19.75 -8.5 1 92.56 431 LYS B CA 1
ATOM 7839 C C . LYS B 1 431 ? 12.203 20.922 -7.578 1 92.56 431 LYS B C 1
ATOM 7841 O O . LYS B 1 431 ? 12.516 22.078 -7.902 1 92.56 431 LYS B O 1
ATOM 7846 N N . LYS B 1 432 ? 11.625 20.672 -6.461 1 92.25 432 LYS B N 1
ATOM 7847 C CA . LYS B 1 432 ? 11.289 21.734 -5.516 1 92.25 432 LYS B CA 1
ATOM 7848 C C . LYS B 1 432 ? 12.531 22.219 -4.777 1 92.25 432 LYS B C 1
ATOM 7850 O O . LYS B 1 432 ? 12.711 23.422 -4.59 1 92.25 432 LYS B O 1
ATOM 7855 N N . GLY B 1 433 ? 13.32 21.281 -4.387 1 92.38 433 GLY B N 1
ATOM 7856 C CA . GLY B 1 433 ? 14.422 21.625 -3.502 1 92.38 433 GLY B CA 1
ATOM 7857 C C . GLY B 1 433 ? 13.961 22.203 -2.176 1 92.38 433 GLY B C 1
ATOM 7858 O O . GLY B 1 433 ? 12.766 22.438 -1.976 1 92.38 433 GLY B O 1
ATOM 7859 N N . ILE B 1 434 ? 14.922 22.5 -1.31 1 95.06 434 ILE B N 1
ATOM 7860 C CA . ILE B 1 434 ? 14.633 23.016 0.019 1 95.06 434 ILE B CA 1
ATOM 7861 C C . ILE B 1 434 ? 13.938 24.375 -0.105 1 95.06 434 ILE B C 1
ATOM 7863 O O . ILE B 1 434 ? 12.922 24.625 0.551 1 95.06 434 ILE B O 1
ATOM 7867 N N . PRO B 1 435 ? 14.391 25.281 -1.012 1 93.19 435 PRO B N 1
ATOM 7868 C CA . PRO B 1 435 ? 13.703 26.562 -1.129 1 93.19 435 PRO B CA 1
ATOM 7869 C C . PRO B 1 435 ? 12.258 26.438 -1.59 1 93.19 435 PRO B C 1
ATOM 7871 O O . PRO B 1 435 ? 11.383 27.156 -1.111 1 93.19 435 PRO B O 1
ATOM 7874 N N . GLY B 1 436 ? 12.047 25.516 -2.543 1 93.12 436 GLY B N 1
ATOM 7875 C CA . GLY B 1 436 ? 10.688 25.297 -3.027 1 93.12 436 GLY B CA 1
ATOM 7876 C C . GLY B 1 436 ? 9.758 24.734 -1.966 1 93.12 436 GLY B C 1
ATOM 7877 O O . GLY B 1 436 ? 8.602 25.156 -1.867 1 93.12 436 GLY B O 1
ATOM 7878 N N . ILE B 1 437 ? 10.242 23.844 -1.149 1 95.44 437 ILE B N 1
ATOM 7879 C CA . ILE B 1 437 ? 9.461 23.281 -0.061 1 95.44 437 ILE B CA 1
ATOM 7880 C C . ILE B 1 437 ? 9.141 24.359 0.968 1 95.44 437 ILE B C 1
ATOM 7882 O O . ILE B 1 437 ? 8 24.469 1.428 1 95.44 437 ILE B O 1
ATOM 7886 N N . LYS B 1 438 ? 10.148 25.125 1.334 1 95.56 438 LYS B N 1
ATOM 7887 C CA . LYS B 1 438 ? 9.969 26.219 2.297 1 95.56 438 LYS B CA 1
ATOM 7888 C C . LYS B 1 438 ? 8.914 27.203 1.818 1 95.56 438 LYS B C 1
ATOM 7890 O O . LYS B 1 438 ? 8.047 27.625 2.594 1 95.56 438 LYS B O 1
ATOM 7895 N N . ARG B 1 439 ? 8.938 27.578 0.583 1 94.31 439 ARG B N 1
ATOM 7896 C CA . ARG B 1 439 ? 7.973 28.5 0.013 1 94.31 439 ARG B CA 1
ATOM 7897 C C . ARG B 1 439 ? 6.559 27.938 0.094 1 94.31 439 ARG B C 1
ATOM 7899 O O . ARG B 1 439 ? 5.613 28.656 0.424 1 94.31 439 ARG B O 1
ATOM 7906 N N . ASP B 1 440 ? 6.426 26.656 -0.266 1 94.38 440 ASP B N 1
ATOM 7907 C CA . ASP B 1 440 ? 5.121 26 -0.187 1 94.38 440 ASP B CA 1
ATOM 7908 C C . ASP B 1 440 ? 4.574 26.031 1.239 1 94.38 440 ASP B C 1
ATOM 7910 O O . ASP B 1 440 ? 3.402 26.359 1.452 1 94.38 440 ASP B O 1
ATOM 7914 N N . VAL B 1 441 ? 5.426 25.734 2.176 1 96.31 441 VAL B N 1
ATOM 7915 C CA . VAL B 1 441 ? 5.02 25.672 3.576 1 96.31 441 VAL B CA 1
ATOM 7916 C C . VAL B 1 441 ? 4.605 27.062 4.062 1 96.31 441 VAL B C 1
ATOM 7918 O O . VAL B 1 441 ? 3.551 27.219 4.68 1 96.31 441 VAL B O 1
ATOM 7921 N N . MET B 1 442 ? 5.391 28.047 3.785 1 95.69 442 MET B N 1
ATOM 7922 C CA . MET B 1 442 ? 5.098 29.406 4.207 1 95.69 442 MET B CA 1
ATOM 7923 C C . MET B 1 442 ? 3.789 29.906 3.598 1 95.69 442 MET B C 1
ATOM 7925 O O . MET B 1 442 ? 2.99 30.547 4.273 1 95.69 442 MET B O 1
ATOM 7929 N N . HIS B 1 443 ? 3.625 29.578 2.355 1 94.62 443 HIS B N 1
ATOM 7930 C CA . HIS B 1 443 ? 2.377 29.922 1.687 1 94.62 443 HIS B CA 1
ATOM 7931 C C . HIS B 1 443 ? 1.177 29.328 2.412 1 94.62 443 HIS B C 1
ATOM 7933 O O . HIS B 1 443 ? 0.177 30 2.639 1 94.62 443 HIS B O 1
ATOM 7939 N N . CYS B 1 444 ? 1.262 28.078 2.756 1 96.44 444 CYS B N 1
ATOM 7940 C CA . CYS B 1 444 ? 0.164 27.391 3.432 1 96.44 444 CYS B CA 1
ATOM 7941 C C . CYS B 1 444 ? -0.147 28.047 4.77 1 96.44 444 CYS B C 1
ATOM 7943 O O . CYS B 1 444 ? -1.311 28.297 5.086 1 96.44 444 CYS B O 1
ATOM 7945 N N . ILE B 1 445 ? 0.886 28.359 5.527 1 96.31 445 ILE B N 1
ATOM 7946 C CA . ILE B 1 445 ? 0.728 28.922 6.863 1 96.31 445 ILE B CA 1
ATOM 7947 C C . ILE B 1 445 ? 0.115 30.328 6.762 1 96.31 445 ILE B C 1
ATOM 7949 O O . ILE B 1 445 ? -0.832 30.641 7.484 1 96.31 445 ILE B O 1
ATOM 7953 N N . GLU B 1 446 ? 0.562 31.109 5.883 1 96 446 GLU B N 1
ATOM 7954 C CA . GLU B 1 446 ? 0.065 32.469 5.715 1 96 446 GLU B CA 1
ATOM 7955 C C . GLU B 1 446 ? -1.372 32.469 5.199 1 96 446 GLU B C 1
ATOM 7957 O O . GLU B 1 446 ? -2.199 33.281 5.656 1 96 446 GLU B O 1
ATOM 7962 N N . THR B 1 447 ? -1.604 31.625 4.254 1 96.56 447 THR B N 1
ATOM 7963 C CA . THR B 1 447 ? -2.938 31.531 3.668 1 96.56 447 THR B CA 1
ATOM 7964 C C . THR B 1 447 ? -3.943 31 4.684 1 96.56 447 THR B C 1
ATOM 7966 O O . THR B 1 447 ? -5.105 31.422 4.691 1 96.56 447 THR B O 1
ATOM 7969 N N . ALA B 1 448 ? -3.535 30.125 5.539 1 97.5 448 ALA B N 1
ATOM 7970 C CA . ALA B 1 448 ? -4.402 29.625 6.609 1 97.5 448 ALA B CA 1
ATOM 7971 C C . ALA B 1 448 ? -4.766 30.75 7.578 1 97.5 448 ALA B C 1
ATOM 7973 O O . ALA B 1 448 ? -5.91 30.844 8.031 1 97.5 448 ALA B O 1
ATOM 7974 N N . ARG B 1 449 ? -3.822 31.594 7.902 1 97.06 449 ARG B N 1
ATOM 7975 C CA . ARG B 1 449 ? -4.09 32.75 8.75 1 97.06 449 ARG B CA 1
ATOM 7976 C C . ARG B 1 449 ? -5.074 33.688 8.078 1 97.06 449 ARG B C 1
ATOM 7978 O O . ARG B 1 449 ? -5.949 34.25 8.742 1 97.06 449 ARG B O 1
ATOM 7985 N N . TYR B 1 450 ? -4.84 33.844 6.789 1 97.5 450 TYR B N 1
ATOM 7986 C CA . TYR B 1 450 ? -5.762 34.688 6.016 1 97.5 450 TYR B CA 1
ATOM 7987 C C . TYR B 1 450 ? -7.184 34.125 6.113 1 97.5 450 TYR B C 1
ATOM 7989 O O . TYR B 1 450 ? -8.125 34.906 6.34 1 97.5 450 TYR B O 1
ATOM 7997 N N . LEU B 1 451 ? -7.34 32.875 5.984 1 98.12 451 LEU B N 1
ATOM 7998 C CA . LEU B 1 451 ? -8.656 32.25 6.07 1 98.12 451 LEU B CA 1
ATOM 7999 C C . LEU B 1 451 ? -9.258 32.438 7.457 1 98.12 451 LEU B C 1
ATOM 8001 O O . LEU B 1 451 ? -10.422 32.844 7.578 1 98.12 451 LEU B O 1
ATOM 8005 N N . ARG B 1 452 ? -8.516 32.125 8.461 1 97.25 452 ARG B N 1
ATOM 8006 C CA . ARG B 1 452 ? -9 32.312 9.828 1 97.25 452 ARG B CA 1
ATOM 8007 C C . ARG B 1 452 ? -9.469 33.719 10.07 1 97.25 452 ARG B C 1
ATOM 8009 O O . ARG B 1 452 ? -10.547 33.938 10.641 1 97.25 452 ARG B O 1
ATOM 8016 N N . ASN B 1 453 ? -8.703 34.688 9.648 1 97.19 453 ASN B N 1
ATOM 8017 C CA . ASN B 1 453 ? -9.055 36.094 9.828 1 97.19 453 ASN B CA 1
ATOM 8018 C C . ASN B 1 453 ? -10.336 36.438 9.078 1 97.19 453 ASN B C 1
ATOM 8020 O O . ASN B 1 453 ? -11.188 37.156 9.609 1 97.19 453 ASN B O 1
ATOM 8024 N N . LYS B 1 454 ? -10.445 35.969 7.902 1 97.31 454 LYS B N 1
ATOM 8025 C CA . LYS B 1 454 ? -11.625 36.25 7.094 1 97.31 454 LYS B CA 1
ATOM 8026 C C . LYS B 1 454 ? -12.883 35.656 7.715 1 97.31 454 LYS B C 1
ATOM 8028 O O . LYS B 1 454 ? -13.938 36.281 7.738 1 97.31 454 LYS B O 1
ATOM 8033 N N . LEU B 1 455 ? -12.789 34.469 8.156 1 97.38 455 LEU B N 1
ATOM 8034 C CA . LEU B 1 455 ? -13.906 33.812 8.812 1 97.38 455 LEU B CA 1
ATOM 8035 C C . LEU B 1 455 ? -14.32 34.562 10.078 1 97.38 455 LEU B C 1
ATOM 8037 O O . LEU B 1 455 ? -15.508 34.75 10.328 1 97.38 455 LEU B O 1
ATOM 8041 N N . SER B 1 456 ? -13.375 35 10.812 1 95.31 456 SER B N 1
ATOM 8042 C CA . SER B 1 456 ? -13.633 35.719 12.047 1 95.31 456 SER B CA 1
ATOM 8043 C C . SER B 1 456 ? -14.336 37.062 11.766 1 95.31 456 SER B C 1
ATOM 8045 O O . SER B 1 456 ? -15.242 37.438 12.5 1 95.31 456 SER B O 1
ATOM 8047 N N . ARG B 1 457 ? -13.953 37.625 10.789 1 96.38 457 ARG B N 1
ATOM 8048 C CA . ARG B 1 457 ? -14.516 38.938 10.43 1 96.38 457 ARG B CA 1
ATOM 8049 C C . ARG B 1 457 ? -15.992 38.812 10.078 1 96.38 457 ARG B C 1
ATOM 8051 O O . ARG B 1 457 ? -16.766 39.75 10.328 1 96.38 457 ARG B O 1
ATOM 8058 N N . VAL B 1 458 ? -16.328 37.688 9.555 1 96.38 458 VAL B N 1
ATOM 8059 C CA . VAL B 1 458 ? -17.719 37.531 9.148 1 96.38 458 VAL B CA 1
ATOM 8060 C C . VAL B 1 458 ? -18.516 36.812 10.242 1 96.38 458 VAL B C 1
ATOM 8062 O O . VAL B 1 458 ? -19.656 36.438 10.031 1 96.38 458 VAL B O 1
ATOM 8065 N N . GLY B 1 459 ? -17.891 36.531 11.344 1 93.94 459 GLY B N 1
ATOM 8066 C CA . GLY B 1 459 ? -18.578 36.031 12.516 1 93.94 459 GLY B CA 1
ATOM 8067 C C . GLY B 1 459 ? -18.703 34.531 12.539 1 93.94 459 GLY B C 1
ATOM 8068 O O . GLY B 1 459 ? -19.469 33.969 13.32 1 93.94 459 GLY B O 1
ATOM 8069 N N . ILE B 1 460 ? -18 33.875 11.703 1 95.19 460 ILE B N 1
ATOM 8070 C CA . ILE B 1 460 ? -18.016 32.406 11.703 1 95.19 460 ILE B CA 1
ATOM 8071 C C . ILE B 1 460 ? -17.016 31.875 12.742 1 95.19 460 ILE B C 1
ATOM 8073 O O . ILE B 1 460 ? -15.859 32.281 12.75 1 95.19 460 ILE B O 1
ATOM 8077 N N . SER B 1 461 ? -17.484 30.984 13.586 1 93.44 461 SER B N 1
ATOM 8078 C CA . SER B 1 461 ? -16.609 30.406 14.594 1 93.44 461 SER B CA 1
ATOM 8079 C C . SER B 1 461 ? -15.508 29.562 13.953 1 93.44 461 SER B C 1
ATOM 8081 O O . SER B 1 461 ? -15.789 28.672 13.156 1 93.44 461 SER B O 1
ATOM 8083 N N . CYS B 1 462 ? -14.281 29.891 14.297 1 94.56 462 CYS B N 1
ATOM 8084 C CA . CYS B 1 462 ? -13.164 29.125 13.734 1 94.56 462 CYS B CA 1
ATOM 8085 C C . CYS B 1 462 ? -11.938 29.219 14.633 1 94.56 462 CYS B C 1
ATOM 8087 O O . CYS B 1 462 ? -11.891 30.062 15.539 1 94.56 462 CYS B O 1
ATOM 8089 N N . ARG B 1 463 ? -11.031 28.281 14.398 1 94.25 463 ARG B N 1
ATOM 8090 C CA . ARG B 1 463 ? -9.766 28.266 15.117 1 94.25 463 ARG B CA 1
ATOM 8091 C C . ARG B 1 463 ? -8.641 27.75 14.242 1 94.25 463 ARG B C 1
ATOM 8093 O O . ARG B 1 463 ? -8.875 26.953 13.328 1 94.25 463 ARG B O 1
ATOM 8100 N N . LEU B 1 464 ? -7.469 28.234 14.531 1 96 464 LEU B N 1
ATOM 8101 C CA . LEU B 1 464 ? -6.234 27.828 13.867 1 96 464 LEU B CA 1
ATOM 8102 C C . LEU B 1 464 ? -5.094 27.703 14.875 1 96 464 LEU B C 1
ATOM 8104 O O . LEU B 1 464 ? -4.789 28.656 15.594 1 96 464 LEU B O 1
ATOM 8108 N N . ASN B 1 465 ? -4.516 26.484 14.93 1 93.38 465 ASN B N 1
ATOM 8109 C CA . ASN B 1 465 ? -3.328 26.328 15.766 1 93.38 465 ASN B CA 1
ATOM 8110 C C . ASN B 1 465 ? -2.115 27.016 15.148 1 93.38 465 ASN B C 1
ATOM 8112 O O . ASN B 1 465 ? -1.992 27.094 13.93 1 93.38 465 ASN B O 1
ATOM 8116 N N . ASP B 1 466 ? -1.174 27.469 15.938 1 88.69 466 ASP B N 1
ATOM 8117 C CA . ASP B 1 466 ? -0.056 28.312 15.523 1 88.69 466 ASP B CA 1
ATOM 8118 C C . ASP B 1 466 ? 0.822 27.594 14.5 1 88.69 466 ASP B C 1
ATOM 8120 O O . ASP B 1 466 ? 1.381 28.234 13.602 1 88.69 466 ASP B O 1
ATOM 8124 N N . LEU B 1 467 ? 0.934 26.359 14.602 1 91.94 467 LEU B N 1
ATOM 8125 C CA . LEU B 1 467 ? 1.865 25.625 13.75 1 91.94 467 LEU B CA 1
ATOM 8126 C C . LEU B 1 467 ? 1.119 24.859 12.664 1 91.94 467 LEU B C 1
ATOM 8128 O O . LEU B 1 467 ? 1.683 23.953 12.039 1 91.94 467 LEU B O 1
ATOM 8132 N N . SER B 1 468 ? -0.136 25.25 12.453 1 94.94 468 SER B N 1
ATOM 8133 C CA . SER B 1 468 ? -0.989 24.406 11.625 1 94.94 468 SER B CA 1
ATOM 8134 C C . SER B 1 468 ? -1.474 25.156 10.383 1 94.94 468 SER B C 1
ATOM 8136 O O . SER B 1 468 ? -1.514 26.375 10.375 1 94.94 468 SER B O 1
ATOM 8138 N N . SER B 1 469 ? -1.741 24.422 9.336 1 96.69 469 SER B N 1
ATOM 8139 C CA . SER B 1 469 ? -2.418 24.969 8.164 1 96.69 469 SER B CA 1
ATOM 8140 C C . SER B 1 469 ? -3.869 24.5 8.094 1 96.69 469 SER B C 1
ATOM 8142 O O . SER B 1 469 ? -4.523 24.641 7.062 1 96.69 469 SER B O 1
ATOM 8144 N N . THR B 1 470 ? -4.32 23.906 9.195 1 97.25 470 THR B N 1
ATOM 8145 C CA . THR B 1 470 ? -5.688 23.391 9.273 1 97.25 470 THR B CA 1
ATOM 8146 C C . THR B 1 470 ? -6.578 24.344 10.062 1 97.25 470 THR B C 1
ATOM 8148 O O . THR B 1 470 ? -6.34 24.578 11.25 1 97.25 470 THR B O 1
ATOM 8151 N N . VAL B 1 471 ? -7.586 24.875 9.406 1 97.31 471 VAL B N 1
ATOM 8152 C CA . VAL B 1 471 ? -8.547 25.75 10.07 1 97.31 471 VAL B CA 1
ATOM 8153 C C . VAL B 1 471 ? -9.812 24.969 10.414 1 97.31 471 VAL B C 1
ATOM 8155 O O . VAL B 1 471 ? -10.453 24.391 9.523 1 97.31 471 VAL B O 1
ATOM 8158 N N . VAL B 1 472 ? -10.125 24.922 11.695 1 96.19 472 VAL B N 1
ATOM 8159 C CA . VAL B 1 472 ? -11.359 24.281 12.156 1 96.19 472 VAL B CA 1
ATOM 8160 C C . VAL B 1 472 ? -12.477 25.328 12.25 1 96.19 472 VAL B C 1
ATOM 8162 O O . VAL B 1 472 ? -12.258 26.438 12.734 1 96.19 472 VAL B O 1
ATOM 8165 N N . LEU B 1 473 ? -13.664 25 11.727 1 96.38 473 LEU B N 1
ATOM 8166 C CA . LEU B 1 473 ? -14.789 25.938 11.75 1 96.38 473 LEU B CA 1
ATOM 8167 C C . LEU B 1 473 ? -16.094 25.219 12.055 1 96.38 473 LEU B C 1
ATOM 8169 O O . LEU B 1 473 ? -16.141 23.984 12.062 1 96.38 473 LEU B O 1
ATOM 8173 N N . GLU B 1 474 ? -17.094 26.031 12.391 1 96.12 474 GLU B N 1
ATOM 8174 C CA . GLU B 1 474 ? -18.406 25.422 12.586 1 96.12 474 GLU B CA 1
ATOM 8175 C C . GLU B 1 474 ? -18.891 24.75 11.312 1 96.12 474 GLU B C 1
ATOM 8177 O O . GLU B 1 474 ? -18.703 25.266 10.211 1 96.12 474 GLU B O 1
ATOM 8182 N N . ARG B 1 475 ? -19.422 23.594 11.43 1 96.44 475 ARG B N 1
ATOM 8183 C CA . ARG B 1 475 ? -19.875 22.812 10.289 1 96.44 475 ARG B CA 1
ATOM 8184 C C . ARG B 1 475 ? -21.031 23.516 9.578 1 96.44 475 ARG B C 1
ATOM 8186 O O . ARG B 1 475 ? -22.016 23.891 10.211 1 96.44 475 ARG B O 1
ATOM 8193 N N . PRO B 1 476 ? -20.922 23.734 8.25 1 96.62 476 PRO B N 1
ATOM 8194 C CA . PRO B 1 476 ? -22.078 24.25 7.52 1 96.62 476 PRO B CA 1
ATOM 8195 C C . PRO B 1 476 ? -23.266 23.281 7.543 1 96.62 476 PRO B C 1
ATOM 8197 O O . PRO B 1 476 ? -23.078 22.062 7.508 1 96.62 476 PRO B O 1
ATOM 8200 N N . LEU B 1 477 ? -24.438 23.812 7.516 1 95.75 477 LEU B N 1
ATOM 8201 C CA . LEU B 1 477 ? -25.641 22.984 7.527 1 95.75 477 LEU B CA 1
ATOM 8202 C C . LEU B 1 477 ? -25.984 22.5 6.121 1 95.75 477 LEU B C 1
ATOM 8204 O O . LEU B 1 477 ? -26.656 21.484 5.961 1 95.75 477 LEU B O 1
ATOM 8208 N N . ASP B 1 478 ? -25.516 23.172 5.148 1 94.69 478 ASP B N 1
ATOM 8209 C CA . ASP B 1 478 ? -25.812 22.891 3.746 1 94.69 478 ASP B CA 1
ATOM 8210 C C . ASP B 1 478 ? -24.922 21.781 3.203 1 94.69 478 ASP B C 1
ATOM 8212 O O . ASP B 1 478 ? -23.75 22.016 2.883 1 94.69 478 ASP B O 1
ATOM 8216 N N . ASP B 1 479 ? -25.484 20.672 2.912 1 91.5 479 ASP B N 1
ATOM 8217 C CA . ASP B 1 479 ? -24.75 19.516 2.412 1 91.5 479 ASP B CA 1
ATOM 8218 C C . ASP B 1 479 ? -24.203 19.781 1.006 1 91.5 479 ASP B C 1
ATOM 8220 O O . ASP B 1 479 ? -23.156 19.25 0.628 1 91.5 479 ASP B O 1
ATOM 8224 N N . VAL B 1 480 ? -24.922 20.516 0.278 1 92.12 480 VAL B N 1
ATOM 8225 C CA . VAL B 1 480 ? -24.5 20.844 -1.075 1 92.12 480 VAL B CA 1
ATOM 8226 C C . VAL B 1 480 ? -23.188 21.641 -1.023 1 92.12 480 VAL B C 1
ATOM 8228 O O . VAL B 1 480 ? -22.281 21.391 -1.812 1 92.12 480 VAL B O 1
ATOM 8231 N N . PHE B 1 481 ? -23.141 22.578 -0.024 1 94.31 481 PHE B N 1
ATOM 8232 C CA . PHE B 1 481 ? -21.938 23.375 0.173 1 94.31 481 PHE B CA 1
ATOM 8233 C C . PHE B 1 481 ? -20.781 22.484 0.606 1 94.31 481 PHE B C 1
ATOM 8235 O O . PHE B 1 481 ? -19.656 22.625 0.105 1 94.31 481 PHE B O 1
ATOM 8242 N N . ILE B 1 482 ? -21.062 21.578 1.492 1 94.06 482 ILE B N 1
ATOM 8243 C CA . ILE B 1 482 ? -20.031 20.672 2.023 1 94.06 482 ILE B CA 1
ATOM 8244 C C . ILE B 1 482 ? -19.469 19.812 0.897 1 94.06 482 ILE B C 1
ATOM 8246 O O . ILE B 1 482 ? -18.25 19.656 0.789 1 94.06 482 ILE B O 1
ATOM 8250 N N . ARG B 1 483 ? -20.266 19.312 0.035 1 90.31 483 ARG B N 1
ATOM 8251 C CA . ARG B 1 483 ? -19.844 18.469 -1.071 1 90.31 483 ARG B CA 1
ATOM 8252 C C . ARG B 1 483 ? -19.094 19.266 -2.125 1 90.31 483 ARG B C 1
ATOM 8254 O O . ARG B 1 483 ? -18.109 18.797 -2.693 1 90.31 483 ARG B O 1
ATOM 8261 N N . ARG B 1 484 ? -19.578 20.422 -2.334 1 90.38 484 ARG B N 1
ATOM 8262 C CA . ARG B 1 484 ? -18.938 21.281 -3.332 1 90.38 484 ARG B CA 1
ATOM 8263 C C . ARG B 1 484 ? -17.484 21.547 -2.969 1 90.38 484 ARG B C 1
ATOM 8265 O O . ARG B 1 484 ? -16.594 21.359 -3.795 1 90.38 484 ARG B O 1
ATOM 8272 N N . TRP B 1 485 ? -17.281 21.891 -1.739 1 94.31 485 TRP B N 1
ATOM 8273 C CA . TRP B 1 485 ? -15.938 22.266 -1.314 1 94.31 485 TRP B CA 1
ATOM 8274 C C . TRP B 1 485 ? -15.203 21.078 -0.689 1 94.31 485 TRP B C 1
ATOM 8276 O O . TRP B 1 485 ? -14.07 21.219 -0.218 1 94.31 485 TRP B O 1
ATOM 8286 N N . GLN B 1 486 ? -15.852 19.969 -0.698 1 93.81 486 GLN B N 1
ATOM 8287 C CA . GLN B 1 486 ? -15.273 18.719 -0.211 1 93.81 486 GLN B CA 1
ATOM 8288 C C . GLN B 1 486 ? -14.727 18.875 1.203 1 93.81 486 GLN B C 1
ATOM 8290 O O . GLN B 1 486 ? -13.586 18.5 1.477 1 93.81 486 GLN B O 1
ATOM 8295 N N . LEU B 1 487 ? -15.539 19.391 2.1 1 94.31 487 LEU B N 1
ATOM 8296 C CA . LEU B 1 487 ? -15.141 19.609 3.486 1 94.31 487 LEU B CA 1
ATOM 8297 C C . LEU B 1 487 ? -15.164 18.297 4.266 1 94.31 487 LEU B C 1
ATOM 8299 O O . LEU B 1 487 ? -16.047 17.453 4.047 1 94.31 487 LEU B O 1
ATOM 8303 N N . ALA B 1 488 ? -14.164 18.156 5.059 1 90.94 488 ALA B N 1
ATOM 8304 C CA . ALA B 1 488 ? -14.211 17.062 6.039 1 90.94 488 ALA B CA 1
ATOM 8305 C C . ALA B 1 488 ? -14.961 17.5 7.297 1 90.94 488 ALA B C 1
ATOM 8307 O O . ALA B 1 488 ? -14.68 18.562 7.867 1 90.94 488 ALA B O 1
ATOM 8308 N N . CYS B 1 489 ? -15.938 16.719 7.66 1 90.5 489 CYS B N 1
ATOM 8309 C CA . CYS B 1 489 ? -16.781 17.094 8.789 1 90.5 489 CYS B CA 1
ATOM 8310 C C . CYS B 1 489 ? -16.719 16.047 9.891 1 90.5 489 CYS B C 1
ATOM 8312 O O . CYS B 1 489 ? -16.484 14.867 9.617 1 90.5 489 CYS B O 1
ATOM 8314 N N . GLU B 1 490 ? -16.781 16.5 11.078 1 87.31 490 GLU B N 1
ATOM 8315 C CA . GLU B 1 490 ? -16.906 15.672 12.273 1 87.31 490 GLU B CA 1
ATOM 8316 C C . GLU B 1 490 ? -17.891 16.281 13.273 1 87.31 490 GLU B C 1
ATOM 8318 O O . GLU B 1 490 ? -17.609 17.344 13.852 1 87.31 490 GLU B O 1
ATOM 8323 N N . GLU B 1 491 ? -19 15.672 13.469 1 88.62 491 GLU B N 1
ATOM 8324 C CA . GLU B 1 491 ? -20.062 16.188 14.336 1 88.62 491 GLU B CA 1
ATOM 8325 C C . GLU B 1 491 ? -20.453 17.609 13.945 1 88.62 491 GLU B C 1
ATOM 8327 O O . GLU B 1 491 ? -20.906 17.844 12.82 1 88.62 491 GLU B O 1
ATOM 8332 N N . ASP B 1 492 ? -20.109 18.594 14.836 1 93.69 492 ASP B N 1
ATOM 8333 C CA . ASP B 1 492 ? -20.609 19.938 14.602 1 93.69 492 ASP B CA 1
ATOM 8334 C C . ASP B 1 492 ? -19.484 20.859 14.117 1 93.69 492 ASP B C 1
ATOM 8336 O O . ASP B 1 492 ? -19.625 22.094 14.133 1 93.69 492 ASP B O 1
ATOM 8340 N N . ILE B 1 493 ? -18.359 20.188 13.641 1 93.81 493 ILE B N 1
ATOM 8341 C CA . ILE B 1 493 ? -17.281 21 13.109 1 93.81 493 ILE B CA 1
ATOM 8342 C C . ILE B 1 493 ? -16.875 20.484 11.727 1 93.81 493 ILE B C 1
ATOM 8344 O O . ILE B 1 493 ? -17.25 19.375 11.336 1 93.81 493 ILE B O 1
ATOM 8348 N N . ALA B 1 494 ? -16.219 21.312 11 1 94.88 494 ALA B N 1
ATOM 8349 C CA . ALA B 1 494 ? -15.539 21 9.75 1 94.88 494 ALA B CA 1
ATOM 8350 C C . ALA B 1 494 ? -14.117 21.562 9.734 1 94.88 494 ALA B C 1
ATOM 8352 O O . ALA B 1 494 ? -13.75 22.344 10.609 1 94.88 494 ALA B O 1
ATOM 8353 N N . HIS B 1 495 ? -13.359 21.062 8.883 1 95.62 495 HIS B N 1
ATOM 8354 C CA . HIS B 1 495 ? -12.039 21.672 8.773 1 95.62 495 HIS B CA 1
ATOM 8355 C C . HIS B 1 495 ? -11.641 21.859 7.316 1 95.62 495 HIS B C 1
ATOM 8357 O O . HIS B 1 495 ? -12.133 21.156 6.434 1 95.62 495 HIS B O 1
ATOM 8363 N N . VAL B 1 496 ? -10.859 22.891 7.141 1 96.62 496 VAL B N 1
ATOM 8364 C CA . VAL B 1 496 ? -10.188 23.219 5.887 1 96.62 496 VAL B CA 1
ATOM 8365 C C . VAL B 1 496 ? -8.68 23.031 6.047 1 96.62 496 VAL B C 1
ATOM 8367 O O . VAL B 1 496 ? -8.078 23.562 6.988 1 96.62 496 VAL B O 1
ATOM 8370 N N . VAL B 1 497 ? -8.125 22.266 5.164 1 97.25 497 VAL B N 1
ATOM 8371 C CA . VAL B 1 497 ? -6.676 22.125 5.145 1 97.25 497 VAL B CA 1
ATOM 8372 C C . VAL B 1 497 ? -6.082 22.953 4.012 1 97.25 497 VAL B C 1
ATOM 8374 O O . VAL B 1 497 ? -6.258 22.625 2.836 1 97.25 497 VAL B O 1
ATOM 8377 N N . VAL B 1 498 ? -5.379 24 4.387 1 97.19 498 VAL B N 1
ATOM 8378 C CA . VAL B 1 498 ? -4.828 24.906 3.389 1 97.19 498 VAL B CA 1
ATOM 8379 C C . VAL B 1 498 ? -3.535 24.328 2.818 1 97.19 498 VAL B C 1
ATOM 8381 O O . VAL B 1 498 ? -2.514 24.281 3.506 1 97.19 498 VAL B O 1
ATOM 8384 N N . MET B 1 499 ? -3.648 23.938 1.607 1 96.25 499 MET B N 1
ATOM 8385 C CA . MET B 1 499 ? -2.533 23.312 0.898 1 96.25 499 MET B CA 1
ATOM 8386 C C . MET B 1 499 ? -1.977 24.25 -0.168 1 96.25 499 MET B C 1
ATOM 8388 O O . MET B 1 499 ? -2.521 25.328 -0.396 1 96.25 499 MET B O 1
ATOM 8392 N N . PRO B 1 500 ? -0.883 23.875 -0.819 1 93.5 500 PRO B N 1
ATOM 8393 C CA . PRO B 1 500 ? -0.202 24.812 -1.721 1 93.5 500 PRO B CA 1
ATOM 8394 C C . PRO B 1 500 ? -1.101 25.297 -2.855 1 93.5 500 PRO B C 1
ATOM 8396 O O . PRO B 1 500 ? -0.923 26.406 -3.354 1 93.5 500 PRO B O 1
ATOM 8399 N N . ASN B 1 501 ? -2.09 24.531 -3.221 1 91.56 501 ASN B N 1
ATOM 8400 C CA . ASN B 1 501 ? -2.959 24.906 -4.332 1 91.56 501 ASN B CA 1
ATOM 8401 C C . ASN B 1 501 ? -4.051 25.875 -3.891 1 91.56 501 ASN B C 1
ATOM 8403 O O . ASN B 1 501 ? -4.828 26.359 -4.715 1 91.56 501 ASN B O 1
ATOM 8407 N N . VAL B 1 502 ? -4.152 26.219 -2.635 1 93.62 502 VAL B N 1
ATOM 8408 C CA . VAL B 1 502 ? -5.184 27.094 -2.105 1 93.62 502 VAL B CA 1
ATOM 8409 C C . VAL B 1 502 ? -4.688 28.547 -2.129 1 93.62 502 VAL B C 1
ATOM 8411 O O . VAL B 1 502 ? -3.68 28.875 -1.498 1 93.62 502 VAL B O 1
ATOM 8414 N N . THR B 1 503 ? -5.438 29.375 -2.814 1 90.94 503 THR B N 1
ATOM 8415 C CA . THR B 1 503 ? -5.062 30.781 -2.953 1 90.94 503 THR B CA 1
ATOM 8416 C C . THR B 1 503 ? -6.004 31.672 -2.154 1 90.94 503 THR B C 1
ATOM 8418 O O . THR B 1 503 ? -7.066 31.234 -1.71 1 90.94 503 THR B O 1
ATOM 8421 N N . THR B 1 504 ? -5.578 32.906 -1.983 1 93.19 504 THR B N 1
ATOM 8422 C CA . THR B 1 504 ? -6.438 33.875 -1.297 1 93.19 504 THR B CA 1
ATOM 8423 C C . THR B 1 504 ? -7.727 34.094 -2.084 1 93.19 504 THR B C 1
ATOM 8425 O O . THR B 1 504 ? -8.781 34.344 -1.497 1 93.19 504 THR B O 1
ATOM 8428 N N . GLY B 1 505 ? -7.598 34 -3.42 1 91 505 GLY B N 1
ATOM 8429 C CA . GLY B 1 505 ? -8.797 34.094 -4.238 1 91 505 GLY B CA 1
ATOM 8430 C C . GLY B 1 505 ? -9.789 33 -3.979 1 91 505 GLY B C 1
ATOM 8431 O O . GLY B 1 505 ? -10.992 33.219 -3.914 1 91 505 GLY B O 1
ATOM 8432 N N . LYS B 1 506 ? -9.281 31.844 -3.832 1 91.69 506 LYS B N 1
ATOM 8433 C CA . LYS B 1 506 ? -10.133 30.703 -3.51 1 91.69 506 LYS B CA 1
ATOM 8434 C C . LYS B 1 506 ? -10.766 30.859 -2.131 1 91.69 506 LYS B C 1
ATOM 8436 O O . LYS B 1 506 ? -11.922 30.484 -1.924 1 91.69 506 LYS B O 1
ATOM 8441 N N . ILE B 1 507 ? -10 31.391 -1.229 1 95.75 507 ILE B N 1
ATOM 8442 C CA . ILE B 1 507 ? -10.5 31.625 0.122 1 95.75 507 ILE B CA 1
ATOM 8443 C C . ILE B 1 507 ? -11.633 32.656 0.086 1 95.75 507 ILE B C 1
ATOM 8445 O O . ILE B 1 507 ? -12.656 32.5 0.75 1 95.75 507 ILE B O 1
ATOM 8449 N N . ASP B 1 508 ? -11.438 33.688 -0.66 1 95.12 508 ASP B N 1
ATOM 8450 C CA . ASP B 1 508 ? -12.461 34.719 -0.771 1 95.12 508 ASP B CA 1
ATOM 8451 C C . ASP B 1 508 ? -13.773 34.125 -1.285 1 95.12 508 ASP B C 1
ATOM 8453 O O . ASP B 1 508 ? -14.844 34.438 -0.75 1 95.12 508 ASP B O 1
ATOM 8457 N N . LEU B 1 509 ? -13.648 33.344 -2.299 1 93.19 509 LEU B N 1
ATOM 8458 C CA . LEU B 1 509 ? -14.836 32.719 -2.867 1 93.19 509 LEU B CA 1
ATOM 8459 C C . LEU B 1 509 ? -15.484 31.766 -1.864 1 93.19 509 LEU B C 1
ATOM 8461 O O . LEU B 1 509 ? -16.703 31.75 -1.727 1 93.19 509 LEU B O 1
ATOM 8465 N N . PHE B 1 510 ? -14.75 31.031 -1.193 1 95.62 510 PHE B N 1
ATOM 8466 C CA . PHE B 1 510 ? -15.227 30.078 -0.202 1 95.62 510 PHE B CA 1
ATOM 8467 C C . PHE B 1 510 ? -16 30.781 0.9 1 95.62 510 PHE B C 1
ATOM 8469 O O . PHE B 1 510 ? -17.125 30.375 1.231 1 95.62 510 PHE B O 1
ATOM 8476 N N . VAL B 1 511 ? -15.383 31.812 1.451 1 97.38 511 VAL B N 1
ATOM 8477 C CA . VAL B 1 511 ? -16 32.531 2.562 1 97.38 511 VAL B CA 1
ATOM 8478 C C . VAL B 1 511 ? -17.281 33.219 2.09 1 97.38 511 VAL B C 1
ATOM 8480 O O . VAL B 1 511 ? -18.281 33.219 2.807 1 97.38 511 VAL B O 1
ATOM 8483 N N . GLN B 1 512 ? -17.25 33.75 0.912 1 96.44 512 GLN B N 1
ATOM 8484 C CA . GLN B 1 512 ? -18.438 34.344 0.347 1 96.44 512 GLN B CA 1
ATOM 8485 C C . GLN B 1 512 ? -19.578 33.344 0.24 1 96.44 512 GLN B C 1
ATOM 8487 O O . GLN B 1 512 ? -20.703 33.625 0.666 1 96.44 512 GLN B O 1
ATOM 8492 N N . GLU B 1 513 ? -19.25 32.219 -0.307 1 94.81 513 GLU B N 1
ATOM 8493 C CA . GLU B 1 513 ? -20.266 31.172 -0.478 1 94.81 513 GLU B CA 1
ATOM 8494 C C . GLU B 1 513 ? -20.719 30.609 0.869 1 94.81 513 GLU B C 1
ATOM 8496 O O . GLU B 1 513 ? -21.891 30.25 1.036 1 94.81 513 GLU B O 1
ATOM 8501 N N . LEU B 1 514 ? -19.844 30.578 1.787 1 97.12 514 LEU B N 1
ATOM 8502 C CA . LEU B 1 514 ? -20.188 30.109 3.127 1 97.12 514 LEU B CA 1
ATOM 8503 C C . LEU B 1 514 ? -21.188 31.031 3.801 1 97.12 514 LEU B C 1
ATOM 8505 O O . LEU B 1 514 ? -22.156 30.578 4.406 1 97.12 514 LEU B O 1
ATOM 8509 N N . VAL B 1 515 ? -20.969 32.281 3.682 1 97.38 515 VAL B N 1
ATOM 8510 C CA . VAL B 1 515 ? -21.844 33.312 4.273 1 97.38 515 VAL B CA 1
ATOM 8511 C C . VAL B 1 515 ? -23.234 33.219 3.621 1 97.38 515 VAL B C 1
ATOM 8513 O O . VAL B 1 515 ? -24.25 33.281 4.309 1 97.38 515 VAL B O 1
ATOM 8516 N N . GLU B 1 516 ? -23.219 33.062 2.326 1 96.44 516 GLU B N 1
ATOM 8517 C CA . GLU B 1 516 ? -24.484 32.938 1.607 1 96.44 516 GLU B CA 1
ATOM 8518 C C . GLU B 1 516 ? -25.234 31.672 2.041 1 96.44 516 GLU B C 1
ATOM 8520 O O . GLU B 1 516 ? -26.453 31.703 2.213 1 96.44 516 GLU B O 1
ATOM 8525 N N . SER B 1 517 ? -24.5 30.656 2.158 1 96.06 517 SER B N 1
ATOM 8526 C CA . SER B 1 517 ? -25.094 29.391 2.607 1 96.06 517 SER B CA 1
ATOM 8527 C C . SER B 1 517 ? -25.656 29.531 4.02 1 96.06 517 SER B C 1
ATOM 8529 O O . SER B 1 517 ? -26.734 29.016 4.316 1 96.06 517 SER B O 1
ATOM 8531 N N . ALA B 1 518 ? -24.969 30.203 4.852 1 96.06 518 ALA B N 1
ATOM 8532 C CA . ALA B 1 518 ? -25.391 30.406 6.234 1 96.06 518 ALA B CA 1
ATOM 8533 C C . ALA B 1 518 ? -26.656 31.266 6.293 1 96.06 518 ALA B C 1
ATOM 8535 O O . ALA B 1 518 ? -27.531 31.047 7.141 1 96.06 518 ALA B O 1
ATOM 8536 N N . LYS B 1 519 ? -26.766 32.188 5.469 1 96.25 519 LYS B N 1
ATOM 8537 C CA . LYS B 1 519 ? -27.938 33.031 5.41 1 96.25 519 LYS B CA 1
ATOM 8538 C C . LYS B 1 519 ? -29.172 32.25 4.965 1 96.25 519 LYS B C 1
ATOM 8540 O O . LYS B 1 519 ? -30.266 32.438 5.492 1 96.25 519 LYS B O 1
ATOM 8545 N N . LYS B 1 520 ? -28.922 31.406 4.094 1 96 520 LYS B N 1
ATOM 8546 C CA . LYS B 1 520 ? -30.016 30.656 3.498 1 96 520 LYS B CA 1
ATOM 8547 C C . LYS B 1 520 ? -30.438 29.484 4.379 1 96 520 LYS B C 1
ATOM 8549 O O . LYS B 1 520 ? -31.609 29.172 4.492 1 96 520 LYS B O 1
ATOM 8554 N N . ASN B 1 521 ? -29.484 28.797 4.992 1 95.88 521 ASN B N 1
ATOM 8555 C CA . ASN B 1 521 ? -29.75 27.516 5.629 1 95.88 521 ASN B CA 1
ATOM 8556 C C . ASN B 1 521 ? -29.578 27.594 7.145 1 95.88 521 ASN B C 1
ATOM 8558 O O . ASN B 1 521 ? -29.953 26.656 7.863 1 95.88 521 ASN B O 1
ATOM 8562 N N . GLY B 1 522 ? -29.062 28.688 7.613 1 95.69 522 GLY B N 1
ATOM 8563 C CA . GLY B 1 522 ? -28.781 28.828 9.039 1 95.69 522 GLY B CA 1
ATOM 8564 C C . GLY B 1 522 ? -27.406 28.312 9.43 1 95.69 522 GLY B C 1
ATOM 8565 O O . GLY B 1 522 ? -26.625 27.875 8.57 1 95.69 522 GLY B O 1
ATOM 8566 N N . ARG B 1 523 ? -27.172 28.453 10.773 1 95.62 523 ARG B N 1
ATOM 8567 C CA . ARG B 1 523 ? -25.891 28.031 11.328 1 95.62 523 ARG B CA 1
ATOM 8568 C C . ARG B 1 523 ? -26.078 26.938 12.359 1 95.62 523 ARG B C 1
ATOM 8570 O O . ARG B 1 523 ? -27.109 26.891 13.047 1 95.62 523 ARG B O 1
ATOM 8577 N N . ILE B 1 524 ? -25.062 26.109 12.461 1 94 524 ILE B N 1
ATOM 8578 C CA . ILE B 1 524 ? -25.125 24.984 13.391 1 94 524 ILE B CA 1
ATOM 8579 C C . ILE B 1 524 ? -24.922 25.469 14.82 1 94 524 ILE B C 1
ATOM 8581 O O . ILE B 1 524 ? -24.266 26.484 15.047 1 94 524 ILE B O 1
ATOM 8585 N N . ARG B 1 525 ? -25.578 24.828 15.734 1 91.56 525 ARG B N 1
ATOM 8586 C CA . ARG B 1 525 ? -25.344 25.031 17.156 1 91.56 525 ARG B CA 1
ATOM 8587 C C . ARG B 1 525 ? -24.609 23.844 17.766 1 91.56 525 ARG B C 1
ATOM 8589 O O . ARG B 1 525 ? -24.641 22.734 17.219 1 91.56 525 ARG B O 1
ATOM 8596 N N . PRO B 1 526 ? -23.844 24.172 18.828 1 92.06 526 PRO B N 1
ATOM 8597 C CA . PRO B 1 526 ? -23.203 23.031 19.484 1 92.06 526 PRO B CA 1
ATOM 8598 C C . PRO B 1 526 ? -24.172 21.906 19.812 1 92.06 526 PRO B C 1
ATOM 8600 O O . PRO B 1 526 ? -25.234 22.156 20.391 1 92.06 526 PRO B O 1
ATOM 8603 N N . ILE B 1 527 ? -23.797 20.703 19.469 1 89.88 527 ILE B N 1
ATOM 8604 C CA . ILE B 1 527 ? -24.703 19.578 19.609 1 89.88 527 ILE B CA 1
ATOM 8605 C C . ILE B 1 527 ? -24.859 19.234 21.094 1 89.88 527 ILE B C 1
ATOM 8607 O O . ILE B 1 527 ? -25.875 18.641 21.5 1 89.88 527 ILE B O 1
ATOM 8611 N N . HIS B 1 528 ? -23.906 19.453 21.875 1 88.31 528 HIS B N 1
ATOM 8612 C CA . HIS B 1 528 ? -23.922 19.344 23.328 1 88.31 528 HIS B CA 1
ATOM 8613 C C . HIS B 1 528 ? -22.891 20.281 23.953 1 88.31 528 HIS B C 1
ATOM 8615 O O . HIS B 1 528 ? -22.031 20.812 23.266 1 88.31 528 HIS B O 1
ATOM 8621 N N . PRO B 1 529 ? -22.984 20.469 25.203 1 85.5 529 PRO B N 1
ATOM 8622 C CA . PRO B 1 529 ? -22.125 21.469 25.844 1 85.5 529 PRO B CA 1
ATOM 8623 C C . PRO B 1 529 ? -20.641 21.125 25.75 1 85.5 529 PRO B C 1
ATOM 8625 O O . PRO B 1 529 ? -19.797 22.016 25.859 1 85.5 529 PRO B O 1
ATOM 8628 N N . GLN B 1 530 ? -20.328 19.938 25.5 1 82.75 530 GLN B N 1
ATOM 8629 C CA . GLN B 1 530 ? -18.922 19.531 25.453 1 82.75 530 GLN B CA 1
ATOM 8630 C C . GLN B 1 530 ? -18.516 19.172 24.016 1 82.75 530 GLN B C 1
ATOM 8632 O O . GLN B 1 530 ? -17.469 18.547 23.812 1 82.75 530 GLN B O 1
ATOM 8637 N N . SER B 1 531 ? -19.328 19.734 23.125 1 87.06 531 SER B N 1
ATOM 8638 C CA . SER B 1 531 ? -19.031 19.406 21.734 1 87.06 531 SER B CA 1
ATOM 8639 C C . SER B 1 531 ? -17.797 20.156 21.25 1 87.06 531 SER B C 1
ATOM 8641 O O . SER B 1 531 ? -17.328 21.094 21.906 1 87.06 531 SER B O 1
ATOM 8643 N N . GLN B 1 532 ? -17.281 19.766 20.141 1 87.12 532 GLN B N 1
ATOM 8644 C CA . GLN B 1 532 ? -16.094 20.391 19.578 1 87.12 532 GLN B CA 1
ATOM 8645 C C . GLN B 1 532 ? -16.359 21.859 19.234 1 87.12 532 GLN B C 1
ATOM 8647 O O . GLN B 1 532 ? -15.5 22.719 19.438 1 87.12 532 GLN B O 1
ATOM 8652 N N . LEU B 1 533 ? -17.562 22.125 18.781 1 90.38 533 LEU B N 1
ATOM 8653 C CA . LEU B 1 533 ? -17.922 23.484 18.453 1 90.38 533 LEU B CA 1
ATOM 8654 C C . LEU B 1 533 ? -17.984 24.359 19.703 1 90.38 533 LEU B C 1
ATOM 8656 O O . LEU B 1 533 ? -17.562 25.516 19.703 1 90.38 533 LEU B O 1
ATOM 8660 N N . ALA B 1 534 ? -18.516 23.766 20.766 1 87.44 534 ALA B N 1
ATOM 8661 C CA . ALA B 1 534 ? -18.594 24.484 22.031 1 87.44 534 ALA B CA 1
ATOM 8662 C C . ALA B 1 534 ? -17.203 24.859 22.531 1 87.44 534 ALA B C 1
ATOM 8664 O O . ALA B 1 534 ? -17.016 25.922 23.125 1 87.44 534 ALA B O 1
ATOM 8665 N N . LYS B 1 535 ? -16.281 24.031 22.234 1 82.38 535 LYS B N 1
ATOM 8666 C CA . LYS B 1 535 ? -14.906 24.266 22.656 1 82.38 535 LYS B CA 1
ATOM 8667 C C . LYS B 1 535 ? -14.242 25.344 21.797 1 82.38 535 LYS B C 1
ATOM 8669 O O . LYS B 1 535 ? -13.32 26.016 22.234 1 82.38 535 LYS B O 1
ATOM 8674 N N . LEU B 1 536 ? -14.672 25.438 20.594 1 81.19 536 LEU B N 1
ATOM 8675 C CA . LEU B 1 536 ? -14.125 26.438 19.672 1 81.19 536 LEU B CA 1
ATOM 8676 C C . LEU B 1 536 ? -14.508 27.844 20.109 1 81.19 536 LEU B C 1
ATOM 8678 O O . LEU B 1 536 ? -13.75 28.797 19.891 1 81.19 536 LEU B O 1
ATOM 8682 N N . GLU B 1 537 ? -15.594 28 20.75 1 72.31 537 GLU B N 1
ATOM 8683 C CA . GLU B 1 537 ? -16.156 29.297 21.094 1 72.31 537 GLU B CA 1
ATOM 8684 C C . GLU B 1 537 ? -15.586 29.812 22.422 1 72.31 537 GLU B C 1
ATOM 8686 O O . GLU B 1 537 ? -15.625 31 22.703 1 72.31 537 GLU B O 1
ATOM 8691 N N . THR B 1 538 ? -15.047 28.875 23.156 1 61.66 538 THR B N 1
ATOM 8692 C CA . THR B 1 538 ? -14.547 29.266 24.469 1 61.66 538 THR B CA 1
ATOM 8693 C C . THR B 1 538 ? -13.133 29.844 24.359 1 61.66 538 THR B C 1
ATOM 8695 O O . THR B 1 538 ? -12.375 29.469 23.469 1 61.66 538 THR B O 1
ATOM 8698 N N . ASP B 1 539 ? -12.859 31 24.984 1 53.53 539 ASP B N 1
ATOM 8699 C CA . ASP B 1 539 ? -11.57 31.672 25.031 1 53.53 539 ASP B CA 1
ATOM 8700 C C . ASP B 1 539 ? -10.461 30.719 25.469 1 53.53 539 ASP B C 1
ATOM 8702 O O . ASP B 1 539 ? -9.289 31.094 25.469 1 53.53 539 ASP B O 1
ATOM 8706 N N . SER B 1 540 ? -10.836 29.766 25.969 1 43.09 540 SER B N 1
ATOM 8707 C CA . SER B 1 540 ? -9.773 28.891 26.438 1 43.09 540 SER B CA 1
ATOM 8708 C C . SER B 1 540 ? -8.82 28.516 25.297 1 43.09 540 SER B C 1
ATOM 8710 O O . SER B 1 540 ? -7.777 27.906 25.531 1 43.09 540 SER B O 1
ATOM 8712 N N . TRP B 1 541 ? -9.375 28.766 24.219 1 48.56 541 TRP B N 1
ATOM 8713 C CA . TRP B 1 541 ? -8.469 28.578 23.094 1 48.56 541 TRP B CA 1
ATOM 8714 C C . TRP B 1 541 ? -7.617 29.828 22.859 1 48.56 541 TRP B C 1
ATOM 8716 O O . TRP B 1 541 ? -8.109 30.953 22.984 1 48.56 541 TRP B O 1
ATOM 8726 N N . GLY B 1 542 ? -6.598 30.156 23.438 1 40.56 542 GLY B N 1
ATOM 8727 C CA . GLY B 1 542 ? -5.586 31.203 23.453 1 40.56 542 GLY B CA 1
ATOM 8728 C C . GLY B 1 542 ? -5.77 32.219 22.328 1 40.56 542 GLY B C 1
ATOM 8729 O O . GLY B 1 542 ? -4.824 32.906 21.953 1 40.56 542 GLY B O 1
ATOM 8730 N N . GLY B 1 543 ? -6.961 32.281 21.672 1 36.97 543 GLY B N 1
ATOM 8731 C CA . GLY B 1 543 ? -6.906 33.344 20.688 1 36.97 543 GLY B CA 1
ATOM 8732 C C . GLY B 1 543 ? -6.977 34.719 21.297 1 36.97 543 GLY B C 1
ATOM 8733 O O . GLY B 1 543 ? -7.324 34.875 22.469 1 36.97 543 GLY B O 1
ATOM 8734 N N . GLU B 1 544 ? -6.352 35.812 20.75 1 34.97 544 GLU B N 1
ATOM 8735 C CA . GLU B 1 544 ? -6.387 37.25 21.047 1 34.97 544 GLU B CA 1
ATOM 8736 C C . GLU B 1 544 ? -7.82 37.75 21.219 1 34.97 544 GLU B C 1
ATOM 8738 O O . GLU B 1 544 ? -8.07 38.938 21.25 1 34.97 544 GLU B O 1
ATOM 8743 N N . GLY B 1 545 ? -8.859 37.156 21.484 1 32.22 545 GLY B N 1
ATOM 8744 C CA . GLY B 1 545 ? -10 38 21.719 1 32.22 545 GLY B CA 1
ATOM 8745 C C . GLY B 1 545 ? -9.852 38.844 22.984 1 32.22 545 GLY B C 1
ATOM 8746 O O . GLY B 1 545 ? -10.844 39.344 23.516 1 32.22 545 GLY B O 1
ATOM 8747 N N . SER B 1 546 ? -8.797 38.75 23.781 1 27.8 546 SER B N 1
ATOM 8748 C CA . SER B 1 546 ? -8.859 39.656 24.922 1 27.8 546 SER B CA 1
ATOM 8749 C C . SER B 1 546 ? -9.023 41.094 24.469 1 27.8 546 SER B C 1
ATOM 8751 O O . SER B 1 546 ? -8.508 41.5 23.422 1 27.8 546 SER B O 1
ATOM 8753 N N . SER B 1 547 ? -9.906 41.969 25.109 1 25.16 547 SER B N 1
ATOM 8754 C CA . SER B 1 547 ? -10.242 43.406 25.125 1 25.16 547 SER B CA 1
ATOM 8755 C C . SER B 1 547 ? -9 44.25 24.938 1 25.16 547 SER B C 1
ATOM 8757 O O . SER B 1 547 ? -8.016 44.094 25.656 1 25.16 547 SER B O 1
ATOM 8759 N N . LEU B 1 548 ? -8.836 44.969 23.781 1 20.38 548 LEU B N 1
ATOM 8760 C CA . LEU B 1 548 ? -8.75 46.406 23.891 1 20.38 548 LEU B CA 1
ATOM 8761 C C . LEU B 1 548 ? -10.016 47 24.516 1 20.38 548 LEU B C 1
ATOM 8763 O O . LEU B 1 548 ? -11.125 46.625 24.109 1 20.38 548 LEU B O 1
#

Sequence (1096 aa):
MPIMSFSWQRLFQEPFGTLTVPVVKRGHSTLAPSNDSDSEDEEEILQAQKDVVNLQRLNTPLQHHQQQFFKNHPIDPTPPSSNSILDDLTFSRQKAGTPSPWAVFDAWGAGNEITANELLHHTLSHDDQVKLTEQAVKIPMVEKERHTVPAESDILHAYDKFLQQRSTVHLGYPYNLMYDHQELFSFMKYSINNLGDPYVAGNYGVHSRQFECAVIDFFARLWKMEPDSYWGYVTTSGTEGNLHGILLARECHPDGILYTSQETHYSVFKAARYYRMDLRSIPTLPMGEINYDLLAQELDRNRDYPAIINVNIGTTVKGAVDNLDRILEILTALDIPRERYHIHCDGALFALMMPFIDNAPEISFQKPIDSMAVSGHKMLGCPMPCGVALSRKEHVEKVEQHIDYLNTNDTTIMGSRNGQAALYMWYSLRKKGIPGIKRDVMHCIETARYLRNKLSRVGISCRLNDLSSTVVLERPLDDVFIRRWQLACEEDIAHVVVMPNVTTGKIDLFVQELVESAKKNGRIRPIHPQSQLAKLETDSWGGEGSSLMPIMSFSWQRLFQEPFGTLTVPVVKRGHSTLAPSNDSDSEDEEEILQAQKDVVNLQRLNTPLQHHQQQFFKNHPIDPTPPSSNSILDDLTFSRQKAGTPSPWAVFDAWGAGNEITANELLHHTLSHDDQVKLTEQAVKIPMVEKERHTVPAESDILHAYDKFLQQRSTVHLGYPYNLMYDHQELFSFMKYSINNLGDPYVAGNYGVHSRQFECAVIDFFARLWKMEPDSYWGYVTTSGTEGNLHGILLARECHPDGILYTSQETHYSVFKAARYYRMDLRSIPTLPMGEINYDLLAQELDRNRDYPAIINVNIGTTVKGAVDNLDRILEILTALDIPRERYHIHCDGALFALMMPFIDNAPEISFQKPIDSMAVSGHKMLGCPMPCGVALSRKEHVEKVEQHIDYLNTNDTTIMGSRNGQAALYMWYSLRKKGIPGIKRDVMHCIETARYLRNKLSRVGISCRLNDLSSTVVLERPLDDVFIRRWQLACEEDIAHVVVMPNVTTGKIDLFVQELVESAKKNGRIRPIHPQSQLAKLETDSWGGEGSSL

Secondary structure (DSSP, 8-state):
---------TT-------------------------------STTTTTTSGGG--------TT----GGG-S---------TTHHHHTT---GGGTTS--TT----TT-TTS---HHHHHHTPPPHHHHHTTSTTTS---SSHHHHTTS--HHHHHHHHHHHHHHHHHS--SS--------GGGGGGGGS--EEES-TTS--S--S--HHHHHHHHHHHHHHTTPPTTSEEEEEESSHHHHHHHHHHHHHHHSTTPEEEEETTS-HHHHHHHHHTT-EEEEEPB-TTSSB-HHHHHHHHHHTTTS-EEEEEEBS-TTT--B--HHHHHHHHHHTT--GGGEEEEEE-TTGGGTGGGSTTPPP-STTSS--EEEEEIIIII--SS--EEEEEEHHHHHHHHHHHGGGS----SSSSEEEHHHHHHHHHHHHHHHHHHHHHHHHHHHHHHHHHHHHHHHTT--EEE-TT-SEEEEEPBS-HHHHHHHT-EEETTEEEEE--TT--HHHHHHHHHHHHHHHHHH-B---SSTTSHHHHHHSTTS--S----/---------STT-------------------------------TTS-TTGGG------------GGGGGG-S---------TTHHHHTT---GGGTTS--TTGGG-TT-TTS---HHHHHHTPPPHHHHHTTSTTTS---SSHHHHTTS--HHHHHHHHHHHHHHHHHS--SS--------GGGGGGGGS--EEES-TTS--S--S--HHHHHHHHHHHHHHTTPPTTSEEEEEESSHHHHHHHHHHHHHHHSTTPEEEEETTS-HHHHHHHHHTT-EEEEE-B-TTSSB-HHHHHHHHHHTTTS-EEEEEEBS-TTT--B--HHHHHHHHHHTT--GGGEEEEEE-TTGGGTGGGSTTPPP-STTSS--EEEEEIIIII--SS--EEEEEEHHHHHHHHHHHGGGS----SSSSEEEHHHHHHHHHHHHHHHHHHHHHHHHHHHHHHHHHHHHHHHTT--EEE-TT-SEEEEEPBS-HHHHHHHT-EEETTEEEEE--TT--HHHHHHHHHHHHHHHHHH-B---SSTTSHHHHHHSTTS--S-S--

Radius of gyration: 34.05 Å; Cα contacts (8 Å, |Δi|>4): 1843; chains: 2; bounding box: 130×94×99 Å

Solvent-accessible surface area (backbone atoms only — not comparable to full-atom values): 61480 Å² total; per-residue (Å²): 131,88,77,82,81,78,83,79,70,87,70,76,79,88,82,79,76,74,76,71,73,74,80,75,68,83,74,75,80,74,81,74,79,83,83,71,94,74,76,83,80,69,68,91,71,69,78,81,69,67,80,79,69,63,95,74,66,97,71,79,70,93,68,65,100,79,81,72,86,73,66,71,79,76,70,78,70,71,67,74,78,72,60,60,73,66,55,75,62,62,74,57,78,80,61,70,48,57,65,53,81,69,56,65,22,41,71,80,49,32,55,52,71,80,41,74,64,53,58,60,68,42,55,74,49,70,71,38,50,54,39,64,33,64,75,29,53,47,52,44,75,48,73,75,50,50,76,74,33,70,56,69,70,60,34,51,53,34,47,52,46,48,40,54,38,35,56,58,40,65,36,23,54,64,50,22,55,51,36,56,62,72,92,54,38,72,59,59,77,41,62,27,41,31,60,39,34,69,89,51,88,71,44,70,66,39,47,32,44,55,35,31,51,26,44,47,48,44,51,38,52,74,30,54,46,62,88,90,44,56,42,57,46,69,30,63,16,34,37,48,11,47,38,50,40,51,48,54,44,36,68,76,33,77,73,27,35,40,35,32,39,65,60,48,56,66,51,58,59,46,39,32,62,50,46,68,43,51,72,45,72,30,60,56,40,93,68,48,25,53,28,63,67,59,46,47,51,54,49,62,75,44,65,91,39,36,41,32,36,52,39,38,33,38,23,76,65,42,18,15,56,40,61,62,68,59,53,54,48,46,39,55,74,68,66,56,55,74,92,41,47,41,31,30,34,44,7,37,56,36,55,78,37,44,88,58,41,84,90,48,75,90,78,41,54,81,43,94,53,43,24,41,15,28,25,36,25,16,68,68,28,34,40,43,48,15,16,35,26,39,31,44,29,67,60,55,52,54,49,47,67,70,45,56,82,68,78,60,83,60,79,44,92,52,40,55,30,50,15,59,50,25,45,50,49,32,51,47,49,50,72,41,26,53,69,43,50,37,51,41,44,48,40,12,41,52,43,30,51,50,46,52,52,54,38,50,74,73,68,43,61,58,49,66,42,92,89,24,30,21,38,30,29,58,24,76,65,46,62,69,60,38,52,56,34,16,40,41,71,56,92,47,23,25,27,35,30,41,29,56,29,58,32,58,64,47,45,52,53,49,54,53,51,48,53,54,46,34,70,73,65,38,76,69,66,59,84,40,86,83,26,74,39,39,52,59,73,38,69,84,43,82,61,79,77,70,79,131,133,86,80,79,80,76,85,79,72,75,86,65,72,79,77,82,79,80,77,83,67,84,77,85,80,79,80,76,86,75,86,82,81,90,78,83,71,94,76,76,83,87,78,87,73,70,78,85,71,71,84,77,72,69,92,72,69,92,77,88,76,89,67,69,80,77,68,68,82,74,66,71,78,75,72,76,73,71,67,74,79,73,60,62,73,66,57,76,62,65,71,58,77,79,60,71,56,57,63,51,79,69,59,67,17,40,72,81,50,34,56,52,73,79,42,74,65,53,59,60,68,41,56,75,50,69,71,39,50,54,39,64,34,65,74,29,53,45,54,45,76,48,73,74,50,50,75,74,34,69,56,67,69,59,35,51,52,34,47,52,47,48,42,54,38,35,56,59,40,64,34,24,56,66,51,23,55,54,38,57,62,72,92,54,38,71,58,60,75,41,61,26,40,32,60,40,35,69,89,50,89,70,45,70,66,37,47,30,43,55,35,29,51,26,45,46,49,44,51,39,52,73,30,55,45,59,87,90,44,56,41,56,48,69,32,62,16,34,38,46,12,47,37,50,40,50,47,52,44,37,68,76,33,76,73,27,35,40,36,33,39,65,60,48,54,66,49,57,59,46,38,32,60,49,45,68,43,51,72,46,73,31,60,55,41,94,67,48,26,52,29,62,67,58,46,46,50,54,48,61,76,43,64,90,39,35,40,31,36,52,40,38,34,38,25,75,63,43,20,17,56,43,61,62,68,60,53,53,49,45,39,56,74,68,68,55,55,77,91,42,47,38,32,31,34,44,7,38,55,34,54,78,37,44,88,58,41,83,92,49,75,88,78,40,54,80,43,93,55,43,24,40,15,27,25,35,26,15,68,69,28,33,40,44,49,13,15,36,26,39,31,44,29,67,61,54,52,55,47,48,67,67,46,53,80,68,78,58,85,61,80,43,91,52,39,54,30,50,15,59,52,26,45,49,51,34,50,47,50,51,71,40,27,54,68,42,48,37,44,42,43,47,39,14,41,53,46,29,51,52,45,54,52,54,37,49,74,72,69,44,61,54,49,67,41,92,90,24,30,21,38,29,29,60,25,77,65,47,63,68,58,37,52,54,37,17,40,40,70,58,92,48,23,25,27,35,28,40,28,58,29,59,34,66,64,48,44,52,52,50,52,52,51,49,53,52,46,33,71,72,64,37,77,69,63,58,83,41,87,82,27,71,37,40,54,60,73,39,69,84,45,80,60,77,77,70,82,129

pLDDT: mean 77.87, std 29.88, range [14.62, 98.94]

Organism: NCBI:txid303405